Protein AF-A0A1G7VZY7-F1 (afdb_monomer)

Sequence (889 aa):
MVESVDMKRVESKPMIDFALSLQGQIPGLVVTNTGELGSNPEIRIRGNSSLRKGNTTNEPLYVLDGQVISADVFYNLNPSDIKSMKVLKDAAACALYGVKAANGVLEISSQRGYNGTKTVNYSANIGITTRGRRGVKMMKSAEKLELERLLQNPETPGYRYSADYYNKYYSTDPNLETLIAEGEEILNTLRNTDTDWFEELLRTNVYHSHNLSLKGGNGETSYYISGNYAYQGGRIEGNDKRRMGVRLNLDHKLGTKGYLMMSVNGGFSKTKTPNGTKNDPTSLVYELNPYETKSGSLWSYPGQTYYELTHQYSAESSDKNAGASVNISLNPIEGLNISAVAGLDFVLGESNQFTPSTAYSETHSGVPEYARGIYTKYKNTTINRTSNIRLTYNRQFGKKHDLTIGCNMDYYRTDTDSELMRGYGVGTLNTAAAINQSLQGTRQPYVSAPRDKTAQLGFGGVAGYTFDGTYDVYATLKADASSVLPRDKRWNRAWAIGTGLTPTKYKMLANLKWLSYLNLKFSYGQTANLNGVSTSQTVASFQYSTSSYENCRPLDFVTLYNKDLVPEQNITSDIGLSAEFFKRITLDINLYSRKTKQALLDVPIPSSTGYTVLKRNIGVLLNKGIEMGINFKILDSANWRMTVGANIAYNENKVLDLYYTDKIYTYEESLVPDYEIGKSYDMLYGPESLGIDPMTGYPVFRDGNGGEKQASSTLKKEDIVALGHLTPPYTGSIRLSSAYKSLEFDADFYYVLGGVQRYNYSYVRNRDTATKNAVAGQTEKMWFRQGDEHKTYWTPFYTSAIAEENIALYPNSRTVGSSNYLKLSMLSVRYRIPSGWMKKNAPFVRYATIGLQGSNLHVWTKYNESDPESGQQAGTVQPVYTFNVNLTF

Secondary structure (DSSP, 8-state):
-EEEE-HHHHHTS--S-HHHHTTTTSTTEEEE--SSTTPPPEEEESS-SSSS-SHHHHPPEEEETTEEE-HHHHHT--GGGEEEEEEE-SHHHHTTTGGG-TT-EEEEEE----SEEEEEEEEEEEEEE------SPBPPHHHHHHHHHHHT-TTSHHHHTSHHHHHHHSTT-TTHHHHHHHHHHHHHHHHT----HHHHH---EEEEEEEEEEEEE-SSEEEEEEEEEEEEE-SSTT-EEEEEEEEEEEEEEETTTEEEEEEEEEEEEEEEESSBTTB-GGGGGGTS-TT--TTSPPSSSTT--HHHHH-S-EEEEEEEEEEEEEEEEE-SSTTEEEEEEEEEEEEEEEEEEEE-TTSHHHHTTT--GGG--EEEEEEEEEEEEEEEEEEEEEEEETTTEEEEEEEEEEEEEEEEEEEEEEEE--TT--SGGG--TT--GGGS-EEE--EEEEEEEEEEEEEEEEETTTEEEEEEEEEEEETTS-TTS-EEEEEEEEEEE-GGGSHHHHT-TTEEEEEEEEEEEEEEE-TT--GGGTS--EEE-SS-BTTB--EEE-S---TT---EEEEEEEEEEEEEETTTEEEEEEEEEEEEES-EEEEE--GGGS-SEEEEE--EEEEEEEEEEEEEEEEE-SSEEEEEEEEEEEEEEEEEE-SS-SEE-SSTT-SS-SEETTS-TTEEEEPPEEEE-TTT-SEEEE-TTS-EEETTSPP-GGG-EEEEESS-SEEEEEEEEEEETTEEEEEEEEEEES-EEE--GGGS--STTTTS--BTTHHHHB--STT--S-SB--SS---HHHHHHHHH---TTTEEE--EEEEEEEEEEEE--HHHHHHH-TT-SEEEEEEEEEEEEEEES--SS-TTT--SS-PPPPEEEEEEEEE-

Mean predicted aligned error: 7.48 Å

Structure (mmCIF, N/CA/C/O backbone):
data_AF-A0A1G7VZY7-F1
#
_entry.id   AF-A0A1G7VZY7-F1
#
loop_
_atom_site.group_PDB
_atom_site.id
_atom_site.type_symbol
_atom_site.label_atom_id
_atom_site.label_alt_id
_atom_site.label_comp_id
_atom_site.label_asym_id
_atom_site.label_entity_id
_atom_site.label_seq_id
_atom_site.pdbx_PDB_ins_code
_atom_site.Cartn_x
_atom_site.Cartn_y
_atom_site.Cartn_z
_atom_site.occupancy
_atom_site.B_iso_or_equiv
_atom_site.auth_seq_id
_atom_site.auth_comp_id
_atom_site.auth_asym_id
_atom_site.auth_atom_id
_atom_site.pdbx_PDB_model_num
ATOM 1 N N . MET A 1 1 ? -16.239 -12.147 13.057 1.00 71.81 1 MET A N 1
ATOM 2 C CA . MET A 1 1 ? -14.844 -12.335 13.462 1.00 71.81 1 MET A CA 1
ATOM 3 C C . MET A 1 1 ? -14.143 -10.999 13.430 1.00 71.81 1 MET A C 1
ATOM 5 O O . MET A 1 1 ? -13.924 -10.416 12.373 1.00 71.81 1 MET A O 1
ATOM 9 N N . VAL A 1 2 ? -13.862 -10.515 14.635 1.00 85.88 2 VAL A N 1
ATOM 10 C CA . VAL A 1 2 ? -13.226 -9.231 14.901 1.00 85.88 2 VAL A CA 1
ATOM 11 C C . VAL A 1 2 ? -11.867 -9.530 15.498 1.00 85.88 2 VAL A C 1
ATOM 13 O O . VAL A 1 2 ? -11.794 -10.196 16.528 1.00 85.88 2 VAL A O 1
ATOM 16 N N . GLU A 1 3 ? -10.817 -9.049 14.849 1.00 89.88 3 GLU A N 1
ATOM 17 C CA . GLU A 1 3 ? -9.442 -9.219 15.312 1.00 89.88 3 GLU A CA 1
ATOM 18 C C . GLU A 1 3 ? -8.932 -7.919 15.913 1.00 89.88 3 GLU A C 1
ATOM 20 O O . GLU A 1 3 ? -9.233 -6.842 15.403 1.00 89.88 3 GLU A O 1
ATOM 25 N N . SER A 1 4 ? -8.157 -8.002 16.990 1.00 92.00 4 SER A N 1
ATOM 26 C CA . SER A 1 4 ? -7.541 -6.825 17.609 1.00 92.00 4 SER A CA 1
ATOM 27 C C . SER A 1 4 ? -6.063 -6.759 17.257 1.00 92.00 4 SER A C 1
ATOM 29 O O . SER A 1 4 ? -5.350 -7.756 17.351 1.00 92.00 4 SER A O 1
ATOM 31 N N . VAL A 1 5 ? -5.599 -5.577 16.866 1.00 92.00 5 VAL A N 1
ATOM 32 C CA . VAL A 1 5 ? -4.189 -5.327 16.554 1.00 92.00 5 VAL A CA 1
ATOM 33 C C . VAL A 1 5 ? -3.419 -5.077 17.848 1.00 92.00 5 VAL A C 1
ATOM 35 O O . VAL A 1 5 ? -3.859 -4.304 18.704 1.00 92.00 5 VAL A O 1
ATOM 38 N N . ASP A 1 6 ? -2.246 -5.696 17.983 1.00 90.69 6 ASP A N 1
ATOM 39 C CA . ASP A 1 6 ? -1.328 -5.407 19.085 1.00 90.69 6 ASP A CA 1
ATOM 40 C C . ASP A 1 6 ? -0.609 -4.072 18.847 1.00 90.69 6 ASP A C 1
ATOM 42 O O . ASP A 1 6 ? 0.449 -3.996 18.215 1.00 90.69 6 ASP A O 1
ATOM 46 N N . MET A 1 7 ? -1.205 -2.998 19.369 1.00 91.56 7 MET A N 1
ATOM 47 C CA . MET A 1 7 ? -0.685 -1.643 19.187 1.00 91.56 7 MET A CA 1
ATOM 48 C C . MET A 1 7 ? 0.709 -1.440 19.788 1.00 91.56 7 MET A C 1
ATOM 50 O O . MET A 1 7 ? 1.460 -0.618 19.277 1.00 91.56 7 MET A O 1
ATOM 54 N N . LYS A 1 8 ? 1.114 -2.215 20.806 1.00 88.50 8 LYS A N 1
ATOM 55 C CA . LYS A 1 8 ? 2.457 -2.077 21.400 1.00 88.50 8 LYS A CA 1
ATOM 56 C C . LYS A 1 8 ? 3.556 -2.497 20.429 1.00 88.50 8 LYS A C 1
ATOM 58 O O . LYS A 1 8 ? 4.624 -1.886 20.397 1.00 88.50 8 LYS A O 1
ATOM 63 N N . ARG A 1 9 ? 3.301 -3.539 19.631 1.00 88.12 9 ARG A N 1
ATOM 64 C CA . ARG A 1 9 ? 4.229 -3.967 18.574 1.00 88.12 9 ARG A CA 1
ATOM 65 C C . ARG A 1 9 ? 4.279 -2.943 17.454 1.00 88.12 9 ARG A C 1
ATOM 67 O O . ARG A 1 9 ? 5.362 -2.599 17.001 1.00 88.12 9 ARG A O 1
ATOM 74 N N . VAL A 1 10 ? 3.117 -2.429 17.054 1.00 89.06 10 VAL A N 1
ATOM 75 C CA . VAL A 1 10 ? 3.003 -1.380 16.033 1.00 89.06 10 VAL A CA 1
ATOM 76 C C . VAL A 1 10 ? 3.792 -0.126 16.434 1.00 89.06 10 VAL A C 1
ATOM 78 O O . VAL A 1 10 ? 4.573 0.375 15.633 1.00 89.06 10 VAL A O 1
ATOM 81 N N . GLU A 1 11 ? 3.682 0.321 17.687 1.00 87.38 11 GLU A N 1
ATOM 82 C CA . GLU A 1 11 ? 4.471 1.435 18.239 1.00 87.38 11 GLU A CA 1
ATOM 83 C C . GLU A 1 11 ? 5.986 1.167 18.272 1.00 87.38 11 GLU A C 1
ATOM 85 O O . GLU A 1 11 ? 6.775 2.108 18.270 1.00 87.38 11 GLU A O 1
ATOM 90 N N . SER A 1 12 ? 6.404 -0.102 18.304 1.00 87.38 12 SER A N 1
ATOM 91 C CA . SER A 1 12 ? 7.817 -0.507 18.358 1.00 87.38 12 SER A CA 1
ATOM 92 C C . SER A 1 12 ? 8.462 -0.671 16.975 1.00 87.38 12 SER A C 1
ATOM 94 O O . SER A 1 12 ? 9.637 -1.032 16.890 1.00 87.38 12 SER A O 1
ATOM 96 N N . LYS A 1 13 ? 7.708 -0.451 15.889 1.00 89.25 13 LYS A N 1
ATOM 97 C CA . LYS A 1 13 ? 8.227 -0.445 14.518 1.00 89.25 13 LYS A CA 1
ATOM 98 C C . LYS A 1 13 ? 8.575 0.996 14.119 1.00 89.25 13 LYS A C 1
ATOM 100 O O . LYS A 1 13 ? 7.655 1.786 13.909 1.00 89.25 13 LYS A O 1
ATOM 105 N N . PRO A 1 14 ? 9.864 1.355 13.956 1.00 85.38 14 PRO A N 1
ATOM 106 C CA . PRO A 1 14 ? 10.244 2.683 13.483 1.00 85.38 14 PRO A CA 1
ATOM 107 C C . PRO A 1 14 ? 9.896 2.825 11.995 1.00 85.38 14 PRO A C 1
ATOM 109 O O . PRO A 1 14 ? 10.664 2.427 11.119 1.00 85.38 14 PRO A O 1
ATOM 112 N N . MET A 1 15 ? 8.695 3.331 11.712 1.00 83.19 15 MET A N 1
ATOM 113 C CA . MET A 1 15 ? 8.178 3.608 10.369 1.00 83.19 15 MET A CA 1
ATOM 114 C C . MET A 1 15 ? 7.378 4.911 10.397 1.00 83.19 15 MET A C 1
ATOM 116 O O . MET A 1 15 ? 6.642 5.159 11.351 1.00 83.19 15 MET A O 1
ATOM 120 N N . ILE A 1 16 ? 7.530 5.758 9.375 1.00 83.38 16 ILE A N 1
ATOM 121 C CA . ILE A 1 16 ? 6.756 7.006 9.282 1.00 83.38 16 ILE A CA 1
ATOM 122 C C . ILE A 1 16 ? 5.299 6.762 8.853 1.00 83.38 16 ILE A C 1
ATOM 124 O O . ILE A 1 16 ? 4.396 7.464 9.313 1.00 83.38 16 ILE A O 1
ATOM 128 N N . ASP A 1 17 ? 5.071 5.746 8.015 1.00 81.00 17 ASP A N 1
ATOM 129 C CA . ASP A 1 17 ? 3.752 5.389 7.495 1.00 81.00 17 ASP A CA 1
ATOM 130 C C . ASP A 1 17 ? 3.057 4.373 8.397 1.00 81.00 17 ASP A C 1
ATOM 132 O O . ASP A 1 17 ? 3.510 3.236 8.572 1.00 81.00 17 ASP A O 1
ATOM 136 N N . PHE A 1 18 ? 1.910 4.775 8.947 1.00 86.62 18 PHE A N 1
ATOM 137 C CA . PHE A 1 18 ? 1.176 3.959 9.906 1.00 86.62 18 PHE A CA 1
ATOM 138 C C . PHE A 1 18 ? 0.689 2.640 9.303 1.00 86.62 18 PHE A C 1
ATOM 140 O O . PHE A 1 18 ? 0.849 1.587 9.914 1.00 86.62 18 PHE A O 1
ATOM 147 N N . ALA A 1 19 ? 0.143 2.663 8.089 1.00 87.94 19 ALA A N 1
ATOM 148 C CA . ALA A 1 19 ? -0.386 1.464 7.447 1.00 87.94 19 ALA A CA 1
ATOM 149 C C . ALA A 1 19 ? 0.663 0.356 7.271 1.00 87.94 19 ALA A C 1
ATOM 151 O O . ALA A 1 19 ? 0.372 -0.804 7.556 1.00 87.94 19 ALA A O 1
ATOM 152 N N . LEU A 1 20 ? 1.896 0.702 6.881 1.00 85.94 20 LEU A N 1
ATOM 153 C CA . LEU A 1 20 ? 2.973 -0.277 6.700 1.00 85.94 20 LEU A CA 1
ATOM 154 C C . LEU A 1 20 ? 3.334 -0.997 8.009 1.00 85.94 20 LEU A C 1
ATOM 156 O O . LEU A 1 20 ? 3.692 -2.175 7.995 1.00 85.94 20 LEU A O 1
ATOM 160 N N . SER A 1 21 ? 3.169 -0.339 9.160 1.00 87.06 21 SER A N 1
ATOM 161 C CA . SER A 1 21 ? 3.415 -0.964 10.467 1.00 87.06 21 SER A CA 1
ATOM 162 C C . SER A 1 21 ? 2.443 -2.118 10.785 1.00 87.06 21 SER A C 1
ATOM 164 O O . SER A 1 21 ? 2.798 -3.043 11.530 1.00 87.06 21 SER A O 1
ATOM 166 N N . LEU A 1 22 ? 1.251 -2.113 10.168 1.00 90.44 22 LEU A N 1
ATOM 167 C CA . LEU A 1 22 ? 0.215 -3.141 10.323 1.00 90.44 22 LEU A CA 1
ATOM 168 C C . LEU A 1 22 ? 0.535 -4.435 9.563 1.00 90.44 22 LEU A C 1
ATOM 170 O O . LEU A 1 22 ? -0.117 -5.456 9.800 1.00 90.44 22 LEU A O 1
ATOM 174 N N . GLN A 1 23 ? 1.543 -4.423 8.686 1.00 88.44 23 GLN A N 1
ATOM 175 C CA . GLN A 1 23 ? 1.926 -5.593 7.905 1.00 88.44 23 GLN A CA 1
ATOM 176 C C . GLN A 1 23 ? 2.270 -6.777 8.823 1.00 88.44 23 GLN A C 1
ATOM 178 O O . GLN A 1 23 ? 3.066 -6.662 9.764 1.00 88.44 23 GLN A O 1
ATOM 183 N N . GLY A 1 24 ? 1.622 -7.913 8.554 1.00 85.44 24 GLY A N 1
ATOM 184 C CA . GLY A 1 24 ? 1.782 -9.156 9.308 1.00 85.44 24 GLY A CA 1
ATOM 185 C C . GLY A 1 24 ? 1.118 -9.177 10.691 1.00 85.44 24 GLY A C 1
ATOM 186 O O . GLY A 1 24 ? 1.195 -10.195 11.374 1.00 85.44 24 GLY A O 1
ATOM 187 N N . GLN A 1 25 ? 0.448 -8.108 11.137 1.00 88.12 25 GLN A N 1
ATOM 188 C CA . GLN A 1 25 ? -0.163 -8.103 12.474 1.00 88.12 25 GLN A CA 1
ATOM 189 C C . GLN A 1 25 ? -1.424 -8.974 12.545 1.00 88.12 25 GLN A C 1
ATOM 191 O O . GLN A 1 25 ? -1.617 -9.697 13.527 1.00 88.12 25 GLN A O 1
ATOM 196 N N . ILE A 1 26 ? -2.246 -8.951 11.492 1.00 91.19 26 ILE A N 1
ATOM 197 C CA . ILE A 1 26 ? -3.540 -9.640 11.428 1.00 91.19 26 ILE A CA 1
ATOM 198 C C . ILE A 1 26 ? -3.555 -10.639 10.261 1.00 91.19 26 ILE A C 1
ATOM 200 O O . ILE A 1 26 ? -3.233 -10.252 9.137 1.00 91.19 26 ILE A O 1
ATOM 204 N N . PRO A 1 27 ? -3.969 -11.903 10.475 1.00 90.12 27 PRO A N 1
ATOM 205 C CA . PRO A 1 27 ? -4.150 -12.846 9.377 1.00 90.12 27 PRO A CA 1
ATOM 206 C C . PRO A 1 27 ? -5.286 -12.388 8.453 1.00 90.12 27 PRO A C 1
ATOM 208 O O . PRO A 1 27 ? -6.360 -11.983 8.915 1.00 90.12 27 PRO A O 1
ATOM 211 N N . GLY A 1 28 ? -5.035 -12.457 7.145 1.00 88.56 28 GLY A N 1
ATOM 212 C CA . GLY A 1 28 ? -5.967 -12.020 6.105 1.00 88.56 28 GLY A CA 1
ATOM 213 C C . GLY A 1 28 ? -5.951 -10.512 5.834 1.00 88.56 28 GLY A C 1
ATOM 214 O O . GLY A 1 28 ? -6.679 -10.069 4.949 1.00 88.56 28 GLY A O 1
ATOM 215 N N . LEU A 1 29 ? -5.135 -9.728 6.553 1.00 92.06 29 LEU A N 1
ATOM 216 C CA . LEU A 1 29 ? -4.846 -8.327 6.239 1.00 92.06 29 LEU A CA 1
ATOM 217 C C . LEU A 1 29 ? -3.518 -8.251 5.477 1.00 92.06 29 LEU A C 1
ATOM 219 O O . LEU A 1 29 ? -2.452 -8.474 6.052 1.00 92.06 29 LEU A O 1
ATOM 223 N N . VAL A 1 30 ? -3.586 -7.925 4.191 1.00 89.62 30 VAL A N 1
ATOM 224 C CA . VAL A 1 30 ? -2.411 -7.716 3.342 1.00 89.62 30 VAL A CA 1
ATOM 225 C C . VAL A 1 30 ? -2.182 -6.219 3.208 1.00 89.62 30 VAL A C 1
ATOM 227 O O . VAL A 1 30 ? -3.105 -5.477 2.871 1.00 89.62 30 VAL A O 1
ATOM 230 N N . VAL A 1 31 ? -0.959 -5.788 3.507 1.00 89.19 31 VAL A N 1
ATOM 231 C CA . VAL A 1 31 ? -0.494 -4.421 3.278 1.00 89.19 31 VAL A CA 1
ATOM 232 C C . VAL A 1 31 ? 0.694 -4.519 2.338 1.00 89.19 31 VAL A C 1
ATOM 234 O O . VAL A 1 31 ? 1.681 -5.157 2.708 1.00 89.19 31 VAL A O 1
ATOM 237 N N . THR A 1 32 ? 0.587 -3.913 1.161 1.00 83.31 32 THR A N 1
ATOM 238 C CA . THR A 1 32 ? 1.625 -3.947 0.126 1.00 83.31 32 THR A CA 1
ATOM 239 C C . THR A 1 32 ? 2.219 -2.557 -0.033 1.00 83.31 32 THR A C 1
ATOM 241 O O . THR A 1 32 ? 1.489 -1.582 -0.237 1.00 83.31 32 THR A O 1
ATOM 244 N N . ASN A 1 33 ? 3.543 -2.453 0.067 1.00 78.38 33 ASN A N 1
ATOM 245 C CA . ASN A 1 33 ? 4.240 -1.208 -0.230 1.00 78.38 33 ASN A CA 1
ATOM 246 C C . ASN A 1 33 ? 4.272 -0.933 -1.744 1.00 78.38 33 ASN A C 1
ATOM 248 O O . ASN A 1 33 ? 4.639 -1.800 -2.531 1.00 78.38 33 ASN A O 1
ATOM 252 N N . THR A 1 34 ? 3.962 0.299 -2.140 1.00 69.44 34 THR A N 1
ATOM 253 C CA . THR A 1 34 ? 4.036 0.778 -3.531 1.00 69.44 34 THR A CA 1
ATOM 254 C C . THR A 1 34 ? 5.413 1.330 -3.911 1.00 69.44 34 THR A C 1
ATOM 256 O O . THR A 1 34 ? 5.641 1.680 -5.063 1.00 69.44 34 THR A O 1
ATOM 259 N N . GLY A 1 35 ? 6.348 1.370 -2.960 1.00 60.31 35 GLY A N 1
ATOM 260 C CA . GLY A 1 35 ? 7.785 1.444 -3.212 1.00 60.31 35 GLY A CA 1
ATOM 261 C C . GLY A 1 35 ? 8.430 2.818 -3.015 1.00 60.31 35 GLY A C 1
ATOM 262 O O . GLY A 1 35 ? 9.581 2.898 -2.590 1.00 60.31 35 GLY A O 1
ATOM 263 N N . GLU A 1 36 ? 7.707 3.915 -3.224 1.00 67.62 36 GLU A N 1
ATOM 264 C CA . GLU A 1 36 ? 8.247 5.268 -3.031 1.00 67.62 36 GLU A CA 1
ATOM 265 C C . GLU A 1 36 ? 7.926 5.827 -1.638 1.00 67.62 36 GLU A C 1
ATOM 267 O O . GLU A 1 36 ? 6.812 5.676 -1.128 1.00 67.62 36 GLU A O 1
ATOM 272 N N . LEU A 1 37 ? 8.894 6.519 -1.025 1.00 74.50 37 LEU A N 1
ATOM 273 C CA . LEU A 1 37 ? 8.663 7.242 0.227 1.00 74.50 37 LEU A CA 1
ATOM 274 C C . LEU A 1 37 ? 7.554 8.283 0.017 1.00 74.50 37 LEU A C 1
ATOM 276 O O . LEU A 1 37 ? 7.684 9.170 -0.819 1.00 74.50 37 LEU A O 1
ATOM 280 N N . GLY A 1 38 ? 6.473 8.177 0.790 1.00 70.38 38 GLY A N 1
ATOM 281 C CA . GLY A 1 38 ? 5.313 9.060 0.673 1.00 70.38 38 GLY A CA 1
ATOM 282 C C . GLY A 1 38 ? 4.222 8.593 -0.289 1.00 70.38 38 GLY A C 1
ATOM 283 O O . GLY A 1 38 ? 3.191 9.258 -0.351 1.00 70.38 38 GLY A O 1
ATOM 284 N N . SER A 1 39 ? 4.394 7.455 -0.967 1.00 74.31 39 SER A N 1
ATOM 285 C CA . SER A 1 39 ? 3.295 6.782 -1.668 1.00 74.31 39 SER A CA 1
ATOM 286 C C . SER A 1 39 ? 2.379 6.040 -0.682 1.00 74.31 39 SER A C 1
ATOM 288 O O . SER A 1 39 ? 2.839 5.480 0.315 1.00 74.31 39 SER A O 1
ATOM 290 N N . ASN A 1 40 ? 1.068 6.073 -0.933 1.00 79.50 40 ASN A N 1
ATOM 291 C CA . ASN A 1 40 ? 0.081 5.421 -0.073 1.00 79.50 40 ASN A CA 1
ATOM 292 C C . ASN A 1 40 ? 0.110 3.895 -0.296 1.00 79.50 40 ASN A C 1
ATOM 294 O O . ASN A 1 40 ? -0.089 3.459 -1.431 1.00 79.50 40 ASN A O 1
ATOM 298 N N . PRO A 1 41 ? 0.300 3.071 0.752 1.00 84.00 41 PRO A N 1
ATOM 299 C CA . PRO A 1 41 ? 0.329 1.620 0.606 1.00 84.00 41 PRO A CA 1
ATOM 300 C C . PRO A 1 41 ? -1.063 1.046 0.332 1.00 84.00 41 PRO A C 1
ATOM 302 O O . PRO A 1 41 ? -2.084 1.568 0.795 1.00 84.00 41 PRO A O 1
ATOM 305 N N . GLU A 1 42 ? -1.113 -0.091 -0.355 1.00 87.75 42 GLU A N 1
ATOM 306 C CA . GLU A 1 42 ? -2.369 -0.794 -0.607 1.00 87.75 42 GLU A CA 1
ATOM 307 C C . GLU A 1 42 ? -2.759 -1.669 0.586 1.00 87.75 42 GLU A C 1
ATOM 309 O O . GLU A 1 42 ? -1.935 -2.424 1.100 1.00 87.75 42 GLU A O 1
ATOM 314 N N . ILE A 1 43 ? -4.026 -1.605 1.012 1.00 91.38 43 ILE A N 1
ATOM 315 C CA . ILE A 1 43 ? -4.560 -2.420 2.114 1.00 91.38 43 ILE A CA 1
ATOM 316 C C . ILE A 1 43 ? -5.715 -3.282 1.612 1.00 91.38 43 ILE A C 1
ATOM 318 O O . ILE A 1 43 ? -6.684 -2.775 1.041 1.00 91.38 43 ILE A O 1
ATOM 322 N N . ARG A 1 44 ? -5.638 -4.593 1.856 1.00 91.19 44 ARG A N 1
ATOM 323 C CA . ARG A 1 44 ? -6.669 -5.572 1.487 1.00 91.19 44 ARG A CA 1
ATOM 324 C C . ARG A 1 44 ? -7.027 -6.466 2.661 1.00 91.19 44 ARG A C 1
ATOM 326 O O . ARG A 1 44 ? -6.149 -7.002 3.333 1.00 91.19 44 ARG A O 1
ATOM 333 N N . ILE A 1 45 ? -8.324 -6.692 2.854 1.00 92.38 45 ILE A N 1
ATOM 334 C CA . ILE A 1 45 ? -8.851 -7.687 3.792 1.00 92.38 45 ILE A CA 1
ATOM 335 C C . ILE A 1 45 ? -9.433 -8.845 2.978 1.00 92.38 45 ILE A C 1
ATOM 337 O O . ILE A 1 45 ? -10.426 -8.677 2.264 1.00 92.38 45 ILE A O 1
ATOM 341 N N . ARG A 1 46 ? -8.820 -10.029 3.112 1.00 91.19 46 ARG A N 1
ATOM 342 C CA . ARG A 1 46 ? -9.185 -11.269 2.398 1.00 91.19 46 ARG A CA 1
ATOM 343 C C . ARG A 1 46 ? -9.123 -11.121 0.869 1.00 91.19 46 ARG A C 1
ATOM 345 O O . ARG A 1 46 ? -9.993 -11.597 0.142 1.00 91.19 46 ARG A O 1
ATOM 352 N N . GLY A 1 47 ? -8.090 -10.422 0.391 1.00 88.12 47 GLY A N 1
ATOM 353 C CA . GLY A 1 47 ? -7.872 -10.120 -1.028 1.00 88.12 47 GLY A CA 1
ATOM 354 C C . GLY A 1 47 ? -8.898 -9.144 -1.617 1.00 88.12 47 GLY A C 1
ATOM 355 O O . GLY A 1 47 ? -9.758 -8.614 -0.907 1.00 88.12 47 GLY A O 1
ATOM 356 N N . ASN A 1 48 ? -8.828 -8.920 -2.931 1.00 87.56 48 ASN A N 1
ATOM 357 C CA . ASN A 1 48 ? -9.763 -8.041 -3.638 1.00 87.56 48 ASN A CA 1
ATOM 358 C C . ASN A 1 48 ? -11.198 -8.568 -3.556 1.00 87.56 48 ASN A C 1
ATOM 360 O O . ASN A 1 48 ? -11.435 -9.773 -3.659 1.00 87.56 48 ASN A O 1
ATOM 364 N N . SER A 1 49 ? -12.143 -7.660 -3.331 1.00 83.94 49 SER A N 1
ATOM 365 C CA . SER A 1 49 ? -13.584 -7.925 -3.245 1.00 83.94 49 SER A CA 1
ATOM 366 C C . SER A 1 49 ? -14.312 -7.579 -4.543 1.00 83.94 49 SER A C 1
ATOM 368 O O . SER A 1 49 ? -15.434 -8.032 -4.743 1.00 83.94 49 SER A O 1
ATOM 370 N N . SER A 1 50 ? -13.680 -6.802 -5.419 1.00 85.81 50 SER A N 1
ATOM 371 C CA . SER A 1 50 ? -14.160 -6.436 -6.745 1.00 85.81 50 SER A CA 1
ATOM 372 C C . SER A 1 50 ? -13.132 -6.845 -7.793 1.00 85.81 50 SER A C 1
ATOM 374 O O . SER A 1 50 ? -11.930 -6.875 -7.526 1.00 85.81 50 SER A O 1
ATOM 376 N N . LEU A 1 51 ? -13.603 -7.121 -9.008 1.00 82.88 51 LEU A N 1
ATOM 377 C CA . LEU A 1 51 ? -12.728 -7.359 -10.154 1.00 82.88 51 LEU A CA 1
ATOM 378 C C . LEU A 1 51 ? -12.084 -6.064 -10.669 1.00 82.88 51 LEU A C 1
ATOM 380 O O . LEU A 1 51 ? -11.083 -6.116 -11.379 1.00 82.88 51 LEU A O 1
ATOM 384 N N . ARG A 1 52 ? -12.623 -4.897 -10.301 1.00 81.00 52 ARG A N 1
ATOM 385 C CA . ARG A 1 52 ? -12.140 -3.594 -10.768 1.00 81.00 52 ARG A CA 1
ATOM 386 C C . ARG A 1 52 ? -10.704 -3.339 -10.331 1.00 81.00 52 ARG A C 1
ATOM 388 O O . ARG A 1 52 ? -10.369 -3.455 -9.150 1.00 81.00 52 ARG A O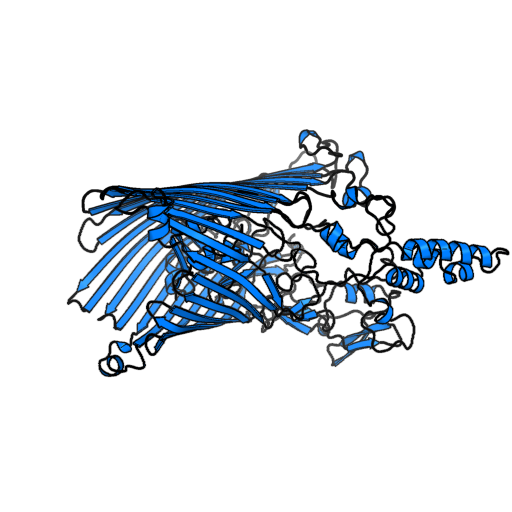 1
ATOM 395 N N . LYS A 1 53 ? -9.887 -2.930 -11.303 1.00 66.50 53 LYS A N 1
ATOM 396 C CA . LYS A 1 53 ? -8.507 -2.488 -11.089 1.00 66.50 53 LYS A CA 1
ATOM 397 C C . LYS A 1 53 ? -8.501 -1.201 -10.242 1.00 66.50 53 LYS A C 1
ATOM 399 O O . LYS A 1 53 ? -9.397 -0.365 -10.362 1.00 66.50 53 LYS A O 1
ATOM 404 N N . GLY A 1 54 ? -7.485 -1.049 -9.393 1.00 64.81 54 GLY A N 1
ATOM 405 C CA . GLY A 1 54 ? -7.256 0.148 -8.575 1.00 64.81 54 GLY A CA 1
ATOM 406 C C . GLY A 1 54 ? -7.499 -0.028 -7.071 1.00 64.81 54 GLY A C 1
ATOM 407 O O . GLY A 1 54 ? -8.311 -0.847 -6.628 1.00 64.81 54 GLY A O 1
ATOM 408 N N . ASN A 1 55 ? -6.779 0.781 -6.286 1.00 71.75 55 ASN A N 1
ATOM 409 C CA . ASN A 1 55 ? -6.756 0.689 -4.826 1.00 71.75 55 ASN A CA 1
ATOM 410 C C . ASN A 1 55 ? -8.090 1.095 -4.180 1.00 71.75 55 ASN A C 1
ATOM 412 O O . ASN A 1 55 ? -8.620 0.364 -3.346 1.00 71.75 55 ASN A O 1
ATOM 416 N N . THR A 1 56 ? -8.677 2.206 -4.629 1.00 70.75 56 THR A N 1
ATOM 417 C CA . THR A 1 56 ? -9.882 2.820 -4.037 1.00 70.75 56 THR A CA 1
ATOM 418 C C . THR A 1 56 ? -11.094 1.888 -3.997 1.00 70.75 56 THR A C 1
ATOM 420 O O . THR A 1 56 ? -11.905 1.951 -3.077 1.00 70.75 56 THR A O 1
ATOM 423 N N . THR A 1 57 ? -11.229 0.989 -4.972 1.00 77.44 57 THR A N 1
ATOM 424 C CA . THR A 1 57 ? -12.376 0.076 -5.059 1.00 77.44 57 THR A CA 1
ATOM 425 C C . THR A 1 57 ? -12.338 -1.042 -4.013 1.00 77.44 57 THR A C 1
ATOM 427 O O . THR A 1 57 ? -13.387 -1.515 -3.565 1.00 77.44 57 THR A O 1
ATOM 430 N N . ASN A 1 58 ? -11.133 -1.459 -3.621 1.00 85.12 58 ASN A N 1
ATOM 431 C CA . ASN A 1 58 ? -10.878 -2.609 -2.749 1.00 85.12 58 ASN A CA 1
ATOM 432 C C . ASN A 1 58 ? -10.348 -2.198 -1.362 1.00 85.12 58 ASN A C 1
ATOM 434 O O . ASN A 1 58 ? -10.026 -3.058 -0.543 1.00 85.12 58 ASN A O 1
ATOM 438 N N . GLU A 1 59 ? -10.264 -0.895 -1.092 1.00 89.19 59 GLU A N 1
ATOM 439 C CA . GLU A 1 59 ? -9.813 -0.342 0.181 1.00 89.19 59 GLU A CA 1
ATOM 440 C C . GLU A 1 59 ? -10.865 -0.547 1.293 1.00 89.19 59 GLU A C 1
ATOM 442 O O . GLU A 1 59 ? -12.069 -0.432 1.021 1.00 89.19 59 GLU A O 1
ATOM 447 N N . PRO A 1 60 ? -10.457 -0.884 2.534 1.00 92.50 60 PRO A N 1
ATOM 448 C CA . PRO A 1 60 ? -11.374 -0.984 3.666 1.00 92.50 60 PRO A CA 1
ATOM 449 C C . PRO A 1 60 ? -11.882 0.386 4.134 1.00 92.50 60 PRO A C 1
ATOM 451 O O . PRO A 1 60 ? -11.319 1.435 3.837 1.00 92.50 60 PRO A O 1
ATOM 454 N N . LEU A 1 61 ? -12.945 0.371 4.937 1.00 91.69 61 LEU A N 1
ATOM 455 C CA . LEU A 1 61 ? -13.439 1.569 5.610 1.00 91.69 61 LEU A CA 1
ATOM 456 C C . LEU A 1 61 ? -12.601 1.872 6.860 1.00 91.69 61 LEU A C 1
ATOM 458 O O . LEU A 1 61 ? -12.441 1.002 7.717 1.00 91.69 61 LEU A O 1
ATOM 462 N N . TYR A 1 62 ? -12.150 3.114 7.025 1.00 92.81 62 TYR A N 1
ATOM 463 C CA . TYR A 1 62 ? -11.472 3.564 8.244 1.00 92.81 62 TYR A CA 1
ATOM 464 C C . TYR A 1 62 ? -12.434 4.336 9.147 1.00 92.81 62 TYR A C 1
ATOM 466 O O . TYR A 1 62 ? -13.081 5.296 8.718 1.00 92.81 62 TYR A O 1
ATOM 474 N N . VAL A 1 63 ? -12.520 3.926 10.413 1.00 91.88 63 VAL A N 1
ATOM 475 C CA . VAL A 1 63 ? -13.388 4.552 11.416 1.00 91.88 63 VAL A CA 1
ATOM 476 C C . VAL A 1 63 ? -12.552 4.931 12.630 1.00 91.88 63 VAL A C 1
ATOM 478 O O . VAL A 1 63 ? -11.998 4.059 13.287 1.00 91.88 63 VAL A O 1
ATOM 481 N N . LEU A 1 64 ? -12.481 6.218 12.958 1.00 91.56 64 LEU A N 1
ATOM 482 C CA . LEU A 1 64 ? -11.775 6.747 14.122 1.00 91.56 64 LEU A CA 1
ATOM 483 C C . LEU A 1 64 ? -12.782 7.316 15.121 1.00 91.56 64 LEU A C 1
ATOM 485 O O . LEU A 1 64 ? -13.501 8.259 14.808 1.00 91.56 64 LEU A O 1
ATOM 489 N N . ASP A 1 65 ? -12.838 6.743 16.323 1.00 89.62 65 ASP A N 1
ATOM 490 C CA . ASP A 1 65 ? -13.742 7.169 17.403 1.00 89.62 65 ASP A CA 1
ATOM 491 C C . ASP A 1 65 ? -15.226 7.254 16.968 1.00 89.62 65 ASP A C 1
ATOM 493 O O . ASP A 1 65 ? -16.000 8.068 17.468 1.00 89.62 65 ASP A O 1
ATOM 497 N N . GLY A 1 66 ? -15.630 6.395 16.023 1.00 85.00 66 GLY A N 1
ATOM 498 C CA . GLY A 1 66 ? -16.983 6.343 15.453 1.00 85.00 66 GLY A CA 1
ATOM 499 C C . GLY A 1 66 ? -17.206 7.221 14.213 1.00 85.00 66 GLY A C 1
ATOM 500 O O . GLY A 1 66 ? -18.230 7.069 13.548 1.00 85.00 66 GLY A O 1
ATOM 501 N N . GLN A 1 67 ? -16.256 8.088 13.857 1.00 87.25 67 GLN A N 1
ATOM 502 C CA . GLN A 1 67 ? -16.280 8.900 12.637 1.00 87.25 67 GLN A CA 1
ATOM 503 C C . GLN A 1 67 ? -15.603 8.161 11.477 1.00 87.25 67 GLN A C 1
ATOM 505 O O . GLN A 1 67 ? -14.508 7.628 11.633 1.00 87.25 67 GLN A O 1
ATOM 510 N N . VAL A 1 68 ? -16.217 8.173 10.290 1.00 87.12 68 VAL A N 1
ATOM 511 C CA . VAL A 1 68 ? -15.553 7.718 9.056 1.00 87.12 68 VAL A CA 1
ATOM 512 C C . VAL A 1 68 ? -14.525 8.766 8.633 1.00 87.12 68 VAL A C 1
ATOM 514 O O . VAL A 1 68 ? -14.880 9.935 8.480 1.00 87.12 68 VAL A O 1
ATOM 517 N N . ILE A 1 69 ? -13.278 8.343 8.436 1.00 88.00 69 ILE A N 1
ATOM 518 C CA . ILE A 1 69 ? -12.170 9.209 8.009 1.00 88.00 69 ILE A CA 1
ATOM 519 C C . ILE A 1 69 ? -11.679 8.820 6.613 1.00 88.00 69 ILE A C 1
ATOM 521 O O . ILE A 1 69 ? -11.923 7.708 6.142 1.00 88.00 69 ILE A O 1
ATOM 525 N N . SER A 1 70 ? -10.991 9.746 5.950 1.00 85.81 70 SER A N 1
ATOM 526 C CA . SER A 1 70 ? -10.311 9.472 4.683 1.00 85.81 70 SER A CA 1
ATOM 527 C C . SER A 1 70 ? -9.090 8.561 4.868 1.00 85.81 70 SER A C 1
ATOM 529 O O . SER A 1 70 ? -8.513 8.472 5.958 1.00 85.81 70 SER A O 1
ATOM 531 N N . ALA A 1 71 ? -8.680 7.906 3.781 1.00 84.38 71 ALA A N 1
ATOM 532 C CA . ALA A 1 71 ? -7.457 7.111 3.730 1.00 84.38 71 ALA A CA 1
ATOM 533 C C . ALA A 1 71 ? -6.214 7.956 4.058 1.00 84.38 71 ALA A C 1
ATOM 535 O O . ALA A 1 71 ? -5.386 7.548 4.868 1.00 84.38 71 ALA A O 1
ATOM 536 N N . ASP A 1 72 ? -6.130 9.179 3.526 1.00 81.44 72 ASP A N 1
ATOM 537 C CA . ASP A 1 72 ? -5.000 10.084 3.772 1.00 81.44 72 ASP A CA 1
ATOM 538 C C . ASP A 1 72 ? -4.845 10.432 5.258 1.00 81.44 72 ASP A C 1
ATOM 540 O O . ASP A 1 72 ? -3.734 10.446 5.792 1.00 81.44 72 ASP A O 1
ATOM 544 N N . VAL A 1 73 ? -5.956 10.643 5.972 1.00 85.12 73 VAL A N 1
ATOM 545 C CA . VAL A 1 73 ? -5.926 10.841 7.429 1.00 85.12 73 VAL A CA 1
ATOM 546 C C . VAL A 1 73 ? -5.467 9.573 8.137 1.00 85.12 73 VAL A C 1
ATOM 548 O O . VAL A 1 73 ? -4.665 9.664 9.064 1.00 85.12 73 VAL A O 1
ATOM 551 N N . PHE A 1 74 ? -5.930 8.398 7.698 1.00 89.50 74 PHE A N 1
ATOM 552 C CA . PHE A 1 74 ? -5.531 7.108 8.260 1.00 89.50 74 PHE A CA 1
ATOM 553 C C . PHE A 1 74 ? -4.023 6.843 8.121 1.00 89.50 74 PHE A C 1
ATOM 555 O O . PHE A 1 74 ? -3.364 6.529 9.116 1.00 89.50 74 PHE A O 1
ATOM 562 N N . TYR A 1 75 ? -3.455 7.015 6.923 1.00 85.31 75 TYR A N 1
ATOM 563 C CA . TYR A 1 75 ? -2.018 6.842 6.672 1.00 85.31 75 TYR A CA 1
ATOM 564 C C . TYR A 1 75 ? -1.166 7.795 7.520 1.00 85.31 75 TYR A C 1
ATOM 566 O O . TYR A 1 75 ? -0.077 7.435 7.977 1.00 85.31 75 TYR A O 1
ATOM 574 N N . ASN A 1 76 ? -1.721 8.974 7.805 1.00 82.38 76 ASN A N 1
ATOM 575 C CA . ASN A 1 76 ? -1.145 10.005 8.651 1.00 82.38 76 ASN A CA 1
ATOM 576 C C . ASN A 1 76 ? -1.660 9.963 10.106 1.00 82.38 76 ASN A C 1
ATOM 578 O O . ASN A 1 76 ? -1.678 10.999 10.780 1.00 82.38 76 ASN A O 1
ATOM 582 N N . LEU A 1 77 ? -2.024 8.791 10.646 1.00 88.69 77 LEU A N 1
ATOM 583 C CA . LEU A 1 77 ? -2.251 8.602 12.087 1.00 88.69 77 LEU A CA 1
ATOM 584 C C . LEU A 1 77 ? -0.959 8.273 12.835 1.00 88.69 77 LEU A C 1
ATOM 586 O O . LEU A 1 77 ? -0.012 7.702 12.306 1.00 88.69 77 LEU A O 1
ATOM 590 N N . ASN A 1 78 ? -0.856 8.748 14.072 1.00 90.81 78 ASN A N 1
ATOM 591 C CA . ASN A 1 78 ? 0.310 8.531 14.921 1.00 90.81 78 ASN A CA 1
ATOM 592 C C . ASN A 1 78 ? 0.030 7.319 15.819 1.00 90.81 78 ASN A C 1
ATOM 594 O O . ASN A 1 78 ? -0.945 7.375 16.574 1.00 90.81 78 ASN A O 1
ATOM 598 N N . PRO A 1 79 ? 0.845 6.248 15.761 1.00 90.88 79 PRO A N 1
ATOM 599 C CA . PRO A 1 79 ? 0.609 5.029 16.530 1.00 90.88 79 PRO A CA 1
ATOM 600 C C . PRO A 1 79 ? 0.370 5.271 18.022 1.00 90.88 79 PRO A C 1
ATOM 602 O O . PRO A 1 79 ? -0.565 4.710 18.580 1.00 90.88 79 PRO A O 1
ATOM 605 N N . SER A 1 80 ? 1.147 6.157 18.655 1.00 91.50 80 SER A N 1
ATOM 606 C CA . SER A 1 80 ? 1.053 6.400 20.103 1.00 91.50 80 SER A CA 1
ATOM 607 C C . SER A 1 80 ? -0.222 7.135 20.533 1.00 91.50 80 SER A C 1
ATOM 609 O O . SER A 1 80 ? -0.541 7.173 21.722 1.00 91.50 80 SER A O 1
ATOM 611 N N . ASP A 1 81 ? -0.955 7.730 19.586 1.00 93.81 81 ASP A N 1
ATOM 612 C CA . ASP A 1 81 ? -2.252 8.366 19.840 1.00 93.81 81 ASP A CA 1
ATOM 613 C C . ASP A 1 81 ? -3.410 7.357 19.735 1.00 93.81 81 ASP A C 1
ATOM 615 O O . ASP A 1 81 ? -4.569 7.702 19.990 1.00 93.81 81 ASP A O 1
ATOM 619 N N . ILE A 1 82 ? -3.123 6.103 19.368 1.00 94.25 82 ILE A N 1
ATOM 620 C CA . ILE A 1 82 ? -4.100 5.030 19.200 1.00 94.25 82 ILE A CA 1
ATOM 621 C C . ILE A 1 82 ? -4.091 4.150 20.449 1.00 94.25 82 ILE A C 1
ATOM 623 O O . ILE A 1 82 ? -3.065 3.649 20.896 1.00 94.25 82 ILE A O 1
ATOM 627 N N . LYS A 1 83 ? -5.270 3.947 21.033 1.00 94.56 83 LYS A N 1
ATOM 628 C CA . LYS A 1 83 ? -5.463 3.048 22.174 1.00 94.56 83 LYS A CA 1
ATOM 629 C C . LYS A 1 83 ? -5.656 1.608 21.723 1.00 94.56 83 LYS A C 1
ATOM 631 O O . LYS A 1 83 ? -5.127 0.683 22.333 1.00 94.56 83 LYS A O 1
ATOM 636 N N . SER A 1 84 ? -6.466 1.422 20.691 1.00 95.44 84 SER A N 1
ATOM 637 C CA . SER A 1 84 ? -6.783 0.109 20.148 1.00 95.44 84 SER A CA 1
ATOM 638 C C . SER A 1 84 ? -7.220 0.226 18.703 1.00 95.44 84 SER A C 1
ATOM 640 O O . SER A 1 84 ? -7.877 1.198 18.328 1.00 95.44 84 SER A O 1
ATOM 642 N N . MET A 1 85 ? -6.922 -0.809 17.930 1.00 96.00 85 MET A N 1
ATOM 643 C CA . MET A 1 85 ? -7.430 -0.988 16.582 1.00 96.00 85 MET A CA 1
ATOM 644 C C . MET A 1 85 ? -8.041 -2.379 16.454 1.00 96.00 85 MET A C 1
ATOM 646 O O . MET A 1 85 ? -7.474 -3.364 16.934 1.00 96.00 85 MET A O 1
ATOM 650 N N . LYS A 1 86 ? -9.193 -2.449 15.794 1.00 95.56 86 LYS A N 1
ATOM 651 C CA . LYS A 1 86 ? -9.899 -3.682 15.472 1.00 95.56 86 LYS A CA 1
ATOM 652 C C . LYS A 1 86 ? -10.106 -3.782 13.970 1.00 95.56 86 LYS A C 1
ATOM 654 O O . LYS A 1 86 ? -10.442 -2.797 13.321 1.00 95.56 86 LYS A O 1
ATOM 659 N N . VAL A 1 87 ? -9.949 -4.984 13.437 1.00 95.00 87 VAL A N 1
ATOM 660 C CA . VAL A 1 87 ? -10.228 -5.306 12.039 1.00 95.00 87 VAL A CA 1
ATOM 661 C C . VAL A 1 87 ? -11.502 -6.142 11.990 1.00 95.00 87 VAL A C 1
ATOM 663 O O . VAL A 1 87 ? -11.538 -7.270 12.490 1.00 95.00 87 VAL A O 1
ATOM 666 N N . LEU A 1 88 ? -12.556 -5.576 11.405 1.00 93.62 88 LEU A N 1
ATOM 667 C CA . LEU A 1 88 ? -13.837 -6.240 11.168 1.00 93.62 88 LEU A CA 1
ATOM 668 C C . LEU A 1 88 ? -13.771 -6.931 9.801 1.00 93.62 88 LEU A C 1
ATOM 670 O O . LEU A 1 88 ? -13.628 -6.257 8.778 1.00 93.62 88 LEU A O 1
ATOM 674 N N . LYS A 1 89 ? -13.833 -8.270 9.794 1.00 91.50 89 LYS A N 1
ATOM 675 C CA . LYS A 1 89 ? -13.653 -9.094 8.582 1.00 91.50 89 LYS A CA 1
ATOM 676 C C . LYS A 1 89 ? -14.914 -9.838 8.137 1.00 91.50 89 LYS A C 1
ATOM 678 O O . LYS A 1 89 ? -14.984 -10.276 6.989 1.00 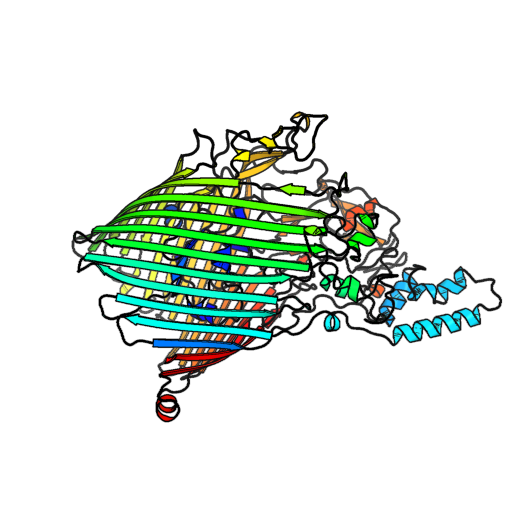91.50 89 LYS A O 1
ATOM 683 N N . ASP A 1 90 ? -15.873 -10.032 9.037 1.00 85.19 90 ASP A N 1
ATOM 684 C CA . ASP A 1 90 ? -17.094 -10.802 8.798 1.00 85.19 90 ASP A CA 1
ATOM 685 C C . ASP A 1 90 ? -18.292 -9.929 8.433 1.00 85.19 90 A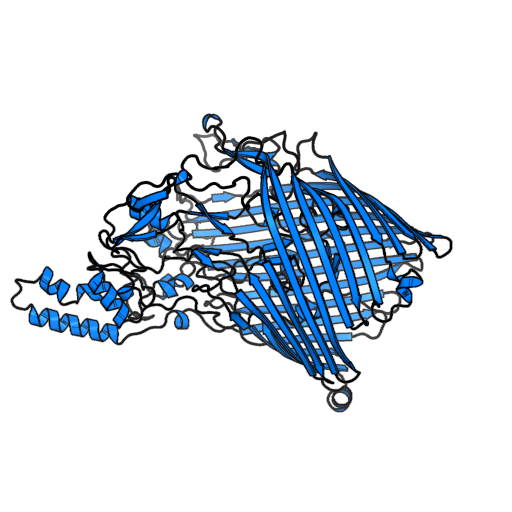SP A C 1
ATOM 687 O O . ASP A 1 90 ? -18.393 -8.764 8.823 1.00 85.19 90 ASP A O 1
ATOM 691 N N . ALA A 1 91 ? -19.266 -10.539 7.756 1.00 80.38 91 ALA A N 1
ATOM 692 C CA . ALA A 1 91 ? -20.482 -9.843 7.351 1.00 80.38 91 ALA A CA 1
ATOM 693 C C . ALA A 1 91 ? -21.274 -9.273 8.536 1.00 80.38 91 ALA A C 1
ATOM 695 O O . ALA A 1 91 ? -21.802 -8.171 8.416 1.00 80.38 91 ALA A O 1
ATOM 696 N N . ALA A 1 92 ? -21.338 -9.973 9.677 1.00 80.75 92 ALA A N 1
ATOM 697 C CA . ALA A 1 92 ? -22.123 -9.528 10.832 1.00 80.75 92 ALA A CA 1
ATOM 698 C C . ALA A 1 92 ? -21.639 -8.188 11.401 1.00 80.75 92 ALA A C 1
ATOM 700 O O . ALA A 1 92 ? -22.457 -7.301 11.654 1.00 80.75 92 ALA A O 1
ATOM 701 N N . ALA A 1 93 ? -20.322 -8.014 11.537 1.00 80.94 93 ALA A N 1
ATOM 702 C CA . ALA A 1 93 ? -19.735 -6.764 12.005 1.00 80.94 93 ALA A CA 1
ATOM 703 C C . ALA A 1 93 ? -19.738 -5.667 10.924 1.00 80.94 93 ALA A C 1
ATOM 705 O O . ALA A 1 93 ? -20.034 -4.508 11.217 1.00 80.94 93 ALA A O 1
ATOM 706 N N . CYS A 1 94 ? -19.454 -6.018 9.665 1.00 83.50 94 CYS A N 1
ATOM 707 C CA . CYS A 1 94 ? -19.423 -5.060 8.557 1.00 83.50 94 CYS A CA 1
ATOM 708 C C . CYS A 1 94 ? -20.813 -4.518 8.188 1.00 83.50 94 CYS A C 1
ATOM 710 O O . CYS A 1 94 ? -20.934 -3.347 7.830 1.00 83.50 94 CYS A O 1
ATOM 712 N N . ALA A 1 95 ? -21.874 -5.322 8.312 1.00 80.62 95 ALA A N 1
ATOM 713 C CA . ALA A 1 95 ? -23.233 -4.934 7.932 1.00 80.62 95 ALA A CA 1
ATOM 714 C C . ALA A 1 95 ? -23.758 -3.703 8.693 1.00 80.62 95 ALA A C 1
ATOM 716 O O . ALA A 1 95 ? -24.567 -2.960 8.143 1.00 80.62 95 ALA A O 1
ATOM 717 N N . LEU A 1 96 ? -23.258 -3.422 9.905 1.00 78.81 96 LEU A N 1
ATOM 718 C CA . LEU A 1 96 ? -23.590 -2.200 10.654 1.00 78.81 96 LEU A CA 1
ATOM 719 C C . LEU A 1 96 ? -23.165 -0.912 9.932 1.00 78.81 96 LEU A C 1
ATOM 721 O O . LEU A 1 96 ? -23.845 0.114 10.030 1.00 78.81 96 LEU A O 1
ATOM 725 N N . TYR A 1 97 ? -22.052 -0.973 9.203 1.00 83.44 97 TYR A N 1
ATOM 726 C CA . TYR A 1 97 ? -21.485 0.138 8.439 1.00 83.44 97 TYR A CA 1
ATOM 727 C C . TYR A 1 97 ? -21.968 0.158 6.980 1.00 83.44 97 TYR A C 1
ATOM 729 O O . TYR A 1 97 ? -21.729 1.131 6.267 1.00 83.44 97 TYR A O 1
ATOM 737 N N . GLY A 1 98 ? -22.682 -0.884 6.546 1.00 81.19 98 GLY A N 1
ATOM 738 C CA . GLY A 1 98 ? -23.431 -0.878 5.296 1.00 81.19 98 GLY A CA 1
ATOM 739 C C . GLY A 1 98 ? -22.581 -0.878 4.035 1.00 81.19 98 GLY A C 1
ATOM 740 O O . GLY A 1 98 ? -21.582 -1.596 3.949 1.00 81.19 98 GLY A O 1
ATOM 741 N N . VAL A 1 99 ? -22.995 -0.079 3.046 1.00 79.12 99 VAL A N 1
ATOM 742 C CA . VAL A 1 99 ? -22.432 -0.108 1.681 1.00 79.12 99 VAL A CA 1
ATOM 743 C C . VAL A 1 99 ? -20.939 0.241 1.586 1.00 79.12 99 VAL A C 1
ATOM 745 O O . VAL A 1 99 ? -20.288 -0.057 0.587 1.00 79.12 99 VAL A O 1
ATOM 748 N N . LYS A 1 100 ? -20.376 0.888 2.613 1.00 77.56 100 LYS A N 1
ATOM 749 C CA . LYS A 1 100 ? -18.951 1.258 2.658 1.00 77.56 100 LYS A CA 1
ATOM 750 C C . LYS A 1 100 ? -18.052 0.180 3.264 1.00 77.56 100 LYS A C 1
ATOM 752 O O . LYS A 1 100 ? -16.841 0.238 3.097 1.00 77.56 100 LYS A O 1
ATOM 757 N N . ALA A 1 101 ? -18.622 -0.803 3.957 1.00 85.25 101 ALA A N 1
ATOM 758 C CA . ALA A 1 101 ? -17.872 -1.814 4.704 1.00 85.25 101 ALA A CA 1
ATOM 759 C C . ALA A 1 101 ? -17.769 -3.167 3.991 1.00 85.25 101 ALA A C 1
ATOM 761 O O . ALA A 1 101 ? -17.357 -4.160 4.591 1.00 85.25 101 ALA A O 1
ATOM 762 N N . ALA A 1 102 ? -18.115 -3.221 2.703 1.00 82.81 102 ALA A N 1
ATOM 763 C CA . ALA A 1 102 ? -18.030 -4.432 1.889 1.00 82.81 102 ALA A CA 1
ATOM 764 C C . ALA A 1 102 ? -16.608 -5.018 1.795 1.00 82.81 102 ALA A C 1
ATOM 766 O O . ALA A 1 102 ? -16.454 -6.223 1.582 1.00 82.81 102 ALA A O 1
ATOM 767 N N . ASN A 1 103 ? -15.595 -4.172 2.003 1.00 89.12 103 ASN A N 1
ATOM 768 C CA . ASN A 1 103 ? -14.170 -4.506 1.976 1.00 89.12 103 ASN A CA 1
ATOM 769 C C . ASN A 1 103 ? -13.579 -4.728 3.381 1.00 89.12 103 ASN A C 1
ATOM 771 O O . ASN A 1 103 ? -12.367 -4.863 3.521 1.00 89.12 103 ASN A O 1
ATOM 775 N N . GLY A 1 104 ? -14.417 -4.755 4.422 1.00 92.12 104 GLY A N 1
ATOM 776 C CA . GLY A 1 104 ? -13.986 -4.761 5.819 1.00 92.12 104 GLY A CA 1
ATOM 777 C C . GLY A 1 104 ? -13.825 -3.356 6.406 1.00 92.12 104 GLY A C 1
ATOM 778 O O . GLY A 1 104 ? -13.947 -2.346 5.707 1.00 92.12 104 GLY A O 1
ATOM 779 N N . VAL A 1 105 ? -13.592 -3.294 7.719 1.00 93.94 105 VAL A N 1
ATOM 780 C CA . VAL A 1 105 ? -13.473 -2.031 8.469 1.00 93.94 105 VAL A CA 1
ATOM 781 C C . VAL A 1 105 ? -12.283 -2.093 9.420 1.00 93.94 105 VAL A C 1
ATOM 783 O O . VAL A 1 105 ? -12.114 -3.084 10.132 1.00 93.94 105 VAL A O 1
ATOM 786 N N . LEU A 1 106 ? -11.495 -1.022 9.475 1.00 95.12 106 LEU A N 1
ATOM 787 C CA . LEU A 1 106 ? -10.524 -0.778 10.537 1.00 95.12 106 LEU A CA 1
ATOM 788 C C . LEU A 1 106 ? -11.134 0.225 11.520 1.00 95.12 106 LEU A C 1
ATOM 790 O O . LEU A 1 106 ? -11.224 1.420 11.238 1.00 95.12 106 LEU A O 1
ATOM 794 N N . GLU A 1 107 ? -11.567 -0.277 12.672 1.00 95.00 107 GLU A N 1
ATOM 795 C CA . GLU A 1 107 ? -12.116 0.524 13.763 1.00 95.00 107 GLU A CA 1
ATOM 796 C C . GLU A 1 107 ? -10.995 0.913 14.733 1.00 95.00 107 GLU A C 1
ATOM 798 O O . GLU A 1 107 ? -10.299 0.064 15.289 1.00 95.00 107 GLU A O 1
ATOM 803 N N . ILE A 1 108 ? -10.822 2.212 14.944 1.00 95.19 108 ILE A N 1
ATOM 804 C CA . ILE A 1 108 ? -9.712 2.813 15.675 1.00 95.19 108 ILE A CA 1
ATOM 805 C C . ILE A 1 108 ? -10.289 3.600 16.840 1.00 95.19 108 ILE A C 1
ATOM 807 O O . ILE A 1 108 ? -11.175 4.438 16.674 1.00 95.19 108 ILE A O 1
ATOM 811 N N . SER A 1 109 ? -9.760 3.353 18.030 1.00 94.88 109 SER A N 1
ATOM 812 C CA . SER A 1 109 ? -10.059 4.146 19.218 1.00 94.88 109 SER A CA 1
ATOM 813 C C . SER A 1 109 ? -8.817 4.913 19.625 1.00 94.88 109 SER A C 1
ATOM 815 O O . SER A 1 109 ? -7.741 4.324 19.769 1.00 94.88 109 SER A O 1
ATOM 817 N N . SER A 1 110 ? -8.955 6.216 19.833 1.00 94.88 110 SER A N 1
ATOM 818 C CA . SER A 1 110 ? -7.837 7.051 20.252 1.00 94.88 110 SER A CA 1
ATOM 819 C C . SER A 1 110 ? -7.585 6.999 21.759 1.00 94.88 110 SER A C 1
ATOM 821 O O . SER A 1 110 ? -8.417 6.551 22.556 1.00 94.88 110 SER A O 1
ATOM 823 N N . GLN A 1 111 ? -6.390 7.425 22.161 1.00 95.25 111 GLN A N 1
ATOM 824 C CA . GLN A 1 111 ? -6.035 7.603 23.564 1.00 95.25 111 GLN A CA 1
ATOM 825 C C . GLN A 1 111 ? -6.904 8.694 24.189 1.00 95.25 111 GLN A C 1
ATOM 827 O O . GLN A 1 111 ? -7.009 9.797 23.664 1.00 95.25 111 GLN A O 1
ATOM 832 N N . ARG A 1 112 ? -7.511 8.403 25.338 1.00 94.12 112 ARG A N 1
ATOM 833 C CA . ARG A 1 112 ? -8.322 9.366 26.094 1.00 94.12 112 ARG A CA 1
ATOM 834 C C . ARG A 1 112 ? -7.721 9.622 27.470 1.00 94.12 112 ARG A C 1
ATOM 836 O O . ARG A 1 112 ? -6.794 8.927 27.903 1.00 94.12 112 ARG A O 1
ATOM 843 N N . GLY A 1 113 ? -8.228 10.660 28.128 1.00 90.75 113 GLY A N 1
ATOM 844 C CA . GLY A 1 113 ? -7.861 10.987 29.497 1.00 90.75 113 GLY A CA 1
ATOM 845 C C . GLY A 1 113 ? -8.256 9.881 30.473 1.00 90.75 113 GLY A C 1
ATOM 846 O O . GLY A 1 113 ? -8.952 8.921 30.141 1.00 90.75 113 GLY A O 1
ATOM 847 N N . TYR A 1 114 ? -7.785 10.005 31.706 1.00 90.75 114 TYR A N 1
ATOM 848 C CA . TYR A 1 114 ? -8.203 9.129 32.791 1.00 90.75 114 TYR A CA 1
ATOM 849 C C . TYR A 1 114 ? -8.315 9.928 34.083 1.00 90.75 114 TYR A C 1
ATOM 851 O O . TYR A 1 114 ? -7.675 10.966 34.242 1.00 90.75 114 TYR A O 1
ATOM 859 N N . ASN A 1 115 ? -9.119 9.427 35.015 1.00 86.69 115 ASN A N 1
ATOM 860 C CA . ASN A 1 115 ? -9.234 10.021 36.339 1.00 86.69 115 ASN A CA 1
ATOM 861 C C . ASN A 1 115 ? -8.005 9.637 37.163 1.00 86.69 115 ASN A C 1
ATOM 863 O O . ASN A 1 115 ? -7.853 8.480 37.554 1.00 86.69 115 ASN A O 1
ATOM 867 N N . GLY A 1 116 ? -7.114 10.597 37.392 1.00 84.75 116 GLY A N 1
ATOM 868 C CA . GLY A 1 116 ? -5.880 10.364 38.125 1.00 84.75 116 GLY A CA 1
ATOM 869 C C . GLY A 1 116 ? -4.873 11.495 37.978 1.00 84.75 116 GLY A C 1
ATOM 870 O O . GLY A 1 116 ? -5.152 12.554 37.414 1.00 84.75 116 GLY A O 1
ATOM 871 N N . THR A 1 117 ? -3.680 11.256 38.517 1.00 86.31 117 THR A N 1
ATOM 872 C CA . THR A 1 117 ? -2.570 12.211 38.477 1.00 86.31 117 THR A CA 1
ATOM 873 C C . THR A 1 117 ? -2.195 12.548 37.042 1.00 86.31 117 THR A C 1
ATOM 875 O O . THR A 1 117 ? -2.089 11.654 36.204 1.00 86.31 117 THR A O 1
ATOM 878 N N . LYS A 1 118 ? -1.927 13.827 36.779 1.00 93.44 118 LYS A N 1
ATOM 879 C CA . LYS A 1 118 ? -1.394 14.280 35.492 1.00 93.44 118 LYS A CA 1
ATOM 880 C C . LYS A 1 118 ? -0.144 13.466 35.146 1.00 93.44 118 LYS A C 1
ATOM 882 O O . LYS A 1 118 ? 0.706 13.254 36.004 1.00 93.44 118 LYS A O 1
ATOM 887 N N . THR A 1 119 ? -0.065 12.976 33.916 1.00 94.06 119 THR A N 1
ATOM 888 C CA . THR A 1 119 ? 1.078 12.209 33.412 1.00 94.06 119 THR A CA 1
ATOM 889 C C . THR A 1 119 ? 1.540 12.825 32.108 1.00 94.06 119 THR A C 1
ATOM 891 O O . THR A 1 119 ? 0.725 13.001 31.198 1.00 94.06 119 THR A O 1
ATOM 894 N N . VAL A 1 120 ? 2.833 13.125 32.023 1.00 96.25 120 VAL A N 1
ATOM 895 C CA . VAL A 1 120 ? 3.478 13.580 30.788 1.00 96.25 120 VAL A CA 1
ATOM 896 C C . VAL A 1 120 ? 4.335 12.438 30.266 1.00 96.25 120 VAL A C 1
ATOM 898 O O . VAL A 1 120 ? 5.103 11.846 31.019 1.00 96.25 120 VAL A O 1
ATOM 901 N N . ASN A 1 121 ? 4.206 12.103 28.990 1.00 96.31 121 ASN A N 1
ATOM 902 C CA . ASN A 1 121 ? 5.043 11.110 28.338 1.00 96.31 121 ASN A CA 1
ATOM 903 C C . ASN A 1 121 ? 5.780 11.749 27.163 1.00 96.31 121 ASN A C 1
ATOM 905 O O . ASN A 1 121 ? 5.161 12.418 26.339 1.00 96.31 121 ASN A O 1
ATOM 909 N N . TYR A 1 122 ? 7.088 11.529 27.101 1.00 96.88 122 TYR A N 1
ATOM 910 C CA . TYR A 1 122 ? 7.929 11.905 25.977 1.00 96.88 122 TYR A CA 1
ATOM 911 C C . TYR A 1 122 ? 8.603 10.658 25.413 1.00 96.88 122 TYR A C 1
ATOM 913 O O . TYR A 1 122 ? 9.287 9.940 26.145 1.00 96.88 122 TYR A O 1
ATOM 921 N N . SER A 1 123 ? 8.451 10.413 24.115 1.00 95.31 123 SER A N 1
ATOM 922 C CA . SER A 1 123 ? 9.170 9.360 23.407 1.00 95.31 123 SER A CA 1
ATOM 923 C C . SER A 1 123 ? 9.929 9.923 22.214 1.00 95.31 123 SER A C 1
ATOM 925 O O . SER A 1 123 ? 9.400 10.732 21.454 1.00 95.31 123 SER A O 1
ATOM 927 N N . ALA A 1 124 ? 11.171 9.481 22.051 1.00 95.62 124 ALA A N 1
ATOM 928 C CA . ALA A 1 124 ? 12.024 9.811 20.926 1.00 95.62 124 ALA A CA 1
ATOM 929 C C . ALA A 1 124 ? 12.577 8.530 20.296 1.00 95.62 124 ALA A C 1
ATOM 931 O O . ALA A 1 124 ? 13.086 7.664 21.006 1.00 95.62 124 ALA A O 1
ATOM 932 N N . ASN A 1 125 ? 12.517 8.439 18.972 1.00 95.06 125 ASN A N 1
ATOM 933 C CA . ASN A 1 125 ? 13.285 7.483 18.179 1.00 95.06 125 ASN A CA 1
ATOM 934 C C . ASN A 1 125 ? 14.253 8.279 17.322 1.00 95.06 125 ASN A C 1
ATOM 936 O O . ASN A 1 125 ? 13.825 9.219 16.658 1.00 95.06 125 ASN A O 1
ATOM 940 N N . ILE A 1 126 ? 15.531 7.925 17.331 1.00 96.31 126 ILE A N 1
ATOM 941 C CA . ILE A 1 126 ? 16.558 8.587 16.522 1.00 96.31 126 ILE A CA 1
ATOM 942 C C . ILE A 1 126 ? 17.440 7.507 15.913 1.00 96.31 126 ILE A C 1
ATOM 944 O O . ILE A 1 126 ? 17.860 6.584 16.609 1.00 96.31 126 ILE A O 1
ATOM 948 N N . GLY A 1 127 ? 17.738 7.611 14.625 1.00 96.00 127 GLY A N 1
ATOM 949 C CA . GLY A 1 127 ? 18.678 6.711 13.982 1.00 96.00 127 GLY A CA 1
ATOM 950 C C . GLY A 1 127 ? 18.787 6.918 12.482 1.00 96.00 127 GLY A C 1
ATOM 951 O O . GLY A 1 127 ? 18.721 8.048 11.998 1.00 96.00 127 GLY A O 1
ATOM 952 N N . ILE A 1 128 ? 19.006 5.828 11.754 1.00 94.62 128 ILE A N 1
ATOM 953 C CA . ILE A 1 128 ? 19.378 5.859 10.341 1.00 94.62 128 ILE A CA 1
ATOM 954 C C . ILE A 1 128 ? 18.465 4.979 9.491 1.00 94.62 128 ILE A C 1
ATOM 956 O O . ILE A 1 128 ? 18.048 3.898 9.902 1.00 94.62 128 ILE A O 1
ATOM 960 N N . THR A 1 129 ? 18.205 5.447 8.277 1.00 91.75 129 THR A N 1
ATOM 961 C CA . THR A 1 129 ? 17.561 4.709 7.190 1.00 91.75 129 THR A CA 1
ATOM 962 C C . THR A 1 129 ? 18.645 4.320 6.188 1.00 91.75 129 THR A C 1
ATOM 964 O O . THR A 1 129 ? 19.356 5.191 5.688 1.00 91.75 129 THR A O 1
ATOM 967 N N . THR A 1 130 ? 18.818 3.030 5.905 1.00 90.75 130 THR A N 1
ATOM 968 C CA . THR A 1 130 ? 19.888 2.545 5.013 1.00 90.75 130 THR A CA 1
ATOM 969 C C . THR A 1 130 ? 19.427 2.454 3.552 1.00 90.75 130 THR A C 1
ATOM 971 O O . THR A 1 130 ? 18.265 2.698 3.225 1.00 90.75 130 THR A O 1
ATOM 974 N N . ARG A 1 131 ? 20.349 2.120 2.639 1.00 86.62 131 ARG A N 1
ATOM 975 C CA . ARG A 1 131 ? 20.122 2.112 1.177 1.00 86.62 131 ARG A CA 1
ATOM 976 C C . ARG A 1 131 ? 19.092 1.079 0.692 1.00 86.62 131 ARG A C 1
ATOM 978 O O . ARG A 1 131 ? 18.528 1.251 -0.386 1.00 86.62 131 ARG A O 1
ATOM 985 N N . GLY A 1 132 ? 18.824 0.040 1.484 1.00 84.81 132 GLY A N 1
ATOM 986 C CA . GLY A 1 132 ? 17.996 -1.097 1.078 1.00 84.81 132 GLY A CA 1
ATOM 987 C C . GLY A 1 132 ? 18.792 -2.217 0.404 1.00 84.81 132 GLY A C 1
ATOM 988 O O . GLY A 1 132 ? 20.022 -2.197 0.358 1.00 84.81 132 GLY A O 1
ATOM 989 N N . ARG A 1 133 ? 18.076 -3.236 -0.078 1.00 84.25 133 ARG A N 1
ATOM 990 C CA . ARG A 1 133 ? 18.656 -4.416 -0.731 1.00 84.25 133 ARG A CA 1
ATOM 991 C C . ARG A 1 133 ? 19.114 -4.077 -2.154 1.00 84.25 133 ARG A C 1
ATOM 993 O O . ARG A 1 133 ? 18.356 -3.494 -2.922 1.00 84.25 133 ARG A O 1
ATOM 1000 N N . ARG A 1 134 ? 20.319 -4.522 -2.526 1.00 84.69 134 ARG A N 1
ATOM 1001 C CA . ARG A 1 134 ? 20.763 -4.595 -3.927 1.00 84.69 134 ARG A CA 1
ATOM 1002 C C . ARG A 1 134 ? 20.184 -5.865 -4.548 1.00 84.69 134 ARG A C 1
ATOM 1004 O O . ARG A 1 134 ? 20.523 -6.955 -4.093 1.00 84.69 134 ARG A O 1
ATOM 1011 N N . GLY A 1 135 ? 19.289 -5.724 -5.524 1.00 78.00 135 GLY A N 1
ATOM 1012 C CA . GLY A 1 135 ? 18.729 -6.859 -6.259 1.00 78.00 135 GLY A CA 1
ATOM 1013 C C . GLY A 1 135 ? 19.750 -7.452 -7.220 1.00 78.00 135 GLY A C 1
ATOM 1014 O O . GLY A 1 135 ? 20.404 -8.450 -6.925 1.00 78.00 135 GLY A O 1
ATOM 1015 N N . VAL A 1 136 ? 19.922 -6.780 -8.357 1.00 86.06 136 VAL A N 1
ATOM 1016 C CA . VAL A 1 136 ? 20.780 -7.237 -9.454 1.00 86.06 136 VAL A CA 1
ATOM 1017 C C . VAL A 1 136 ? 22.176 -6.626 -9.343 1.00 86.06 136 VAL A C 1
ATOM 1019 O O . VAL A 1 136 ? 22.343 -5.449 -9.015 1.00 86.06 136 VAL A O 1
ATOM 1022 N N . LYS A 1 137 ? 23.201 -7.444 -9.602 1.00 91.31 137 LYS A N 1
ATOM 1023 C CA . LYS A 1 137 ? 24.578 -6.972 -9.770 1.00 91.31 137 LYS A CA 1
ATOM 1024 C C . LYS A 1 137 ? 24.807 -6.626 -11.237 1.00 91.31 137 LYS A C 1
ATOM 1026 O O . LYS A 1 137 ? 24.477 -7.424 -12.111 1.00 91.31 137 LYS A O 1
ATOM 1031 N N . MET A 1 138 ? 25.373 -5.453 -11.474 1.00 93.69 138 MET A N 1
ATOM 1032 C CA . MET A 1 138 ? 25.729 -4.975 -12.808 1.00 93.69 138 MET A CA 1
ATOM 1033 C C . MET A 1 138 ? 27.164 -5.372 -13.150 1.00 93.69 138 MET A C 1
ATOM 1035 O O . MET A 1 138 ? 27.945 -5.680 -12.244 1.00 93.69 138 MET A O 1
ATOM 1039 N N . MET A 1 139 ? 27.487 -5.382 -14.442 1.00 96.44 139 MET A N 1
ATOM 1040 C CA . MET A 1 139 ? 28.838 -5.644 -14.928 1.00 96.44 139 MET A CA 1
ATOM 1041 C C . MET A 1 139 ? 29.838 -4.634 -14.368 1.00 96.44 139 MET A C 1
ATOM 1043 O O . MET A 1 139 ? 29.519 -3.459 -14.167 1.00 96.44 139 MET A O 1
ATOM 1047 N N . LYS A 1 140 ? 31.065 -5.117 -14.172 1.00 97.00 140 LYS A N 1
ATOM 1048 C CA . LYS A 1 140 ? 32.256 -4.281 -13.986 1.00 97.00 140 LYS A CA 1
ATOM 1049 C C . LYS A 1 140 ? 32.831 -3.867 -15.336 1.00 97.00 140 LYS A C 1
ATOM 1051 O O . LYS A 1 140 ? 32.514 -4.478 -16.356 1.00 97.00 140 LYS A O 1
ATOM 1056 N N . SER A 1 141 ? 33.723 -2.884 -15.349 1.00 97.31 141 SER A N 1
ATOM 1057 C CA . SER A 1 141 ? 34.246 -2.290 -16.592 1.00 97.31 141 SER A CA 1
ATOM 1058 C C . SER A 1 141 ? 34.868 -3.277 -17.565 1.00 97.31 141 SER A C 1
ATOM 1060 O O . SER A 1 141 ? 34.545 -3.231 -18.747 1.00 97.31 141 SER A O 1
ATOM 1062 N N . ALA A 1 142 ? 35.686 -4.219 -17.091 1.00 96.12 142 ALA A N 1
ATOM 1063 C CA . ALA A 1 142 ? 36.284 -5.231 -17.964 1.00 96.12 142 ALA A CA 1
ATOM 1064 C C . ALA A 1 142 ? 35.229 -6.108 -18.661 1.00 96.12 142 ALA A C 1
ATOM 1066 O O . ALA A 1 142 ? 35.294 -6.320 -19.869 1.00 96.12 142 ALA A O 1
ATOM 1067 N N . GLU A 1 143 ? 34.230 -6.570 -17.907 1.00 96.94 143 GLU A N 1
ATOM 1068 C CA . GLU A 1 143 ? 33.145 -7.394 -18.439 1.00 96.94 143 GLU A CA 1
ATOM 1069 C C . GLU A 1 143 ? 32.257 -6.600 -19.406 1.00 96.94 143 GLU A C 1
ATOM 1071 O O . GLU A 1 143 ? 31.873 -7.106 -20.461 1.00 96.94 143 GLU A O 1
ATOM 1076 N N . LYS A 1 144 ? 31.971 -5.336 -19.070 1.00 97.38 144 LYS A N 1
ATOM 1077 C CA . LYS A 1 144 ? 31.138 -4.458 -19.889 1.00 97.38 144 LYS A CA 1
ATOM 1078 C C . LYS A 1 144 ? 31.783 -4.130 -21.235 1.00 97.38 144 LYS A C 1
ATOM 1080 O O . LYS A 1 144 ? 31.101 -4.194 -22.256 1.00 97.38 144 LYS A O 1
ATOM 1085 N N . LEU A 1 145 ? 33.076 -3.812 -21.244 1.00 97.31 145 LEU A N 1
ATOM 1086 C CA . LEU A 1 145 ? 33.821 -3.513 -22.471 1.00 97.31 145 LEU A CA 1
ATOM 1087 C C . LEU A 1 145 ? 33.928 -4.746 -23.379 1.00 97.31 145 LEU A C 1
ATOM 1089 O O . LEU A 1 145 ? 33.827 -4.621 -24.597 1.00 97.31 145 LEU A O 1
ATOM 1093 N N . GLU A 1 146 ? 34.062 -5.942 -22.800 1.00 96.62 146 GLU A N 1
ATOM 1094 C CA . GLU A 1 146 ? 34.035 -7.188 -23.572 1.00 96.62 146 GLU A CA 1
ATOM 1095 C C . GLU A 1 146 ? 32.649 -7.465 -24.171 1.00 96.62 146 GLU A C 1
ATOM 1097 O O . GLU A 1 146 ? 32.541 -7.839 -25.340 1.00 96.62 146 GLU A O 1
ATOM 1102 N N . LEU A 1 147 ? 31.574 -7.225 -23.409 1.00 97.06 147 LEU A N 1
ATOM 1103 C CA . LEU A 1 147 ? 30.215 -7.311 -23.943 1.00 97.06 147 LEU A CA 1
ATOM 1104 C C . LEU A 1 147 ? 30.038 -6.360 -25.136 1.00 97.06 147 LEU A C 1
ATOM 1106 O O . LEU A 1 147 ? 29.531 -6.769 -26.175 1.00 97.06 147 LEU A O 1
ATOM 1110 N N . GLU A 1 148 ? 30.464 -5.104 -25.006 1.00 97.12 148 GLU A N 1
ATOM 1111 C CA . GLU A 1 148 ? 30.406 -4.107 -26.083 1.00 97.12 148 GLU A CA 1
ATOM 1112 C C . GLU A 1 148 ? 31.147 -4.557 -27.341 1.00 97.12 148 GLU A C 1
ATOM 1114 O O . GLU A 1 148 ? 30.582 -4.473 -28.435 1.00 97.12 148 GLU A O 1
ATOM 1119 N N . ARG A 1 149 ? 32.368 -5.093 -27.185 1.00 96.38 149 ARG A N 1
ATOM 1120 C CA . ARG A 1 149 ? 33.155 -5.655 -28.290 1.00 96.38 149 ARG A CA 1
ATOM 1121 C C . ARG A 1 149 ? 32.363 -6.722 -29.046 1.00 96.38 149 ARG A C 1
ATOM 1123 O O . ARG A 1 149 ? 32.255 -6.652 -30.270 1.00 96.38 149 ARG A O 1
ATOM 1130 N N . LEU A 1 150 ? 31.756 -7.666 -28.323 1.00 96.00 150 LEU A N 1
ATOM 1131 C CA . LEU A 1 150 ? 30.954 -8.743 -28.913 1.00 96.00 150 LEU A CA 1
ATOM 1132 C C . LEU A 1 150 ? 29.630 -8.257 -29.519 1.00 96.00 150 LEU A C 1
ATOM 1134 O O . LEU A 1 150 ? 29.166 -8.836 -30.498 1.00 96.00 150 LEU A O 1
ATOM 1138 N N . LEU A 1 151 ? 29.032 -7.193 -28.978 1.00 95.44 151 LEU A N 1
ATOM 1139 C CA . LEU A 1 151 ? 27.814 -6.571 -29.509 1.00 95.44 151 LEU A CA 1
ATOM 1140 C C . LEU A 1 151 ? 28.055 -5.753 -30.788 1.00 95.44 151 LEU A C 1
ATOM 1142 O O . LEU A 1 151 ? 27.097 -5.442 -31.496 1.00 95.44 151 LEU A O 1
ATOM 1146 N N . GLN A 1 152 ? 29.309 -5.420 -31.110 1.00 95.00 152 GLN A N 1
ATOM 1147 C CA . GLN A 1 152 ? 29.707 -4.754 -32.357 1.00 95.00 152 GLN A CA 1
ATOM 1148 C C . GLN A 1 152 ? 28.968 -3.427 -32.624 1.00 95.00 152 GLN A C 1
ATOM 1150 O O . GLN A 1 152 ? 28.568 -3.126 -33.759 1.00 95.00 152 GLN A O 1
ATOM 1155 N N . ASN A 1 153 ? 28.748 -2.626 -31.577 1.00 94.06 153 ASN A N 1
ATOM 1156 C CA . ASN A 1 153 ? 28.157 -1.293 -31.700 1.00 94.06 153 ASN A CA 1
ATOM 1157 C C . ASN A 1 153 ? 29.263 -0.210 -31.739 1.00 94.06 153 ASN A C 1
ATOM 1159 O O . ASN A 1 153 ? 29.959 -0.032 -30.738 1.00 94.06 153 ASN A O 1
ATOM 1163 N N . PRO A 1 154 ? 29.439 0.532 -32.852 1.00 93.50 154 PRO A N 1
ATOM 1164 C CA . PRO A 1 154 ? 30.510 1.529 -33.008 1.00 93.50 154 PRO A CA 1
ATOM 1165 C C . PRO A 1 154 ? 30.380 2.771 -32.107 1.00 93.50 154 PRO A C 1
ATOM 1167 O O . PRO A 1 154 ? 31.348 3.522 -31.965 1.00 93.50 154 PRO A O 1
ATOM 1170 N N . GLU A 1 155 ? 29.219 2.975 -31.478 1.00 92.50 155 GLU A N 1
ATOM 1171 C CA . GLU A 1 155 ? 28.988 4.046 -30.499 1.00 92.50 155 GLU A CA 1
ATOM 1172 C C . GLU A 1 155 ? 29.531 3.698 -29.105 1.00 92.50 155 GLU A C 1
ATOM 1174 O O . GLU A 1 155 ? 29.590 4.550 -28.222 1.00 92.50 155 GLU A O 1
ATOM 1179 N N . THR A 1 156 ? 29.932 2.442 -28.893 1.00 95.12 156 THR A N 1
ATOM 1180 C CA . THR A 1 156 ? 30.439 1.964 -27.603 1.00 95.12 156 THR A CA 1
ATOM 1181 C C . THR A 1 156 ? 31.962 1.870 -27.607 1.00 95.12 156 THR A C 1
ATOM 1183 O O . THR A 1 156 ? 32.534 1.377 -28.586 1.00 95.12 156 THR A O 1
ATOM 1186 N N . PRO A 1 157 ? 32.648 2.314 -26.538 1.00 95.38 157 PRO A N 1
ATOM 1187 C CA . PRO A 1 157 ? 34.105 2.326 -26.504 1.00 95.38 157 PRO A CA 1
ATOM 1188 C C . PRO A 1 157 ? 34.705 0.917 -26.598 1.00 95.38 157 PRO A C 1
ATOM 1190 O O . PRO A 1 157 ? 35.707 0.736 -27.287 1.00 95.38 157 PRO A O 1
ATOM 1193 N N . GLY A 1 158 ? 34.073 -0.088 -25.984 1.00 95.56 158 GLY A N 1
ATOM 1194 C CA . GLY A 1 158 ? 34.540 -1.472 -25.981 1.00 95.56 158 GLY A CA 1
ATOM 1195 C C . GLY A 1 158 ? 34.657 -2.087 -27.373 1.00 95.56 158 GLY A C 1
ATOM 1196 O O . GLY A 1 158 ? 35.595 -2.840 -27.611 1.00 95.56 158 GLY A O 1
ATOM 1197 N N . TYR A 1 159 ? 33.780 -1.729 -28.319 1.00 96.62 159 TYR A N 1
ATOM 1198 C CA . TYR A 1 159 ? 33.954 -2.114 -29.724 1.00 96.62 159 TYR A CA 1
ATOM 1199 C C . TYR A 1 159 ? 34.790 -1.099 -30.501 1.00 96.62 159 TYR A C 1
ATOM 1201 O O . TYR A 1 159 ? 35.727 -1.500 -31.186 1.00 96.62 159 TYR A O 1
ATOM 1209 N N . ARG A 1 160 ? 34.497 0.201 -30.381 1.00 95.81 160 ARG A N 1
ATOM 1210 C CA . ARG A 1 160 ? 35.131 1.278 -31.160 1.00 95.81 160 ARG A CA 1
ATOM 1211 C C . ARG A 1 160 ? 36.657 1.280 -31.082 1.00 95.81 160 ARG A C 1
ATOM 1213 O O . ARG A 1 160 ? 37.307 1.582 -32.074 1.00 95.81 160 ARG A O 1
ATOM 1220 N N . TYR A 1 161 ? 37.212 0.950 -29.919 1.00 96.50 161 TYR A N 1
ATOM 1221 C CA . TYR A 1 161 ? 38.657 0.923 -29.685 1.00 96.50 161 TYR A CA 1
ATOM 1222 C C . TYR A 1 161 ? 39.248 -0.494 -29.707 1.00 96.50 161 TYR A C 1
ATOM 1224 O O . TYR A 1 161 ? 40.421 -0.677 -29.396 1.00 96.50 161 TYR A O 1
ATOM 1232 N N . SER A 1 162 ? 38.454 -1.507 -30.069 1.00 96.56 162 SER A N 1
ATOM 1233 C CA . SER A 1 162 ? 38.917 -2.893 -30.153 1.00 96.56 162 SER A CA 1
ATOM 1234 C C . SER A 1 162 ? 39.687 -3.179 -31.440 1.00 96.56 162 SER A C 1
ATOM 1236 O O . SER A 1 162 ? 39.437 -2.581 -32.491 1.00 96.56 162 SER A O 1
ATOM 1238 N N . ALA A 1 163 ? 40.547 -4.197 -31.386 1.00 95.06 163 ALA A N 1
ATOM 1239 C CA . ALA A 1 163 ? 41.199 -4.735 -32.574 1.00 95.06 163 ALA A CA 1
ATOM 1240 C C . ALA A 1 163 ? 40.186 -5.165 -33.654 1.00 95.06 163 ALA A C 1
ATOM 1242 O O . ALA A 1 163 ? 40.447 -4.973 -34.837 1.00 95.06 163 ALA A O 1
ATOM 1243 N N . ASP A 1 164 ? 39.014 -5.689 -33.280 1.00 94.81 164 ASP A N 1
ATOM 1244 C CA . ASP A 1 164 ? 37.984 -6.121 -34.238 1.00 94.81 164 ASP A CA 1
ATOM 1245 C C . ASP A 1 164 ? 37.439 -4.965 -35.083 1.00 94.81 164 ASP A C 1
ATOM 1247 O O . ASP A 1 164 ? 37.178 -5.132 -36.276 1.00 94.81 164 ASP A O 1
ATOM 1251 N N . TYR A 1 165 ? 37.255 -3.790 -34.476 1.00 95.94 165 TYR A N 1
ATOM 1252 C CA . TYR A 1 165 ? 36.787 -2.598 -35.179 1.00 95.94 165 TYR A CA 1
ATOM 1253 C C . TYR A 1 165 ? 37.841 -2.099 -36.167 1.00 95.94 165 TYR A C 1
ATOM 1255 O O . TYR A 1 165 ? 37.532 -1.906 -37.346 1.00 95.94 165 TYR A O 1
ATOM 1263 N N . TYR A 1 166 ? 39.096 -1.967 -35.729 1.00 95.44 166 TYR A N 1
ATOM 1264 C CA . TYR A 1 166 ? 40.181 -1.527 -36.605 1.00 95.44 166 TYR A CA 1
ATOM 1265 C C . TYR A 1 166 ? 40.455 -2.523 -37.733 1.00 95.44 166 TYR A C 1
ATOM 1267 O O . TYR A 1 166 ? 40.517 -2.127 -38.894 1.00 95.44 166 TYR A O 1
ATOM 1275 N N . ASN A 1 167 ? 40.490 -3.824 -37.439 1.00 94.44 167 ASN A N 1
ATOM 1276 C CA . ASN A 1 167 ? 40.634 -4.860 -38.462 1.00 94.44 167 ASN A CA 1
ATOM 1277 C C . ASN A 1 167 ? 39.487 -4.844 -39.483 1.00 94.44 167 ASN A C 1
ATOM 1279 O O . ASN A 1 167 ? 39.687 -5.211 -40.636 1.00 94.44 167 ASN A O 1
ATOM 1283 N N . LYS A 1 168 ? 38.278 -4.424 -39.097 1.00 93.81 168 LYS A N 1
ATOM 1284 C CA . LYS A 1 168 ? 37.130 -4.366 -40.009 1.00 93.81 168 LYS A CA 1
ATOM 1285 C C . LYS A 1 168 ? 37.115 -3.106 -40.874 1.00 93.81 168 LYS A C 1
ATOM 1287 O O . LYS A 1 168 ? 36.864 -3.208 -42.072 1.00 93.81 168 LYS A O 1
ATOM 1292 N N . TYR A 1 169 ? 37.344 -1.935 -40.281 1.00 93.44 169 TYR A N 1
ATOM 1293 C CA . TYR A 1 169 ? 37.164 -0.641 -40.955 1.00 93.44 169 TYR A CA 1
ATOM 1294 C C . TYR A 1 169 ? 38.471 -0.008 -41.461 1.00 93.44 169 TYR A C 1
ATOM 1296 O O . TYR A 1 169 ? 38.415 0.859 -42.327 1.00 93.44 169 TYR A O 1
ATOM 1304 N N . TYR A 1 170 ? 39.627 -0.462 -40.968 1.00 92.56 170 TYR A N 1
ATOM 1305 C CA . TYR A 1 170 ? 40.962 0.073 -41.268 1.00 92.56 170 TYR A CA 1
ATOM 1306 C C . TYR A 1 170 ? 41.945 -1.024 -41.717 1.00 92.56 170 TYR A C 1
ATOM 1308 O O . TYR A 1 170 ? 43.155 -0.853 -41.617 1.00 92.56 170 TYR A O 1
ATOM 1316 N N . SER A 1 171 ? 41.451 -2.153 -42.243 1.00 89.25 171 SER A N 1
ATOM 1317 C CA . SER A 1 171 ? 42.283 -3.296 -42.682 1.00 89.25 171 SER A CA 1
ATOM 1318 C C . SER A 1 171 ? 43.375 -2.944 -43.697 1.00 89.25 171 SER A C 1
ATOM 1320 O O . SER A 1 171 ? 44.364 -3.663 -43.803 1.00 89.25 171 SER A O 1
ATOM 1322 N N . THR A 1 172 ? 43.197 -1.862 -44.457 1.00 90.88 172 THR A N 1
ATOM 1323 C CA . THR A 1 172 ? 44.149 -1.388 -45.470 1.00 90.88 172 THR A CA 1
ATOM 1324 C C . THR A 1 172 ? 44.997 -0.200 -45.004 1.00 90.88 172 THR A C 1
ATOM 1326 O O . THR A 1 172 ? 45.735 0.359 -45.813 1.00 90.88 172 THR A O 1
ATOM 1329 N N . ASP A 1 173 ? 44.869 0.235 -43.747 1.00 89.81 173 ASP A N 1
ATOM 1330 C CA . ASP A 1 173 ? 45.628 1.364 -43.202 1.00 89.81 173 ASP A CA 1
ATOM 1331 C C . ASP A 1 173 ? 47.066 0.926 -42.856 1.00 89.81 173 ASP A C 1
ATOM 1333 O O . ASP A 1 173 ? 47.247 -0.048 -42.119 1.00 89.81 173 ASP A O 1
ATOM 1337 N N . PRO A 1 174 ? 48.109 1.621 -43.349 1.00 89.56 174 PRO A N 1
ATOM 1338 C CA . PRO A 1 174 ? 49.497 1.283 -43.036 1.00 89.56 174 PRO A CA 1
ATOM 1339 C C . PRO A 1 174 ? 49.854 1.421 -41.544 1.00 89.56 174 PRO A C 1
ATOM 1341 O O . PRO A 1 174 ? 50.870 0.873 -41.126 1.00 89.56 174 PRO A O 1
ATOM 1344 N N . ASN A 1 175 ? 49.042 2.119 -40.740 1.00 92.31 175 ASN A N 1
ATOM 1345 C CA . ASN A 1 175 ? 49.254 2.326 -39.304 1.00 92.31 175 ASN A CA 1
ATOM 1346 C C . ASN A 1 175 ? 48.355 1.444 -38.418 1.00 92.31 175 ASN A C 1
ATOM 1348 O O . ASN A 1 175 ? 48.182 1.743 -37.236 1.00 92.31 175 ASN A O 1
ATOM 1352 N N . LEU A 1 176 ? 47.772 0.369 -38.962 1.00 91.25 176 LEU A N 1
ATOM 1353 C CA . LEU A 1 176 ? 46.811 -0.486 -38.256 1.00 91.25 176 LEU A CA 1
ATOM 1354 C C . LEU A 1 176 ? 47.312 -0.973 -36.882 1.00 91.25 176 LEU A C 1
ATOM 1356 O O . LEU A 1 176 ? 46.573 -0.891 -35.904 1.00 91.25 176 LEU A O 1
ATOM 1360 N N . GLU A 1 177 ? 48.560 -1.440 -36.781 1.00 92.06 177 GLU A N 1
ATOM 1361 C CA . GLU A 1 177 ? 49.122 -1.916 -35.504 1.00 92.06 177 GLU A CA 1
ATOM 1362 C C . GLU A 1 177 ? 49.207 -0.802 -34.449 1.00 92.06 177 GLU A C 1
ATOM 1364 O O . GLU A 1 177 ? 48.880 -1.031 -33.283 1.00 92.06 177 GLU A O 1
ATOM 1369 N N . THR A 1 178 ? 49.575 0.415 -34.858 1.00 92.81 178 THR A N 1
ATOM 1370 C CA . THR A 1 178 ? 49.623 1.590 -33.977 1.00 92.81 178 THR A CA 1
ATOM 1371 C C . THR A 1 178 ? 48.226 1.967 -33.489 1.00 92.81 178 THR A C 1
ATOM 1373 O O . THR A 1 178 ? 48.032 2.159 -32.292 1.00 92.81 178 THR A O 1
ATOM 1376 N N . LEU A 1 179 ? 47.231 1.995 -34.382 1.00 92.00 179 LEU A N 1
ATOM 1377 C CA . LEU A 1 179 ? 45.838 2.299 -34.027 1.00 92.00 179 LEU A CA 1
ATOM 1378 C C . LEU A 1 179 ? 45.255 1.276 -33.039 1.00 92.00 179 LEU A C 1
ATOM 1380 O O . LEU A 1 179 ? 44.532 1.646 -32.112 1.00 92.00 179 LEU A O 1
ATOM 1384 N N . ILE A 1 180 ? 45.591 -0.008 -33.210 1.00 94.19 180 ILE A N 1
ATOM 1385 C CA . ILE A 1 180 ? 45.201 -1.071 -32.274 1.00 94.19 180 ILE A CA 1
ATOM 1386 C C . ILE A 1 180 ? 45.857 -0.852 -30.903 1.00 94.19 180 ILE A C 1
ATOM 1388 O O . ILE A 1 180 ? 45.175 -0.977 -29.885 1.00 94.19 180 ILE A O 1
ATOM 1392 N N . ALA A 1 181 ? 47.146 -0.501 -30.859 1.00 94.19 181 ALA A N 1
ATOM 1393 C CA . ALA A 1 181 ? 47.854 -0.231 -29.608 1.00 94.19 181 ALA A CA 1
ATOM 1394 C C . ALA A 1 181 ? 47.285 0.993 -28.863 1.00 94.19 181 ALA A C 1
ATOM 1396 O O . ALA A 1 181 ? 47.041 0.915 -27.659 1.00 94.19 181 ALA A O 1
ATOM 1397 N N . GLU A 1 182 ? 47.004 2.088 -29.577 1.00 94.56 182 GLU A N 1
ATOM 1398 C CA . GLU A 1 182 ? 46.363 3.290 -29.022 1.00 94.56 182 GLU A CA 1
ATOM 1399 C C . GLU A 1 182 ? 44.948 2.993 -28.499 1.00 94.56 182 GLU A C 1
ATOM 1401 O O . GLU A 1 182 ? 44.572 3.417 -27.405 1.00 94.56 182 GLU A O 1
ATOM 1406 N N . GLY A 1 183 ? 44.158 2.219 -29.253 1.00 95.00 183 GLY A N 1
ATOM 1407 C CA . GLY A 1 183 ? 42.833 1.776 -28.817 1.00 95.00 183 GLY A CA 1
ATOM 1408 C C . GLY A 1 183 ? 42.882 0.952 -27.530 1.00 95.00 183 GLY A C 1
ATOM 1409 O O . GLY A 1 183 ? 42.098 1.184 -26.608 1.00 95.00 183 GLY A O 1
ATOM 1410 N N . GLU A 1 184 ? 43.846 0.040 -27.423 1.00 95.31 184 GLU A N 1
ATOM 1411 C CA . GLU A 1 184 ? 44.035 -0.785 -26.231 1.00 95.31 184 GLU A CA 1
ATOM 1412 C C . GLU A 1 184 ? 44.487 0.039 -25.009 1.00 95.31 184 GLU A C 1
ATOM 1414 O O . GLU A 1 184 ? 44.073 -0.256 -23.886 1.00 95.31 184 GLU A O 1
ATOM 1419 N N . GLU A 1 185 ? 45.257 1.119 -25.187 1.00 95.62 185 GLU A N 1
ATOM 1420 C CA . GLU A 1 185 ? 45.591 2.059 -24.103 1.00 95.62 185 GLU A CA 1
ATOM 1421 C C . GLU A 1 185 ? 44.340 2.772 -23.553 1.00 95.62 185 GLU A C 1
ATOM 1423 O O . GLU A 1 185 ? 44.140 2.859 -22.332 1.00 95.62 185 GLU A O 1
ATOM 1428 N N . ILE A 1 186 ? 43.442 3.211 -24.443 1.00 94.56 186 ILE A N 1
ATOM 1429 C CA . ILE A 1 186 ? 42.149 3.802 -24.064 1.00 94.56 186 ILE A CA 1
ATOM 1430 C C . ILE A 1 186 ? 41.303 2.775 -23.303 1.00 94.56 186 ILE A C 1
ATOM 1432 O O . ILE A 1 186 ? 40.790 3.075 -22.220 1.00 94.56 186 ILE A O 1
ATOM 1436 N N . LEU A 1 187 ? 41.187 1.547 -23.821 1.00 95.69 187 LEU A N 1
ATOM 1437 C CA . LEU A 1 187 ? 40.444 0.473 -23.158 1.00 95.69 187 LEU A CA 1
ATOM 1438 C C . LEU A 1 187 ? 41.025 0.148 -21.779 1.00 95.69 187 LEU A C 1
ATOM 1440 O O . LEU A 1 187 ? 40.260 -0.019 -20.832 1.00 95.69 187 LEU A O 1
ATOM 1444 N N . ASN A 1 188 ? 42.349 0.114 -21.623 1.00 94.94 188 ASN A N 1
ATOM 1445 C CA . ASN A 1 188 ? 42.994 -0.104 -20.326 1.00 94.94 188 ASN A CA 1
ATOM 1446 C C . ASN A 1 188 ? 42.681 1.010 -19.322 1.00 94.94 188 ASN A C 1
ATOM 1448 O O . ASN A 1 188 ? 42.402 0.727 -18.156 1.00 94.94 188 ASN A O 1
ATOM 1452 N N . THR A 1 189 ? 42.636 2.264 -19.773 1.00 94.06 189 THR A N 1
ATOM 1453 C CA . THR A 1 189 ? 42.220 3.397 -18.932 1.00 94.06 189 THR A CA 1
ATOM 1454 C C . THR A 1 189 ? 40.771 3.242 -18.458 1.00 94.06 189 THR A C 1
ATOM 1456 O O . THR A 1 189 ? 40.482 3.407 -17.271 1.00 94.06 189 THR A O 1
ATOM 1459 N N . LEU A 1 190 ? 39.862 2.849 -19.357 1.00 94.56 190 LEU A N 1
ATOM 1460 C CA . LEU A 1 190 ? 38.456 2.605 -19.022 1.00 94.56 190 LEU A CA 1
ATOM 1461 C C . LEU A 1 190 ? 38.282 1.394 -18.093 1.00 94.56 190 LEU A C 1
ATOM 1463 O O . LEU A 1 190 ? 37.513 1.467 -17.138 1.00 94.56 190 LEU A O 1
ATOM 1467 N N . ARG A 1 191 ? 39.029 0.301 -18.305 1.00 95.19 191 ARG A N 1
ATOM 1468 C CA . ARG A 1 191 ? 39.016 -0.889 -17.429 1.00 95.19 191 ARG A CA 1
ATOM 1469 C C . ARG A 1 191 ? 39.427 -0.564 -15.991 1.00 95.19 191 ARG A C 1
ATOM 1471 O O . ARG A 1 191 ? 38.923 -1.207 -15.074 1.00 95.19 191 ARG A O 1
ATOM 1478 N N . ASN A 1 192 ? 40.301 0.426 -15.798 1.00 94.38 192 ASN A N 1
ATOM 1479 C CA . ASN A 1 192 ? 40.770 0.867 -14.481 1.00 94.38 192 ASN A CA 1
ATOM 1480 C C . ASN A 1 192 ? 39.772 1.766 -13.727 1.00 94.38 192 ASN A C 1
ATOM 1482 O O . ASN A 1 192 ? 39.976 2.038 -12.544 1.00 94.38 192 ASN A O 1
ATOM 1486 N N . THR A 1 193 ? 38.695 2.215 -14.376 1.00 94.25 193 THR A N 1
ATOM 1487 C CA . THR A 1 193 ? 37.604 2.964 -13.735 1.00 94.25 193 THR A CA 1
ATOM 1488 C C . THR A 1 193 ? 36.448 2.003 -13.479 1.00 94.25 193 THR A C 1
ATOM 1490 O O . THR A 1 193 ? 35.948 1.438 -14.437 1.00 94.25 193 THR A O 1
ATOM 1493 N N . ASP A 1 194 ? 36.025 1.780 -12.229 1.00 95.06 194 ASP A N 1
ATOM 1494 C CA . ASP A 1 194 ? 34.951 0.825 -11.872 1.00 95.06 194 ASP A CA 1
ATOM 1495 C C . ASP A 1 194 ? 34.017 1.428 -10.805 1.00 95.06 194 ASP A C 1
ATOM 1497 O O . ASP A 1 194 ? 34.093 1.125 -9.614 1.00 95.06 194 ASP A O 1
ATOM 1501 N N . THR A 1 195 ? 33.172 2.357 -11.235 1.00 95.75 195 THR A N 1
ATOM 1502 C CA . THR A 1 195 ? 32.240 3.130 -10.413 1.00 95.75 195 THR A CA 1
ATOM 1503 C C . THR A 1 195 ? 31.016 2.299 -10.029 1.00 95.75 195 THR A C 1
ATOM 1505 O O . THR A 1 195 ? 30.260 1.841 -10.888 1.00 95.75 195 THR A O 1
ATOM 1508 N N . ASP A 1 196 ? 30.759 2.154 -8.724 1.00 93.81 196 ASP A N 1
ATOM 1509 C CA . ASP A 1 196 ? 29.543 1.499 -8.229 1.00 93.81 196 ASP A CA 1
ATOM 1510 C C . ASP A 1 196 ? 28.390 2.501 -8.083 1.00 93.81 196 ASP A C 1
ATOM 1512 O O . ASP A 1 196 ? 28.171 3.111 -7.032 1.00 93.81 196 ASP A O 1
ATOM 1516 N N . TRP A 1 197 ? 27.599 2.637 -9.146 1.00 92.56 197 TRP A N 1
ATOM 1517 C CA . TRP A 1 197 ? 26.455 3.549 -9.181 1.00 92.56 197 TRP A CA 1
ATOM 1518 C C . TRP A 1 197 ? 25.401 3.286 -8.096 1.00 92.56 197 TRP A C 1
ATOM 1520 O O . TRP A 1 197 ? 24.678 4.210 -7.718 1.00 92.56 197 TRP A O 1
ATOM 1530 N N . PHE A 1 198 ? 25.324 2.069 -7.539 1.00 90.56 198 PHE A N 1
ATOM 1531 C CA . PHE A 1 198 ? 24.433 1.786 -6.410 1.00 90.56 198 PHE A CA 1
ATOM 1532 C C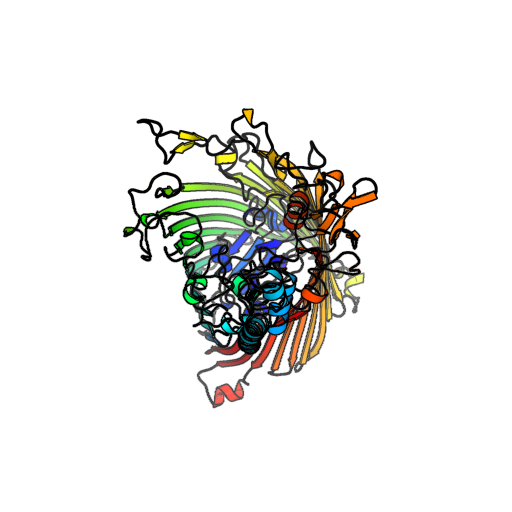 . PHE A 1 198 ? 24.867 2.549 -5.151 1.00 90.56 198 PHE A C 1
ATOM 1534 O O . PHE A 1 198 ? 24.020 3.079 -4.433 1.00 90.56 198 PHE A O 1
ATOM 1541 N N . GLU A 1 199 ? 26.172 2.622 -4.879 1.00 90.56 199 GLU A N 1
ATOM 1542 C CA . GLU A 1 199 ? 26.707 3.346 -3.720 1.00 90.56 199 GLU A CA 1
ATOM 1543 C C . GLU A 1 199 ? 26.764 4.858 -3.946 1.00 90.56 199 GLU A C 1
ATOM 1545 O O . GLU A 1 199 ? 26.569 5.622 -2.997 1.00 90.56 199 GLU A O 1
ATOM 1550 N N . GLU A 1 200 ? 26.980 5.277 -5.195 1.00 90.62 200 GLU A N 1
ATOM 1551 C CA . GLU A 1 200 ? 27.102 6.683 -5.580 1.00 90.62 200 GLU A CA 1
ATOM 1552 C C . GLU A 1 200 ? 25.769 7.439 -5.622 1.00 90.62 200 GLU A C 1
ATOM 1554 O O . GLU A 1 200 ? 25.744 8.640 -5.323 1.00 90.62 200 GLU A O 1
ATOM 1559 N N . LEU A 1 201 ? 24.682 6.764 -6.016 1.00 88.81 201 LEU A N 1
ATOM 1560 C CA . LEU A 1 201 ? 23.347 7.359 -6.123 1.00 88.81 201 LEU A CA 1
ATOM 1561 C C . LEU A 1 201 ? 22.529 7.190 -4.838 1.00 88.81 201 LEU A C 1
ATOM 1563 O O . LEU A 1 201 ? 21.798 8.101 -4.438 1.00 88.81 201 LEU A O 1
ATOM 1567 N N . LEU A 1 202 ? 22.611 6.019 -4.198 1.00 88.69 202 LEU A N 1
ATOM 1568 C CA . LEU A 1 202 ? 21.834 5.723 -2.998 1.00 88.69 202 LEU A CA 1
ATOM 1569 C C . LEU A 1 202 ? 22.648 6.067 -1.752 1.00 88.69 202 LEU A C 1
ATOM 1571 O O . LEU A 1 202 ? 23.810 5.691 -1.635 1.00 88.69 202 LEU A O 1
ATOM 1575 N N . ARG A 1 203 ? 22.031 6.720 -0.765 1.00 86.94 203 ARG A N 1
ATOM 1576 C CA . ARG A 1 203 ? 22.687 7.125 0.488 1.00 86.94 203 ARG A CA 1
ATOM 1577 C C . ARG A 1 203 ? 21.950 6.644 1.732 1.00 86.94 203 ARG A C 1
ATOM 1579 O O . ARG A 1 203 ? 20.745 6.403 1.717 1.00 86.94 203 ARG A O 1
ATOM 1586 N N . THR A 1 204 ? 22.693 6.532 2.828 1.00 92.06 204 THR A N 1
ATOM 1587 C CA . THR A 1 204 ? 22.114 6.419 4.172 1.00 92.06 204 THR A CA 1
ATOM 1588 C C . THR A 1 204 ? 21.573 7.786 4.590 1.00 92.06 204 THR A C 1
ATOM 1590 O O . THR A 1 204 ? 22.193 8.810 4.308 1.00 92.06 204 THR A O 1
ATOM 1593 N N . ASN A 1 205 ? 20.426 7.812 5.261 1.00 91.94 205 ASN A N 1
ATOM 1594 C CA . ASN A 1 205 ? 19.759 9.040 5.685 1.00 91.94 205 ASN A CA 1
ATOM 1595 C C . ASN A 1 205 ? 19.334 8.958 7.157 1.00 91.94 205 ASN A C 1
ATOM 1597 O O . ASN A 1 205 ? 19.417 7.900 7.778 1.00 91.94 205 ASN A O 1
ATOM 1601 N N . VAL A 1 206 ? 18.890 10.072 7.731 1.00 93.56 206 VAL A N 1
ATOM 1602 C CA . VAL A 1 206 ? 18.485 10.150 9.139 1.00 93.56 206 VAL A CA 1
ATOM 1603 C C . VAL A 1 206 ? 16.992 9.861 9.276 1.00 93.56 206 VAL A C 1
ATOM 1605 O O . VAL A 1 206 ? 16.176 10.263 8.444 1.00 93.56 206 VAL A O 1
ATOM 1608 N N . TYR A 1 207 ? 16.639 9.174 10.356 1.00 94.81 207 TYR A N 1
ATOM 1609 C CA . TYR A 1 207 ? 15.272 9.007 10.829 1.00 94.81 207 TYR A CA 1
ATOM 1610 C C . TYR A 1 207 ? 15.167 9.563 12.244 1.00 94.81 207 TYR A C 1
ATOM 1612 O O . TYR A 1 207 ? 15.989 9.232 13.103 1.00 94.81 207 TYR A O 1
ATOM 1620 N N . HIS A 1 208 ? 14.136 10.357 12.517 1.00 95.31 208 HIS A N 1
ATOM 1621 C CA . HIS A 1 208 ? 13.771 10.652 13.893 1.00 95.31 208 HIS A CA 1
ATOM 1622 C C . HIS A 1 208 ? 12.280 10.929 14.064 1.00 95.31 208 HIS A C 1
ATOM 1624 O O . HIS A 1 208 ? 11.619 11.499 13.198 1.00 95.31 208 HIS A O 1
ATOM 1630 N N . SER A 1 209 ? 11.749 10.540 15.217 1.00 95.62 209 SER A N 1
ATOM 1631 C CA . SER A 1 209 ? 10.372 10.808 15.612 1.00 95.62 209 SER A CA 1
ATOM 1632 C C . SER A 1 209 ? 10.318 11.234 17.070 1.00 95.62 209 SER A C 1
ATOM 1634 O O . SER A 1 209 ? 10.937 10.590 17.915 1.00 95.62 209 SER A O 1
ATOM 1636 N N . HIS A 1 210 ? 9.527 12.254 17.369 1.00 96.31 210 HIS A N 1
ATOM 1637 C CA . HIS A 1 210 ? 9.284 12.773 18.706 1.00 96.31 210 HIS A CA 1
ATOM 1638 C C . HIS A 1 210 ? 7.786 12.750 18.983 1.00 96.31 210 HIS A C 1
ATOM 1640 O O . HIS A 1 210 ? 6.987 13.199 18.161 1.00 96.31 210 HIS A O 1
ATOM 1646 N N . ASN A 1 211 ? 7.415 12.254 20.154 1.00 96.44 211 ASN A N 1
ATOM 1647 C CA . ASN A 1 211 ? 6.051 12.240 20.644 1.00 96.44 211 ASN A CA 1
ATOM 1648 C C . ASN A 1 211 ? 6.024 12.824 22.054 1.00 96.44 211 ASN A C 1
ATOM 1650 O O . ASN A 1 211 ? 6.769 12.373 22.922 1.00 96.44 211 ASN A O 1
ATOM 1654 N N . LEU A 1 212 ? 5.167 13.812 22.273 1.00 97.69 212 LEU A N 1
ATOM 1655 C CA . LEU A 1 212 ? 4.865 14.360 23.584 1.00 97.69 212 LEU A CA 1
ATOM 1656 C C . LEU A 1 212 ? 3.366 14.213 23.824 1.00 97.69 212 LEU A C 1
ATOM 1658 O O . LEU A 1 212 ? 2.562 14.700 23.031 1.00 97.69 212 LEU A O 1
ATOM 1662 N N . SER A 1 213 ? 2.982 13.596 24.937 1.00 97.12 213 SER A N 1
ATOM 1663 C CA . SER A 1 213 ? 1.582 13.501 25.343 1.00 97.12 213 SER A CA 1
ATOM 1664 C C . SER A 1 213 ? 1.381 13.853 26.812 1.00 97.12 213 SER A C 1
ATOM 1666 O O . SER A 1 213 ? 2.233 13.616 27.665 1.00 97.12 213 SER A O 1
ATOM 1668 N N . LEU A 1 214 ? 0.225 14.433 27.105 1.00 97.00 214 LEU A N 1
ATOM 1669 C CA . LEU A 1 214 ? -0.236 14.825 28.426 1.00 97.00 214 LEU A CA 1
ATOM 1670 C C . LEU A 1 214 ? -1.630 14.238 28.631 1.00 97.00 214 LEU A C 1
ATOM 1672 O O . LEU A 1 214 ? -2.525 14.463 27.818 1.00 97.00 214 LEU A O 1
ATOM 1676 N N . LYS A 1 215 ? -1.845 13.538 29.744 1.00 95.94 215 LYS A N 1
ATOM 1677 C CA . LYS A 1 215 ? -3.172 13.029 30.112 1.00 95.94 215 LYS A CA 1
ATOM 1678 C C . LYS A 1 215 ? -3.454 13.126 31.602 1.00 95.94 215 LYS A C 1
ATOM 1680 O O . LYS A 1 215 ? -2.544 13.005 32.421 1.00 95.94 215 LYS A O 1
ATOM 1685 N N . GLY A 1 216 ? -4.720 13.333 31.945 1.00 95.44 216 GLY A N 1
ATOM 1686 C CA . GLY A 1 216 ? -5.198 13.420 33.324 1.00 95.44 216 GLY A CA 1
ATOM 1687 C C . GLY A 1 216 ? -6.691 13.736 33.394 1.00 95.44 216 GLY A C 1
ATOM 1688 O O . GLY A 1 216 ? -7.375 13.760 32.369 1.00 95.44 216 GLY A O 1
ATOM 1689 N N . GLY A 1 217 ? -7.196 13.972 34.604 1.00 94.81 217 GLY A N 1
ATOM 1690 C CA . GLY A 1 217 ? -8.606 14.280 34.831 1.00 94.81 217 GLY A CA 1
ATOM 1691 C C . GLY A 1 217 ? -8.974 14.342 36.311 1.00 94.81 217 GLY A C 1
ATOM 1692 O O . GLY A 1 217 ? -8.245 13.822 37.156 1.00 94.81 217 GLY A O 1
ATOM 1693 N N . ASN A 1 218 ? -10.105 14.975 36.623 1.00 89.50 218 ASN A N 1
ATOM 1694 C CA . ASN A 1 218 ? -10.568 15.258 37.988 1.00 89.50 218 ASN A CA 1
ATOM 1695 C C . ASN A 1 218 ? -11.910 14.584 38.342 1.00 89.50 218 ASN A C 1
ATOM 1697 O O . ASN A 1 218 ? -12.665 15.101 39.156 1.00 89.50 218 ASN A O 1
ATOM 1701 N N . GLY A 1 219 ? -12.228 13.429 37.747 1.00 84.56 219 GLY A N 1
ATOM 1702 C CA . GLY A 1 219 ? -13.448 12.669 38.056 1.00 84.56 219 GLY A CA 1
ATOM 1703 C C . GLY A 1 219 ? -14.655 13.055 37.200 1.00 84.56 219 GLY A C 1
ATOM 1704 O O . GLY A 1 219 ? -15.414 12.164 36.804 1.00 84.56 219 GLY A O 1
ATOM 1705 N N . GLU A 1 220 ? -14.795 14.343 36.881 1.00 92.06 220 GLU A N 1
ATOM 1706 C CA . GLU A 1 220 ? -15.830 14.896 35.995 1.00 92.06 220 GLU A CA 1
ATOM 1707 C C . GLU A 1 220 ? -15.323 15.104 34.572 1.00 92.06 220 GLU A C 1
ATOM 1709 O O . GLU A 1 220 ? -16.002 14.732 33.616 1.00 92.06 220 GLU A O 1
ATOM 1714 N N . THR A 1 221 ? -14.117 15.660 34.438 1.00 94.88 221 THR A N 1
ATOM 1715 C CA . THR A 1 221 ? -13.482 15.922 33.146 1.00 94.88 221 THR A CA 1
ATOM 1716 C C . THR A 1 221 ? -12.176 15.155 33.045 1.00 94.88 221 THR A C 1
ATOM 1718 O O . THR A 1 221 ? -11.366 15.161 33.974 1.00 94.88 221 THR A O 1
ATOM 1721 N N . SER A 1 222 ? -11.943 14.520 31.902 1.00 96.12 222 SER A N 1
ATOM 1722 C CA . SER A 1 222 ? -10.659 13.922 31.558 1.00 96.12 222 SER A CA 1
ATOM 1723 C C . SER A 1 222 ? -10.187 14.428 30.202 1.00 96.12 222 SER A C 1
ATOM 1725 O O . SER A 1 222 ? -10.993 14.719 29.321 1.00 96.12 222 SER A O 1
ATOM 1727 N N . TYR A 1 223 ? -8.876 14.572 30.048 1.00 96.19 223 TYR A N 1
ATOM 1728 C CA . TYR A 1 223 ? -8.278 15.134 28.848 1.00 96.19 223 TYR A CA 1
ATOM 1729 C C . TYR A 1 223 ? -7.027 14.361 28.431 1.00 96.19 223 TYR A C 1
ATOM 1731 O O . TYR A 1 223 ? -6.299 13.805 29.261 1.00 96.19 223 TYR A O 1
ATOM 1739 N N . TYR A 1 224 ? -6.781 14.349 27.127 1.00 97.69 224 TYR A N 1
ATOM 1740 C CA . TYR A 1 224 ? -5.567 13.860 26.490 1.00 97.69 224 TYR A CA 1
ATOM 1741 C C . TYR A 1 224 ? -5.144 14.869 25.423 1.00 97.69 224 TYR A C 1
ATOM 1743 O O . TYR A 1 224 ? -5.949 15.248 24.577 1.00 97.69 224 TYR A O 1
ATOM 1751 N N . ILE A 1 225 ? -3.894 15.312 25.475 1.00 97.69 225 ILE A N 1
ATOM 1752 C CA . ILE A 1 225 ? -3.289 16.233 24.513 1.00 97.69 225 ILE A CA 1
ATOM 1753 C C . ILE A 1 225 ? -2.015 15.571 24.009 1.00 97.69 225 ILE A C 1
ATOM 1755 O O . ILE A 1 225 ? -1.222 15.104 24.826 1.00 97.69 225 ILE A O 1
ATOM 1759 N N . SER A 1 226 ? -1.788 15.549 22.701 1.00 97.62 226 SER A N 1
ATOM 1760 C CA . SER A 1 226 ? -0.515 15.104 22.143 1.00 97.62 226 SER A CA 1
ATOM 1761 C C . SER A 1 226 ? -0.035 15.979 20.996 1.00 97.62 226 SER A C 1
ATOM 1763 O O . SER A 1 226 ? -0.820 16.608 20.285 1.00 97.62 226 SER A O 1
ATOM 1765 N N . GLY A 1 227 ? 1.286 16.023 20.852 1.00 97.44 227 GLY A N 1
ATOM 1766 C CA . GLY A 1 227 ? 2.005 16.622 19.741 1.00 97.44 227 GLY A CA 1
ATOM 1767 C C . GLY A 1 227 ? 3.073 15.650 19.254 1.00 97.44 227 GLY A C 1
ATOM 1768 O O . GLY A 1 227 ? 3.768 15.023 20.056 1.00 97.44 227 GLY A O 1
ATOM 1769 N N . ASN A 1 228 ? 3.197 15.503 17.941 1.00 95.94 228 ASN A N 1
ATOM 1770 C CA . ASN A 1 228 ? 4.180 14.623 17.327 1.00 95.94 228 ASN A CA 1
ATOM 1771 C C . ASN A 1 228 ? 4.865 15.279 16.128 1.00 95.94 228 ASN A C 1
ATOM 1773 O O . ASN A 1 228 ? 4.266 16.085 15.415 1.00 95.94 228 ASN A O 1
ATOM 1777 N N . TYR A 1 229 ? 6.130 14.914 15.930 1.00 96.00 229 TYR A N 1
ATOM 1778 C CA . TYR A 1 229 ? 6.947 15.277 14.778 1.00 96.00 229 TYR A CA 1
ATOM 1779 C C . TYR A 1 229 ? 7.714 14.038 14.320 1.00 96.00 229 TYR A C 1
ATOM 1781 O O . TYR A 1 229 ? 8.372 13.396 15.135 1.00 96.00 229 TYR A O 1
ATOM 1789 N N . ALA A 1 230 ? 7.673 13.714 13.035 1.00 94.81 230 ALA A N 1
ATOM 1790 C CA . ALA A 1 230 ? 8.466 12.648 12.439 1.00 94.81 230 ALA A CA 1
ATOM 1791 C C . ALA A 1 230 ? 9.148 13.140 11.163 1.00 94.81 230 ALA A C 1
ATOM 1793 O O . ALA A 1 230 ? 8.560 13.889 10.383 1.00 94.81 230 ALA A O 1
ATOM 1794 N N . TYR A 1 231 ? 10.377 12.692 10.951 1.00 94.81 231 TYR A N 1
ATOM 1795 C CA . TYR A 1 231 ? 11.165 12.931 9.754 1.00 94.81 231 TYR A CA 1
ATOM 1796 C C . TYR A 1 231 ? 11.855 11.634 9.343 1.00 94.81 231 TYR A C 1
ATOM 1798 O O . TYR A 1 231 ? 12.483 10.957 10.162 1.00 94.81 231 TYR A O 1
ATOM 1806 N N . GLN A 1 232 ? 11.753 11.314 8.062 1.00 92.19 232 GLN A N 1
ATOM 1807 C CA . GLN A 1 232 ? 12.456 10.209 7.440 1.00 92.19 232 GLN A CA 1
ATOM 1808 C C . GLN A 1 232 ? 13.016 10.690 6.109 1.00 92.19 232 GLN A C 1
ATOM 1810 O O . GLN A 1 232 ? 12.263 11.105 5.229 1.00 92.19 232 GLN A O 1
ATOM 1815 N N . GLY A 1 233 ? 14.332 10.623 5.952 1.00 90.50 233 GLY A N 1
ATOM 1816 C CA . GLY A 1 233 ? 14.951 10.840 4.654 1.00 90.50 233 GLY A CA 1
ATOM 1817 C C . GLY A 1 233 ? 14.967 9.561 3.811 1.00 90.50 233 GLY A C 1
ATOM 1818 O O . GLY A 1 233 ? 15.200 8.467 4.326 1.00 90.50 233 GLY A O 1
ATOM 1819 N N . GLY A 1 234 ? 14.729 9.701 2.509 1.00 86.12 234 GLY A N 1
ATOM 1820 C CA . GLY A 1 234 ? 14.793 8.611 1.538 1.00 86.12 234 GLY A CA 1
ATOM 1821 C C . GLY A 1 234 ? 16.225 8.262 1.119 1.00 86.12 234 GLY A C 1
ATOM 1822 O O . GLY A 1 234 ? 17.193 8.922 1.509 1.00 86.12 234 GLY A O 1
ATOM 1823 N N . ARG A 1 235 ? 16.359 7.213 0.294 1.00 82.75 235 ARG A N 1
ATOM 1824 C CA . ARG A 1 235 ? 17.650 6.756 -0.269 1.00 82.75 235 ARG A CA 1
ATOM 1825 C C . ARG A 1 235 ? 18.258 7.689 -1.317 1.00 82.75 235 ARG A C 1
ATOM 1827 O O . ARG A 1 235 ? 19.447 7.567 -1.571 1.00 82.75 235 ARG A O 1
ATOM 1834 N N . ILE A 1 236 ? 17.472 8.577 -1.925 1.00 84.69 236 ILE A N 1
ATOM 1835 C CA . ILE A 1 236 ? 17.938 9.511 -2.964 1.00 84.69 236 ILE A CA 1
ATOM 1836 C C . ILE A 1 236 ? 18.108 10.902 -2.356 1.00 84.69 236 ILE A C 1
ATOM 1838 O O . ILE A 1 236 ? 17.378 11.289 -1.439 1.00 84.69 236 ILE A O 1
ATOM 1842 N N . GLU A 1 237 ? 19.064 11.664 -2.873 1.00 84.06 237 GLU A N 1
ATOM 1843 C CA . GLU A 1 237 ? 19.237 13.064 -2.513 1.00 84.06 237 GLU A CA 1
ATOM 1844 C C . GLU A 1 237 ? 17.975 13.901 -2.749 1.00 84.06 237 GLU A C 1
ATOM 1846 O O . GLU A 1 237 ? 17.345 13.803 -3.790 1.00 84.06 237 GLU A O 1
ATOM 1851 N N . GLY A 1 238 ? 17.596 14.710 -1.754 1.00 84.50 238 GLY A N 1
ATOM 1852 C CA . GLY A 1 238 ? 16.401 15.558 -1.802 1.00 84.50 238 GLY A CA 1
ATOM 1853 C C . GLY A 1 238 ? 15.082 14.835 -1.507 1.00 84.50 238 GLY A C 1
ATOM 1854 O O . GLY A 1 238 ? 14.061 15.506 -1.375 1.00 84.50 238 GLY A O 1
ATOM 1855 N N . ASN A 1 239 ? 15.092 13.501 -1.372 1.00 87.88 239 ASN A N 1
ATOM 1856 C CA . ASN A 1 239 ? 13.914 12.729 -0.986 1.00 87.88 239 ASN A CA 1
ATOM 1857 C C . ASN A 1 239 ? 13.761 12.718 0.539 1.00 87.88 239 ASN A C 1
ATOM 1859 O O . ASN A 1 239 ? 14.625 12.194 1.249 1.00 87.88 239 ASN A O 1
ATOM 1863 N N . ASP A 1 240 ? 12.667 13.280 1.042 1.00 91.88 240 ASP A N 1
ATOM 1864 C CA . ASP A 1 240 ? 12.324 13.259 2.460 1.00 91.88 240 ASP A CA 1
ATOM 1865 C C . ASP A 1 240 ? 10.812 13.318 2.683 1.00 91.88 240 ASP A C 1
ATOM 1867 O O . ASP A 1 240 ? 10.052 13.851 1.870 1.00 91.88 240 ASP A O 1
ATOM 1871 N N . LYS A 1 241 ? 10.378 12.765 3.817 1.00 91.75 241 LYS A N 1
ATOM 1872 C CA . LYS A 1 241 ? 9.019 12.903 4.327 1.00 91.75 241 LYS A CA 1
ATOM 1873 C C . LYS A 1 241 ? 9.073 13.425 5.750 1.00 91.75 241 LYS A C 1
ATOM 1875 O O . LYS A 1 241 ? 9.763 12.878 6.613 1.00 91.75 241 LYS A O 1
ATOM 1880 N N . ARG A 1 242 ? 8.293 14.470 6.007 1.00 94.00 242 ARG A N 1
ATOM 1881 C CA . ARG A 1 242 ? 8.089 15.036 7.339 1.00 94.00 242 ARG A CA 1
ATOM 1882 C C . ARG A 1 242 ? 6.616 15.061 7.688 1.00 94.00 242 ARG A C 1
ATOM 1884 O O . ARG A 1 242 ? 5.759 15.276 6.827 1.00 94.00 242 ARG A O 1
ATOM 1891 N N . ARG A 1 243 ? 6.319 14.862 8.964 1.00 92.81 243 ARG A N 1
ATOM 1892 C CA . ARG A 1 243 ? 4.956 14.839 9.471 1.00 92.81 243 ARG A CA 1
ATOM 1893 C C . ARG A 1 243 ? 4.873 15.469 10.846 1.00 92.81 243 ARG A C 1
ATOM 1895 O O . ARG A 1 243 ? 5.736 15.258 11.690 1.00 92.81 243 ARG A O 1
ATOM 1902 N N . MET A 1 244 ? 3.816 16.233 11.052 1.00 95.19 244 MET A N 1
ATOM 1903 C CA . MET A 1 244 ? 3.476 16.875 12.308 1.00 95.19 244 MET A CA 1
ATOM 1904 C C . MET A 1 244 ? 2.021 16.578 12.617 1.00 95.19 244 MET A C 1
ATOM 1906 O O . MET A 1 244 ? 1.182 16.580 11.716 1.00 95.19 244 MET A O 1
ATOM 1910 N N . GLY A 1 245 ? 1.718 16.335 13.882 1.00 94.69 245 GLY A N 1
ATOM 1911 C CA . GLY A 1 245 ? 0.360 16.070 14.317 1.00 94.69 245 GLY A CA 1
ATOM 1912 C C . GLY A 1 245 ? 0.101 16.634 15.698 1.00 94.69 245 GLY A C 1
ATOM 1913 O O . GLY A 1 245 ? 0.983 16.641 16.555 1.00 94.69 245 GLY A O 1
ATOM 1914 N N . VAL A 1 246 ? -1.126 17.086 15.907 1.00 96.44 246 VAL A N 1
ATOM 1915 C CA . VAL A 1 246 ? -1.651 17.489 17.208 1.00 96.44 246 VAL A CA 1
ATOM 1916 C C . VAL A 1 246 ? -2.999 16.825 17.430 1.00 96.44 246 VAL A C 1
ATOM 1918 O O . VAL A 1 246 ? -3.797 16.674 16.500 1.00 96.44 246 VAL A O 1
ATOM 1921 N N . ARG A 1 247 ? -3.265 16.424 18.670 1.00 95.75 247 ARG A N 1
ATOM 1922 C CA . ARG A 1 247 ? -4.546 15.843 19.067 1.00 95.75 247 ARG A CA 1
ATOM 1923 C C . ARG A 1 247 ? -4.968 16.370 20.427 1.00 95.75 247 ARG A C 1
ATOM 1925 O O . ARG A 1 247 ? -4.154 16.484 21.337 1.00 95.75 247 ARG A O 1
ATOM 1932 N N . LEU A 1 248 ? -6.261 16.631 20.559 1.00 97.00 248 LEU A N 1
ATOM 1933 C CA . LEU A 1 248 ? -6.940 16.938 21.807 1.00 97.00 248 LEU A CA 1
ATOM 1934 C C . LEU A 1 248 ? -8.172 16.040 21.912 1.00 97.00 248 LEU A C 1
ATOM 1936 O O . LEU A 1 248 ? -9.049 16.081 21.056 1.00 97.00 248 LEU A O 1
ATOM 1940 N N . ASN A 1 249 ? -8.256 15.267 22.985 1.00 97.25 249 ASN A N 1
ATOM 1941 C CA . ASN A 1 249 ? -9.449 14.529 23.368 1.00 97.25 249 ASN A CA 1
ATOM 1942 C C . ASN A 1 249 ? -9.910 15.022 24.737 1.00 97.25 249 ASN A C 1
ATOM 1944 O O . ASN A 1 249 ? -9.103 15.125 25.663 1.00 97.25 249 ASN A O 1
ATOM 1948 N N . LEU A 1 250 ? -11.202 15.302 24.865 1.00 96.69 250 LEU A N 1
ATOM 1949 C CA . LEU A 1 250 ? -11.827 15.765 26.097 1.00 96.69 250 LEU A CA 1
ATOM 1950 C C . LEU A 1 250 ? -13.094 14.956 26.353 1.00 96.69 250 LEU A C 1
ATOM 1952 O O . LEU A 1 250 ? -13.970 14.894 25.496 1.00 96.69 250 LEU A O 1
ATOM 1956 N N . ASP A 1 251 ? -13.193 14.377 27.543 1.00 95.81 251 ASP A N 1
ATOM 1957 C CA . ASP A 1 251 ? -14.386 13.681 28.014 1.00 95.81 251 ASP A CA 1
ATOM 1958 C C . ASP A 1 251 ? -14.928 14.418 29.230 1.00 95.81 251 ASP A C 1
ATOM 1960 O O . ASP A 1 251 ? -14.195 14.644 30.193 1.00 95.81 251 ASP A O 1
ATOM 1964 N N . HIS A 1 252 ? -16.211 14.755 29.211 1.00 95.75 252 HIS A N 1
ATOM 1965 C CA . HIS A 1 252 ? -16.889 15.450 30.293 1.00 95.75 252 HIS A CA 1
ATOM 1966 C C . HIS A 1 252 ? -18.170 14.712 30.687 1.00 95.75 252 HIS A C 1
ATOM 1968 O O . HIS A 1 252 ? -18.984 14.350 29.837 1.00 95.75 252 HIS A O 1
ATOM 1974 N N . LYS A 1 253 ? -18.361 14.479 31.985 1.00 94.75 253 LYS A N 1
ATOM 1975 C CA . LYS A 1 253 ? -19.591 13.892 32.526 1.00 94.75 253 LYS A CA 1
ATOM 1976 C C . LYS A 1 253 ? -20.725 14.909 32.519 1.00 94.75 253 LYS A C 1
ATOM 1978 O O . LYS A 1 253 ? -20.619 15.970 33.116 1.00 94.75 253 LYS A O 1
ATOM 1983 N N . LEU A 1 254 ? -21.848 14.547 31.909 1.00 92.38 254 LEU A N 1
ATOM 1984 C CA . LEU A 1 254 ? -23.086 15.321 31.940 1.00 92.38 254 LEU A CA 1
ATOM 1985 C C . LEU A 1 254 ? -23.961 14.807 33.093 1.00 92.38 254 LEU A C 1
ATOM 1987 O O . LEU A 1 254 ? -24.825 13.941 32.913 1.00 92.38 254 LEU A O 1
ATOM 1991 N N . GLY A 1 255 ? -23.687 15.300 34.303 1.00 88.50 255 GLY A N 1
ATOM 1992 C CA . GLY A 1 255 ? -24.330 14.825 35.530 1.00 88.50 255 GLY A CA 1
ATOM 1993 C C . GLY A 1 255 ? -24.052 13.339 35.789 1.00 88.50 255 GLY A C 1
ATOM 1994 O O . GLY A 1 255 ? -22.937 12.859 35.599 1.00 88.50 255 GLY A O 1
ATOM 1995 N N . THR A 1 256 ? -25.071 12.588 36.216 1.00 85.06 256 THR A N 1
ATOM 1996 C CA . THR A 1 256 ? -24.952 11.144 36.510 1.00 85.06 256 THR A CA 1
ATOM 1997 C C . THR A 1 256 ? -25.355 10.235 35.349 1.00 85.06 256 THR A C 1
ATOM 1999 O O . THR A 1 256 ? -25.121 9.030 35.410 1.00 85.06 256 THR A O 1
ATOM 2002 N N . LYS A 1 257 ? -25.970 10.789 34.295 1.00 87.56 257 LYS A N 1
ATOM 2003 C CA . LYS A 1 257 ? -26.640 10.009 33.242 1.00 87.56 257 LYS A CA 1
ATOM 2004 C C . LYS A 1 257 ? -25.994 10.114 31.864 1.00 87.56 257 LYS A C 1
ATOM 2006 O O . LYS A 1 257 ? -26.412 9.382 30.972 1.00 87.56 257 LYS A O 1
ATOM 2011 N N . GLY A 1 258 ? -24.994 10.967 31.652 1.00 91.88 258 GLY A N 1
ATOM 2012 C CA . GLY A 1 258 ? -24.435 11.161 30.315 1.00 91.88 258 GLY A CA 1
ATOM 2013 C C . GLY A 1 258 ? -22.963 11.540 30.271 1.00 91.88 258 GLY A C 1
ATOM 2014 O O . GLY A 1 258 ? -22.345 11.843 31.289 1.00 91.88 258 GLY A O 1
ATOM 2015 N N . TYR A 1 259 ? -22.421 11.525 29.057 1.00 93.81 259 TYR A N 1
ATOM 2016 C CA . TYR A 1 259 ? -21.051 11.899 28.735 1.00 93.81 259 TYR A CA 1
ATOM 2017 C C . TYR A 1 259 ? -21.025 12.685 27.423 1.00 93.81 259 TYR A C 1
ATOM 2019 O O . TYR A 1 259 ? -21.698 12.326 26.456 1.00 93.81 259 TYR A O 1
ATOM 2027 N N . LEU A 1 260 ? -20.216 13.736 27.399 1.00 95.50 260 LEU A N 1
ATOM 2028 C CA . LEU A 1 260 ? -19.798 14.464 26.212 1.00 95.50 260 LEU A CA 1
ATOM 2029 C C . LEU A 1 260 ? -18.352 14.071 25.914 1.00 95.50 260 LEU A C 1
ATOM 2031 O O . LEU A 1 260 ? -17.486 14.220 26.771 1.00 95.50 260 LEU A O 1
ATOM 2035 N N . MET A 1 261 ? -18.087 13.586 24.711 1.00 95.50 261 MET A N 1
ATOM 2036 C CA . MET A 1 261 ? -16.752 13.250 24.230 1.00 95.50 261 MET A CA 1
ATOM 2037 C C . MET A 1 261 ? -16.445 14.123 23.022 1.00 95.50 261 MET A C 1
ATOM 2039 O O . MET A 1 261 ? -17.182 14.120 22.039 1.00 95.50 261 MET A O 1
ATOM 2043 N N . MET A 1 262 ? -15.351 14.865 23.084 1.00 95.62 262 MET A N 1
ATOM 2044 C CA . MET A 1 262 ? -14.865 15.711 22.003 1.00 95.62 262 MET A CA 1
ATOM 2045 C C . MET A 1 262 ? -13.488 15.230 21.573 1.00 95.62 262 MET A C 1
ATOM 2047 O O . MET A 1 262 ? -12.657 14.866 22.408 1.00 95.62 262 MET A O 1
ATOM 2051 N N . SER A 1 263 ? -13.250 15.242 20.270 1.00 95.44 263 SER A N 1
ATOM 2052 C CA . SER A 1 263 ? -11.983 14.846 19.671 1.00 95.44 263 SER A CA 1
ATOM 2053 C C . SER A 1 263 ? -11.637 15.821 18.559 1.00 95.44 263 SER A C 1
ATOM 2055 O O . SER A 1 263 ? -12.406 15.997 17.622 1.00 95.44 263 SER A O 1
ATOM 2057 N N . VAL A 1 264 ? -10.482 16.466 18.665 1.00 95.44 264 VAL A N 1
ATOM 2058 C CA . VAL A 1 264 ? -9.949 17.395 17.668 1.00 95.44 264 VAL A CA 1
ATOM 2059 C C . VAL A 1 264 ? -8.564 16.914 17.269 1.00 95.44 264 VAL A C 1
ATOM 2061 O O . VAL A 1 264 ? -7.751 16.546 18.120 1.00 95.44 264 VAL A O 1
ATOM 2064 N N . ASN A 1 265 ? -8.289 16.901 15.973 1.00 93.38 265 ASN A N 1
ATOM 2065 C CA . ASN A 1 265 ? -6.980 16.578 15.437 1.00 93.38 265 ASN A CA 1
ATOM 2066 C C . ASN A 1 265 ? -6.586 17.565 14.336 1.00 93.38 265 ASN A C 1
ATOM 2068 O O . ASN A 1 265 ? -7.430 18.153 13.661 1.00 93.38 265 ASN A O 1
ATOM 2072 N N . GLY A 1 266 ? -5.282 17.743 14.179 1.00 94.25 266 GLY A N 1
ATOM 2073 C CA . GLY A 1 266 ? -4.687 18.482 13.080 1.00 94.25 266 GLY A CA 1
ATOM 2074 C C . GLY A 1 266 ? -3.405 17.788 12.657 1.00 94.25 266 GLY A C 1
ATOM 2075 O O . GLY A 1 266 ? -2.666 17.280 13.503 1.00 94.25 266 GLY A O 1
ATOM 2076 N N . GLY A 1 267 ? -3.147 17.744 11.359 1.00 93.88 267 GLY A N 1
ATOM 2077 C CA . GLY A 1 267 ? -1.961 17.118 10.806 1.00 93.88 267 GLY A CA 1
ATOM 2078 C C . GLY A 1 267 ? -1.429 17.878 9.603 1.00 93.88 267 GLY A C 1
ATOM 2079 O O . GLY A 1 267 ? -2.167 18.520 8.855 1.00 93.88 267 GLY A O 1
ATOM 2080 N N . PHE A 1 268 ? -0.115 17.819 9.454 1.00 94.69 268 PHE A N 1
ATOM 2081 C CA . PHE A 1 268 ? 0.602 18.316 8.295 1.00 94.69 268 PHE A CA 1
ATOM 2082 C C . PHE A 1 268 ? 1.621 17.264 7.888 1.00 94.69 268 PHE A C 1
ATOM 2084 O O . PHE A 1 268 ? 2.489 16.904 8.685 1.00 94.69 268 PHE A O 1
ATOM 2091 N N . SER A 1 269 ? 1.541 16.782 6.656 1.00 93.56 269 SER A N 1
ATOM 2092 C CA . SER A 1 269 ? 2.595 15.988 6.043 1.00 93.56 269 SER A CA 1
ATOM 2093 C C . SER A 1 269 ? 3.139 16.721 4.831 1.00 93.56 269 SER A C 1
ATOM 2095 O O . SER A 1 269 ? 2.409 17.421 4.134 1.00 93.56 269 SER A O 1
ATOM 2097 N N . LYS A 1 270 ? 4.439 16.589 4.599 1.00 93.75 270 LYS A N 1
ATOM 2098 C CA . LYS A 1 270 ? 5.087 17.060 3.386 1.00 93.75 270 LYS A CA 1
ATOM 2099 C C . LYS A 1 270 ? 6.062 15.999 2.915 1.00 93.75 270 LYS A C 1
ATOM 2101 O O . LYS A 1 270 ? 6.900 15.557 3.702 1.00 93.75 270 LYS A O 1
ATOM 2106 N N . THR A 1 271 ? 5.965 15.662 1.642 1.00 92.12 271 THR A N 1
ATOM 2107 C CA . THR A 1 271 ? 6.864 14.740 0.962 1.00 92.12 271 THR A CA 1
ATOM 2108 C C . THR A 1 271 ? 7.544 15.498 -0.163 1.00 92.12 271 THR A C 1
ATOM 2110 O O . THR A 1 271 ? 6.894 16.163 -0.973 1.00 92.12 271 THR A O 1
ATOM 2113 N N . LYS A 1 272 ? 8.865 15.409 -0.215 1.00 91.50 272 LYS A N 1
ATOM 2114 C CA . LYS A 1 272 ? 9.645 15.842 -1.366 1.00 91.50 272 LYS A CA 1
ATOM 2115 C C . LYS A 1 272 ? 10.074 14.608 -2.123 1.00 91.50 272 LYS A C 1
ATOM 2117 O O . LYS A 1 272 ? 10.786 13.771 -1.583 1.00 91.50 272 LYS A O 1
ATOM 2122 N N . THR A 1 273 ? 9.653 14.527 -3.373 1.00 85.81 273 THR A N 1
ATOM 2123 C CA . THR A 1 273 ? 10.057 13.463 -4.280 1.00 85.81 273 THR A CA 1
ATOM 2124 C C . THR A 1 273 ? 10.883 14.113 -5.381 1.00 85.81 273 THR A C 1
ATOM 2126 O O . THR A 1 273 ? 10.321 14.712 -6.295 1.00 85.81 273 THR A O 1
ATOM 2129 N N . PRO A 1 274 ? 12.219 14.063 -5.303 1.00 77.88 274 PRO A N 1
ATOM 2130 C CA . PRO A 1 274 ? 13.097 14.682 -6.292 1.00 77.88 274 PRO A CA 1
ATOM 2131 C C . PRO A 1 274 ? 12.955 14.030 -7.667 1.00 77.88 274 PRO A C 1
ATOM 2133 O O . PRO A 1 274 ? 13.491 14.541 -8.627 1.00 77.88 274 PRO A O 1
ATOM 2136 N N . ASN A 1 275 ? 12.236 12.914 -7.788 1.00 72.31 275 ASN A N 1
ATOM 2137 C CA . ASN A 1 275 ? 12.131 12.152 -9.019 1.00 72.31 275 ASN A CA 1
ATOM 2138 C C . ASN A 1 275 ? 10.709 11.626 -9.194 1.00 72.31 275 ASN A C 1
ATOM 2140 O O . ASN A 1 275 ? 9.992 11.453 -8.214 1.00 72.31 275 ASN A O 1
ATOM 2144 N N . GLY A 1 276 ? 10.262 11.467 -10.434 1.00 61.56 276 GLY A N 1
ATOM 2145 C CA . GLY A 1 276 ? 8.909 10.997 -10.726 1.00 61.56 276 GLY A CA 1
ATOM 2146 C C . GLY A 1 276 ? 8.924 9.516 -11.074 1.00 61.56 276 GLY A C 1
ATOM 2147 O O . GLY A 1 276 ? 9.936 9.014 -11.545 1.00 61.56 276 GLY A O 1
ATOM 2148 N N . THR A 1 277 ? 7.779 8.846 -10.980 1.00 48.00 277 THR A N 1
ATOM 2149 C CA . THR A 1 277 ? 7.620 7.428 -11.363 1.00 48.00 277 THR A CA 1
ATOM 2150 C C . THR A 1 277 ? 8.019 7.110 -12.811 1.00 48.00 277 THR A C 1
ATOM 2152 O O . THR A 1 277 ? 8.326 5.965 -13.123 1.00 48.00 277 THR A O 1
ATOM 2155 N N . LYS A 1 278 ? 8.027 8.104 -13.715 1.00 51.28 278 LYS A N 1
ATOM 2156 C CA . LYS A 1 278 ? 8.508 7.947 -15.103 1.00 51.28 278 LYS A CA 1
ATOM 2157 C C . LYS A 1 278 ? 10.018 8.151 -15.272 1.00 51.28 278 LYS A C 1
ATOM 2159 O O . LYS A 1 278 ? 10.562 7.683 -16.261 1.00 51.28 278 LYS A O 1
ATOM 2164 N N . ASN A 1 279 ? 10.663 8.841 -14.332 1.00 58.59 279 ASN A N 1
ATOM 2165 C CA . ASN A 1 279 ? 12.068 9.246 -14.371 1.00 58.59 279 ASN A CA 1
ATOM 2166 C C . ASN A 1 279 ? 12.692 9.032 -12.977 1.00 58.59 279 ASN A C 1
ATOM 2168 O O . ASN A 1 279 ? 13.199 9.981 -12.378 1.00 58.59 279 ASN A O 1
ATOM 2172 N N . ASP A 1 280 ? 12.576 7.825 -12.412 1.00 71.00 280 ASP A N 1
ATOM 2173 C CA . ASP A 1 280 ? 13.246 7.495 -11.151 1.00 71.00 280 ASP A CA 1
ATOM 2174 C C . ASP A 1 280 ? 14.734 7.255 -11.442 1.00 71.00 280 ASP A C 1
ATOM 2176 O O . ASP A 1 280 ? 15.061 6.257 -12.082 1.00 71.00 280 ASP A O 1
ATOM 2180 N N . PRO A 1 281 ? 15.665 8.098 -10.963 1.00 79.19 281 PRO A N 1
ATOM 2181 C CA . PRO A 1 281 ? 17.080 7.942 -11.226 1.00 79.19 281 PRO A CA 1
ATOM 2182 C C . PRO A 1 281 ? 17.627 6.683 -10.577 1.00 79.19 281 PRO A C 1
ATOM 2184 O O . PRO A 1 281 ? 18.740 6.302 -10.908 1.00 79.19 281 PRO A O 1
ATOM 2187 N N . THR A 1 282 ? 16.894 5.985 -9.698 1.00 81.12 282 THR A N 1
ATOM 2188 C CA . THR A 1 282 ? 17.338 4.651 -9.283 1.00 81.12 282 THR A CA 1
ATOM 2189 C C . THR A 1 282 ? 17.418 3.664 -10.448 1.00 81.12 282 THR A C 1
ATOM 2191 O O . THR A 1 282 ? 18.157 2.688 -10.332 1.00 81.12 282 THR A O 1
ATOM 2194 N N . SER A 1 283 ? 16.782 3.950 -11.595 1.00 83.00 283 SER A N 1
ATOM 2195 C CA . SER A 1 283 ? 17.038 3.238 -12.850 1.00 83.00 283 SER A CA 1
ATOM 2196 C C . SER A 1 283 ? 18.471 3.427 -13.354 1.00 83.00 283 SER A C 1
ATOM 2198 O O . SER A 1 283 ? 19.033 2.483 -13.900 1.00 83.00 283 SER A O 1
ATOM 2200 N N . LEU A 1 284 ? 19.100 4.588 -13.114 1.00 89.31 284 LEU A N 1
ATOM 2201 C CA . LEU A 1 284 ? 20.466 4.901 -13.556 1.00 89.31 284 LEU A CA 1
ATOM 2202 C C . LEU A 1 284 ? 21.501 3.941 -12.968 1.00 89.31 284 LEU A C 1
ATOM 2204 O O . LEU A 1 284 ? 22.516 3.682 -13.608 1.00 89.31 284 LEU A O 1
ATOM 2208 N N . VAL A 1 285 ? 21.221 3.342 -11.804 1.00 89.56 285 VAL A N 1
ATOM 2209 C CA . VAL A 1 285 ? 22.048 2.266 -11.227 1.00 89.56 285 VAL A CA 1
ATOM 2210 C C . VAL A 1 285 ? 22.211 1.096 -12.202 1.00 89.56 285 VAL A C 1
ATOM 2212 O O . VAL A 1 285 ? 23.248 0.437 -12.203 1.00 89.56 285 VAL A O 1
ATOM 2215 N N . TYR A 1 286 ? 21.197 0.841 -13.032 1.00 89.12 286 TYR A N 1
ATOM 2216 C CA . TYR A 1 286 ? 21.184 -0.232 -14.022 1.00 89.12 286 TYR A CA 1
ATOM 2217 C C . TYR A 1 286 ? 21.547 0.245 -15.441 1.00 89.12 286 TYR A C 1
ATOM 2219 O O . TYR A 1 286 ? 21.560 -0.562 -16.371 1.00 89.12 286 TYR A O 1
ATOM 2227 N N . GLU A 1 287 ? 21.813 1.538 -15.642 1.00 92.69 287 GLU A N 1
ATOM 2228 C CA . GLU A 1 287 ? 22.036 2.126 -16.970 1.00 92.69 287 GLU A CA 1
ATOM 2229 C C . GLU A 1 287 ? 23.419 2.751 -17.141 1.00 92.69 287 GLU A C 1
ATOM 2231 O O . GLU A 1 287 ? 24.003 2.594 -18.210 1.00 92.69 287 GLU A O 1
ATOM 2236 N N . LEU A 1 288 ? 23.955 3.424 -16.121 1.00 95.19 288 LEU A N 1
ATOM 2237 C CA . LEU A 1 288 ? 25.266 4.071 -16.191 1.00 95.19 288 LEU A CA 1
ATOM 2238 C C . LEU A 1 288 ? 26.395 3.034 -16.179 1.00 95.19 288 LEU A C 1
ATOM 2240 O O . LEU A 1 288 ? 26.356 2.057 -15.419 1.00 95.19 288 LEU A O 1
ATOM 2244 N N . ASN A 1 289 ? 27.407 3.244 -17.023 1.00 96.75 289 ASN A N 1
ATOM 2245 C CA . ASN A 1 289 ? 28.507 2.297 -17.184 1.00 96.75 289 ASN A CA 1
ATOM 2246 C C . ASN A 1 289 ? 29.493 2.383 -16.018 1.00 96.75 289 ASN A C 1
ATOM 2248 O O . ASN A 1 289 ? 29.730 3.466 -15.484 1.00 96.75 289 ASN A O 1
ATOM 2252 N N . PRO A 1 290 ? 30.121 1.265 -15.634 1.00 96.62 290 PRO A N 1
ATOM 2253 C CA . PRO A 1 290 ? 31.075 1.248 -14.529 1.00 96.62 290 PRO A CA 1
ATOM 2254 C C . PRO A 1 290 ? 32.347 2.057 -14.843 1.00 96.62 290 PRO A C 1
ATOM 2256 O O . PRO A 1 290 ? 32.964 2.595 -13.937 1.00 96.62 290 PRO A O 1
ATOM 2259 N N . TYR A 1 291 ? 32.713 2.245 -16.113 1.00 95.88 291 TYR A N 1
ATOM 2260 C CA . TYR A 1 291 ? 33.870 3.063 -16.504 1.00 95.88 291 TYR A CA 1
ATOM 2261 C C . TYR A 1 291 ? 33.572 4.575 -16.577 1.00 95.88 291 TYR A C 1
ATOM 2263 O O . TYR A 1 291 ? 34.409 5.353 -17.032 1.00 95.88 291 TYR A O 1
ATOM 2271 N N . GLU A 1 292 ? 32.382 5.013 -16.159 1.00 96.00 292 GLU A N 1
ATOM 2272 C CA . GLU A 1 292 ? 31.979 6.425 -16.114 1.00 96.00 292 GLU A CA 1
ATOM 2273 C C . GLU A 1 292 ? 32.157 7.017 -14.711 1.00 96.00 292 GLU A C 1
ATOM 2275 O O . GLU A 1 292 ? 32.201 6.297 -13.718 1.00 96.00 292 GLU A O 1
ATOM 2280 N N . THR A 1 293 ? 32.225 8.347 -14.603 1.00 94.00 293 THR A N 1
ATOM 2281 C CA . THR A 1 293 ? 32.332 9.067 -13.319 1.00 94.00 293 THR A CA 1
ATOM 2282 C C . THR A 1 293 ? 31.362 10.248 -13.269 1.00 94.00 293 THR A C 1
ATOM 2284 O O . THR A 1 293 ? 30.885 10.712 -14.302 1.00 94.00 293 THR A O 1
ATOM 2287 N N . LYS A 1 294 ? 31.080 10.784 -12.071 1.00 92.25 294 LYS A N 1
ATOM 2288 C CA . LYS A 1 294 ? 30.135 11.908 -11.885 1.00 92.25 294 LYS A CA 1
ATOM 2289 C C . LYS A 1 294 ? 30.538 13.201 -12.605 1.00 92.25 294 LYS A C 1
ATOM 2291 O O . LYS A 1 294 ? 29.666 13.993 -12.949 1.00 92.25 294 LYS A O 1
ATOM 2296 N N . SER A 1 295 ? 31.839 13.433 -12.780 1.00 90.50 295 SER A N 1
ATOM 2297 C CA . SER A 1 295 ? 32.398 14.637 -13.414 1.00 90.50 295 SER A CA 1
ATOM 2298 C C . SER A 1 295 ? 32.855 14.412 -14.856 1.00 90.50 295 SER A C 1
ATOM 2300 O O . SER A 1 295 ? 33.255 15.366 -15.518 1.00 90.50 295 SER A O 1
ATOM 2302 N N . GLY A 1 296 ? 32.862 13.162 -15.321 1.00 86.56 296 GLY A N 1
ATOM 2303 C CA . GLY A 1 296 ? 33.252 12.798 -16.677 1.00 86.56 296 GLY A CA 1
ATOM 2304 C C . GLY A 1 296 ? 32.102 12.918 -17.674 1.00 86.56 296 GLY A C 1
ATOM 2305 O O . GLY A 1 296 ? 30.948 13.144 -17.309 1.00 86.56 296 GLY A O 1
ATOM 2306 N N . SER A 1 297 ? 32.427 12.730 -18.952 1.00 87.06 297 SER A N 1
ATOM 2307 C CA . SER A 1 297 ? 31.408 12.512 -19.983 1.00 87.06 297 SER A CA 1
ATOM 2308 C C . SER A 1 297 ? 30.807 11.115 -19.839 1.00 87.06 297 SER A C 1
ATOM 2310 O O . SER A 1 297 ? 31.522 10.156 -19.543 1.00 87.06 297 SER A O 1
ATOM 2312 N N . LEU A 1 298 ? 29.498 11.004 -20.055 1.00 92.88 298 LEU A N 1
ATOM 2313 C CA . LEU A 1 298 ? 28.777 9.737 -19.995 1.00 92.88 298 LEU A CA 1
ATOM 2314 C C . LEU A 1 298 ? 28.654 9.149 -21.404 1.00 92.88 298 LEU A C 1
ATOM 2316 O O . LEU A 1 298 ? 28.128 9.799 -22.305 1.00 92.88 298 LEU A O 1
ATOM 2320 N N . TRP A 1 299 ? 29.109 7.913 -21.591 1.00 92.12 299 TRP A N 1
ATOM 2321 C CA . TRP A 1 299 ? 28.906 7.142 -22.822 1.00 92.12 299 TRP A CA 1
ATOM 2322 C C . TRP A 1 299 ? 27.495 6.546 -22.891 1.00 92.12 299 TRP A C 1
ATOM 2324 O O . TRP A 1 299 ? 26.925 6.410 -23.968 1.00 92.12 299 TRP A O 1
ATOM 2334 N N . SER A 1 300 ? 26.915 6.229 -21.734 1.00 93.94 300 SER A N 1
ATOM 2335 C CA . SER A 1 300 ? 25.538 5.761 -21.559 1.00 93.94 300 SER A CA 1
ATOM 2336 C C . SER A 1 300 ? 24.502 6.806 -21.964 1.00 93.94 300 SER A C 1
ATOM 2338 O O . SER A 1 300 ? 23.434 6.455 -22.467 1.00 93.94 300 SER A O 1
ATOM 2340 N N . TYR A 1 301 ? 24.845 8.084 -21.793 1.00 92.06 301 TYR A N 1
ATOM 2341 C CA . TYR A 1 301 ? 24.026 9.241 -22.139 1.00 92.06 301 TYR A CA 1
ATOM 2342 C C . TYR A 1 301 ? 24.894 10.345 -22.774 1.00 92.06 301 TYR A C 1
ATOM 2344 O O . TYR A 1 301 ? 25.221 11.331 -22.105 1.00 92.06 301 TYR A O 1
ATOM 2352 N N . PRO A 1 302 ? 25.283 10.199 -24.056 1.00 89.00 302 PRO A N 1
ATOM 2353 C CA . PRO A 1 302 ? 26.166 11.151 -24.724 1.00 89.00 302 PRO A CA 1
ATOM 2354 C C . PRO A 1 302 ? 25.628 12.586 -24.674 1.00 89.00 302 PRO A C 1
ATOM 2356 O O . PRO A 1 302 ? 24.453 12.835 -24.942 1.00 89.00 302 PRO A O 1
ATOM 2359 N N . GLY A 1 303 ? 26.494 13.540 -24.326 1.00 87.56 303 GLY A N 1
ATOM 2360 C CA . GLY A 1 303 ? 26.131 14.959 -24.236 1.00 87.56 303 GLY A CA 1
ATOM 2361 C C . GLY A 1 303 ? 25.269 15.332 -23.024 1.00 87.56 303 GLY A C 1
ATOM 2362 O O . GLY A 1 303 ? 24.748 16.444 -22.986 1.00 87.56 303 GLY A O 1
ATOM 2363 N N . GLN A 1 304 ? 25.098 14.432 -22.052 1.00 88.31 304 GLN A N 1
ATOM 2364 C CA . GLN A 1 304 ? 24.434 14.708 -20.776 1.00 88.31 304 GLN A CA 1
ATOM 2365 C C . GLN A 1 304 ? 25.418 14.607 -19.614 1.00 88.31 304 GLN A C 1
ATOM 2367 O O . GLN A 1 304 ? 26.375 13.829 -19.636 1.00 88.31 304 GLN A O 1
ATOM 2372 N N . THR A 1 305 ? 25.147 15.368 -18.560 1.00 90.25 305 THR A N 1
ATOM 2373 C CA . THR A 1 305 ? 25.871 15.279 -17.292 1.00 90.25 305 THR A CA 1
ATOM 2374 C C . THR A 1 305 ? 25.128 14.396 -16.292 1.00 90.25 305 THR A C 1
ATOM 2376 O O . THR A 1 305 ? 23.898 14.303 -16.295 1.00 90.25 305 THR A O 1
ATOM 2379 N N . TYR A 1 306 ? 25.865 13.797 -15.353 1.00 90.31 306 TYR A N 1
ATOM 2380 C CA . TYR A 1 306 ? 25.259 13.060 -14.237 1.00 90.31 306 TYR A CA 1
ATOM 2381 C C . TYR A 1 306 ? 24.283 13.932 -13.426 1.00 90.31 306 TYR A C 1
ATOM 2383 O O . TYR A 1 306 ? 23.232 13.467 -12.980 1.00 90.31 306 TYR A O 1
ATOM 2391 N N . TYR A 1 307 ? 24.610 15.216 -13.254 1.00 88.56 307 TYR A N 1
ATOM 2392 C CA . TYR A 1 307 ? 23.753 16.160 -12.541 1.00 88.56 307 TYR A CA 1
ATOM 2393 C C . TYR A 1 307 ? 22.395 16.329 -13.231 1.00 88.56 307 TYR A C 1
ATOM 2395 O O . TYR A 1 307 ? 21.364 16.228 -12.570 1.00 88.56 307 TYR A O 1
ATOM 2403 N N . GLU A 1 308 ? 22.374 16.514 -14.554 1.00 86.88 308 GLU A N 1
ATOM 2404 C CA . GLU A 1 308 ? 21.124 16.627 -15.309 1.00 86.88 308 GLU A CA 1
ATOM 2405 C C . GLU A 1 308 ? 20.286 15.359 -15.164 1.00 86.88 308 GLU A C 1
ATOM 2407 O O . GLU A 1 308 ? 19.112 15.450 -14.809 1.00 86.88 308 GLU A O 1
ATOM 2412 N N . LEU A 1 309 ? 20.873 14.173 -15.353 1.00 88.06 309 LEU A N 1
ATOM 2413 C CA . LEU A 1 309 ? 20.165 12.886 -15.253 1.00 88.06 309 LEU A CA 1
ATOM 2414 C C . LEU A 1 309 ? 19.584 12.604 -13.860 1.00 88.06 309 LEU A C 1
ATOM 2416 O O . LEU A 1 309 ? 18.595 11.885 -13.742 1.00 88.06 309 LEU A O 1
ATOM 2420 N N . THR A 1 310 ? 20.154 13.193 -12.811 1.00 87.50 310 THR A N 1
ATOM 2421 C CA . THR A 1 310 ? 19.662 13.048 -11.431 1.00 87.50 310 THR A CA 1
ATOM 2422 C C . THR A 1 310 ? 18.691 14.150 -10.996 1.00 87.50 310 THR A C 1
ATOM 2424 O O . THR A 1 310 ? 18.082 14.022 -9.938 1.00 87.50 310 THR A O 1
ATOM 2427 N N . HIS A 1 311 ? 18.502 15.194 -11.813 1.00 87.56 311 HIS A N 1
ATOM 2428 C CA . HIS A 1 311 ? 17.620 16.342 -11.551 1.00 87.56 311 HIS A CA 1
ATOM 2429 C C . HIS A 1 311 ? 16.583 16.530 -12.672 1.00 87.56 311 HIS A C 1
ATOM 2431 O O . HIS A 1 311 ? 16.281 17.638 -13.117 1.00 87.56 311 HIS A O 1
ATOM 2437 N N . GLN A 1 312 ? 16.027 15.413 -13.141 1.00 87.75 312 GLN A N 1
ATOM 2438 C CA . GLN A 1 312 ? 15.079 15.352 -14.260 1.00 87.75 312 GLN A CA 1
ATOM 2439 C C . GLN A 1 312 ? 13.671 15.825 -13.898 1.00 87.75 312 GLN A C 1
ATOM 2441 O O . GLN A 1 312 ? 12.854 16.129 -14.767 1.00 87.75 312 GLN A O 1
ATOM 2446 N N . TYR A 1 313 ? 13.352 15.832 -12.612 1.00 89.38 313 TYR A N 1
ATOM 2447 C CA . TYR A 1 313 ? 12.026 16.114 -12.101 1.00 89.38 313 TYR A CA 1
ATOM 2448 C C . TYR A 1 313 ? 12.151 16.703 -10.696 1.00 89.38 313 TYR A C 1
ATOM 2450 O O . TYR A 1 313 ? 13.216 16.710 -10.096 1.00 89.38 313 TYR A O 1
ATOM 2458 N N . SER A 1 314 ? 11.069 17.250 -10.168 1.00 90.31 314 SER A N 1
ATOM 2459 C CA . SER A 1 314 ? 10.891 17.432 -8.736 1.00 90.31 314 SER A CA 1
ATOM 2460 C C . SER A 1 314 ? 9.403 17.499 -8.444 1.00 90.31 314 SER A C 1
ATOM 2462 O O . SER A 1 314 ? 8.642 18.138 -9.170 1.00 90.31 314 SER A O 1
ATOM 2464 N N . ALA A 1 315 ? 8.982 16.845 -7.375 1.00 91.25 315 ALA A N 1
ATOM 2465 C CA . ALA A 1 315 ? 7.657 16.976 -6.819 1.00 91.25 315 ALA A CA 1
ATOM 2466 C C . ALA A 1 315 ? 7.738 17.327 -5.348 1.00 91.25 315 ALA A C 1
ATOM 2468 O O . ALA A 1 315 ? 8.515 16.772 -4.573 1.00 91.25 315 ALA A O 1
ATOM 2469 N N . GLU A 1 316 ? 6.855 18.220 -4.956 1.00 93.19 316 GLU A N 1
ATOM 2470 C CA . GLU A 1 316 ? 6.567 18.512 -3.574 1.00 93.19 316 GLU A CA 1
ATOM 2471 C C . GLU A 1 316 ? 5.078 18.279 -3.371 1.00 93.19 316 GLU A C 1
ATOM 2473 O O . GLU A 1 316 ? 4.261 18.900 -4.048 1.00 93.19 316 GLU A O 1
ATOM 2478 N N . SER A 1 317 ? 4.721 17.376 -2.464 1.00 92.75 317 SER A N 1
ATOM 2479 C CA . SER A 1 317 ? 3.343 17.200 -2.021 1.00 92.75 317 SER A CA 1
ATOM 2480 C C . SER A 1 317 ? 3.213 17.555 -0.550 1.00 92.75 317 SER A C 1
ATOM 2482 O O . SER A 1 317 ? 4.137 17.368 0.247 1.00 92.75 317 SER A O 1
ATOM 2484 N N . SER A 1 318 ? 2.065 18.104 -0.179 1.00 93.94 318 SER A N 1
ATOM 2485 C CA . SER A 1 318 ? 1.721 18.333 1.213 1.00 93.94 318 SER A CA 1
ATOM 2486 C C . SER A 1 318 ? 0.253 18.076 1.467 1.00 93.94 318 SER A C 1
ATOM 2488 O O . SER A 1 318 ? -0.590 18.597 0.739 1.00 93.94 318 SER A O 1
ATOM 2490 N N . ASP A 1 319 ? -0.022 17.379 2.558 1.00 92.88 319 ASP A N 1
ATOM 2491 C CA . ASP A 1 319 ? -1.366 17.128 3.050 1.00 92.88 319 ASP A CA 1
ATOM 2492 C C . ASP A 1 319 ? -1.561 17.879 4.360 1.00 92.88 319 ASP A C 1
ATOM 2494 O O . ASP A 1 319 ? -0.771 17.757 5.301 1.00 92.88 319 ASP A O 1
ATOM 2498 N N . LYS A 1 320 ? -2.615 18.685 4.414 1.00 94.75 320 LYS A N 1
ATOM 2499 C CA . LYS A 1 320 ? -3.063 19.398 5.608 1.00 94.75 320 LYS A CA 1
ATOM 2500 C C . LYS A 1 320 ? -4.419 18.838 5.979 1.00 94.75 320 LYS A C 1
ATOM 2502 O O . LYS A 1 320 ? -5.371 18.997 5.217 1.00 94.75 320 LYS A O 1
ATOM 2507 N N . ASN A 1 321 ? -4.520 18.211 7.140 1.00 93.12 321 ASN A N 1
ATOM 2508 C CA . ASN A 1 321 ? -5.781 17.672 7.621 1.00 93.12 321 ASN A CA 1
ATOM 2509 C C . ASN A 1 321 ? -6.197 18.320 8.941 1.00 93.12 321 ASN A C 1
ATOM 2511 O O . ASN A 1 321 ? -5.365 18.628 9.795 1.00 93.12 321 ASN A O 1
ATOM 2515 N N . ALA A 1 322 ? -7.499 18.508 9.108 1.00 94.50 322 ALA A N 1
ATOM 2516 C CA . ALA A 1 322 ? -8.111 18.960 10.345 1.00 94.50 322 ALA A CA 1
ATOM 2517 C C . ALA A 1 322 ? -9.419 18.200 10.554 1.00 94.50 322 ALA A C 1
ATOM 2519 O O . ALA A 1 322 ? -10.286 18.185 9.681 1.00 94.50 322 ALA A O 1
ATOM 2520 N N . GLY A 1 323 ? -9.559 17.581 11.719 1.00 93.38 323 GLY A N 1
ATOM 2521 C CA . GLY A 1 323 ? -10.724 16.791 12.077 1.00 93.38 323 GLY A CA 1
ATOM 2522 C C . GLY A 1 323 ? -11.289 17.226 13.418 1.00 93.38 323 GLY A C 1
ATOM 2523 O O . GLY A 1 323 ? -10.546 17.527 14.353 1.00 93.38 323 GLY A O 1
ATOM 2524 N N . ALA A 1 324 ? -12.610 17.230 13.526 1.00 94.56 324 ALA A N 1
ATOM 2525 C CA . ALA A 1 324 ? -13.311 17.446 14.780 1.00 94.56 324 ALA A CA 1
ATOM 2526 C C . ALA A 1 324 ? -14.520 16.518 14.863 1.00 94.56 324 ALA A C 1
ATOM 2528 O O . ALA A 1 324 ? -15.311 16.432 13.924 1.00 94.56 324 ALA A O 1
ATOM 2529 N N . SER A 1 325 ? -14.695 15.862 16.003 1.00 94.69 325 SER A N 1
ATOM 2530 C CA . SER A 1 325 ? -15.891 15.093 16.312 1.00 94.69 325 SER A CA 1
ATOM 2531 C C . SER A 1 325 ? -16.391 15.359 17.719 1.00 94.69 325 SER A C 1
ATOM 2533 O O . SER A 1 325 ? -15.637 15.645 18.652 1.00 94.69 325 SER A O 1
ATOM 2535 N N . VAL A 1 326 ? -17.710 15.273 17.846 1.00 95.75 326 VAL A N 1
ATOM 2536 C CA . VAL A 1 326 ? -18.445 15.383 19.097 1.00 95.75 326 VAL A CA 1
ATOM 2537 C C . VAL A 1 326 ? -19.352 14.170 19.197 1.00 95.75 326 VAL A C 1
ATOM 2539 O O . VAL A 1 326 ? -20.100 13.868 18.269 1.00 95.75 326 VAL A O 1
ATOM 2542 N N . ASN A 1 327 ? -19.290 13.484 20.329 1.00 95.56 327 ASN A N 1
ATOM 2543 C CA . ASN A 1 327 ? -20.170 12.387 20.684 1.00 95.56 327 ASN A CA 1
ATOM 2544 C C . ASN A 1 327 ? -20.870 12.727 22.001 1.00 95.56 327 ASN A C 1
ATOM 2546 O O . ASN A 1 327 ? -20.225 12.974 23.019 1.00 95.56 327 ASN A O 1
ATOM 2550 N N . ILE A 1 328 ? -22.197 12.749 21.968 1.00 95.81 328 ILE A N 1
ATOM 2551 C CA . ILE A 1 328 ? -23.045 12.908 23.144 1.00 95.81 328 ILE A CA 1
ATOM 2552 C C . ILE A 1 328 ? -23.711 11.565 23.404 1.00 95.81 328 ILE A C 1
ATOM 2554 O O . ILE A 1 328 ? -24.468 11.082 22.563 1.00 95.81 328 ILE A O 1
ATOM 2558 N N . SER A 1 329 ? -23.462 10.991 24.578 1.00 95.44 329 SER A N 1
ATOM 2559 C CA . SER A 1 329 ? -24.062 9.731 25.006 1.00 95.44 329 SER A CA 1
ATOM 2560 C C . SER A 1 329 ? -24.875 9.932 26.280 1.00 95.44 329 SER A C 1
ATOM 2562 O O . SER A 1 329 ? -24.352 10.399 27.293 1.00 95.44 329 SER A O 1
ATOM 2564 N N . LEU A 1 330 ? -26.160 9.588 26.239 1.00 95.94 330 LEU A N 1
ATOM 2565 C CA . LEU A 1 330 ? -27.119 9.756 27.328 1.00 95.94 330 LEU A CA 1
ATOM 2566 C C . LEU A 1 330 ? -27.744 8.411 27.699 1.00 95.94 330 LEU A C 1
ATOM 2568 O O . LEU A 1 330 ? -28.140 7.638 26.831 1.00 95.94 330 LEU A O 1
ATOM 2572 N N . ASN A 1 331 ? -27.900 8.173 28.997 1.00 95.69 331 ASN A N 1
ATOM 2573 C CA . ASN A 1 331 ? -28.565 7.005 29.567 1.00 95.69 331 ASN A CA 1
ATOM 2574 C C . ASN A 1 331 ? -29.774 7.470 30.397 1.00 95.69 331 ASN A C 1
ATOM 2576 O O . ASN A 1 331 ? -29.700 7.531 31.629 1.00 95.69 331 ASN A O 1
ATOM 2580 N N . PRO A 1 332 ? -30.872 7.903 29.748 1.00 92.44 332 PRO A N 1
ATOM 2581 C CA . PRO A 1 332 ? -32.000 8.526 30.444 1.00 92.44 332 PRO A CA 1
ATOM 2582 C C . PRO A 1 332 ? -32.679 7.570 31.437 1.00 92.44 332 PRO A C 1
ATOM 2584 O O . PRO A 1 332 ? -33.036 7.980 32.551 1.00 92.44 332 PRO A O 1
ATOM 2587 N N . ILE A 1 333 ? -32.799 6.300 31.043 1.00 93.12 333 ILE A N 1
ATOM 2588 C CA . ILE A 1 333 ? -33.328 5.187 31.835 1.00 93.12 333 ILE A CA 1
ATOM 2589 C C . ILE A 1 333 ? -32.335 4.023 31.816 1.00 93.12 333 ILE A C 1
ATOM 2591 O O . ILE A 1 333 ? -31.488 3.929 30.928 1.00 93.12 333 ILE A O 1
ATOM 2595 N N . GLU A 1 334 ? -32.445 3.129 32.796 1.00 91.25 334 GLU A N 1
ATOM 2596 C CA . GLU A 1 334 ? -31.584 1.951 32.887 1.00 91.25 334 GLU A CA 1
ATOM 2597 C C . GLU A 1 334 ? -31.693 1.084 31.620 1.00 91.25 334 GLU A C 1
ATOM 2599 O O . GLU A 1 334 ? -32.788 0.756 31.160 1.00 91.25 334 GLU A O 1
ATOM 2604 N N . GLY A 1 335 ? -30.543 0.722 31.051 1.00 91.88 335 GLY A N 1
ATOM 2605 C CA . GLY A 1 335 ? -30.449 -0.110 29.853 1.00 91.88 335 GLY A CA 1
ATOM 2606 C C . GLY A 1 335 ? -30.559 0.644 28.526 1.00 91.88 335 GLY A C 1
ATOM 2607 O O . GLY A 1 335 ? -30.011 0.166 27.538 1.00 91.88 335 GLY A O 1
ATOM 2608 N N . LEU A 1 336 ? -31.192 1.824 28.476 1.00 95.62 336 LEU A N 1
ATOM 2609 C CA . LEU A 1 336 ? -31.287 2.625 27.250 1.00 95.62 336 LEU A CA 1
ATOM 2610 C C . LEU A 1 336 ? -30.101 3.585 27.128 1.00 95.62 336 LEU A C 1
ATOM 2612 O O . LEU A 1 336 ? -29.928 4.464 27.965 1.00 95.62 336 LEU A O 1
ATOM 2616 N N . ASN A 1 337 ? -29.356 3.470 26.035 1.00 96.56 337 ASN A N 1
ATOM 2617 C CA . ASN A 1 337 ? -28.319 4.395 25.614 1.00 96.56 337 ASN A CA 1
ATOM 2618 C C . ASN A 1 337 ? -28.732 5.109 24.320 1.00 96.56 337 ASN A C 1
ATOM 2620 O O . ASN A 1 337 ? -29.115 4.473 23.336 1.00 96.56 337 ASN A O 1
ATOM 2624 N N . ILE A 1 338 ? -28.624 6.434 24.324 1.00 96.19 338 ILE A N 1
ATOM 2625 C CA . ILE A 1 338 ? -28.805 7.302 23.162 1.00 96.19 338 ILE A CA 1
ATOM 2626 C C . ILE A 1 338 ? -27.453 7.936 22.876 1.00 96.19 338 ILE A C 1
ATOM 2628 O O . ILE A 1 338 ? -26.949 8.686 23.707 1.00 96.19 338 ILE A O 1
ATOM 2632 N N . SER A 1 339 ? -26.871 7.647 21.720 1.00 95.19 339 SER A N 1
ATOM 2633 C CA . SER A 1 339 ? -25.587 8.207 21.305 1.00 95.19 339 SER A CA 1
ATOM 2634 C C . SER A 1 339 ? -25.739 8.96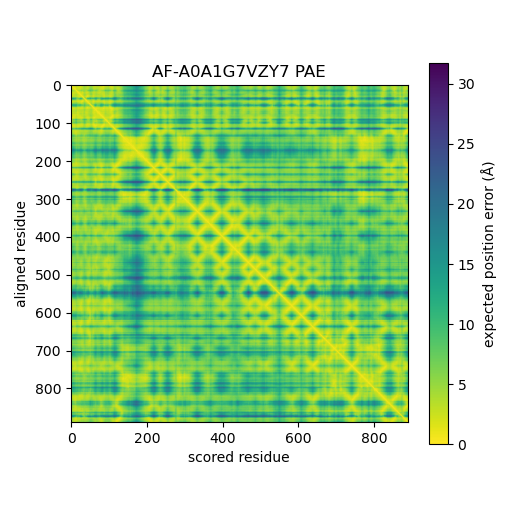6 19.994 1.00 95.19 339 SER A C 1
ATOM 2636 O O . SER A 1 339 ? -26.253 8.425 19.019 1.00 95.19 339 SER A O 1
ATOM 2638 N N . ALA A 1 340 ? -25.287 10.214 19.964 1.00 95.06 340 ALA A N 1
ATOM 2639 C CA . ALA A 1 340 ? -25.262 11.052 18.774 1.00 95.06 340 ALA A CA 1
ATOM 2640 C C . ALA A 1 340 ? -23.824 11.492 18.500 1.00 95.06 340 ALA A C 1
ATOM 2642 O O . ALA A 1 340 ? -23.202 12.144 19.336 1.00 95.06 340 ALA A O 1
ATOM 2643 N N . VAL A 1 341 ? -23.308 11.132 17.330 1.00 93.94 341 VAL A N 1
ATOM 2644 C CA . VAL A 1 341 ? -21.968 11.473 16.857 1.00 93.94 341 VAL A CA 1
ATOM 2645 C C . VAL A 1 341 ? -22.099 12.407 15.666 1.00 93.94 341 VAL A C 1
ATOM 2647 O O . VAL A 1 341 ? -22.808 12.103 14.709 1.00 93.94 341 VAL A O 1
ATOM 2650 N N . ALA A 1 342 ? -21.392 13.527 15.703 1.00 95.62 342 ALA A N 1
ATOM 2651 C CA . ALA A 1 342 ? -21.186 14.401 14.559 1.00 95.62 342 ALA A CA 1
ATOM 2652 C C . ALA A 1 342 ? -19.683 14.569 14.333 1.00 95.62 342 ALA A C 1
ATOM 2654 O O . ALA A 1 342 ? -18.924 14.724 15.288 1.00 95.62 342 ALA A O 1
ATOM 2655 N N . GLY A 1 343 ? -19.260 14.522 13.075 1.00 94.56 343 GLY A N 1
ATOM 2656 C CA . GLY A 1 343 ? -17.863 14.596 12.671 1.00 94.56 343 GLY A CA 1
ATOM 2657 C C . GLY A 1 343 ? -17.689 15.454 11.426 1.00 94.56 343 GLY A C 1
ATOM 2658 O O . GLY A 1 343 ? -18.498 15.396 10.494 1.00 94.56 343 GLY A O 1
ATOM 2659 N N . LEU A 1 344 ? -16.625 16.245 11.425 1.00 94.38 344 LEU A N 1
ATOM 2660 C CA . LEU A 1 344 ? -16.120 17.001 10.291 1.00 94.38 344 LEU A CA 1
ATOM 2661 C C . LEU A 1 344 ? -14.665 16.593 10.072 1.00 94.38 344 LEU A C 1
ATOM 2663 O O . LEU A 1 344 ? -13.890 16.516 11.023 1.00 94.38 344 LEU A O 1
ATOM 2667 N N . ASP A 1 345 ? -14.307 16.322 8.829 1.00 93.44 345 ASP A N 1
ATOM 2668 C CA . ASP A 1 345 ? -12.941 16.034 8.412 1.00 93.44 345 ASP A CA 1
ATOM 2669 C C . ASP A 1 345 ? -12.644 16.849 7.152 1.00 93.44 345 ASP A C 1
ATOM 2671 O O . ASP A 1 345 ? -13.399 16.811 6.180 1.00 93.44 345 ASP A O 1
ATOM 2675 N N . PHE A 1 346 ? -11.593 17.658 7.217 1.00 94.75 346 PHE A N 1
ATOM 2676 C CA . PHE A 1 346 ? -11.128 18.535 6.154 1.00 94.75 346 PHE A CA 1
ATOM 2677 C C . PHE A 1 346 ? -9.726 18.096 5.755 1.00 94.75 346 PHE A C 1
ATOM 2679 O O . PHE A 1 346 ? -8.837 18.041 6.605 1.00 94.75 346 PHE A O 1
ATOM 2686 N N . VAL A 1 347 ? -9.521 17.837 4.468 1.00 94.25 347 VAL A N 1
ATOM 2687 C CA . VAL A 1 347 ? -8.219 17.488 3.899 1.00 94.25 347 VAL A CA 1
ATOM 2688 C C . VAL A 1 347 ? -7.934 18.417 2.729 1.00 94.25 347 VAL A C 1
ATOM 2690 O O . VAL A 1 347 ? -8.736 18.521 1.802 1.00 94.25 347 VAL A O 1
ATOM 2693 N N . LEU A 1 348 ? -6.786 19.084 2.773 1.00 95.50 348 LEU A N 1
ATOM 2694 C CA . LEU A 1 348 ? -6.226 19.858 1.676 1.00 95.50 348 LEU A CA 1
ATOM 2695 C C . LEU A 1 348 ? -4.918 19.199 1.243 1.00 95.50 348 LEU A C 1
ATOM 2697 O O . LEU A 1 348 ? -3.906 19.320 1.934 1.00 95.50 348 LEU A O 1
ATOM 2701 N N . GLY A 1 349 ? -4.967 18.521 0.102 1.00 94.88 349 GLY A N 1
ATOM 2702 C CA . GLY A 1 349 ? -3.794 18.017 -0.597 1.00 94.88 349 GLY A CA 1
ATOM 2703 C C . GLY A 1 349 ? -3.316 19.048 -1.613 1.00 94.88 349 GLY A C 1
ATOM 2704 O O . GLY A 1 349 ? -4.103 19.577 -2.399 1.00 94.88 349 GLY A O 1
ATOM 2705 N N . GLU A 1 350 ? -2.026 19.340 -1.610 1.00 95.56 350 GLU A N 1
ATOM 2706 C CA . GLU A 1 350 ? -1.371 20.186 -2.603 1.00 95.56 350 GLU A CA 1
ATOM 2707 C C . GLU A 1 350 ? -0.194 19.422 -3.194 1.00 95.56 350 GLU A C 1
ATOM 2709 O O . GLU A 1 350 ? 0.566 18.787 -2.467 1.00 95.56 350 GLU A O 1
ATOM 2714 N N . SER A 1 351 ? -0.021 19.493 -4.510 1.00 94.00 351 SER A N 1
ATOM 2715 C CA . SER A 1 351 ? 1.161 18.973 -5.185 1.00 94.00 351 SER A CA 1
ATOM 2716 C C . SER A 1 351 ? 1.672 19.985 -6.199 1.00 94.00 351 SER A C 1
ATOM 2718 O O . SER A 1 351 ? 0.904 20.574 -6.958 1.00 94.00 351 SER A O 1
ATOM 2720 N N . ASN A 1 352 ? 2.981 20.190 -6.198 1.00 94.38 352 ASN A N 1
ATOM 2721 C CA . ASN A 1 352 ? 3.706 20.949 -7.197 1.00 94.38 352 ASN A CA 1
ATOM 2722 C C . ASN A 1 352 ? 4.706 20.010 -7.865 1.00 94.38 352 ASN A C 1
ATOM 2724 O O . ASN A 1 352 ? 5.543 19.435 -7.174 1.00 94.38 352 ASN A O 1
ATOM 2728 N N . GLN A 1 353 ? 4.620 19.859 -9.179 1.00 94.00 353 GLN A N 1
ATOM 2729 C CA . GLN A 1 353 ? 5.496 19.015 -9.979 1.00 94.00 353 GLN A CA 1
ATOM 2730 C C . GLN A 1 353 ? 6.174 19.865 -11.044 1.00 94.00 353 GLN A C 1
ATOM 2732 O O . GLN A 1 353 ? 5.541 20.709 -11.684 1.00 94.00 353 GLN A O 1
ATOM 2737 N N . PHE A 1 354 ? 7.458 19.620 -11.246 1.00 93.94 354 PHE A N 1
ATOM 2738 C CA . PHE A 1 354 ? 8.279 20.400 -12.146 1.00 93.94 354 PHE A CA 1
ATOM 2739 C C . PHE A 1 354 ? 9.250 19.508 -12.913 1.00 93.94 354 PHE A C 1
ATOM 2741 O O . PHE A 1 354 ? 9.939 18.674 -12.332 1.00 93.94 354 PHE A O 1
ATOM 2748 N N . THR A 1 355 ? 9.317 19.719 -14.222 1.00 93.94 355 THR A N 1
ATOM 2749 C CA . THR A 1 355 ? 10.301 19.122 -15.126 1.00 93.94 355 THR A CA 1
ATOM 2750 C C . THR A 1 355 ? 11.044 20.275 -15.789 1.00 93.94 355 THR A C 1
ATOM 2752 O O . THR A 1 355 ? 10.396 21.061 -16.481 1.00 93.94 355 THR A O 1
ATOM 2755 N N . PRO A 1 356 ? 12.359 20.439 -15.575 1.00 92.69 356 PRO A N 1
ATOM 2756 C CA . PRO A 1 356 ? 13.110 21.520 -16.199 1.00 92.69 356 PRO A CA 1
ATOM 2757 C C . PRO A 1 356 ? 13.260 21.296 -17.707 1.00 92.69 356 PRO A C 1
ATOM 2759 O O . PRO A 1 356 ? 13.245 20.169 -18.191 1.00 92.69 356 PRO A O 1
ATOM 2762 N N . SER A 1 357 ? 13.475 22.376 -18.458 1.00 93.25 357 SER A N 1
ATOM 2763 C CA . SER A 1 357 ? 13.756 22.312 -19.904 1.00 93.25 357 SER A CA 1
ATOM 2764 C C . SER A 1 357 ? 15.022 21.531 -20.283 1.00 93.25 357 SER A C 1
ATOM 2766 O O . SER A 1 357 ? 15.128 21.076 -21.420 1.00 93.25 357 SER A O 1
ATOM 2768 N N . THR A 1 358 ? 15.950 21.350 -19.337 1.00 90.50 358 THR A N 1
ATOM 2769 C CA . THR A 1 358 ? 17.175 20.544 -19.474 1.00 90.50 358 THR A CA 1
ATOM 2770 C C . THR A 1 358 ? 16.954 19.056 -19.201 1.00 90.50 358 THR A C 1
ATOM 2772 O O . THR A 1 358 ? 17.876 18.264 -19.369 1.00 90.50 358 THR A O 1
ATOM 2775 N N . ALA A 1 359 ? 15.753 18.646 -18.779 1.00 90.06 359 ALA A N 1
ATOM 2776 C CA . ALA A 1 359 ? 15.447 17.238 -18.586 1.00 90.06 359 ALA A CA 1
ATOM 2777 C C . ALA A 1 359 ? 15.660 16.464 -19.901 1.00 90.06 359 ALA A C 1
ATOM 2779 O O . ALA A 1 359 ? 15.209 16.890 -20.961 1.00 90.06 359 ALA A O 1
ATOM 2780 N N . TYR A 1 360 ? 16.279 15.290 -19.819 1.00 87.44 360 TYR A N 1
ATOM 2781 C CA . TYR A 1 360 ? 16.492 14.331 -20.897 1.00 87.44 360 TYR A CA 1
ATOM 2782 C C . TYR A 1 360 ? 15.194 14.059 -21.666 1.00 87.44 360 TYR A C 1
ATOM 2784 O O . TYR A 1 360 ? 15.162 14.117 -22.894 1.00 87.44 360 TYR A O 1
ATOM 2792 N N . SER A 1 361 ? 14.087 13.870 -20.937 1.00 87.31 361 SER A N 1
ATOM 2793 C CA . SER A 1 361 ? 12.754 13.682 -21.530 1.00 87.31 361 SER A CA 1
ATOM 2794 C C . SER A 1 361 ? 12.238 14.888 -22.336 1.00 87.31 361 SER A C 1
ATOM 2796 O O . SER A 1 361 ? 11.429 14.713 -23.244 1.00 87.31 361 SER A O 1
ATOM 2798 N N . GLU A 1 362 ? 12.715 16.105 -22.061 1.00 89.94 362 GLU A N 1
ATOM 2799 C CA . GLU A 1 362 ? 12.360 17.322 -22.805 1.00 89.94 362 GLU A CA 1
ATOM 2800 C C . GLU A 1 362 ? 13.321 17.574 -23.977 1.00 89.94 362 GLU A C 1
ATOM 2802 O O . GLU A 1 362 ? 12.886 17.977 -25.055 1.00 89.94 362 GLU A O 1
ATOM 2807 N N . THR A 1 363 ? 14.618 17.308 -23.802 1.00 89.38 363 THR A N 1
ATOM 2808 C CA . THR A 1 363 ? 15.642 17.543 -24.831 1.00 89.38 363 THR A CA 1
ATOM 2809 C C . THR A 1 363 ? 15.613 16.504 -25.955 1.00 89.38 363 THR A C 1
ATOM 2811 O O . THR A 1 363 ? 15.935 16.850 -27.090 1.00 89.38 363 THR A O 1
ATOM 2814 N N . HIS A 1 364 ? 15.150 15.278 -25.681 1.00 86.62 364 HIS A N 1
ATOM 2815 C CA . HIS A 1 364 ? 15.149 14.154 -26.633 1.00 86.62 364 HIS A CA 1
ATOM 2816 C C . HIS A 1 364 ? 13.761 13.789 -27.186 1.00 86.62 364 HIS A C 1
ATOM 2818 O O . HIS A 1 364 ? 13.636 12.860 -27.978 1.00 86.62 364 HIS A O 1
ATOM 2824 N N . SER A 1 365 ? 12.703 14.520 -26.816 1.00 84.12 365 SER A N 1
ATOM 2825 C CA . SER A 1 365 ? 11.335 14.279 -27.312 1.00 84.12 365 SER A CA 1
ATOM 2826 C C . SER A 1 365 ? 10.969 15.077 -28.570 1.00 84.12 365 SER A C 1
ATOM 2828 O O . SER A 1 365 ? 9.809 15.082 -28.979 1.00 84.12 365 SER A O 1
ATOM 2830 N N . GLY A 1 366 ? 11.931 15.782 -29.180 1.00 86.50 366 GLY A N 1
ATOM 2831 C CA . GLY A 1 366 ? 11.696 16.628 -30.360 1.00 86.50 366 GLY A CA 1
ATOM 2832 C C . GLY A 1 366 ? 10.931 17.924 -30.062 1.00 86.50 366 GLY A C 1
ATOM 2833 O O . GLY A 1 366 ? 10.502 18.620 -30.979 1.00 86.50 366 GLY A O 1
ATOM 2834 N N . VAL A 1 367 ? 10.753 18.267 -28.783 1.00 90.56 367 VAL A N 1
ATOM 2835 C CA . VAL A 1 367 ? 10.064 19.490 -28.357 1.00 90.56 367 VAL A CA 1
ATOM 2836 C C . VAL A 1 367 ? 10.980 20.696 -28.599 1.00 90.56 367 VAL A C 1
ATOM 2838 O O . VAL A 1 367 ? 12.149 20.658 -28.191 1.00 90.56 367 VAL A O 1
ATOM 2841 N N . PRO A 1 368 ? 10.488 21.775 -29.237 1.00 92.25 368 PRO A N 1
ATOM 2842 C CA . PRO A 1 368 ? 11.292 22.967 -29.469 1.00 92.25 368 PRO A CA 1
ATOM 2843 C C . PRO A 1 368 ? 11.569 23.701 -28.155 1.00 92.25 368 PRO A C 1
ATOM 2845 O O . PRO A 1 368 ? 10.748 23.690 -27.241 1.00 92.25 368 PRO A O 1
ATOM 2848 N N . GLU A 1 369 ? 12.720 24.365 -28.069 1.00 92.00 369 GLU A N 1
ATOM 2849 C CA . GLU A 1 369 ? 13.252 24.943 -26.827 1.00 92.00 369 GLU A CA 1
ATOM 2850 C C . GLU A 1 369 ? 12.261 25.859 -26.088 1.00 92.00 369 GLU A C 1
ATOM 2852 O O . GLU A 1 369 ? 12.055 25.700 -24.887 1.00 92.00 369 GLU A O 1
ATOM 2857 N N . TYR A 1 370 ? 11.551 26.731 -26.811 1.00 93.50 370 TYR A N 1
ATOM 2858 C CA . TYR A 1 370 ? 10.560 27.663 -26.248 1.00 93.50 370 TYR A CA 1
ATOM 2859 C C . TYR A 1 370 ? 9.314 26.988 -25.633 1.00 93.50 370 TYR A C 1
ATOM 2861 O O . TYR A 1 370 ? 8.513 27.653 -24.969 1.00 93.50 370 TYR A O 1
ATOM 2869 N N . ALA A 1 371 ? 9.121 25.687 -25.875 1.00 94.94 371 ALA A N 1
ATOM 2870 C CA . ALA A 1 371 ? 8.028 24.872 -25.341 1.00 94.94 371 ALA A CA 1
ATOM 2871 C C . ALA A 1 371 ? 8.493 23.866 -24.269 1.00 94.94 371 ALA A C 1
ATOM 2873 O O . ALA A 1 371 ? 7.668 23.115 -23.731 1.00 94.94 371 ALA A O 1
ATOM 2874 N N . ARG A 1 372 ? 9.796 23.842 -23.953 1.00 94.75 372 ARG A N 1
ATOM 2875 C CA . ARG A 1 372 ? 10.383 22.925 -22.970 1.00 94.75 372 ARG A CA 1
ATOM 2876 C C . ARG A 1 372 ? 10.172 23.392 -21.534 1.00 94.75 372 ARG A C 1
ATOM 2878 O O . ARG A 1 372 ? 10.079 24.581 -21.226 1.00 94.75 372 ARG A O 1
ATOM 2885 N N . GLY A 1 373 ? 10.158 22.413 -20.645 1.00 94.62 373 GLY A N 1
ATOM 2886 C CA . GLY A 1 373 ? 9.869 22.575 -19.233 1.00 94.62 373 GLY A CA 1
ATOM 2887 C C . GLY A 1 373 ? 8.376 22.413 -18.974 1.00 94.62 373 GLY A C 1
ATOM 2888 O O . GLY A 1 373 ? 7.541 22.922 -19.723 1.00 94.62 373 GLY A O 1
ATOM 2889 N N . ILE A 1 374 ? 8.040 21.703 -17.901 1.00 95.19 374 ILE A N 1
ATOM 2890 C CA . ILE A 1 374 ? 6.668 21.388 -17.507 1.00 95.19 374 ILE A CA 1
ATOM 2891 C C . ILE A 1 374 ? 6.466 21.839 -16.068 1.00 95.19 374 ILE A C 1
ATOM 2893 O O . ILE A 1 374 ? 7.206 21.437 -15.173 1.00 95.19 374 ILE A O 1
ATOM 2897 N N . TYR A 1 375 ? 5.420 22.624 -15.840 1.00 96.06 375 TYR A N 1
ATOM 2898 C CA . TYR A 1 375 ? 4.953 22.984 -14.510 1.00 96.06 375 TYR A CA 1
ATOM 2899 C C . TYR A 1 375 ? 3.552 22.424 -14.307 1.00 96.06 375 TYR A C 1
ATOM 2901 O O . TYR A 1 375 ? 2.664 22.661 -15.127 1.00 96.06 375 TYR A O 1
ATOM 2909 N N . THR A 1 376 ? 3.341 21.688 -13.220 1.00 95.62 376 THR A N 1
ATOM 2910 C CA . THR A 1 376 ? 2.022 21.172 -12.850 1.00 95.62 376 THR A CA 1
ATOM 2911 C C . THR A 1 376 ? 1.743 21.472 -11.387 1.00 95.62 376 THR A C 1
ATOM 2913 O O . THR A 1 376 ? 2.505 21.074 -10.511 1.00 95.62 376 THR A O 1
ATOM 2916 N N . LYS A 1 377 ? 0.622 22.132 -11.109 1.00 96.19 377 LYS A N 1
ATOM 2917 C CA . LYS A 1 377 ? 0.122 22.348 -9.754 1.00 96.19 377 LYS A CA 1
ATOM 2918 C C . LYS A 1 377 ? -1.243 21.706 -9.605 1.00 96.19 377 LYS A C 1
ATOM 2920 O O . LYS A 1 377 ? -2.141 21.958 -10.402 1.00 96.19 377 LYS A O 1
ATOM 2925 N N . TYR A 1 378 ? -1.383 20.902 -8.566 1.00 95.81 378 TYR A N 1
ATOM 2926 C CA . TYR A 1 378 ? -2.621 20.254 -8.183 1.00 95.81 378 TYR A CA 1
ATOM 2927 C C . TYR A 1 378 ? -3.006 20.685 -6.772 1.00 95.81 378 TYR A C 1
ATOM 2929 O O . TYR A 1 378 ? -2.162 20.756 -5.876 1.00 95.81 378 TYR A O 1
ATOM 2937 N N . LYS A 1 379 ? -4.285 20.964 -6.570 1.00 96.62 379 LYS A N 1
ATOM 2938 C CA . LYS A 1 379 ? -4.875 21.245 -5.269 1.00 96.62 379 LYS A CA 1
ATOM 2939 C C . LYS A 1 379 ? -6.161 20.451 -5.162 1.00 96.62 379 LYS A C 1
ATOM 2941 O O . LYS A 1 379 ? -6.974 20.479 -6.073 1.00 96.62 379 LYS A O 1
ATOM 2946 N N . ASN A 1 380 ? -6.355 19.756 -4.056 1.00 95.75 380 ASN A N 1
ATOM 2947 C CA . ASN A 1 380 ? -7.552 18.972 -3.812 1.00 95.75 380 ASN A CA 1
ATOM 2948 C C . ASN A 1 380 ? -8.050 19.224 -2.401 1.00 95.75 380 ASN A C 1
ATOM 2950 O O . ASN A 1 380 ? -7.348 18.954 -1.430 1.00 95.75 380 ASN A O 1
ATOM 2954 N N . THR A 1 381 ? -9.271 19.729 -2.295 1.00 96.12 381 THR A N 1
ATOM 2955 C CA . THR A 1 381 ? -9.944 19.946 -1.021 1.00 96.12 381 THR A CA 1
ATOM 2956 C C . THR A 1 381 ? -11.050 18.918 -0.882 1.00 96.12 381 THR A C 1
ATOM 2958 O O . THR A 1 381 ? -11.954 18.867 -1.708 1.00 96.12 381 THR A O 1
ATOM 2961 N N . THR A 1 382 ? -10.996 18.111 0.171 1.00 94.94 382 THR A N 1
ATOM 2962 C CA . THR A 1 382 ? -12.044 17.147 0.510 1.00 94.94 382 THR A CA 1
ATOM 2963 C C . THR A 1 382 ? -12.626 17.491 1.871 1.00 94.94 382 THR A C 1
ATOM 2965 O O . THR A 1 382 ? -11.895 17.653 2.847 1.00 94.94 382 THR A O 1
ATOM 2968 N N . ILE A 1 383 ? -13.951 17.598 1.941 1.00 94.88 383 ILE A N 1
ATOM 2969 C CA . ILE A 1 383 ? -14.692 17.828 3.180 1.00 94.88 383 ILE A CA 1
ATOM 2970 C C . ILE A 1 383 ? -15.649 16.664 3.395 1.00 94.88 383 ILE A C 1
ATOM 2972 O O . ILE A 1 383 ? -16.633 16.508 2.669 1.00 94.88 383 ILE A O 1
ATOM 2976 N N . ASN A 1 384 ? -15.386 15.878 4.432 1.00 93.69 384 ASN A N 1
ATOM 2977 C CA . ASN A 1 384 ? -16.249 14.800 4.882 1.00 93.69 384 ASN A CA 1
ATOM 2978 C C . ASN A 1 384 ? -17.079 15.269 6.077 1.00 93.69 384 ASN A C 1
ATOM 2980 O O . ASN A 1 384 ? -16.558 15.757 7.079 1.00 93.69 384 ASN A O 1
ATOM 2984 N N . ARG A 1 385 ? -18.395 15.097 5.976 1.00 94.31 385 ARG A N 1
ATOM 2985 C CA . ARG A 1 385 ? -19.357 15.381 7.042 1.00 94.31 385 ARG A CA 1
ATOM 2986 C C . ARG A 1 385 ? -20.066 14.093 7.394 1.00 94.31 385 ARG A C 1
ATOM 2988 O O . ARG A 1 385 ? -20.633 13.441 6.516 1.00 94.31 385 ARG A O 1
ATOM 2995 N N . THR A 1 386 ? -20.038 13.738 8.669 1.00 93.75 386 THR A N 1
ATOM 2996 C CA . THR A 1 386 ? -20.621 12.493 9.161 1.00 93.75 386 THR A CA 1
ATOM 2997 C C . THR A 1 386 ? -21.537 12.787 10.333 1.00 93.75 386 THR A C 1
ATOM 2999 O O . THR A 1 386 ? -21.131 13.483 11.263 1.00 93.75 386 THR A O 1
ATOM 3002 N N . SER A 1 387 ? -22.736 12.224 10.335 1.00 94.25 387 SER A N 1
ATOM 3003 C CA . SER A 1 387 ? -23.584 12.177 11.519 1.00 94.25 387 SER A CA 1
ATOM 3004 C C . SER A 1 387 ? -24.137 10.772 11.715 1.00 94.25 387 SER A C 1
ATOM 3006 O O . SER A 1 387 ? -24.539 10.110 10.763 1.00 94.25 387 SER A O 1
ATOM 3008 N N . ASN A 1 388 ? -24.130 10.304 12.958 1.00 93.62 388 ASN A N 1
ATOM 3009 C CA . ASN A 1 388 ? -24.696 9.026 13.365 1.00 93.62 388 ASN A CA 1
ATOM 3010 C C . ASN A 1 388 ? -25.520 9.239 14.632 1.00 93.62 388 ASN A C 1
ATOM 3012 O O . ASN A 1 388 ? -25.021 9.779 15.614 1.00 93.62 388 ASN A O 1
ATOM 3016 N N . ILE A 1 389 ? -26.771 8.795 14.625 1.00 95.06 389 ILE A N 1
ATOM 3017 C CA . ILE A 1 389 ? -27.610 8.729 15.822 1.00 95.06 389 ILE A CA 1
ATOM 3018 C C . ILE A 1 389 ? -27.917 7.262 16.068 1.00 95.06 389 ILE A C 1
ATOM 3020 O O . ILE A 1 389 ? -28.355 6.561 15.158 1.00 95.06 389 ILE A O 1
ATOM 3024 N N . ARG A 1 390 ? -27.691 6.798 17.294 1.00 95.19 390 ARG A N 1
ATOM 3025 C CA . ARG A 1 390 ? -27.863 5.409 17.707 1.00 95.19 390 ARG A CA 1
ATOM 3026 C C . ARG A 1 390 ? -28.679 5.330 18.984 1.00 95.19 390 ARG A C 1
ATOM 3028 O O . ARG A 1 390 ? -28.368 5.988 19.972 1.00 95.19 390 ARG A O 1
ATOM 3035 N N . LEU A 1 391 ? -29.678 4.462 18.968 1.00 96.50 391 LEU A N 1
ATOM 3036 C CA . LEU A 1 391 ? -30.448 4.056 20.136 1.00 96.50 391 LEU A CA 1
ATOM 3037 C C . LEU A 1 391 ? -30.106 2.597 20.415 1.00 96.50 391 LEU A C 1
ATOM 3039 O O . LEU A 1 391 ? -30.155 1.773 19.507 1.00 96.50 391 LEU A O 1
ATOM 3043 N N . THR A 1 392 ? -29.710 2.268 21.640 1.00 96.62 392 THR A N 1
ATOM 3044 C CA . THR A 1 392 ? -29.407 0.890 22.048 1.00 96.62 392 THR A CA 1
ATOM 3045 C C . THR A 1 392 ? -30.032 0.617 23.404 1.00 96.62 392 THR A C 1
ATOM 3047 O O . THR A 1 392 ? -29.753 1.322 24.364 1.00 96.62 392 THR A O 1
ATOM 3050 N N . TYR A 1 393 ? -30.863 -0.410 23.494 1.00 96.88 393 TYR A N 1
ATOM 3051 C CA . TYR A 1 393 ? -31.449 -0.904 24.726 1.00 96.88 393 TYR A CA 1
ATOM 3052 C C . TYR A 1 393 ? -30.825 -2.250 25.089 1.00 96.88 393 TYR A C 1
ATOM 3054 O O . TYR A 1 393 ? -30.924 -3.209 24.326 1.00 96.88 393 TYR A O 1
ATOM 3062 N N . ASN A 1 394 ? -30.188 -2.311 26.253 1.00 96.50 394 ASN A N 1
ATOM 3063 C CA . ASN A 1 394 ? -29.587 -3.509 26.822 1.00 96.50 394 ASN A CA 1
ATOM 3064 C C . ASN A 1 394 ? -30.313 -3.878 28.114 1.00 96.50 394 ASN A C 1
ATOM 3066 O O . ASN A 1 394 ? -30.409 -3.057 29.028 1.00 96.50 394 ASN A O 1
ATOM 3070 N N . ARG A 1 395 ? -30.788 -5.118 28.226 1.00 95.19 395 ARG A N 1
ATOM 3071 C CA . ARG A 1 395 ? -31.439 -5.608 29.444 1.00 95.19 395 ARG A CA 1
ATOM 3072 C C . ARG A 1 395 ? -31.057 -7.052 29.726 1.00 95.19 395 ARG A C 1
ATOM 3074 O O . ARG A 1 395 ? -31.122 -7.892 28.836 1.00 95.19 395 ARG A O 1
ATOM 3081 N N . GLN A 1 396 ? -30.725 -7.325 30.987 1.00 94.50 396 GLN A N 1
ATOM 3082 C CA . GLN A 1 396 ? -30.517 -8.678 31.486 1.00 94.50 396 GLN A CA 1
ATOM 3083 C C . GLN A 1 396 ? -31.755 -9.161 32.256 1.00 94.50 396 GLN A C 1
ATOM 3085 O O . GLN A 1 396 ? -32.198 -8.505 33.201 1.00 94.50 396 GLN A O 1
ATOM 3090 N N . PHE A 1 397 ? -32.294 -10.324 31.890 1.00 93.88 397 PHE A N 1
ATOM 3091 C CA . PHE A 1 397 ? -33.396 -10.990 32.587 1.00 93.88 397 PHE A CA 1
ATOM 3092 C C . PHE A 1 397 ? -32.904 -12.274 33.259 1.00 93.88 397 PHE A C 1
ATOM 3094 O O . PHE A 1 397 ? -32.149 -13.059 32.681 1.00 93.88 397 PHE A O 1
ATOM 3101 N N . GLY A 1 398 ? -33.309 -12.490 34.513 1.00 91.69 398 GLY A N 1
ATOM 3102 C CA . GLY A 1 398 ? -33.007 -13.724 35.249 1.00 91.69 398 GLY A CA 1
ATOM 3103 C C . GLY A 1 398 ? -31.514 -14.065 35.377 1.00 91.69 398 GLY A C 1
ATOM 3104 O O . GLY A 1 398 ? -31.190 -15.234 35.560 1.00 91.69 398 GLY A O 1
ATOM 3105 N N . LYS A 1 399 ? -30.607 -13.079 35.243 1.00 92.81 399 LYS A N 1
ATOM 3106 C CA . LYS A 1 399 ? -29.130 -13.232 35.212 1.00 92.81 399 LYS A CA 1
ATOM 3107 C C . LYS A 1 399 ? -28.576 -14.135 34.097 1.00 92.81 399 LYS A C 1
ATOM 3109 O O . LYS A 1 399 ? -27.381 -14.406 34.082 1.00 92.81 399 LYS A O 1
ATOM 3114 N N . LYS A 1 400 ? -29.435 -14.619 33.199 1.00 94.69 400 LYS A N 1
ATOM 3115 C CA . LYS A 1 400 ? -29.086 -15.582 32.146 1.00 94.69 400 LYS A CA 1
ATOM 3116 C C . LYS A 1 400 ? -29.448 -15.106 30.751 1.00 94.69 400 LYS A C 1
ATOM 3118 O O . LYS A 1 400 ? -28.908 -15.641 29.800 1.00 94.69 400 LYS A O 1
ATOM 3123 N N . HIS A 1 401 ? -30.369 -14.162 30.609 1.00 96.06 401 HIS A N 1
ATOM 3124 C CA . HIS A 1 401 ? -30.828 -13.685 29.311 1.00 96.06 401 HIS A CA 1
ATOM 3125 C C . HIS A 1 401 ? -30.336 -12.260 29.110 1.00 96.06 401 HIS A C 1
ATOM 3127 O O . HIS A 1 401 ? -30.893 -11.350 29.716 1.00 96.06 401 HIS A O 1
ATOM 3133 N N . ASP A 1 402 ? -29.328 -12.057 28.275 1.00 96.44 402 ASP A N 1
ATOM 3134 C CA . ASP A 1 402 ? -28.852 -10.730 27.895 1.00 96.44 402 ASP A CA 1
ATOM 3135 C C . ASP A 1 402 ? -29.437 -10.367 26.529 1.00 96.44 402 ASP A C 1
ATOM 3137 O O . ASP A 1 402 ? -29.151 -11.025 25.533 1.00 96.44 402 ASP A O 1
ATOM 3141 N N . LEU A 1 403 ? -30.291 -9.345 26.484 1.00 96.44 403 LEU A N 1
ATOM 3142 C CA . LEU A 1 403 ? -30.931 -8.853 25.265 1.00 96.44 403 LEU A CA 1
ATOM 3143 C C . LEU A 1 403 ? -30.389 -7.466 24.913 1.00 96.44 403 LEU A C 1
ATOM 3145 O O . LEU A 1 403 ? -30.432 -6.551 25.737 1.00 96.44 403 LEU A O 1
ATOM 3149 N N . THR A 1 404 ? -29.971 -7.301 23.662 1.00 96.50 404 THR A N 1
ATOM 3150 C CA . THR A 1 404 ? -29.575 -6.031 23.054 1.00 96.50 404 THR A CA 1
ATOM 3151 C C . THR A 1 404 ? -30.461 -5.762 21.848 1.00 96.50 404 THR A C 1
ATOM 3153 O O . THR A 1 404 ? -30.520 -6.568 20.927 1.00 96.50 404 THR A O 1
ATOM 3156 N N . ILE A 1 405 ? -31.122 -4.613 21.806 1.00 96.69 405 ILE A N 1
ATOM 3157 C CA . ILE A 1 405 ? -31.844 -4.138 20.621 1.00 96.69 405 ILE A CA 1
ATOM 3158 C C . ILE A 1 405 ? -31.364 -2.729 20.328 1.00 96.69 405 ILE A C 1
ATOM 3160 O O . ILE A 1 405 ? -31.221 -1.920 21.239 1.00 96.69 405 ILE A O 1
ATOM 3164 N N . GLY A 1 406 ? -31.128 -2.404 19.068 1.00 95.81 406 GLY A N 1
ATOM 3165 C CA . GLY A 1 406 ? -30.763 -1.053 18.694 1.00 95.81 406 GLY A CA 1
ATOM 3166 C C . GLY A 1 406 ? -31.179 -0.687 17.287 1.00 95.81 406 GLY A C 1
ATOM 3167 O O . GLY A 1 406 ? -31.486 -1.538 16.454 1.00 95.81 406 GLY A O 1
ATOM 3168 N N . CYS A 1 407 ? -31.163 0.608 17.028 1.00 95.50 407 CYS A N 1
ATOM 3169 C CA . CYS A 1 407 ? -31.315 1.167 15.700 1.00 95.50 407 CYS A CA 1
ATOM 3170 C C . CYS A 1 407 ? -30.382 2.360 15.529 1.00 95.50 407 CYS A C 1
ATOM 3172 O O . CYS A 1 407 ? -29.935 2.977 16.503 1.00 95.50 407 CYS A O 1
ATOM 3174 N N . ASN A 1 408 ? -30.061 2.672 14.281 1.00 94.38 408 ASN A N 1
ATOM 3175 C CA . ASN A 1 408 ? -29.256 3.830 13.950 1.00 94.38 408 ASN A CA 1
ATOM 3176 C C . ASN A 1 408 ? -29.700 4.493 12.651 1.00 94.38 408 ASN A C 1
ATOM 3178 O O . ASN A 1 408 ? -30.241 3.848 11.757 1.00 94.38 408 ASN A O 1
ATOM 3182 N N . MET A 1 409 ? -29.427 5.788 12.563 1.00 94.69 409 MET A N 1
ATOM 3183 C CA . MET A 1 409 ? -29.479 6.564 11.333 1.00 94.69 409 MET A CA 1
ATOM 3184 C C . MET A 1 409 ? -28.097 7.154 11.089 1.00 94.69 409 MET A C 1
ATOM 3186 O O . MET A 1 409 ? -27.504 7.727 12.007 1.00 94.69 409 MET A O 1
ATOM 3190 N N . ASP A 1 410 ? -27.607 7.049 9.861 1.00 93.19 410 ASP A N 1
ATOM 3191 C CA . ASP A 1 410 ? -26.323 7.611 9.456 1.00 93.19 410 ASP A CA 1
ATOM 3192 C C . ASP A 1 410 ? -26.501 8.513 8.247 1.00 93.19 410 ASP A C 1
ATOM 3194 O O . ASP A 1 410 ? -27.220 8.177 7.307 1.00 93.19 410 ASP A O 1
ATOM 3198 N N . TYR A 1 411 ? -25.802 9.637 8.241 1.00 94.25 411 TYR A N 1
ATOM 3199 C CA . TYR A 1 411 ? -25.703 10.499 7.081 1.00 94.25 411 TYR A CA 1
ATOM 3200 C C . TYR A 1 411 ? -24.242 10.848 6.827 1.00 94.25 411 TYR A C 1
ATOM 3202 O O . TYR A 1 411 ? -23.514 11.291 7.719 1.00 94.25 411 TYR A O 1
ATOM 3210 N N . TYR A 1 412 ? -23.823 10.645 5.584 1.00 91.94 412 TYR A N 1
ATOM 3211 C CA . TYR A 1 412 ? -22.467 10.902 5.130 1.00 91.94 412 TYR A CA 1
ATOM 3212 C C . TYR A 1 412 ? -22.517 11.780 3.897 1.00 91.94 412 TYR A C 1
ATOM 3214 O O . TYR A 1 412 ? -23.263 11.500 2.961 1.00 91.94 412 TYR A O 1
ATOM 3222 N N . ARG A 1 413 ? -21.687 12.815 3.869 1.00 93.75 413 ARG A N 1
ATOM 3223 C CA . ARG A 1 413 ? -21.511 13.652 2.690 1.00 93.75 413 ARG A CA 1
ATOM 3224 C C . ARG A 1 413 ? -20.041 13.955 2.475 1.00 93.75 413 ARG A C 1
ATOM 3226 O O . ARG A 1 413 ? -19.363 14.371 3.411 1.00 93.75 413 ARG A O 1
ATOM 3233 N N . THR A 1 414 ? -19.598 13.783 1.239 1.00 92.94 414 THR A N 1
ATOM 3234 C CA . THR A 1 414 ? -18.252 14.121 0.791 1.00 92.94 414 THR A CA 1
ATOM 3235 C C . THR A 1 414 ? -18.375 15.160 -0.310 1.00 92.94 414 THR A C 1
ATOM 3237 O O . THR A 1 414 ? -19.021 14.910 -1.330 1.00 92.94 414 THR A O 1
ATOM 3240 N N . ASP A 1 415 ? -17.787 16.327 -0.071 1.00 95.06 415 ASP A N 1
ATOM 3241 C CA . ASP A 1 415 ? -17.625 17.382 -1.064 1.00 95.06 415 ASP A CA 1
ATOM 3242 C C . ASP A 1 415 ? -16.133 17.434 -1.449 1.00 95.06 415 ASP A C 1
ATOM 3244 O O . ASP A 1 415 ? -15.281 17.608 -0.574 1.00 95.06 415 ASP A O 1
ATOM 3248 N N . THR A 1 416 ? -15.825 17.282 -2.735 1.00 93.69 416 THR A N 1
ATOM 3249 C CA . THR A 1 416 ? -14.468 17.341 -3.294 1.00 93.69 416 THR A CA 1
ATOM 3250 C C . THR A 1 416 ? -14.386 18.481 -4.305 1.00 93.69 416 THR A C 1
ATOM 3252 O O . THR A 1 416 ? -15.237 18.600 -5.186 1.00 93.69 416 THR A O 1
ATOM 3255 N N . ASP A 1 417 ? -13.375 19.332 -4.157 1.00 95.94 417 ASP A N 1
ATOM 3256 C CA . ASP A 1 417 ? -13.057 20.441 -5.059 1.00 95.94 417 ASP A CA 1
ATOM 3257 C C . ASP A 1 417 ? -11.584 20.316 -5.443 1.00 95.94 417 ASP A C 1
ATOM 3259 O O . ASP A 1 417 ? -10.700 20.480 -4.591 1.00 95.94 417 ASP A O 1
ATOM 3263 N N . SER A 1 418 ? -11.323 19.955 -6.695 1.00 94.81 418 SER A N 1
ATOM 3264 C CA . SER A 1 418 ? -9.966 19.795 -7.204 1.00 94.81 418 SER A CA 1
ATOM 3265 C C . SER A 1 418 ? -9.665 20.874 -8.229 1.00 94.81 418 SER A C 1
ATOM 3267 O O . SER A 1 418 ? -10.530 21.275 -8.994 1.00 94.81 418 SER A O 1
ATOM 3269 N N . GLU A 1 419 ? -8.416 21.307 -8.278 1.00 95.31 419 GLU A N 1
ATOM 3270 C CA . GLU A 1 419 ? -7.884 22.255 -9.243 1.00 95.31 419 GLU A CA 1
ATOM 3271 C C . GLU A 1 419 ? -6.571 21.684 -9.777 1.00 95.31 419 GLU A C 1
ATOM 3273 O O . GLU A 1 419 ? -5.682 21.301 -9.014 1.00 95.31 419 GLU A O 1
ATOM 3278 N N . LEU A 1 420 ? -6.442 21.622 -11.096 1.00 94.88 420 LEU A N 1
ATOM 3279 C CA . LEU A 1 420 ? -5.223 21.244 -11.792 1.00 94.88 420 LEU A CA 1
ATOM 3280 C C . LEU A 1 420 ? -4.855 22.371 -12.742 1.00 94.88 420 LEU A C 1
ATOM 3282 O O . LEU A 1 420 ? -5.665 22.785 -13.565 1.00 94.88 420 LEU A O 1
ATOM 3286 N N . MET A 1 421 ? -3.611 22.810 -12.677 1.00 94.69 421 MET A N 1
ATOM 3287 C CA . MET A 1 421 ? -3.014 23.684 -13.670 1.00 94.69 421 MET A CA 1
ATOM 3288 C C . MET A 1 421 ? -1.763 23.012 -14.204 1.00 94.69 421 MET A C 1
ATOM 3290 O O . MET A 1 421 ? -0.891 22.618 -13.430 1.00 94.69 421 MET A O 1
ATOM 3294 N N . ARG A 1 422 ? -1.664 22.907 -15.524 1.00 95.19 422 ARG A N 1
ATOM 3295 C CA . ARG A 1 422 ? -0.492 22.384 -16.215 1.00 95.19 422 ARG A CA 1
ATOM 3296 C C . ARG A 1 422 ? -0.084 23.345 -17.315 1.00 95.19 422 ARG A C 1
ATOM 3298 O O . ARG A 1 422 ? -0.915 23.763 -18.114 1.00 95.19 422 ARG A O 1
ATOM 3305 N N . GLY A 1 423 ? 1.193 23.680 -17.366 1.00 95.38 423 GLY A N 1
ATOM 3306 C CA . GLY A 1 423 ? 1.745 24.545 -18.395 1.00 95.38 423 GLY A CA 1
ATOM 3307 C C . GLY A 1 423 ? 3.132 24.111 -18.831 1.00 95.38 423 GLY A C 1
ATOM 3308 O O . GLY A 1 423 ? 3.768 23.260 -18.203 1.00 95.38 423 GLY A O 1
ATOM 3309 N N . TYR A 1 424 ? 3.567 24.708 -19.933 1.00 96.44 424 TYR A N 1
ATOM 3310 C CA . TYR A 1 424 ? 4.770 24.339 -20.667 1.00 96.44 424 TYR A CA 1
ATOM 3311 C C . TYR A 1 424 ? 5.583 25.586 -21.031 1.00 96.44 424 TYR A C 1
ATOM 3313 O O . TYR A 1 424 ? 5.101 26.709 -20.860 1.00 96.44 424 TYR A O 1
ATOM 3321 N N . GLY A 1 425 ? 6.808 25.402 -21.528 1.00 95.94 425 GLY A N 1
ATOM 3322 C CA . GLY A 1 425 ? 7.678 26.520 -21.913 1.00 95.94 425 GLY A CA 1
ATOM 3323 C C . GLY A 1 425 ? 8.202 27.325 -20.721 1.00 95.94 425 GLY A C 1
ATOM 3324 O O . GLY A 1 425 ? 8.560 28.485 -20.877 1.00 95.94 425 GLY A O 1
ATOM 3325 N N . VAL A 1 426 ? 8.218 26.725 -19.527 1.00 96.25 426 VAL A N 1
ATOM 3326 C CA . VAL A 1 426 ? 8.652 27.377 -18.278 1.00 96.25 426 VAL A CA 1
ATOM 3327 C C . VAL A 1 426 ? 10.177 27.434 -18.123 1.00 96.25 426 VAL A C 1
ATOM 3329 O O . VAL A 1 426 ? 10.686 28.005 -17.157 1.00 96.25 426 VAL A O 1
ATOM 3332 N N . GLY A 1 427 ? 10.929 26.820 -19.044 1.00 94.25 427 GLY A N 1
ATOM 3333 C CA . GLY A 1 427 ? 12.385 26.776 -18.972 1.00 94.25 427 GLY A CA 1
ATOM 3334 C C . GLY A 1 427 ? 12.857 26.034 -17.720 1.00 94.25 427 GLY A C 1
ATOM 3335 O O . GLY A 1 427 ? 12.502 24.877 -17.486 1.00 94.25 427 GLY A O 1
ATOM 3336 N N . THR A 1 428 ? 13.672 26.697 -16.904 1.00 93.12 428 THR A N 1
ATOM 3337 C CA . THR A 1 428 ? 14.166 26.197 -15.608 1.00 93.12 428 THR A CA 1
ATOM 3338 C C . THR A 1 428 ? 13.431 26.810 -14.407 1.00 93.12 428 THR A C 1
ATOM 3340 O O . THR A 1 428 ? 13.796 26.554 -13.260 1.00 93.12 428 THR A O 1
ATOM 3343 N N . LEU A 1 429 ? 12.370 27.594 -14.642 1.00 94.31 429 LEU A N 1
ATOM 3344 C CA . LEU A 1 429 ? 11.633 28.303 -13.598 1.00 94.31 429 LEU A CA 1
ATOM 3345 C C . LEU A 1 429 ? 10.467 27.459 -13.063 1.00 94.31 429 LEU A C 1
ATOM 3347 O O . LEU A 1 429 ? 9.485 27.202 -13.757 1.00 94.31 429 LEU A O 1
ATOM 3351 N N . ASN A 1 430 ? 10.527 27.087 -11.784 1.00 93.38 430 ASN A N 1
ATOM 3352 C CA . ASN A 1 430 ? 9.457 26.353 -11.100 1.00 93.38 430 ASN A CA 1
ATOM 3353 C C . ASN A 1 430 ? 8.339 27.300 -10.617 1.00 93.38 430 ASN A C 1
ATOM 3355 O O . ASN A 1 430 ? 8.149 27.512 -9.418 1.00 93.38 430 ASN A O 1
ATOM 3359 N N . THR A 1 431 ? 7.629 27.933 -11.553 1.00 94.00 431 THR A N 1
ATOM 3360 C CA . THR A 1 431 ? 6.513 28.838 -11.245 1.00 94.00 431 THR A CA 1
ATOM 3361 C C . THR A 1 431 ? 5.484 28.882 -12.366 1.00 94.00 431 THR A C 1
ATOM 3363 O O . THR A 1 431 ? 5.816 28.886 -13.549 1.00 94.00 431 THR A O 1
ATOM 3366 N N . ALA A 1 432 ? 4.215 29.007 -11.983 1.00 93.38 432 ALA A N 1
ATOM 3367 C CA . ALA A 1 432 ? 3.108 29.189 -12.913 1.00 93.38 432 ALA A CA 1
ATOM 3368 C C . ALA A 1 432 ? 3.236 30.457 -13.773 1.00 93.38 432 ALA A C 1
ATOM 3370 O O . ALA A 1 432 ? 2.751 30.492 -14.899 1.00 93.38 432 ALA A O 1
ATOM 3371 N N . ALA A 1 433 ? 3.899 31.497 -13.257 1.00 95.19 433 ALA A N 1
ATOM 3372 C CA . ALA A 1 433 ? 4.086 32.754 -13.981 1.00 95.19 433 ALA A CA 1
ATOM 3373 C C . ALA A 1 433 ? 4.990 32.610 -15.219 1.00 95.19 433 ALA A C 1
ATOM 3375 O O . ALA A 1 433 ? 4.948 33.460 -16.100 1.00 95.19 433 ALA A O 1
ATOM 3376 N N . ALA A 1 434 ? 5.789 31.540 -15.292 1.00 95.94 434 ALA A N 1
ATOM 3377 C CA . ALA A 1 434 ? 6.672 31.263 -16.420 1.00 95.94 434 ALA A CA 1
ATOM 3378 C C . ALA A 1 434 ? 5.975 30.489 -17.552 1.00 95.94 434 ALA A C 1
ATOM 3380 O O . ALA A 1 434 ? 6.606 30.203 -18.564 1.00 95.94 434 ALA A O 1
ATOM 3381 N N . ILE A 1 435 ? 4.705 30.097 -17.385 1.00 96.19 435 ILE A N 1
ATOM 3382 C CA . ILE A 1 435 ? 3.991 29.306 -18.392 1.00 96.19 435 ILE A CA 1
ATOM 3383 C C . ILE A 1 435 ? 3.867 30.122 -19.679 1.00 96.19 435 ILE A C 1
ATOM 3385 O O . ILE A 1 435 ? 3.287 31.209 -19.686 1.00 96.19 435 ILE A O 1
ATOM 3389 N N . ASN A 1 436 ? 4.357 29.564 -20.784 1.00 95.12 436 ASN A N 1
ATOM 3390 C CA . ASN A 1 436 ? 4.239 30.186 -22.090 1.00 95.12 436 ASN A CA 1
ATOM 3391 C C . ASN A 1 436 ? 2.806 30.018 -22.623 1.00 95.12 436 ASN A C 1
ATOM 3393 O O . ASN A 1 436 ? 2.411 28.953 -23.097 1.00 95.12 436 ASN A O 1
ATOM 3397 N N . GLN A 1 437 ? 2.021 31.093 -22.544 1.00 92.88 437 GLN A N 1
ATOM 3398 C CA . GLN A 1 437 ? 0.610 31.113 -22.949 1.00 92.88 437 GLN A CA 1
ATOM 3399 C C . GLN A 1 437 ? 0.399 31.137 -24.470 1.00 92.88 437 GLN A C 1
ATOM 3401 O O . GLN A 1 437 ? -0.724 30.953 -24.924 1.00 92.88 437 GLN A O 1
ATOM 3406 N N . SER A 1 438 ? 1.458 31.344 -25.262 1.00 92.94 438 SER A N 1
ATOM 3407 C CA . SER A 1 438 ? 1.371 31.340 -26.730 1.00 92.94 438 SER A CA 1
ATOM 3408 C C . SER A 1 438 ? 1.396 29.935 -27.346 1.00 92.94 438 SER A C 1
ATOM 3410 O O . SER A 1 438 ? 1.148 29.782 -28.541 1.00 92.94 438 SER A O 1
ATOM 3412 N N . LEU A 1 439 ? 1.701 28.904 -26.548 1.00 92.94 439 LEU A N 1
ATOM 3413 C CA . LEU A 1 439 ? 1.812 27.527 -27.022 1.00 92.94 439 LEU A CA 1
ATOM 3414 C C . LEU A 1 439 ? 0.447 26.955 -27.426 1.00 92.94 439 LEU A C 1
ATOM 3416 O O . LEU A 1 439 ? -0.550 27.130 -26.730 1.00 92.94 439 LEU A O 1
ATOM 3420 N N . GLN A 1 440 ? 0.433 26.210 -28.531 1.00 88.81 440 GLN A N 1
ATOM 3421 C CA . GLN A 1 440 ? -0.752 25.557 -29.091 1.00 88.81 440 GLN A CA 1
ATOM 3422 C C . GLN A 1 440 ? -0.551 24.034 -29.185 1.00 88.81 440 GLN A C 1
ATOM 3424 O O . GLN A 1 440 ? 0.529 23.505 -28.902 1.00 88.81 440 GLN A O 1
ATOM 3429 N N . GLY A 1 441 ? -1.596 23.305 -29.584 1.00 87.38 441 GLY A N 1
ATOM 3430 C CA . GLY A 1 441 ? -1.533 21.857 -29.788 1.00 87.38 441 GLY A CA 1
ATOM 3431 C C . GLY A 1 441 ? -1.301 21.082 -28.487 1.00 87.38 441 GLY A C 1
ATOM 3432 O O . GLY A 1 441 ? -1.910 21.369 -27.461 1.00 87.38 441 GLY A O 1
ATOM 3433 N N . THR A 1 442 ? -0.417 20.084 -28.504 1.00 86.19 442 THR A N 1
ATOM 3434 C CA . THR A 1 442 ? -0.172 19.187 -27.354 1.00 86.19 442 THR A CA 1
ATOM 3435 C C . THR A 1 442 ? 0.562 19.849 -26.182 1.00 86.19 442 THR A C 1
ATOM 3437 O O . THR A 1 442 ? 0.573 19.299 -25.082 1.00 86.19 442 THR A O 1
ATOM 3440 N N . ARG A 1 443 ? 1.165 21.025 -26.401 1.00 91.06 443 ARG A N 1
ATOM 3441 C CA . ARG A 1 443 ? 1.875 21.825 -25.388 1.00 91.06 443 ARG A CA 1
ATOM 3442 C C . ARG A 1 443 ? 1.108 23.093 -24.995 1.00 91.06 443 ARG A C 1
ATOM 3444 O O . ARG A 1 443 ? 1.679 23.972 -24.356 1.00 91.06 443 ARG A O 1
ATOM 3451 N N . GLN A 1 444 ? -0.176 23.193 -25.344 1.00 91.38 444 GLN A N 1
ATOM 3452 C CA . GLN A 1 444 ? -1.024 24.280 -24.856 1.00 91.38 444 GLN A CA 1
ATOM 3453 C C . GLN A 1 444 ? -1.246 24.157 -23.335 1.00 91.38 444 GLN A C 1
ATOM 3455 O O . GLN A 1 444 ? -1.477 23.045 -22.842 1.00 91.38 444 GLN A O 1
ATOM 3460 N N . PRO A 1 445 ? -1.176 25.258 -22.565 1.00 92.38 445 PRO A N 1
ATOM 3461 C CA . PRO A 1 445 ? -1.511 25.235 -21.148 1.00 92.38 445 PRO A CA 1
ATOM 3462 C C . PRO A 1 445 ? -2.953 24.782 -20.908 1.00 92.38 445 PRO A C 1
ATOM 3464 O O . PRO A 1 445 ? -3.858 25.084 -21.683 1.00 92.38 445 PRO A O 1
ATOM 3467 N N . TYR A 1 446 ? -3.171 24.077 -19.804 1.00 89.38 446 TYR A N 1
ATOM 3468 C CA . TYR A 1 446 ? -4.454 23.479 -19.464 1.00 89.38 446 TYR A CA 1
ATOM 3469 C C . TYR A 1 446 ? -4.797 23.705 -17.991 1.00 89.38 446 TYR A C 1
ATOM 3471 O O . TYR A 1 446 ? -3.946 23.580 -17.107 1.00 89.38 446 TYR A O 1
ATOM 3479 N N . VAL A 1 447 ? -6.073 24.000 -17.735 1.00 90.62 447 VAL A N 1
ATOM 3480 C CA . VAL A 1 447 ? -6.645 24.129 -16.393 1.00 90.62 447 VAL A CA 1
ATOM 3481 C C . VAL A 1 447 ? -7.874 23.232 -16.282 1.00 90.62 447 VAL A C 1
ATOM 3483 O O . VAL A 1 447 ? -8.713 23.197 -17.181 1.00 90.62 447 VAL A O 1
ATOM 3486 N N . SER A 1 448 ? -7.994 22.535 -15.155 1.00 90.25 448 SER A N 1
ATOM 3487 C CA . SER A 1 448 ? -9.154 21.729 -14.778 1.00 90.25 448 SER A CA 1
ATOM 3488 C C . SER A 1 448 ? -9.601 22.087 -13.371 1.00 90.25 448 SER A C 1
ATOM 3490 O O . SER A 1 448 ? -8.758 22.359 -12.518 1.00 90.25 448 SER A O 1
ATOM 3492 N N . ALA A 1 449 ? -10.907 22.057 -13.118 1.00 92.19 449 ALA A N 1
ATOM 3493 C CA . ALA A 1 449 ? -11.454 22.300 -11.786 1.00 92.19 449 ALA A CA 1
ATOM 3494 C C . ALA A 1 449 ? -12.681 21.412 -11.484 1.00 92.19 449 ALA A C 1
ATOM 3496 O O . ALA A 1 449 ? -13.806 21.924 -11.410 1.00 92.19 449 ALA A O 1
ATOM 3497 N N . PRO A 1 450 ? -12.528 20.072 -11.422 1.00 89.12 450 PRO A N 1
ATOM 3498 C CA . PRO A 1 450 ? -13.654 19.183 -11.169 1.00 89.12 450 PRO A CA 1
ATOM 3499 C C . PRO A 1 450 ? -14.190 19.355 -9.744 1.00 89.12 450 PRO A C 1
ATOM 3501 O O . PRO A 1 450 ? -13.448 19.564 -8.783 1.00 89.12 450 PRO A O 1
ATOM 3504 N N . ARG A 1 451 ? -15.514 19.241 -9.618 1.00 91.25 451 ARG A N 1
ATOM 3505 C CA . ARG A 1 451 ? -16.236 19.353 -8.350 1.00 91.25 451 ARG A CA 1
ATOM 3506 C C . ARG A 1 451 ? -17.210 18.208 -8.208 1.00 91.25 451 ARG A C 1
ATOM 3508 O O . ARG A 1 451 ? -18.169 18.122 -8.972 1.00 91.25 451 ARG A O 1
ATOM 3515 N N . ASP A 1 452 ? -17.019 17.417 -7.164 1.00 89.00 452 ASP A N 1
ATOM 3516 C CA . ASP A 1 452 ? -17.831 16.242 -6.890 1.00 89.00 452 ASP A CA 1
ATOM 3517 C C . ASP A 1 452 ? -18.508 16.345 -5.529 1.00 89.00 452 ASP A C 1
ATOM 3519 O O . ASP A 1 452 ? -17.934 16.790 -4.536 1.00 89.00 452 ASP A O 1
ATOM 3523 N N . LYS A 1 453 ? -19.776 15.937 -5.482 1.00 92.31 453 LYS A N 1
ATOM 3524 C CA . LYS A 1 453 ? -20.567 15.894 -4.251 1.00 92.31 453 LYS A CA 1
ATOM 3525 C C . LYS A 1 453 ? -21.308 14.578 -4.186 1.00 92.31 453 LYS A C 1
ATOM 3527 O O . LYS A 1 453 ? -22.140 14.280 -5.043 1.00 92.31 453 LYS A O 1
ATOM 3532 N N . THR A 1 454 ? -21.041 13.810 -3.142 1.00 91.62 454 THR A N 1
ATOM 3533 C CA . THR A 1 454 ? -21.716 12.536 -2.898 1.00 91.62 454 THR A CA 1
ATOM 3534 C C . THR A 1 454 ? -22.340 12.532 -1.515 1.00 91.62 454 THR A C 1
ATOM 3536 O O . THR A 1 454 ? -21.798 13.096 -0.564 1.00 91.62 454 THR A O 1
ATOM 3539 N N . ALA A 1 455 ? -23.515 11.921 -1.403 1.00 93.06 455 ALA A N 1
ATOM 3540 C CA . ALA A 1 455 ? -24.240 11.797 -0.153 1.00 93.06 455 ALA A CA 1
ATOM 3541 C C . ALA A 1 455 ? -24.798 10.383 0.009 1.00 93.06 455 ALA A C 1
ATOM 3543 O O . ALA A 1 455 ? -25.205 9.737 -0.962 1.00 93.06 455 ALA A O 1
ATOM 3544 N N . GLN A 1 456 ? -24.831 9.922 1.253 1.00 92.25 456 GLN A N 1
ATOM 3545 C CA . GLN A 1 456 ? -25.418 8.654 1.651 1.00 92.25 456 GLN A CA 1
ATOM 3546 C C . GLN A 1 456 ? -26.275 8.846 2.899 1.00 92.25 456 GLN A C 1
ATOM 3548 O O . GLN A 1 456 ? -25.913 9.607 3.797 1.00 92.25 456 GLN A O 1
ATOM 3553 N N . LEU A 1 457 ? -27.403 8.146 2.940 1.00 94.62 457 LEU A N 1
ATOM 3554 C CA . LEU A 1 457 ? -28.326 8.116 4.071 1.00 94.62 457 LEU A CA 1
ATOM 3555 C C . LEU A 1 457 ? -28.649 6.660 4.391 1.00 94.62 457 LEU A C 1
ATOM 3557 O O . LEU A 1 457 ? -29.101 5.935 3.508 1.00 94.62 457 LEU A O 1
ATOM 3561 N N . GLY A 1 458 ? -28.436 6.252 5.635 1.00 94.00 458 GLY A N 1
ATOM 3562 C CA . GLY A 1 458 ? -28.615 4.879 6.087 1.00 94.00 458 GLY A CA 1
ATOM 3563 C C . GLY A 1 458 ? -29.540 4.773 7.288 1.00 94.00 458 GLY A C 1
ATOM 3564 O O . GLY A 1 458 ? -29.513 5.624 8.176 1.00 94.00 458 GLY A O 1
ATOM 3565 N N . PHE A 1 459 ? -30.324 3.698 7.333 1.00 95.00 459 PHE A N 1
ATOM 3566 C CA . PHE A 1 459 ? -31.097 3.279 8.501 1.00 95.00 459 PHE A CA 1
ATOM 3567 C C . PHE A 1 459 ? -30.753 1.833 8.839 1.00 95.00 459 PHE A C 1
ATOM 3569 O O . PHE A 1 459 ? -30.820 0.957 7.976 1.00 95.00 459 PHE A O 1
ATOM 3576 N N . GLY A 1 460 ? -30.377 1.576 10.086 1.00 94.06 460 GLY A N 1
ATOM 3577 C CA . GLY A 1 460 ? -29.966 0.264 10.568 1.00 94.06 460 GLY A CA 1
ATOM 3578 C C . GLY A 1 460 ? -30.739 -0.182 11.801 1.00 94.06 460 GLY A C 1
ATOM 3579 O O . GLY A 1 460 ? -31.216 0.629 12.594 1.00 94.06 460 GLY A O 1
ATOM 3580 N N . GLY A 1 461 ? -30.845 -1.495 11.952 1.00 94.75 461 GLY A N 1
ATOM 3581 C CA . GLY A 1 461 ? -31.384 -2.189 13.108 1.00 94.75 461 GLY A CA 1
ATOM 3582 C C . GLY A 1 461 ? -30.459 -3.333 13.508 1.00 94.75 461 GLY A C 1
ATOM 3583 O O . GLY A 1 461 ? -29.863 -3.999 12.657 1.00 94.75 461 GLY A O 1
ATOM 3584 N N . VAL A 1 462 ? -30.341 -3.553 14.811 1.00 94.25 462 VAL A N 1
ATOM 3585 C CA . VAL A 1 462 ? -29.536 -4.615 15.406 1.00 94.25 462 VAL A CA 1
ATOM 3586 C C . VAL A 1 462 ? -30.313 -5.295 16.525 1.00 94.25 462 VAL A C 1
ATOM 3588 O O . VAL A 1 462 ? -30.947 -4.631 17.344 1.00 94.25 462 VAL A O 1
ATOM 3591 N N . ALA A 1 463 ? -30.231 -6.618 16.579 1.00 96.25 463 ALA A N 1
ATOM 3592 C CA . ALA A 1 463 ? -30.703 -7.420 17.693 1.00 96.25 463 ALA A CA 1
ATOM 3593 C C . ALA A 1 463 ? -29.614 -8.420 18.093 1.00 96.25 463 ALA A C 1
ATOM 3595 O O . ALA A 1 463 ? -29.018 -9.074 17.242 1.00 96.25 463 ALA A O 1
ATOM 3596 N N . GLY A 1 464 ? -29.351 -8.530 19.386 1.00 96.25 464 GLY A N 1
ATOM 3597 C CA . GLY A 1 464 ? -28.421 -9.476 19.981 1.00 96.25 464 GLY A CA 1
ATOM 3598 C C . GLY A 1 464 ? -29.073 -10.155 21.175 1.00 96.25 464 GLY A C 1
ATOM 3599 O O . GLY A 1 464 ? -29.803 -9.516 21.931 1.00 96.25 464 GLY A O 1
ATOM 3600 N N . TYR A 1 465 ? -28.828 -11.444 21.340 1.00 96.69 465 TYR A N 1
ATOM 3601 C CA . TYR A 1 465 ? -29.323 -12.221 22.462 1.00 96.69 465 TYR A CA 1
ATOM 3602 C C . TYR A 1 465 ? -28.268 -13.229 22.905 1.00 96.69 465 TYR A C 1
ATOM 3604 O O . TYR A 1 465 ? -27.788 -14.019 22.092 1.00 96.69 465 TYR A O 1
ATOM 3612 N N . THR A 1 466 ? -27.953 -13.226 24.196 1.00 97.00 466 THR A N 1
ATOM 3613 C CA . THR A 1 466 ? -27.026 -14.170 24.813 1.00 97.00 466 THR A CA 1
ATOM 3614 C C . THR A 1 466 ? -27.727 -14.928 25.937 1.00 97.00 466 THR A C 1
ATOM 3616 O O . THR A 1 466 ? -28.321 -14.327 26.833 1.00 97.00 466 THR A O 1
ATOM 3619 N N . PHE A 1 467 ? -27.650 -16.261 25.908 1.00 96.19 467 PHE A N 1
ATOM 3620 C CA . PHE A 1 467 ? -28.166 -17.135 26.961 1.00 96.19 467 PHE A CA 1
ATOM 3621 C C . PHE A 1 467 ? -27.025 -17.763 27.771 1.00 96.19 467 PHE A C 1
ATOM 3623 O O . PHE A 1 467 ? -26.253 -18.574 27.253 1.00 96.19 467 PHE A O 1
ATOM 3630 N N . ASP A 1 468 ? -26.934 -17.385 29.047 1.00 93.38 468 ASP A N 1
ATOM 3631 C CA . ASP A 1 468 ? -25.995 -17.867 30.073 1.00 93.38 468 ASP A CA 1
ATOM 3632 C C . ASP A 1 468 ? -24.520 -17.804 29.623 1.00 93.38 468 ASP A C 1
ATOM 3634 O O . ASP A 1 468 ? -23.692 -18.651 29.969 1.00 93.38 468 ASP A O 1
ATOM 3638 N N . GLY A 1 469 ? -24.199 -16.841 28.745 1.00 90.25 469 GLY A N 1
ATOM 3639 C CA . GLY A 1 469 ? -22.895 -16.716 28.080 1.00 90.25 469 GLY A CA 1
ATOM 3640 C C . GLY A 1 469 ? -22.478 -17.939 27.249 1.00 90.25 469 GLY A C 1
ATOM 3641 O O . GLY A 1 469 ? -21.293 -18.106 26.964 1.00 90.25 469 GLY A O 1
ATOM 3642 N N . THR A 1 470 ? -23.420 -18.834 26.940 1.00 94.56 470 THR A N 1
ATOM 3643 C CA . THR A 1 470 ? -23.181 -20.098 26.232 1.00 94.56 470 THR A CA 1
ATOM 3644 C C . THR A 1 470 ? -23.626 -20.006 24.784 1.00 94.56 470 THR A C 1
ATOM 3646 O O . THR A 1 470 ? -22.897 -20.470 23.914 1.00 94.56 470 THR A O 1
ATOM 3649 N N . TYR A 1 471 ? -24.791 -19.413 24.531 1.00 96.38 471 TYR A N 1
ATOM 3650 C CA . TYR A 1 471 ? -25.330 -19.221 23.188 1.00 96.38 471 TYR A CA 1
ATOM 3651 C C . TYR A 1 471 ? -25.441 -17.739 22.901 1.00 96.38 471 TYR A C 1
ATOM 3653 O O . TYR A 1 471 ? -26.068 -17.029 23.679 1.00 96.38 471 TYR A O 1
ATOM 3661 N N . ASP A 1 472 ? -24.899 -17.311 21.774 1.00 95.31 472 ASP A N 1
ATOM 3662 C CA . ASP A 1 472 ? -24.988 -15.945 21.285 1.00 95.31 472 ASP A CA 1
ATOM 3663 C C . ASP A 1 472 ? -25.708 -15.966 19.939 1.00 95.31 472 ASP A C 1
ATOM 3665 O O . ASP A 1 472 ? -25.397 -16.785 19.076 1.00 95.31 472 ASP A O 1
ATOM 3669 N N . VAL A 1 473 ? -26.665 -15.071 19.737 1.00 95.94 473 VAL A N 1
ATOM 3670 C CA . VAL A 1 473 ? -27.314 -14.840 18.445 1.00 95.94 473 VAL A CA 1
ATOM 3671 C C . VAL A 1 473 ? -27.300 -13.348 18.182 1.00 95.94 473 VAL A C 1
ATOM 3673 O O . VAL A 1 473 ? -27.611 -12.548 19.060 1.00 95.94 473 VAL A O 1
ATOM 3676 N N . TYR A 1 474 ? -26.940 -12.969 16.967 1.00 93.81 474 TYR A N 1
ATOM 3677 C CA . TYR A 1 474 ? -26.836 -11.585 16.550 1.00 93.81 474 TYR A CA 1
ATOM 3678 C C . TYR A 1 474 ? -27.394 -11.429 15.142 1.00 93.81 474 TYR A C 1
ATOM 3680 O O . TYR A 1 474 ? -27.085 -12.225 14.261 1.00 93.81 474 TYR A O 1
ATOM 3688 N N . ALA A 1 475 ? -28.207 -10.407 14.916 1.00 94.56 475 ALA A N 1
ATOM 3689 C CA . ALA A 1 475 ? -28.792 -10.109 13.622 1.00 94.56 475 ALA A CA 1
ATOM 3690 C C . ALA A 1 475 ? -28.743 -8.607 13.352 1.00 94.56 475 ALA A C 1
ATOM 3692 O O . ALA A 1 475 ? -29.032 -7.789 14.228 1.00 94.56 475 ALA A O 1
ATOM 3693 N N . THR A 1 476 ? -28.405 -8.248 12.120 1.00 94.12 476 THR A N 1
ATOM 3694 C CA . THR A 1 476 ? -28.383 -6.867 11.643 1.00 94.12 476 THR A CA 1
ATOM 3695 C C . THR A 1 476 ? -29.112 -6.749 10.320 1.00 94.12 476 THR A C 1
ATOM 3697 O O . THR A 1 476 ? -29.062 -7.636 9.466 1.00 94.12 476 THR A O 1
ATOM 3700 N N . LEU A 1 477 ? -29.787 -5.621 10.147 1.00 94.00 477 LEU A N 1
ATOM 3701 C CA . LEU A 1 477 ? -30.411 -5.210 8.900 1.00 94.00 477 LEU A CA 1
ATOM 3702 C C . LEU A 1 477 ? -30.133 -3.726 8.712 1.00 94.00 477 LEU A C 1
ATOM 3704 O O . LEU A 1 477 ? -30.300 -2.939 9.638 1.00 94.00 477 LEU A O 1
ATOM 3708 N N . LYS A 1 478 ? -29.753 -3.337 7.505 1.00 93.06 478 LYS A N 1
ATOM 3709 C CA . LYS A 1 478 ? -29.472 -1.955 7.152 1.00 93.06 478 LYS A CA 1
ATOM 3710 C C . LYS A 1 478 ? -29.966 -1.660 5.746 1.00 93.06 478 LYS A C 1
ATOM 3712 O O . LYS A 1 478 ? -29.837 -2.499 4.856 1.00 93.06 478 LYS A O 1
ATOM 3717 N N . ALA A 1 479 ? -30.541 -0.484 5.552 1.00 93.62 479 ALA A N 1
ATOM 3718 C CA . ALA A 1 479 ? -30.921 0.045 4.254 1.00 93.62 479 ALA A CA 1
ATOM 3719 C C . ALA A 1 479 ? -30.178 1.364 4.020 1.00 93.62 479 ALA A C 1
ATOM 3721 O O . ALA A 1 479 ? -30.348 2.299 4.798 1.00 93.62 479 ALA A O 1
ATOM 3722 N N . ASP A 1 480 ? -29.386 1.428 2.951 1.00 93.06 480 ASP A N 1
ATOM 3723 C CA . ASP A 1 480 ? -28.571 2.584 2.580 1.00 93.06 480 ASP A CA 1
ATOM 3724 C C . ASP A 1 480 ? -28.994 3.137 1.222 1.00 93.06 480 ASP A C 1
ATOM 3726 O O . ASP A 1 480 ? -29.063 2.411 0.229 1.00 93.06 480 ASP A O 1
ATOM 3730 N N . ALA A 1 481 ? -29.231 4.442 1.171 1.00 93.56 481 ALA A N 1
ATOM 3731 C CA . ALA A 1 481 ? -29.425 5.206 -0.045 1.00 93.56 481 ALA A CA 1
ATOM 3732 C C . ALA A 1 481 ? -28.120 5.898 -0.452 1.00 93.56 481 ALA A C 1
ATOM 3734 O O . ALA A 1 481 ? -27.513 6.589 0.364 1.00 93.56 481 ALA A O 1
ATOM 3735 N N . SER A 1 482 ? -27.720 5.780 -1.720 1.00 92.38 482 SER A N 1
ATOM 3736 C CA . SER A 1 482 ? -26.568 6.506 -2.277 1.00 92.38 482 SER A CA 1
ATOM 3737 C C . SER A 1 482 ? -26.990 7.472 -3.380 1.00 92.38 482 SER A C 1
ATOM 3739 O O . SER A 1 482 ? -27.773 7.113 -4.260 1.00 92.38 482 SER A O 1
ATOM 3741 N N . SER A 1 483 ? -26.443 8.690 -3.370 1.00 92.25 483 SER A N 1
ATOM 3742 C CA . SER A 1 483 ? -26.656 9.679 -4.436 1.00 92.25 483 SER A CA 1
ATOM 3743 C C . SER A 1 483 ? -25.944 9.331 -5.746 1.00 92.25 483 SER A C 1
ATOM 3745 O O . SER A 1 483 ? -26.259 9.932 -6.767 1.00 92.25 483 SER A O 1
ATOM 3747 N N . VAL A 1 484 ? -24.982 8.401 -5.713 1.00 90.38 484 VAL A N 1
ATOM 3748 C CA . VAL A 1 484 ? -24.216 7.953 -6.890 1.00 90.38 484 VAL A CA 1
ATOM 3749 C C . VAL A 1 484 ? -25.077 7.107 -7.826 1.00 90.38 484 VAL A C 1
ATOM 3751 O O . VAL A 1 484 ? -24.844 7.094 -9.028 1.00 90.38 484 VAL A O 1
ATOM 3754 N N . LEU A 1 485 ? -26.080 6.409 -7.292 1.00 90.31 485 LEU A N 1
ATOM 3755 C CA . LEU A 1 485 ? -26.925 5.501 -8.061 1.00 90.31 485 LEU A CA 1
ATOM 3756 C C . LEU A 1 485 ? -28.101 6.218 -8.753 1.00 90.31 485 LEU A C 1
ATOM 3758 O O . LEU A 1 485 ? -28.550 7.274 -8.283 1.00 90.31 485 LEU A O 1
ATOM 3762 N N . PRO A 1 486 ? -28.655 5.611 -9.824 1.00 88.31 486 PRO A N 1
ATOM 3763 C CA . PRO A 1 486 ? -29.896 6.055 -10.455 1.00 88.31 486 PRO A CA 1
ATOM 3764 C C . PRO A 1 486 ? -31.037 6.223 -9.442 1.00 88.31 486 PRO A C 1
ATOM 3766 O O . PRO A 1 486 ? -31.079 5.550 -8.410 1.00 88.31 486 PRO A O 1
ATOM 3769 N N . ARG A 1 487 ? -31.973 7.142 -9.721 1.00 87.12 487 ARG A N 1
ATOM 3770 C CA . ARG A 1 487 ? -33.023 7.579 -8.773 1.00 87.12 487 ARG A CA 1
ATOM 3771 C C . ARG A 1 487 ? -33.860 6.422 -8.214 1.00 87.12 487 ARG A C 1
ATOM 3773 O O . ARG A 1 487 ? -34.219 6.455 -7.041 1.00 87.12 487 ARG A O 1
ATOM 3780 N N . ASP A 1 488 ? -34.153 5.436 -9.043 1.00 90.56 488 ASP A N 1
ATOM 3781 C CA . ASP A 1 488 ? -34.934 4.229 -8.771 1.00 90.56 488 ASP A CA 1
ATOM 3782 C C . ASP A 1 488 ? -34.131 3.114 -8.076 1.00 90.56 488 ASP A C 1
ATOM 3784 O O . ASP A 1 488 ? -34.726 2.232 -7.464 1.00 90.56 488 ASP A O 1
ATOM 3788 N N . LYS A 1 489 ? -32.791 3.183 -8.086 1.00 90.81 489 LYS A N 1
ATOM 3789 C CA . LYS A 1 489 ? -31.889 2.146 -7.543 1.00 90.81 489 LYS A CA 1
ATOM 3790 C C . LYS A 1 489 ? -31.070 2.606 -6.329 1.00 90.81 489 LYS A C 1
ATOM 3792 O O . LYS A 1 489 ? -30.131 1.931 -5.913 1.00 90.81 489 LYS A O 1
ATOM 3797 N N . ARG A 1 490 ? -31.407 3.759 -5.733 1.00 91.12 490 ARG A N 1
ATOM 3798 C CA . ARG A 1 490 ? -30.628 4.357 -4.628 1.00 91.12 490 ARG A CA 1
ATOM 3799 C C . ARG A 1 490 ? -30.551 3.475 -3.389 1.00 91.12 490 ARG A C 1
ATOM 3801 O O . ARG A 1 490 ? -29.486 3.418 -2.781 1.00 91.12 490 ARG A O 1
ATOM 3808 N N . TRP A 1 491 ? -31.667 2.847 -3.013 1.00 92.81 491 TRP A N 1
ATOM 3809 C CA . TRP A 1 491 ? -31.813 2.085 -1.773 1.00 92.81 491 TRP A CA 1
ATOM 3810 C C . TRP A 1 491 ? -31.309 0.656 -1.917 1.00 92.81 491 TRP A C 1
ATOM 3812 O O . TRP A 1 491 ? -31.793 -0.105 -2.748 1.00 92.81 491 TRP A O 1
ATOM 3822 N N . ASN A 1 492 ? -30.378 0.277 -1.048 1.00 91.12 492 ASN A N 1
ATOM 3823 C CA . ASN A 1 492 ? -29.736 -1.027 -1.043 1.00 91.12 492 ASN A CA 1
ATOM 3824 C C . ASN A 1 492 ? -29.739 -1.605 0.365 1.00 91.12 492 ASN A C 1
ATOM 3826 O O . ASN A 1 492 ? -29.587 -0.877 1.342 1.00 91.12 492 ASN A O 1
ATOM 3830 N N . ARG A 1 493 ? -29.937 -2.919 0.476 1.00 89.94 493 ARG A N 1
ATOM 3831 C CA . ARG A 1 493 ? -30.079 -3.595 1.768 1.00 89.94 493 ARG A CA 1
ATOM 3832 C C . ARG A 1 493 ? -28.846 -4.440 2.062 1.00 89.94 493 ARG A C 1
ATOM 3834 O O . ARG A 1 493 ? -28.431 -5.235 1.223 1.00 89.94 493 ARG A O 1
ATOM 3841 N N . ALA A 1 494 ? -28.315 -4.290 3.267 1.00 91.81 494 ALA A N 1
ATOM 3842 C CA . ALA A 1 494 ? -27.318 -5.168 3.857 1.00 91.81 494 ALA A CA 1
ATOM 3843 C C . ALA A 1 494 ? -27.933 -5.860 5.075 1.00 91.81 494 ALA A C 1
ATOM 3845 O O . ALA A 1 494 ? -28.713 -5.261 5.814 1.00 91.81 494 ALA A O 1
ATOM 3846 N N . TRP A 1 495 ? -27.621 -7.129 5.283 1.00 93.31 495 TRP A N 1
ATOM 3847 C CA . TRP A 1 495 ? -28.114 -7.883 6.429 1.00 93.31 495 TRP A CA 1
ATOM 3848 C C . TRP A 1 495 ? -27.126 -8.977 6.788 1.00 93.31 495 TRP A C 1
ATOM 3850 O O . TRP A 1 495 ? -26.398 -9.473 5.931 1.00 93.31 495 TRP A O 1
ATOM 3860 N N . ALA A 1 496 ? -27.105 -9.368 8.052 1.00 94.75 496 ALA A N 1
ATOM 3861 C CA . ALA A 1 496 ? -26.285 -10.477 8.495 1.00 94.75 496 ALA A CA 1
ATOM 3862 C C . ALA A 1 496 ? -26.877 -11.127 9.739 1.00 94.75 496 ALA A C 1
ATOM 3864 O O . ALA A 1 496 ? -27.522 -10.475 10.558 1.00 94.75 496 ALA A O 1
ATOM 3865 N N . ILE A 1 497 ? -26.623 -12.421 9.880 1.00 95.69 497 ILE A N 1
ATOM 3866 C CA . ILE A 1 497 ? -26.908 -13.201 11.074 1.00 95.69 497 ILE A CA 1
ATOM 3867 C C . ILE A 1 497 ? -25.618 -13.873 11.537 1.00 95.69 497 ILE A C 1
ATOM 3869 O O . ILE A 1 497 ? -24.819 -14.345 10.728 1.00 95.69 497 ILE A O 1
ATOM 3873 N N . GLY A 1 498 ? -25.401 -13.893 12.842 1.00 94.81 498 GLY A N 1
ATOM 3874 C CA . GLY A 1 498 ? -24.278 -14.549 13.483 1.00 94.81 498 GLY A CA 1
ATOM 3875 C C . GLY A 1 498 ? -24.740 -15.336 14.698 1.00 94.81 498 GLY A C 1
ATOM 3876 O O . GLY A 1 498 ? -25.664 -14.927 15.398 1.00 94.81 498 GLY A O 1
ATOM 3877 N N . THR A 1 499 ? -24.090 -16.463 14.951 1.00 95.38 499 THR A N 1
ATOM 3878 C CA . THR A 1 499 ? -24.332 -17.294 16.128 1.00 95.38 499 THR A CA 1
ATOM 3879 C C . THR A 1 499 ? -23.015 -17.698 16.771 1.00 95.38 499 THR A C 1
ATOM 3881 O O . THR A 1 499 ? -22.055 -18.020 16.071 1.00 95.38 499 THR A O 1
ATOM 3884 N N . GLY A 1 500 ? -22.972 -17.709 18.096 1.00 95.75 500 GLY A N 1
ATOM 3885 C CA . GLY A 1 500 ? -21.852 -18.170 18.904 1.00 95.75 500 GLY A CA 1
ATOM 3886 C C . GLY A 1 500 ? -22.285 -19.296 19.835 1.00 95.75 500 GLY A C 1
ATOM 3887 O O . GLY A 1 500 ? -23.390 -19.278 20.373 1.00 95.75 500 GLY A O 1
ATOM 3888 N N . LEU A 1 501 ? -21.414 -20.277 20.031 1.00 96.69 501 LEU A N 1
ATOM 3889 C CA . LEU A 1 501 ? -21.574 -21.332 21.021 1.00 96.69 501 LEU A CA 1
ATOM 3890 C C . LEU A 1 501 ? -20.281 -21.433 21.828 1.00 96.69 501 LEU A C 1
ATOM 3892 O O . LEU A 1 501 ? -19.208 -21.554 21.245 1.00 96.69 501 LEU A O 1
ATOM 3896 N N . THR A 1 502 ? -20.373 -21.446 23.157 1.00 96.81 502 THR A N 1
ATOM 3897 C CA . THR A 1 502 ? -19.229 -21.620 24.067 1.00 96.81 502 THR A CA 1
ATOM 3898 C C . THR A 1 502 ? -19.367 -22.933 24.849 1.00 96.81 502 THR A C 1
ATOM 3900 O O . THR A 1 502 ? -19.824 -22.920 25.996 1.00 96.81 502 THR A O 1
ATOM 3903 N N . PRO A 1 503 ? -18.993 -24.099 24.275 1.00 94.88 503 PRO A N 1
ATOM 3904 C CA . PRO A 1 503 ? -19.238 -25.396 24.906 1.00 94.88 503 PRO A CA 1
ATOM 3905 C C . PRO A 1 503 ? -18.544 -25.591 26.258 1.00 94.88 503 PRO A C 1
ATOM 3907 O O . PRO A 1 503 ? -19.027 -26.363 27.083 1.00 94.88 503 PRO A O 1
ATOM 3910 N N . THR A 1 504 ? -17.443 -24.888 26.545 1.00 93.31 504 THR A N 1
ATOM 3911 C CA . THR A 1 504 ? -16.746 -24.998 27.843 1.00 93.31 504 THR A CA 1
ATOM 3912 C C . THR A 1 504 ? -17.573 -24.520 29.037 1.00 93.31 504 THR A C 1
ATOM 3914 O O . THR A 1 504 ? -17.163 -24.720 30.176 1.00 93.31 504 THR A O 1
ATOM 3917 N N . LYS A 1 505 ? -18.754 -23.934 28.812 1.00 90.56 505 LYS A N 1
ATOM 3918 C CA . LYS A 1 505 ? -19.735 -23.639 29.863 1.00 90.56 505 LYS A CA 1
ATOM 3919 C C . LYS A 1 505 ? -20.528 -24.868 30.323 1.00 90.56 505 LYS A C 1
ATOM 3921 O O . LYS A 1 505 ? -21.049 -24.865 31.437 1.00 90.56 505 LYS A O 1
ATOM 3926 N N . TYR A 1 506 ? -20.597 -25.938 29.528 1.00 91.56 506 TYR A N 1
ATOM 3927 C CA . TYR A 1 506 ? -21.233 -27.185 29.956 1.00 91.56 506 TYR A CA 1
ATOM 3928 C C . TYR A 1 506 ? -20.414 -27.872 31.043 1.00 91.56 506 TYR A C 1
ATOM 3930 O O . TYR A 1 506 ? -19.204 -28.025 30.903 1.00 91.56 506 TYR A O 1
ATOM 3938 N N . LYS A 1 507 ? -21.082 -28.388 32.084 1.00 89.25 507 LYS A N 1
ATOM 3939 C CA . LYS A 1 507 ? -20.432 -29.081 33.215 1.00 89.25 507 LYS A CA 1
ATOM 3940 C C . LYS A 1 507 ? -19.452 -30.180 32.779 1.00 89.25 507 LYS A C 1
ATOM 3942 O O . LYS A 1 507 ? -18.400 -30.330 33.390 1.00 89.25 507 LYS A O 1
ATOM 3947 N N . MET A 1 508 ? -19.782 -30.918 31.715 1.00 89.06 508 MET A N 1
ATOM 3948 C CA . MET A 1 508 ? -18.936 -31.985 31.165 1.00 89.06 508 MET A CA 1
ATOM 3949 C C . MET A 1 508 ? -17.586 -31.464 30.645 1.00 89.06 508 MET A C 1
ATOM 3951 O O . MET A 1 508 ? -16.563 -32.106 30.856 1.00 89.06 508 MET A O 1
ATOM 3955 N N . LEU A 1 509 ? -17.579 -30.299 29.990 1.00 89.75 509 LEU A N 1
ATOM 3956 C CA . LEU A 1 509 ? -16.384 -29.712 29.375 1.00 89.75 509 LEU A CA 1
ATOM 3957 C C . LEU A 1 509 ? -15.664 -28.732 30.311 1.00 89.75 509 LEU A C 1
ATOM 3959 O O . LEU A 1 509 ? -14.445 -28.630 30.255 1.00 89.75 509 LEU A O 1
ATOM 3963 N N . ALA A 1 510 ? -16.389 -28.067 31.214 1.00 86.88 510 ALA A N 1
ATOM 3964 C CA . ALA A 1 510 ? -15.840 -27.112 32.179 1.00 86.88 510 ALA A CA 1
ATOM 3965 C C . ALA A 1 510 ? -14.798 -27.734 33.129 1.00 86.88 510 ALA A C 1
ATOM 3967 O O . ALA A 1 510 ? -13.900 -27.045 33.608 1.00 86.88 510 ALA A O 1
ATOM 3968 N N . ASN A 1 511 ? -14.907 -29.041 33.394 1.00 89.94 511 ASN A N 1
ATOM 3969 C CA . ASN A 1 511 ? -13.998 -29.771 34.280 1.00 89.94 511 ASN A CA 1
ATOM 3970 C C . ASN A 1 511 ? -12.710 -30.250 33.581 1.00 89.94 511 ASN A C 1
ATOM 3972 O O . ASN A 1 511 ? -11.796 -30.750 34.244 1.00 89.94 511 ASN A O 1
ATOM 3976 N N . LEU A 1 512 ? -12.613 -30.121 32.254 1.00 92.19 512 LEU A N 1
ATOM 3977 C CA . LEU A 1 512 ? -11.446 -30.564 31.498 1.00 92.19 512 LEU A CA 1
ATOM 3978 C C . LEU A 1 512 ? -10.279 -29.594 31.705 1.00 92.19 512 LEU A C 1
ATOM 3980 O O . LEU A 1 512 ? -10.206 -28.537 31.093 1.00 92.19 512 LEU A O 1
ATOM 3984 N N . LYS A 1 513 ? -9.296 -29.981 32.525 1.00 90.50 513 LYS A N 1
ATOM 3985 C CA . LYS A 1 513 ? -8.100 -29.152 32.789 1.00 90.50 513 LYS A CA 1
ATOM 3986 C C . LYS A 1 513 ? -7.282 -28.825 31.532 1.00 90.50 513 LYS A C 1
ATOM 3988 O O . LYS A 1 513 ? -6.582 -27.816 31.505 1.00 90.50 513 LYS A O 1
ATOM 3993 N N . TRP A 1 514 ? -7.346 -29.684 30.514 1.00 92.50 514 TRP A N 1
ATOM 3994 C CA . TRP A 1 514 ? -6.607 -29.510 29.266 1.00 92.50 514 TRP A CA 1
ATOM 3995 C C . TRP A 1 514 ? -7.279 -28.524 28.298 1.00 92.50 514 TRP A C 1
ATOM 3997 O O . TRP A 1 514 ? -6.569 -27.904 27.512 1.00 92.50 514 TRP A O 1
ATOM 4007 N N . LEU A 1 515 ? -8.598 -28.301 28.398 1.00 95.94 515 LEU A N 1
ATOM 4008 C CA . LEU A 1 515 ? -9.374 -27.388 27.549 1.00 95.94 515 LEU A CA 1
ATOM 4009 C C . LEU A 1 515 ? -9.963 -26.251 28.398 1.00 95.94 515 LEU A C 1
ATOM 4011 O O . LEU A 1 515 ? -10.953 -26.421 29.099 1.00 95.94 515 LEU A O 1
ATOM 4015 N N . SER A 1 516 ? -9.342 -25.077 28.339 1.00 94.88 516 SER A N 1
ATOM 4016 C CA . SER A 1 516 ? -9.698 -23.908 29.158 1.00 94.88 516 SER A CA 1
ATOM 4017 C C . SER A 1 516 ? -10.808 -23.054 28.542 1.00 94.88 516 SER A C 1
ATOM 4019 O O . SER A 1 516 ? -11.629 -22.492 29.266 1.00 94.88 516 SER A O 1
ATOM 4021 N N . TYR A 1 517 ? -10.861 -22.972 27.213 1.00 96.00 517 TYR A N 1
ATOM 4022 C CA . TYR A 1 517 ? -11.881 -22.222 26.485 1.00 96.00 517 TYR A CA 1
ATOM 4023 C C . TYR A 1 517 ? -12.143 -22.877 25.130 1.00 96.00 517 TYR A C 1
ATOM 4025 O O . TYR A 1 517 ? -11.212 -23.343 24.479 1.00 96.00 517 TYR A O 1
ATOM 4033 N N . LEU A 1 518 ? -13.404 -22.913 24.710 1.00 96.75 518 LEU A N 1
ATOM 4034 C CA . LEU A 1 518 ? -13.798 -23.281 23.357 1.00 96.75 518 LEU A CA 1
ATOM 4035 C C . LEU A 1 518 ? -14.983 -22.412 22.969 1.00 96.75 518 LEU A C 1
ATOM 4037 O O . LEU A 1 518 ? -15.986 -22.389 23.683 1.00 96.75 518 LEU A O 1
ATOM 4041 N N . ASN A 1 519 ? -14.873 -21.733 21.838 1.00 96.31 519 ASN A N 1
ATOM 4042 C CA . ASN A 1 519 ? -15.946 -20.953 21.254 1.00 96.31 519 ASN A CA 1
ATOM 4043 C C . ASN A 1 519 ? -16.013 -21.215 19.749 1.00 96.31 519 ASN A C 1
ATOM 4045 O O . ASN A 1 519 ? -14.999 -21.194 19.053 1.00 96.31 519 ASN A O 1
ATOM 4049 N N . LEU A 1 520 ? -17.220 -21.495 19.276 1.00 96.94 520 LEU A N 1
ATOM 4050 C CA . LEU A 1 520 ? -17.555 -21.720 17.881 1.00 96.94 520 LEU A CA 1
ATOM 4051 C C . LEU A 1 520 ? -18.413 -20.551 17.416 1.00 96.94 520 LEU A C 1
ATOM 4053 O O . LEU A 1 520 ? -19.377 -20.189 18.086 1.00 96.94 520 LEU A O 1
ATOM 4057 N N . LYS A 1 521 ? -18.073 -19.970 16.271 1.00 94.94 521 LYS A N 1
ATOM 4058 C CA . LYS A 1 521 ? -18.769 -18.823 15.688 1.00 94.94 521 LYS A CA 1
ATOM 4059 C C . LYS A 1 521 ? -19.194 -19.172 14.277 1.00 94.94 521 LYS A C 1
ATOM 4061 O O . LYS A 1 521 ? -18.425 -19.754 13.521 1.00 94.94 521 LYS A O 1
ATOM 4066 N N . PHE A 1 522 ? -20.389 -18.763 13.905 1.00 95.25 522 PHE A N 1
ATOM 4067 C CA . PHE A 1 522 ? -20.874 -18.825 12.538 1.00 95.25 522 PHE A CA 1
ATOM 4068 C C . PHE A 1 522 ? -21.446 -17.464 12.173 1.00 95.25 522 PHE A C 1
ATOM 4070 O O . PHE A 1 522 ? -22.097 -16.833 13.005 1.00 95.25 522 PHE A O 1
ATOM 4077 N N . SER A 1 523 ? -21.221 -17.001 10.949 1.00 94.88 523 SER A N 1
ATOM 4078 C CA . SER A 1 523 ? -21.955 -15.856 10.420 1.00 94.88 523 SER A CA 1
ATOM 4079 C C . SER A 1 523 ? -22.235 -15.992 8.937 1.00 94.88 523 SER A C 1
ATOM 4081 O O . SER A 1 523 ? -21.417 -16.513 8.183 1.00 94.88 523 SER A O 1
ATOM 4083 N N . TYR A 1 524 ? -23.382 -15.472 8.523 1.00 95.50 524 TYR A N 1
ATOM 4084 C CA . TYR A 1 524 ? -23.809 -15.405 7.138 1.00 95.50 524 TYR A CA 1
ATOM 4085 C C . TYR A 1 524 ? -24.473 -14.059 6.879 1.00 95.50 524 TYR A C 1
ATOM 4087 O O . TYR A 1 524 ? -25.312 -13.614 7.663 1.00 95.50 524 TYR A O 1
ATOM 4095 N N . GLY A 1 525 ? -24.113 -13.395 5.790 1.00 94.06 525 GLY A N 1
ATOM 4096 C CA . GLY A 1 525 ? -24.724 -12.117 5.468 1.00 94.06 525 GLY A CA 1
ATOM 4097 C C . GLY A 1 525 ? -24.375 -11.594 4.092 1.00 94.06 525 GLY A C 1
ATOM 4098 O O . GLY A 1 525 ? -23.494 -12.109 3.403 1.00 94.06 525 GLY A O 1
ATOM 4099 N N . GLN A 1 526 ? -25.088 -10.542 3.720 1.00 92.56 526 GLN A N 1
ATOM 4100 C CA . GLN A 1 526 ? -24.927 -9.815 2.479 1.00 92.56 526 GLN A CA 1
ATOM 4101 C C . GLN A 1 526 ? -24.611 -8.350 2.774 1.00 92.56 526 GLN A C 1
ATOM 4103 O O . GLN A 1 526 ? -25.340 -7.676 3.503 1.00 92.56 526 GLN A O 1
ATOM 4108 N N . THR A 1 527 ? -23.556 -7.838 2.152 1.00 90.62 527 THR A N 1
ATOM 4109 C CA . THR A 1 527 ? -23.241 -6.408 2.087 1.00 90.62 527 THR A CA 1
ATOM 4110 C C . THR A 1 527 ? -23.254 -5.943 0.631 1.00 90.62 527 THR A C 1
ATOM 4112 O O . THR A 1 527 ? -23.340 -6.753 -0.293 1.00 90.62 527 THR A O 1
ATOM 4115 N N . ALA A 1 528 ? -23.225 -4.632 0.411 1.00 88.06 528 ALA A N 1
ATOM 4116 C CA . ALA A 1 528 ? -23.196 -4.037 -0.923 1.00 88.06 528 ALA A CA 1
ATOM 4117 C C . ALA A 1 528 ? -21.967 -3.130 -1.057 1.00 88.06 528 ALA A C 1
ATOM 4119 O O . ALA A 1 528 ? -21.574 -2.531 -0.067 1.00 88.06 528 ALA A O 1
ATOM 4120 N N . ASN A 1 529 ? -21.356 -3.028 -2.237 1.00 86.62 529 ASN A N 1
ATOM 4121 C CA . ASN A 1 529 ? -20.185 -2.184 -2.497 1.00 86.62 529 ASN A CA 1
ATOM 4122 C C . ASN A 1 529 ? -20.475 -1.179 -3.618 1.00 86.62 529 ASN A C 1
ATOM 4124 O O . ASN A 1 529 ? -20.952 -1.552 -4.691 1.00 86.62 529 ASN A O 1
ATOM 4128 N N . LEU A 1 530 ? -20.146 0.091 -3.373 1.00 83.19 530 LEU A N 1
ATOM 4129 C CA . LEU A 1 530 ? -20.238 1.186 -4.350 1.00 83.19 530 LEU A CA 1
ATOM 4130 C C . LEU A 1 530 ? -18.916 1.928 -4.562 1.00 83.19 530 LEU A C 1
ATOM 4132 O O . LEU A 1 530 ? -18.878 2.873 -5.349 1.00 83.19 530 LEU A O 1
ATOM 4136 N N . ASN A 1 531 ? -17.839 1.530 -3.880 1.00 78.94 531 ASN A N 1
ATOM 4137 C CA . ASN A 1 531 ? -16.539 2.180 -4.041 1.00 78.94 531 ASN A CA 1
ATOM 4138 C C . ASN A 1 531 ? -16.113 2.118 -5.510 1.00 78.94 531 ASN A C 1
ATOM 4140 O O . ASN A 1 531 ? -16.364 1.111 -6.162 1.00 78.94 531 ASN A O 1
ATOM 4144 N N . GLY A 1 532 ? -15.521 3.185 -6.053 1.00 73.31 532 GLY A N 1
ATOM 4145 C CA . GLY A 1 532 ? -15.061 3.235 -7.449 1.00 73.31 532 GLY A CA 1
ATOM 4146 C C . GLY A 1 532 ? -16.155 3.400 -8.520 1.00 73.31 532 GLY A C 1
ATOM 4147 O O . GLY A 1 532 ? -15.881 3.144 -9.691 1.00 73.31 532 GLY A O 1
ATOM 4148 N N . VAL A 1 533 ? -17.387 3.776 -8.150 1.00 82.06 533 VAL A N 1
ATOM 4149 C CA . VAL A 1 533 ? -18.446 4.181 -9.100 1.00 82.06 533 VAL A CA 1
ATOM 4150 C C . VAL A 1 533 ? -18.621 5.697 -9.049 1.00 82.06 533 VAL A C 1
ATOM 4152 O O . VAL A 1 533 ? -18.756 6.258 -7.961 1.00 82.06 533 VAL A O 1
ATOM 4155 N N . SER A 1 534 ? -18.643 6.361 -10.206 1.00 84.00 534 SER A N 1
ATOM 4156 C CA . SER A 1 534 ? -18.919 7.801 -10.309 1.00 84.00 534 SER A CA 1
ATOM 4157 C C . SER A 1 534 ? -20.371 8.075 -10.711 1.00 84.00 534 SER A C 1
ATOM 4159 O O . SER A 1 534 ? -21.032 7.256 -11.348 1.00 84.00 534 SER A O 1
ATOM 4161 N N . THR A 1 535 ? -20.875 9.265 -10.381 1.00 83.12 535 THR A N 1
ATOM 4162 C CA . THR A 1 535 ? -22.195 9.746 -10.836 1.00 83.12 535 THR A CA 1
ATOM 4163 C C . THR A 1 535 ? -22.285 9.825 -12.361 1.00 83.12 535 THR A C 1
ATOM 4165 O O . THR A 1 535 ? -23.333 9.537 -12.934 1.00 83.12 535 THR A O 1
ATOM 4168 N N . SER A 1 536 ? -21.177 10.148 -13.032 1.00 84.62 536 SER A N 1
ATOM 4169 C CA . SER A 1 536 ? -21.103 10.195 -14.496 1.00 84.62 536 SER A CA 1
ATOM 4170 C C . SER A 1 536 ? -21.311 8.838 -15.170 1.00 84.62 536 SER A C 1
ATOM 4172 O O . SER A 1 536 ? -21.730 8.790 -16.321 1.00 84.62 536 SER A O 1
ATOM 4174 N N . GLN A 1 537 ? -21.089 7.732 -14.454 1.00 86.62 537 GLN A N 1
ATOM 4175 C CA . GLN A 1 537 ? -21.340 6.379 -14.959 1.00 86.62 537 GLN A CA 1
ATOM 4176 C C . GLN A 1 537 ? -22.807 5.958 -14.835 1.00 86.62 537 GLN A C 1
ATOM 4178 O O . GLN A 1 537 ? -23.218 5.004 -15.489 1.00 86.62 537 GLN A O 1
ATOM 4183 N N . THR A 1 538 ? -23.613 6.639 -14.017 1.00 86.50 538 THR A N 1
ATOM 4184 C CA . THR A 1 538 ? -25.022 6.285 -13.769 1.00 86.50 538 THR A CA 1
ATOM 4185 C C . THR A 1 538 ? -25.999 7.272 -14.402 1.00 86.50 538 THR A C 1
ATOM 4187 O O . THR A 1 538 ? -27.135 6.908 -14.716 1.00 86.50 538 THR A O 1
ATOM 4190 N N . VAL A 1 539 ? -25.564 8.515 -14.629 1.00 85.69 539 VAL A N 1
ATOM 4191 C CA . VAL A 1 539 ? -26.371 9.595 -15.200 1.00 85.69 539 VAL A CA 1
ATOM 4192 C C . VAL A 1 539 ? -25.581 10.333 -16.281 1.00 85.69 539 VAL A C 1
ATOM 4194 O O . VAL A 1 539 ? -24.395 10.617 -16.121 1.00 85.69 539 VAL A O 1
ATOM 4197 N N . ALA A 1 540 ? -26.270 10.691 -17.368 1.00 87.06 540 ALA A N 1
ATOM 4198 C CA . ALA A 1 540 ? -25.740 11.541 -18.430 1.00 87.06 540 ALA A CA 1
ATOM 4199 C C . ALA A 1 540 ? -25.094 12.813 -17.858 1.00 87.06 540 ALA A C 1
ATOM 4201 O O . ALA A 1 540 ? -25.765 13.612 -17.203 1.00 87.06 540 ALA A O 1
ATOM 4202 N N . SER A 1 541 ? -23.796 12.979 -18.104 1.00 86.56 541 SER A N 1
ATOM 4203 C CA . SER A 1 541 ? -22.984 14.069 -17.563 1.00 86.56 541 SER A CA 1
ATOM 4204 C C . SER A 1 541 ? -22.179 14.714 -18.681 1.00 86.56 541 SER A C 1
ATOM 4206 O O . SER A 1 541 ? -21.592 14.017 -19.509 1.00 86.56 541 SER A O 1
ATOM 4208 N N . PHE A 1 542 ? -22.148 16.043 -18.688 1.00 87.50 542 PHE A N 1
ATOM 4209 C CA . PHE A 1 542 ? -21.476 16.839 -19.709 1.00 87.50 542 PHE A CA 1
ATOM 4210 C C . PHE A 1 542 ? -20.358 17.662 -19.073 1.00 87.50 542 PHE A C 1
ATOM 4212 O O . PHE A 1 542 ? -20.499 18.136 -17.944 1.00 87.50 542 PHE A O 1
ATOM 4219 N N . GLN A 1 543 ? -19.270 17.853 -19.809 1.00 86.94 543 GLN A N 1
ATOM 4220 C CA . GLN A 1 543 ? -18.175 18.742 -19.446 1.00 86.94 543 GLN A CA 1
ATOM 4221 C C . GLN A 1 543 ? -17.954 19.774 -20.545 1.00 86.94 543 GLN A C 1
ATOM 4223 O O . GLN A 1 543 ? -18.161 19.508 -21.726 1.00 86.94 543 GLN A O 1
ATOM 4228 N N . TYR A 1 544 ? -17.518 20.964 -20.157 1.00 84.56 544 TYR A N 1
ATOM 4229 C CA . TYR A 1 544 ? -17.121 21.966 -21.132 1.00 84.56 544 TYR A CA 1
ATOM 4230 C C . TYR A 1 544 ? -15.754 21.617 -21.714 1.00 84.56 544 TYR A C 1
ATOM 4232 O O . TYR A 1 544 ? -14.788 21.493 -20.958 1.00 84.56 544 TYR A O 1
ATOM 4240 N N . SER A 1 545 ? -15.650 21.553 -23.041 1.00 81.19 545 SER A N 1
ATOM 4241 C CA . SER A 1 545 ? -14.358 21.376 -23.700 1.00 81.19 545 SER A CA 1
ATOM 4242 C C . SER A 1 545 ? -13.436 22.561 -23.399 1.00 81.19 545 SER A C 1
ATOM 4244 O O . SER A 1 545 ? -13.894 23.701 -23.254 1.00 81.19 545 SER A O 1
ATOM 4246 N N . THR A 1 546 ? -12.133 22.316 -23.260 1.00 75.25 546 THR A N 1
ATOM 4247 C CA . THR A 1 546 ? -11.122 23.390 -23.216 1.00 75.25 546 THR A CA 1
ATOM 4248 C C . THR A 1 546 ? -10.675 23.819 -24.609 1.00 75.25 546 THR A C 1
ATOM 4250 O O . THR A 1 546 ? -9.959 24.806 -24.736 1.00 75.25 546 THR A O 1
ATOM 4253 N N . SER A 1 547 ? -11.118 23.107 -25.644 1.00 74.81 547 SER A N 1
ATOM 4254 C CA . SER A 1 547 ? -10.968 23.496 -27.041 1.00 74.81 547 SER A CA 1
ATOM 4255 C C . SER A 1 547 ? -12.235 24.203 -27.521 1.00 74.81 547 SER A C 1
ATOM 4257 O O . SER A 1 547 ? -13.336 23.889 -27.070 1.00 74.81 547 SER A O 1
ATOM 4259 N N . SER A 1 548 ? -12.093 25.168 -28.425 1.00 77.81 548 SER A N 1
ATOM 4260 C CA . SER A 1 548 ? -13.220 25.731 -29.170 1.00 77.81 548 SER A CA 1
ATOM 4261 C C . SER A 1 548 ? -13.351 25.028 -30.517 1.00 77.81 548 SER A C 1
ATOM 4263 O O . SER A 1 548 ? -12.364 24.578 -31.098 1.00 77.81 548 SER A O 1
ATOM 4265 N N . TYR A 1 549 ? -14.579 24.941 -31.015 1.00 78.38 549 TYR A N 1
ATOM 4266 C CA . TYR A 1 549 ? -14.849 24.617 -32.408 1.00 78.38 549 TYR A CA 1
ATOM 4267 C C . TYR A 1 549 ? -15.468 25.862 -33.036 1.00 78.38 549 TYR A C 1
ATOM 4269 O O . TYR A 1 549 ? -16.551 26.287 -32.620 1.00 78.38 549 TYR A O 1
ATOM 4277 N N . GLU A 1 550 ? -14.749 26.485 -33.973 1.00 85.44 550 GLU A N 1
ATOM 4278 C CA . GLU A 1 550 ? -15.060 27.834 -34.461 1.00 85.44 550 GLU A CA 1
ATOM 4279 C C . GLU A 1 550 ? -15.200 28.822 -33.280 1.00 85.44 550 GLU A C 1
ATOM 4281 O O . GLU A 1 550 ? -14.337 28.889 -32.400 1.00 85.44 550 GLU A O 1
ATOM 4286 N N . ASN A 1 551 ? -16.320 29.547 -33.221 1.00 87.25 551 ASN A N 1
ATOM 4287 C CA . ASN A 1 551 ? -16.650 30.512 -32.171 1.00 87.25 551 ASN A CA 1
ATOM 4288 C C . ASN A 1 551 ? -17.499 29.913 -31.035 1.00 87.25 551 ASN A C 1
ATOM 4290 O O . ASN A 1 551 ? -18.045 30.649 -30.213 1.00 87.25 551 ASN A O 1
ATOM 4294 N N . CYS A 1 552 ? -17.672 28.590 -31.000 1.00 86.69 552 CYS A N 1
ATOM 4295 C CA . CYS A 1 552 ? -18.489 27.903 -30.005 1.00 86.69 552 CYS A CA 1
ATOM 4296 C C . CYS A 1 552 ? -17.628 27.041 -29.085 1.00 86.69 552 CYS A C 1
ATOM 4298 O O . CYS A 1 552 ? -16.616 26.465 -29.487 1.00 86.69 552 CYS A O 1
ATOM 4300 N N . ARG A 1 553 ? -18.062 26.927 -27.829 1.00 85.94 553 ARG A N 1
ATOM 4301 C CA . ARG A 1 553 ? -17.467 26.013 -26.857 1.00 85.94 553 ARG A CA 1
ATOM 4302 C C . ARG A 1 553 ? -18.267 24.707 -26.842 1.00 85.94 553 ARG A C 1
ATOM 4304 O O . ARG A 1 553 ? -19.425 24.744 -26.420 1.00 85.94 553 ARG A O 1
ATOM 4311 N N . PRO A 1 554 ? -17.692 23.575 -27.279 1.00 87.88 554 PRO A N 1
ATOM 4312 C CA . PRO A 1 554 ? -18.371 22.289 -27.240 1.00 87.88 554 PRO A CA 1
ATOM 4313 C C . PRO A 1 554 ? -18.682 21.836 -25.809 1.00 87.88 554 PRO A C 1
ATOM 4315 O O . PRO A 1 554 ? -17.947 22.132 -24.857 1.00 87.88 554 PRO A O 1
ATOM 4318 N N . LEU A 1 555 ? -19.777 21.088 -25.683 1.00 88.25 555 LEU A N 1
ATOM 4319 C CA . LEU A 1 555 ? -20.111 20.297 -24.504 1.00 88.25 555 LEU A CA 1
ATOM 4320 C C . LEU A 1 555 ? -19.840 18.832 -24.829 1.00 88.25 555 LEU A C 1
ATOM 4322 O O . LEU A 1 555 ? -20.553 18.229 -25.629 1.00 88.25 555 LEU A O 1
ATOM 4326 N N . ASP A 1 556 ? -18.826 18.274 -24.183 1.00 85.94 556 ASP A N 1
ATOM 4327 C CA . ASP A 1 556 ? -18.420 16.892 -24.376 1.00 85.94 556 ASP A CA 1
ATOM 4328 C C . ASP A 1 556 ? -19.141 15.997 -23.372 1.00 85.94 556 ASP A C 1
ATOM 4330 O O . ASP A 1 556 ? -19.334 16.341 -22.201 1.00 85.94 556 ASP A O 1
ATOM 4334 N N . PHE A 1 557 ? -19.537 14.817 -23.824 1.00 85.94 557 PHE A N 1
ATOM 4335 C CA . PHE A 1 557 ? -20.134 13.817 -22.958 1.00 85.94 557 PHE A CA 1
ATOM 4336 C C . PHE A 1 557 ? -19.034 13.075 -22.192 1.00 85.94 557 PHE A C 1
ATOM 4338 O O . PHE A 1 557 ? -18.136 12.499 -22.805 1.00 85.94 557 PHE A O 1
ATOM 4345 N N . VAL A 1 558 ? -19.085 13.091 -20.855 1.00 84.06 558 VAL A N 1
ATOM 4346 C CA . VAL A 1 558 ? -17.962 12.640 -20.006 1.00 84.06 558 VAL A CA 1
ATOM 4347 C C . VAL A 1 558 ? -17.673 11.147 -20.179 1.00 84.06 558 VAL A C 1
ATOM 4349 O O . VAL A 1 558 ? -16.526 10.738 -20.320 1.00 84.06 558 VAL A O 1
ATOM 4352 N N . THR A 1 559 ? -18.710 10.313 -20.132 1.00 85.44 559 THR A N 1
ATOM 4353 C CA . THR A 1 559 ? -18.608 8.857 -20.289 1.00 85.44 559 THR A CA 1
ATOM 4354 C C . THR A 1 559 ? -19.983 8.282 -20.594 1.00 85.44 559 THR A C 1
ATOM 4356 O O . THR A 1 559 ? -20.988 8.859 -20.176 1.00 85.44 559 THR A O 1
ATOM 4359 N N . LEU A 1 560 ? -20.051 7.147 -21.292 1.00 87.50 560 LEU A N 1
ATOM 4360 C CA . LEU A 1 560 ? -21.315 6.466 -21.548 1.00 87.50 560 LEU A CA 1
ATOM 4361 C C . LEU A 1 560 ? -21.897 5.914 -20.237 1.00 87.50 560 LEU A C 1
ATOM 4363 O O . LEU A 1 560 ? -21.325 5.028 -19.602 1.00 87.50 560 LEU A O 1
ATOM 4367 N N . TYR A 1 561 ? -23.047 6.451 -19.834 1.00 88.62 561 TYR A N 1
ATOM 4368 C CA . TYR A 1 561 ? -23.710 6.089 -18.585 1.00 88.62 561 TYR A CA 1
ATOM 4369 C C . TYR A 1 561 ? -24.597 4.853 -18.748 1.00 88.62 561 TYR A C 1
ATOM 4371 O O . TYR A 1 561 ? -25.149 4.577 -19.814 1.00 88.62 561 TYR A O 1
ATOM 4379 N N . ASN A 1 562 ? -24.803 4.145 -17.644 1.00 90.31 562 ASN A N 1
ATOM 4380 C CA . ASN A 1 562 ? -25.670 2.988 -17.552 1.00 90.31 562 ASN A CA 1
ATOM 4381 C C . ASN A 1 562 ? -26.687 3.196 -16.415 1.00 90.31 562 ASN A C 1
ATOM 4383 O O . ASN A 1 562 ? -26.363 3.113 -15.229 1.00 90.31 562 ASN A O 1
ATOM 4387 N N . LYS A 1 563 ? -27.944 3.458 -16.796 1.00 89.88 563 LYS A N 1
ATOM 4388 C CA . LYS A 1 563 ? -29.077 3.628 -15.863 1.00 89.88 563 LYS A CA 1
ATOM 4389 C C . LYS A 1 563 ? -29.416 2.349 -15.104 1.00 89.88 563 LYS A C 1
ATOM 4391 O O . LYS A 1 563 ? -30.144 2.413 -14.117 1.00 89.88 563 LYS A O 1
ATOM 4396 N N . ASP A 1 564 ? -28.890 1.207 -15.541 1.00 91.25 564 ASP A N 1
ATOM 4397 C CA . ASP A 1 564 ? -29.180 -0.068 -14.917 1.00 91.25 564 ASP A CA 1
ATOM 4398 C C . ASP A 1 564 ? -28.226 -0.480 -13.804 1.00 91.25 564 ASP A C 1
ATOM 4400 O O . ASP A 1 564 ? -28.499 -1.479 -13.136 1.00 91.25 564 ASP A O 1
ATOM 4404 N N . LEU A 1 565 ? -27.183 0.312 -13.551 1.00 90.25 565 LEU A N 1
ATOM 4405 C CA . LEU A 1 565 ? -26.169 -0.001 -12.553 1.00 90.25 565 LEU A CA 1
ATOM 4406 C C . LEU A 1 565 ? -26.750 -0.185 -11.150 1.00 90.25 565 LEU A C 1
ATOM 4408 O O . LEU A 1 565 ? -27.470 0.662 -10.617 1.00 90.25 565 LEU A O 1
ATOM 4412 N N . VAL A 1 566 ? -26.354 -1.297 -10.541 1.00 91.00 566 VAL A N 1
ATOM 4413 C CA . VAL A 1 566 ? -26.596 -1.644 -9.139 1.00 91.00 566 VAL A CA 1
ATOM 4414 C C . VAL A 1 566 ? -25.255 -1.827 -8.419 1.00 91.00 566 VAL A C 1
ATOM 4416 O O . VAL A 1 566 ? -24.236 -2.055 -9.078 1.00 91.00 566 VAL A O 1
ATOM 4419 N N . PRO A 1 567 ? -25.201 -1.726 -7.080 1.00 90.25 567 PRO A N 1
ATOM 4420 C CA . PRO A 1 567 ? -23.990 -2.072 -6.343 1.00 90.25 567 PRO A CA 1
ATOM 4421 C C . PRO A 1 567 ? -23.606 -3.539 -6.509 1.00 90.25 567 PRO A C 1
ATOM 4423 O O . PRO A 1 567 ? -24.463 -4.410 -6.683 1.00 90.25 567 PRO A O 1
ATOM 4426 N N . GLU A 1 568 ? -22.317 -3.815 -6.335 1.00 91.56 568 GLU A N 1
ATOM 4427 C CA . GLU A 1 568 ? -21.831 -5.186 -6.183 1.00 91.56 568 GLU A CA 1
ATOM 4428 C C . GLU A 1 568 ? -22.361 -5.755 -4.863 1.00 91.56 568 GLU A C 1
ATOM 4430 O O . GLU A 1 568 ? -22.427 -5.042 -3.860 1.00 91.56 568 GLU A O 1
ATOM 4435 N N . GLN A 1 569 ? -22.745 -7.029 -4.840 1.00 91.69 569 GLN A N 1
ATOM 4436 C CA . GLN A 1 569 ? -23.293 -7.682 -3.650 1.00 91.69 569 GLN A CA 1
ATOM 4437 C C . GLN A 1 569 ? -22.317 -8.729 -3.125 1.00 91.69 569 GLN A C 1
ATOM 4439 O O . GLN A 1 569 ? -22.068 -9.731 -3.795 1.00 91.69 569 GLN A O 1
ATOM 4444 N N . ASN A 1 570 ? -21.818 -8.539 -1.906 1.00 92.00 570 ASN A N 1
ATOM 4445 C CA . ASN A 1 570 ? -20.894 -9.463 -1.256 1.00 92.00 570 ASN A CA 1
ATOM 4446 C C . ASN A 1 570 ? -21.672 -10.371 -0.311 1.00 92.00 570 ASN A C 1
ATOM 4448 O O . ASN A 1 570 ? -22.156 -9.921 0.725 1.00 92.00 570 ASN A O 1
ATOM 4452 N N . ILE A 1 571 ? -21.782 -11.648 -0.663 1.00 94.06 571 ILE A N 1
ATOM 4453 C CA . ILE A 1 571 ? -22.391 -12.678 0.178 1.00 94.06 571 ILE A CA 1
ATOM 4454 C C . ILE A 1 571 ? -21.264 -13.430 0.877 1.00 94.06 571 ILE A C 1
ATOM 4456 O O . ILE A 1 571 ? -20.471 -14.104 0.216 1.00 94.06 571 ILE A O 1
ATOM 4460 N N . THR A 1 572 ? -21.192 -13.331 2.201 1.00 94.56 572 THR A N 1
ATOM 4461 C CA . THR A 1 572 ? -20.104 -13.914 2.993 1.00 94.56 572 THR A CA 1
ATOM 4462 C C . THR A 1 572 ? -20.647 -14.934 3.980 1.00 94.56 572 THR A C 1
ATOM 4464 O O . THR A 1 572 ? -21.632 -14.682 4.672 1.00 94.56 572 THR A O 1
ATOM 4467 N N . SER A 1 573 ? -19.982 -16.085 4.041 1.00 95.44 573 SER A N 1
ATOM 4468 C CA . SER A 1 573 ? -20.154 -17.104 5.077 1.00 95.44 573 SER A CA 1
ATOM 4469 C C . SER A 1 573 ? -18.842 -17.265 5.836 1.00 95.44 573 SER A C 1
ATOM 4471 O O . SER A 1 573 ? -17.786 -17.342 5.207 1.00 95.44 573 SER A O 1
ATOM 4473 N N . ASP A 1 574 ? -18.914 -17.362 7.157 1.00 95.31 574 ASP A N 1
ATOM 4474 C CA . ASP A 1 574 ? -17.763 -17.519 8.040 1.00 95.31 574 ASP A CA 1
ATOM 4475 C C . ASP A 1 574 ? -18.038 -18.597 9.096 1.00 95.31 574 ASP A C 1
ATOM 4477 O O . ASP A 1 574 ? -19.114 -18.629 9.698 1.00 95.31 574 ASP A O 1
ATOM 4481 N N . ILE A 1 575 ? -17.041 -19.441 9.364 1.00 96.38 575 ILE A N 1
ATOM 4482 C CA . ILE A 1 575 ? -17.020 -20.415 10.461 1.00 96.38 575 ILE A CA 1
ATOM 4483 C C . ILE A 1 575 ? -15.724 -20.203 11.242 1.00 96.38 575 ILE A C 1
ATOM 4485 O O . ILE A 1 575 ? -14.634 -20.345 10.694 1.00 96.38 575 ILE A O 1
ATOM 4489 N N . GLY A 1 576 ? -15.842 -19.860 12.519 1.00 95.94 576 GLY A N 1
ATOM 4490 C CA . GLY A 1 576 ? -14.728 -19.597 13.420 1.00 95.94 576 GLY A CA 1
ATOM 4491 C C . GLY A 1 576 ? -14.671 -20.590 14.574 1.00 95.94 576 GLY A C 1
ATOM 4492 O O . GLY A 1 576 ? -15.700 -20.972 15.128 1.00 95.94 576 GLY A O 1
ATOM 4493 N N . LEU A 1 577 ? -13.462 -20.959 14.971 1.00 96.81 577 LEU A N 1
ATOM 4494 C CA . LEU A 1 577 ? -13.159 -21.731 16.166 1.00 96.81 577 LEU A CA 1
ATOM 4495 C C . LEU A 1 577 ? -12.057 -21.006 16.934 1.00 96.81 577 LEU A C 1
ATOM 4497 O O . LEU A 1 577 ? -10.993 -20.748 16.383 1.00 96.81 577 LEU A O 1
ATOM 4501 N N . SER A 1 578 ? -12.303 -20.729 18.210 1.00 96.62 578 SER A N 1
ATOM 4502 C CA . SER A 1 578 ? -11.304 -20.227 19.153 1.00 96.62 578 SER A CA 1
ATOM 4503 C C . SER A 1 578 ? -11.198 -21.211 20.310 1.00 96.62 578 SER A C 1
ATOM 4505 O O . SER A 1 578 ? -12.178 -21.442 21.021 1.00 96.62 578 SER A O 1
ATOM 4507 N N . ALA A 1 579 ? -10.022 -21.797 20.507 1.00 97.00 579 ALA A N 1
ATOM 4508 C CA . ALA A 1 579 ? -9.752 -22.753 21.571 1.00 97.00 579 ALA A CA 1
ATOM 4509 C C . ALA A 1 579 ? -8.546 -22.316 22.410 1.00 97.00 579 ALA A C 1
ATOM 4511 O O . ALA A 1 579 ? -7.541 -21.843 21.885 1.00 97.00 579 ALA A O 1
ATOM 4512 N N . GLU A 1 580 ? -8.630 -22.507 23.724 1.00 97.06 580 GLU A N 1
ATOM 4513 C CA . GLU A 1 580 ? -7.508 -22.337 24.642 1.00 97.06 580 GLU A CA 1
ATOM 4514 C C . GLU A 1 580 ? -7.228 -23.656 25.360 1.00 97.06 580 GLU A C 1
ATOM 4516 O O . GLU A 1 580 ? -8.095 -24.194 26.052 1.00 97.06 580 GLU A O 1
ATOM 4521 N N . PHE A 1 581 ? -6.000 -24.154 25.242 1.00 96.69 581 PHE A N 1
ATOM 4522 C CA . PHE A 1 581 ? -5.529 -25.364 25.903 1.00 96.69 581 PHE A CA 1
ATOM 4523 C C . PHE A 1 581 ? -4.551 -25.013 27.025 1.00 96.69 581 PHE A C 1
ATOM 4525 O O . PHE A 1 581 ? -3.632 -24.205 26.848 1.00 96.69 581 PHE A O 1
ATOM 4532 N N . PHE A 1 582 ? -4.744 -25.624 28.196 1.00 94.25 582 PHE A N 1
ATOM 4533 C CA . PHE A 1 582 ? -3.895 -25.454 29.387 1.00 94.25 582 PHE A CA 1
ATOM 4534 C C . PHE A 1 582 ? -3.640 -23.989 29.814 1.00 94.25 582 PHE A C 1
ATOM 4536 O O . PHE A 1 582 ? -2.647 -23.716 30.488 1.00 94.25 582 PHE A O 1
ATOM 4543 N N . LYS A 1 583 ? -4.482 -23.031 29.389 1.00 92.50 583 LYS A N 1
ATOM 4544 C CA . LYS A 1 583 ? -4.276 -21.567 29.515 1.00 92.50 583 LYS A CA 1
ATOM 4545 C C . LYS A 1 583 ? -2.984 -21.023 28.881 1.00 92.50 583 LYS A C 1
ATOM 4547 O O . LYS A 1 583 ? -2.578 -19.882 29.139 1.00 92.50 583 LYS A O 1
ATOM 4552 N N . ARG A 1 584 ? -2.317 -21.844 28.067 1.00 94.44 584 ARG A N 1
ATOM 4553 C CA . ARG A 1 584 ? -0.992 -21.579 27.487 1.00 94.44 584 ARG A CA 1
ATOM 4554 C C . ARG A 1 584 ? -1.005 -21.549 25.971 1.00 94.44 584 ARG A C 1
ATOM 4556 O O . ARG A 1 584 ? -0.225 -20.793 25.403 1.00 94.44 584 ARG A O 1
ATOM 4563 N N . ILE A 1 585 ? -1.855 -22.353 25.340 1.00 96.69 585 ILE A N 1
ATOM 4564 C CA . ILE A 1 585 ? -1.948 -22.454 23.885 1.00 96.69 585 ILE A CA 1
ATOM 4565 C C . ILE A 1 585 ? -3.290 -21.884 23.463 1.00 96.69 585 ILE A C 1
ATOM 4567 O O . ILE A 1 585 ? -4.321 -22.425 23.846 1.00 96.69 585 ILE A O 1
ATOM 4571 N N . THR A 1 586 ? -3.282 -20.821 22.678 1.00 96.69 586 THR A N 1
ATOM 4572 C CA . THR A 1 586 ? -4.479 -20.289 22.027 1.00 96.69 586 THR A CA 1
ATOM 4573 C C . THR A 1 586 ? 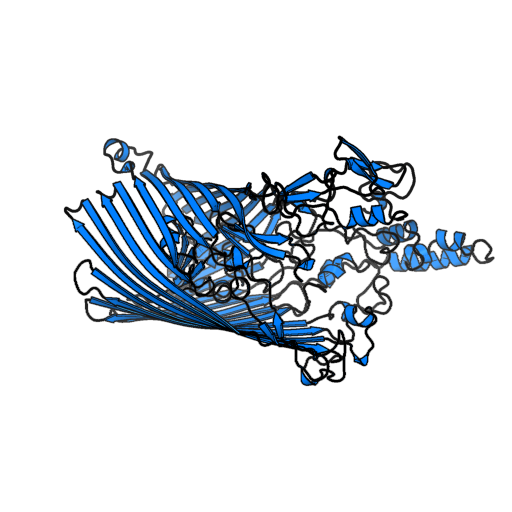-4.412 -20.658 20.553 1.00 96.69 586 THR A C 1
ATOM 4575 O O . THR A 1 586 ? -3.373 -20.458 19.926 1.00 96.69 586 THR A O 1
ATOM 4578 N N . LEU A 1 587 ? -5.487 -21.235 20.028 1.00 96.75 587 LEU A N 1
ATOM 4579 C CA . LEU A 1 587 ? -5.651 -21.605 18.629 1.00 96.75 587 LEU A CA 1
ATOM 4580 C C . LEU A 1 587 ? -6.917 -20.936 18.101 1.00 96.75 587 LEU A C 1
ATOM 4582 O O . LEU A 1 587 ? -8.008 -21.186 18.611 1.00 96.75 587 LEU A O 1
ATOM 4586 N N . ASP A 1 588 ? -6.763 -20.145 17.053 1.00 96.38 588 ASP A N 1
ATOM 4587 C CA . ASP A 1 588 ? -7.847 -19.491 16.338 1.00 96.38 588 ASP A CA 1
ATOM 4588 C C . ASP A 1 588 ? -7.840 -19.984 14.892 1.00 96.38 588 ASP A C 1
ATOM 4590 O O . ASP A 1 588 ? -6.815 -19.932 14.215 1.00 96.38 588 ASP A O 1
ATOM 4594 N N . ILE A 1 589 ? -8.971 -20.497 14.419 1.00 97.06 589 ILE A N 1
ATOM 4595 C CA . ILE A 1 589 ? -9.165 -20.962 13.045 1.00 97.06 589 ILE A CA 1
ATOM 4596 C C . ILE A 1 589 ? -10.417 -20.297 12.498 1.00 97.06 589 ILE A C 1
ATOM 4598 O O . ILE A 1 589 ? -11.462 -20.287 13.143 1.00 97.06 589 ILE A O 1
ATOM 4602 N N . ASN A 1 590 ? -10.325 -19.773 11.288 1.00 96.38 590 ASN A N 1
ATOM 4603 C CA . ASN A 1 590 ? -11.408 -19.092 10.610 1.00 96.38 590 ASN A CA 1
ATOM 4604 C C . ASN A 1 590 ? -11.461 -19.538 9.148 1.00 96.38 590 ASN A C 1
ATOM 4606 O O . ASN A 1 590 ? -10.506 -19.362 8.397 1.00 96.38 590 ASN A O 1
ATOM 4610 N N . LEU A 1 591 ? -12.588 -20.117 8.754 1.00 96.81 591 LEU A N 1
ATOM 4611 C CA . LEU A 1 591 ? -12.901 -20.514 7.390 1.00 96.81 591 LEU A CA 1
ATOM 4612 C C . LEU A 1 591 ? -13.912 -19.527 6.824 1.00 96.81 591 LEU A C 1
ATOM 4614 O O . LEU A 1 591 ? -14.945 -19.282 7.447 1.00 96.81 591 LEU A O 1
ATOM 4618 N N . TYR A 1 592 ? -13.655 -19.006 5.629 1.00 95.94 592 TYR A N 1
ATOM 4619 C CA . TYR A 1 592 ? -14.563 -18.056 4.998 1.00 95.94 592 TYR A CA 1
ATOM 4620 C C . TYR A 1 592 ? -14.757 -18.322 3.510 1.00 95.94 592 TYR A C 1
ATOM 4622 O O . TYR A 1 592 ? -13.905 -18.887 2.821 1.00 95.94 592 TYR A O 1
ATOM 4630 N N . SER A 1 593 ? -15.903 -17.868 3.014 1.00 96.25 593 SER A N 1
ATOM 4631 C CA . SER A 1 593 ? -16.241 -17.820 1.597 1.00 96.25 593 SER A CA 1
ATOM 4632 C C . SER A 1 593 ? -17.021 -16.541 1.326 1.00 96.25 593 SER A C 1
ATOM 4634 O O . SER A 1 593 ? -18.145 -16.389 1.805 1.00 96.25 593 SER A O 1
ATOM 4636 N N . ARG A 1 594 ? -16.436 -15.633 0.546 1.00 95.12 594 ARG A N 1
ATOM 4637 C CA . ARG A 1 594 ? -17.047 -14.388 0.073 1.00 95.12 594 ARG A CA 1
ATOM 4638 C C . ARG A 1 594 ? -17.295 -14.496 -1.426 1.00 95.12 594 ARG A C 1
ATOM 4640 O O . ARG A 1 594 ? -16.356 -14.668 -2.195 1.00 95.12 594 ARG A O 1
ATOM 4647 N N . LYS A 1 595 ? -18.555 -14.379 -1.837 1.00 95.38 595 LYS A N 1
ATOM 4648 C CA . LYS A 1 595 ? -18.977 -14.365 -3.239 1.00 95.38 595 LYS A CA 1
ATOM 4649 C C . LYS A 1 595 ? -19.505 -12.979 -3.595 1.00 95.38 595 LYS A C 1
ATOM 4651 O O . LYS A 1 595 ? -20.563 -12.587 -3.105 1.00 95.38 595 LYS A O 1
ATOM 4656 N N . THR A 1 596 ? -18.789 -12.269 -4.454 1.00 94.06 596 THR A N 1
ATOM 4657 C CA . THR A 1 596 ? -19.209 -10.985 -5.018 1.00 94.06 596 THR A CA 1
ATOM 4658 C C . THR A 1 596 ? -20.037 -11.251 -6.265 1.00 94.06 596 THR A C 1
ATOM 4660 O O . THR A 1 596 ? -19.519 -11.762 -7.255 1.00 94.06 596 THR A O 1
ATOM 4663 N N . LYS A 1 597 ? -21.331 -10.942 -6.223 1.00 92.94 597 LYS A N 1
ATOM 4664 C CA . LYS A 1 597 ? -22.237 -10.984 -7.378 1.00 92.94 597 LYS A CA 1
ATOM 4665 C C . LYS A 1 597 ? -22.417 -9.589 -7.961 1.00 92.94 597 LYS A C 1
ATOM 4667 O O . LYS A 1 597 ? -22.246 -8.600 -7.251 1.00 92.94 597 LYS A O 1
ATOM 4672 N N . GLN A 1 598 ? -22.855 -9.533 -9.221 1.00 90.75 598 GLN A N 1
ATOM 4673 C CA . GLN A 1 598 ? -23.077 -8.267 -9.928 1.00 90.75 598 GLN A CA 1
ATOM 4674 C C . GLN A 1 598 ? -21.796 -7.418 -9.950 1.00 90.75 598 GLN A C 1
ATOM 4676 O O . GLN A 1 598 ? -21.866 -6.203 -9.771 1.00 90.75 598 GLN A O 1
ATOM 4681 N N . ALA A 1 599 ? -20.634 -8.066 -10.117 1.00 88.38 599 ALA A N 1
ATOM 4682 C CA . ALA A 1 599 ? -19.349 -7.380 -10.176 1.00 88.38 599 ALA A CA 1
ATOM 4683 C C . ALA A 1 599 ? -19.381 -6.319 -11.281 1.00 88.38 599 ALA A C 1
ATOM 4685 O O . ALA A 1 599 ? -19.979 -6.528 -12.334 1.00 88.38 599 ALA A O 1
ATOM 4686 N N . LEU A 1 600 ? -18.790 -5.158 -11.032 1.00 87.88 600 LEU A N 1
ATOM 4687 C CA . LEU A 1 600 ? -18.814 -4.054 -11.983 1.00 87.88 600 LEU A CA 1
ATOM 4688 C C . LEU A 1 600 ? -17.569 -4.120 -12.859 1.00 87.88 600 LEU A C 1
ATOM 4690 O O . LEU A 1 600 ? -16.471 -3.955 -12.349 1.00 87.88 600 LEU A O 1
ATOM 4694 N N . LEU A 1 601 ? -17.714 -4.312 -14.165 1.00 86.62 601 LEU A N 1
ATOM 4695 C CA . LEU A 1 601 ? -16.588 -4.335 -15.102 1.00 86.62 601 LEU A CA 1
ATOM 4696 C C . LEU A 1 601 ? -16.828 -3.392 -16.273 1.00 86.62 601 LEU A C 1
ATOM 4698 O O . LEU A 1 601 ? -17.972 -3.100 -16.630 1.00 86.62 601 LEU A O 1
ATOM 4702 N N . ASP A 1 602 ? -15.732 -2.924 -16.863 1.00 84.75 602 ASP A N 1
ATOM 4703 C CA . ASP A 1 602 ? -15.758 -2.229 -18.143 1.00 84.75 602 ASP A CA 1
ATOM 4704 C C . ASP A 1 602 ? -15.796 -3.280 -19.252 1.00 84.75 602 ASP A C 1
ATOM 4706 O O . ASP A 1 602 ? -14.900 -4.112 -19.372 1.00 84.75 602 ASP A O 1
ATOM 4710 N N . VAL A 1 603 ? -16.894 -3.289 -20.006 1.00 86.56 603 VAL A N 1
ATOM 4711 C CA . VAL A 1 603 ? -17.150 -4.265 -21.070 1.00 86.56 603 VAL A CA 1
ATOM 4712 C C . VAL A 1 603 ? -16.941 -3.586 -2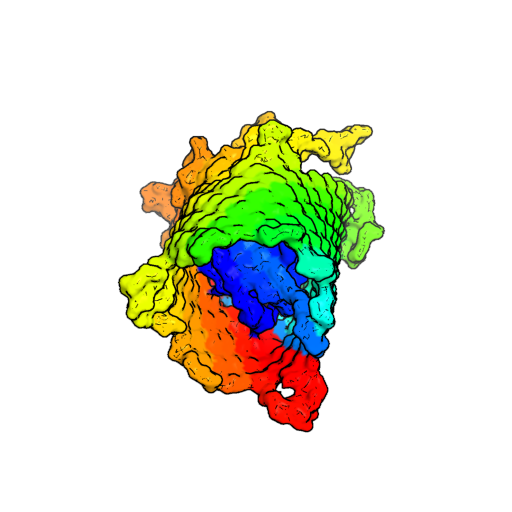2.414 1.00 86.56 603 VAL A C 1
ATOM 4714 O O . VAL A 1 603 ? -17.489 -2.492 -22.593 1.00 86.56 603 VAL A O 1
ATOM 4717 N N . PRO A 1 604 ? -16.216 -4.204 -23.361 1.00 85.56 604 PRO A N 1
ATOM 4718 C CA . PRO A 1 604 ? -16.081 -3.653 -24.699 1.00 85.56 604 PRO A CA 1
ATOM 4719 C C . PRO A 1 604 ? -17.452 -3.529 -25.376 1.00 85.56 604 PRO A C 1
ATOM 4721 O O . PRO A 1 604 ? -18.304 -4.416 -25.274 1.00 85.56 604 PRO A O 1
ATOM 4724 N N . ILE A 1 605 ? -17.673 -2.413 -26.062 1.00 87.81 605 ILE A N 1
ATOM 4725 C CA . ILE A 1 605 ? -18.876 -2.143 -26.855 1.00 87.81 605 ILE A CA 1
ATOM 4726 C C . ILE A 1 605 ? -18.486 -1.686 -28.267 1.00 87.81 605 ILE A C 1
ATOM 4728 O O . ILE A 1 605 ? -17.381 -1.174 -28.452 1.00 87.81 605 ILE A O 1
ATOM 4732 N N . PRO A 1 606 ? -19.369 -1.848 -29.272 1.00 87.56 606 PRO A N 1
ATOM 4733 C CA . PRO A 1 606 ? -19.083 -1.401 -30.630 1.00 87.56 606 PRO A CA 1
ATOM 4734 C C . PRO A 1 606 ? -18.741 0.094 -30.691 1.00 87.56 606 PRO A C 1
ATOM 4736 O O . PRO A 1 606 ? -19.505 0.937 -30.208 1.00 87.56 606 PRO A O 1
ATOM 4739 N N . SER A 1 607 ? -17.627 0.420 -31.351 1.00 86.00 607 SER A N 1
ATOM 4740 C CA . SER A 1 607 ? -17.118 1.792 -31.502 1.00 86.00 607 SER A CA 1
ATOM 4741 C C . SER A 1 607 ? -18.075 2.726 -32.250 1.00 86.00 607 SER A C 1
ATOM 4743 O O . SER A 1 607 ? -18.008 3.940 -32.071 1.00 86.00 607 SER A O 1
ATOM 4745 N N . SER A 1 608 ? -19.032 2.180 -33.011 1.00 88.88 608 SER A N 1
ATOM 4746 C CA . SER A 1 608 ? -20.113 2.932 -33.666 1.00 88.88 608 SER A CA 1
ATOM 4747 C C . SER A 1 608 ? -20.990 3.727 -32.690 1.00 88.88 608 SER A C 1
ATOM 4749 O O . SER A 1 608 ? -21.702 4.636 -33.105 1.00 88.88 608 SER A O 1
ATOM 4751 N N . THR A 1 609 ? -20.946 3.402 -31.395 1.00 85.25 609 THR A N 1
ATOM 4752 C CA . THR A 1 609 ? -21.618 4.158 -30.326 1.00 85.25 609 THR A CA 1
ATOM 4753 C C . THR A 1 609 ? -20.881 5.445 -29.924 1.00 85.25 609 THR A C 1
ATOM 4755 O O . THR A 1 609 ? -21.403 6.207 -29.113 1.00 85.25 609 THR A O 1
ATOM 4758 N N . GLY A 1 610 ? -19.675 5.687 -30.454 1.00 85.06 610 GLY A N 1
ATOM 4759 C CA . GLY A 1 610 ? -18.774 6.768 -30.032 1.00 85.06 610 GLY A CA 1
ATOM 4760 C C . GLY A 1 610 ? -17.933 6.429 -28.795 1.00 85.06 610 GLY A C 1
ATOM 4761 O O . GLY A 1 610 ? -17.115 7.239 -28.368 1.00 85.06 610 GLY A O 1
ATOM 4762 N N . TYR A 1 611 ? -18.108 5.228 -28.236 1.00 85.75 611 TYR A N 1
ATOM 4763 C CA . TYR A 1 611 ? -17.387 4.714 -27.073 1.00 85.75 611 TYR A CA 1
ATOM 4764 C C . TYR A 1 611 ? -16.906 3.291 -27.333 1.00 85.75 611 TYR A C 1
ATOM 4766 O O . TYR A 1 611 ? -17.498 2.558 -28.121 1.00 85.75 611 TYR A O 1
ATOM 4774 N N . THR A 1 612 ? -15.845 2.886 -26.641 1.00 83.38 612 THR A N 1
ATOM 4775 C CA . THR A 1 612 ? -15.263 1.541 -26.761 1.00 83.38 612 THR A CA 1
ATOM 4776 C C . THR A 1 612 ? -15.553 0.654 -25.558 1.00 83.38 612 THR A C 1
ATOM 4778 O O . THR A 1 612 ? -15.456 -0.562 -25.671 1.00 83.38 612 THR A O 1
ATOM 4781 N N . VAL A 1 613 ? -15.950 1.232 -24.418 1.00 85.25 613 VAL A N 1
ATOM 4782 C CA . VAL A 1 613 ? -16.265 0.494 -23.188 1.00 85.25 613 VAL A CA 1
ATOM 4783 C C . VAL A 1 613 ? -17.512 1.041 -22.494 1.00 85.25 613 VAL A C 1
ATOM 4785 O O . VAL A 1 613 ? -17.802 2.236 -22.552 1.00 85.25 613 VAL A O 1
ATOM 4788 N N . LEU A 1 614 ? -18.241 0.164 -21.803 1.00 87.88 614 LEU A N 1
ATOM 4789 C CA . LEU A 1 614 ? -19.380 0.509 -20.955 1.00 87.88 614 LEU A CA 1
ATOM 4790 C C . LEU A 1 614 ? -19.312 -0.250 -19.633 1.00 87.88 614 LEU A C 1
ATOM 4792 O O . LEU A 1 614 ? -19.208 -1.479 -19.615 1.00 87.88 614 LEU A O 1
ATOM 4796 N N . LYS A 1 615 ? -19.459 0.476 -18.522 1.00 87.75 615 LYS A N 1
ATOM 4797 C CA . LYS A 1 615 ? -19.511 -0.139 -17.196 1.00 87.75 615 LYS A CA 1
ATOM 4798 C C . LYS A 1 615 ? -20.828 -0.893 -17.002 1.00 87.75 615 LYS A C 1
ATOM 4800 O O . LYS A 1 615 ? -21.917 -0.324 -17.135 1.00 87.75 615 LYS A O 1
ATOM 4805 N N . ARG A 1 616 ? -20.743 -2.182 -16.675 1.00 89.56 616 ARG A N 1
ATOM 4806 C CA . ARG A 1 616 ? -21.898 -3.069 -16.470 1.00 89.56 616 ARG A CA 1
ATOM 4807 C C . ARG A 1 616 ? -21.688 -3.975 -15.265 1.00 89.56 616 ARG A C 1
ATOM 4809 O O . ARG A 1 616 ? -20.559 -4.301 -14.913 1.00 89.56 616 ARG A O 1
ATOM 4816 N N . ASN A 1 617 ? -22.793 -4.406 -14.661 1.00 90.75 617 ASN A N 1
ATOM 4817 C CA . ASN A 1 617 ? -22.781 -5.487 -13.685 1.00 90.75 617 ASN A CA 1
ATOM 4818 C C . ASN A 1 617 ? -22.639 -6.826 -14.425 1.00 90.75 617 ASN A C 1
ATOM 4820 O O . ASN A 1 617 ? -23.621 -7.399 -14.895 1.00 90.75 617 ASN A O 1
ATOM 4824 N N . ILE A 1 618 ? -21.408 -7.302 -14.568 1.00 87.94 618 ILE A N 1
ATOM 4825 C CA . ILE A 1 618 ? -21.068 -8.543 -15.251 1.00 87.94 618 ILE A CA 1
ATOM 4826 C C . ILE A 1 618 ? -20.042 -9.308 -14.417 1.00 87.94 618 ILE A C 1
ATOM 4828 O O . ILE A 1 618 ? -18.947 -8.838 -14.113 1.00 87.94 618 ILE A O 1
ATOM 4832 N N . GLY A 1 619 ? -20.439 -10.512 -14.035 1.00 90.19 619 GLY A N 1
ATOM 4833 C CA . GLY A 1 619 ? -19.560 -11.481 -13.422 1.00 90.19 619 GLY A CA 1
ATOM 4834 C C . GLY A 1 619 ? -19.650 -11.630 -11.910 1.00 90.19 619 GLY A C 1
ATOM 4835 O O . GLY A 1 619 ? -20.347 -10.908 -11.181 1.00 90.19 619 GLY A O 1
ATOM 4836 N N . VAL A 1 620 ? -18.965 -12.678 -11.467 1.00 94.19 620 VAL A N 1
ATOM 4837 C CA . VAL A 1 620 ? -19.014 -13.212 -10.114 1.00 94.19 620 VAL A CA 1
ATOM 4838 C C . VAL A 1 620 ? -17.602 -13.570 -9.665 1.00 94.19 620 VAL A C 1
ATOM 4840 O O . VAL A 1 620 ? -16.940 -14.399 -10.286 1.00 94.19 620 VAL A O 1
ATOM 4843 N N . LEU A 1 621 ? -17.164 -12.990 -8.550 1.00 93.81 621 LEU A N 1
ATOM 4844 C CA . LEU A 1 621 ? -15.855 -13.243 -7.946 1.00 93.81 621 LEU A CA 1
ATOM 4845 C C . LEU A 1 621 ? -16.009 -14.051 -6.654 1.00 93.81 621 LEU A C 1
ATOM 4847 O O . LEU A 1 621 ? -16.922 -13.807 -5.865 1.00 93.81 621 LEU A O 1
ATOM 4851 N N . LEU A 1 622 ? -15.116 -15.011 -6.430 1.00 95.25 622 LEU A N 1
ATOM 4852 C CA . LEU A 1 622 ? -15.027 -15.796 -5.203 1.00 95.25 622 LEU A CA 1
ATOM 4853 C C . LEU A 1 622 ? -13.691 -15.534 -4.508 1.00 95.25 622 LEU A C 1
ATOM 4855 O O . LEU A 1 622 ? -12.638 -15.694 -5.117 1.00 95.25 622 LEU A O 1
ATOM 4859 N N . ASN A 1 623 ? -13.749 -15.218 -3.216 1.00 94.88 623 ASN A N 1
ATOM 4860 C CA . ASN A 1 623 ? -12.627 -15.310 -2.288 1.00 94.88 623 ASN A CA 1
ATOM 4861 C C . ASN A 1 623 ? -12.958 -16.389 -1.258 1.00 94.88 623 ASN A C 1
ATOM 4863 O O . ASN A 1 623 ? -13.933 -16.255 -0.513 1.00 94.88 623 ASN A O 1
ATOM 4867 N N . LYS A 1 624 ? -12.166 -17.454 -1.199 1.00 96.00 624 LYS A N 1
ATOM 4868 C CA . LYS A 1 624 ? -12.343 -18.537 -0.228 1.00 96.00 624 LYS A CA 1
ATOM 4869 C C . LYS A 1 624 ? -11.020 -18.801 0.463 1.00 96.00 624 LYS A C 1
ATOM 4871 O O . LYS A 1 624 ? -9.980 -18.838 -0.185 1.00 96.00 624 LYS A O 1
ATOM 4876 N N . GLY A 1 625 ? -11.050 -19.004 1.773 1.00 96.50 625 GLY A N 1
ATOM 4877 C CA . GLY A 1 625 ? -9.803 -19.122 2.503 1.00 96.50 625 GLY A CA 1
ATOM 4878 C C . GLY A 1 625 ? -9.917 -19.677 3.906 1.00 96.50 625 GLY A C 1
ATOM 4879 O O . GLY A 1 625 ? -11.006 -19.864 4.455 1.00 96.50 625 GLY A O 1
ATOM 4880 N N . ILE A 1 626 ? -8.738 -19.925 4.467 1.00 96.94 626 ILE A N 1
ATOM 4881 C CA . ILE A 1 626 ? -8.529 -20.300 5.860 1.00 96.94 626 ILE A CA 1
ATOM 4882 C C . ILE A 1 626 ? -7.534 -19.324 6.481 1.00 96.94 626 ILE A C 1
ATOM 4884 O O . ILE A 1 626 ? -6.491 -19.020 5.909 1.00 96.94 626 ILE A O 1
ATOM 4888 N N . GLU A 1 627 ? -7.857 -18.837 7.666 1.00 96.88 627 GLU A N 1
ATOM 4889 C CA . GLU A 1 627 ? -6.970 -18.069 8.527 1.00 96.88 627 GLU A CA 1
ATOM 4890 C C . GLU A 1 627 ? -6.751 -18.891 9.797 1.00 96.88 627 GLU A C 1
ATOM 4892 O O . GLU A 1 627 ? -7.709 -19.367 10.405 1.00 96.88 627 GLU A O 1
ATOM 4897 N N . MET A 1 628 ? -5.499 -19.075 10.196 1.00 96.12 628 MET A N 1
ATOM 4898 C CA . MET A 1 628 ? -5.137 -19.780 11.418 1.00 96.12 628 MET A CA 1
ATOM 4899 C C . MET A 1 628 ? -4.131 -18.948 12.205 1.00 96.12 628 MET A C 1
ATOM 4901 O O . MET A 1 628 ? -3.172 -18.416 11.648 1.00 96.12 628 MET A O 1
ATOM 4905 N N . GLY A 1 629 ? -4.344 -18.850 13.509 1.00 95.81 629 GLY A N 1
ATOM 4906 C CA . GLY A 1 629 ? -3.431 -18.253 14.467 1.00 95.81 629 GLY A CA 1
ATOM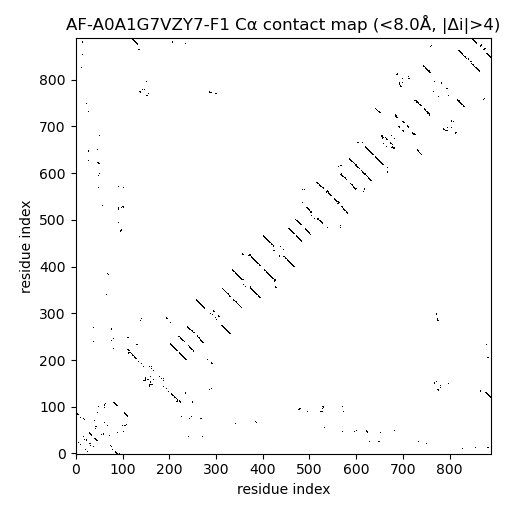 4907 C C . GLY A 1 629 ? -3.177 -19.226 15.605 1.00 95.81 629 GLY A C 1
ATOM 4908 O O . GLY A 1 629 ? -4.104 -19.826 16.137 1.00 95.81 629 GLY A O 1
ATOM 4909 N N . ILE A 1 630 ? -1.919 -19.377 15.991 1.00 96.12 630 ILE A N 1
ATOM 4910 C CA . ILE A 1 630 ? -1.527 -20.100 17.192 1.00 96.12 630 ILE A CA 1
ATOM 4911 C C . ILE A 1 630 ? -0.658 -19.196 18.053 1.00 96.12 630 ILE A C 1
ATOM 4913 O O . ILE A 1 630 ? 0.204 -18.475 17.554 1.00 96.12 630 ILE A O 1
ATOM 4917 N N . ASN A 1 631 ? -0.879 -19.226 19.358 1.00 96.19 631 ASN A N 1
ATOM 4918 C CA . ASN A 1 631 ? -0.079 -18.494 20.322 1.00 96.19 631 ASN A CA 1
ATOM 4919 C C . ASN A 1 631 ? 0.257 -19.393 21.506 1.00 96.19 631 ASN A C 1
ATOM 4921 O O . ASN A 1 631 ? -0.634 -19.966 22.125 1.00 96.19 631 ASN A O 1
ATOM 4925 N N . PHE A 1 632 ? 1.538 -19.499 21.832 1.00 96.62 632 PHE A N 1
ATOM 4926 C CA . PHE A 1 632 ? 2.056 -20.398 22.848 1.00 96.62 632 PHE A CA 1
ATOM 4927 C C . PHE A 1 632 ? 2.825 -19.613 23.913 1.00 96.62 632 PHE A C 1
ATOM 4929 O O . PHE A 1 632 ? 3.873 -19.023 23.642 1.00 96.62 632 PHE A O 1
ATOM 4936 N N . LYS A 1 633 ? 2.322 -19.630 25.150 1.00 96.12 633 LYS A N 1
ATOM 4937 C CA . LYS A 1 633 ? 2.999 -19.105 26.344 1.00 96.12 633 LYS A CA 1
ATOM 4938 C C . LYS A 1 633 ? 3.978 -20.163 26.867 1.00 96.12 633 LYS A C 1
ATOM 4940 O O . LYS A 1 633 ? 3.609 -21.015 27.680 1.00 96.12 633 LYS A O 1
ATOM 4945 N N . ILE A 1 634 ? 5.219 -20.121 26.375 1.00 94.25 634 ILE A N 1
ATOM 4946 C CA . ILE A 1 634 ? 6.283 -21.066 26.757 1.00 94.25 634 ILE A CA 1
ATOM 4947 C C . ILE A 1 634 ? 6.596 -20.915 28.245 1.00 94.25 634 ILE A C 1
ATOM 4949 O O . ILE A 1 634 ? 6.508 -21.871 29.019 1.00 94.25 634 ILE A O 1
ATOM 4953 N N . LEU A 1 635 ? 6.912 -19.686 28.647 1.00 93.00 635 LEU A N 1
ATOM 4954 C CA . LEU A 1 635 ? 7.256 -19.333 30.016 1.00 93.00 635 LEU A CA 1
ATOM 4955 C C . LEU A 1 635 ? 6.311 -18.239 30.483 1.00 93.00 635 LEU A C 1
ATOM 4957 O O . LEU A 1 635 ? 6.086 -17.262 29.772 1.00 93.00 635 LEU A O 1
ATOM 4961 N N . ASP A 1 636 ? 5.768 -18.409 31.680 1.00 92.06 636 ASP A N 1
ATOM 4962 C CA . ASP A 1 636 ? 4.889 -17.429 32.309 1.00 92.06 636 ASP A CA 1
ATOM 4963 C C . ASP A 1 636 ? 5.159 -17.424 33.815 1.00 92.06 636 ASP A C 1
ATOM 4965 O O . ASP A 1 636 ? 4.459 -18.042 34.614 1.00 92.06 636 ASP A O 1
ATOM 4969 N N . SER A 1 637 ? 6.289 -16.825 34.182 1.00 93.50 637 SER A N 1
ATOM 4970 C CA . SER A 1 637 ? 6.745 -16.671 35.562 1.00 93.50 637 SER A CA 1
ATOM 4971 C C . SER A 1 637 ? 6.923 -15.190 35.895 1.00 93.50 637 SER A C 1
ATOM 4973 O O . SER A 1 637 ? 7.005 -14.348 35.001 1.00 93.50 637 SER A O 1
ATOM 4975 N N . ALA A 1 638 ? 7.044 -14.862 37.183 1.00 91.12 638 ALA A N 1
ATOM 4976 C CA . ALA A 1 638 ? 7.201 -13.476 37.633 1.00 91.12 638 ALA A CA 1
ATOM 4977 C C . ALA A 1 638 ? 8.417 -12.760 37.010 1.00 91.12 638 ALA A C 1
ATOM 4979 O O . ALA A 1 638 ? 8.351 -11.567 36.727 1.00 91.12 638 ALA A O 1
ATOM 4980 N N . ASN A 1 639 ? 9.513 -13.490 36.776 1.00 94.25 639 ASN A N 1
ATOM 4981 C CA . ASN A 1 639 ? 10.764 -12.924 36.265 1.00 94.25 639 ASN A CA 1
ATOM 4982 C C . ASN A 1 639 ? 10.985 -13.172 34.775 1.00 94.25 639 ASN A C 1
ATOM 4984 O O . ASN A 1 639 ? 11.773 -12.451 34.170 1.00 94.25 639 ASN A O 1
ATOM 4988 N N . TRP A 1 640 ? 10.339 -14.180 34.190 1.00 96.06 640 TRP A N 1
ATOM 4989 C CA . TRP A 1 640 ? 10.517 -14.525 32.787 1.00 96.06 640 TRP A CA 1
ATOM 4990 C C . TRP A 1 640 ? 9.189 -14.900 32.145 1.00 96.06 640 TRP A C 1
ATOM 4992 O O . TRP A 1 640 ? 8.527 -15.854 32.567 1.00 96.06 640 TRP A O 1
ATOM 5002 N N . ARG A 1 641 ? 8.827 -14.154 31.104 1.00 96.19 641 ARG A N 1
ATOM 5003 C CA . ARG A 1 641 ? 7.706 -14.452 30.218 1.00 96.19 641 ARG A CA 1
ATOM 5004 C C . ARG A 1 641 ? 8.225 -14.638 28.803 1.00 96.19 641 ARG A C 1
ATOM 5006 O O . ARG A 1 641 ? 9.020 -13.827 28.347 1.00 96.19 641 ARG A O 1
ATOM 5013 N N . MET A 1 642 ? 7.780 -15.679 28.116 1.00 96.62 642 MET A N 1
ATOM 5014 C CA . MET A 1 642 ? 8.144 -15.947 26.729 1.00 96.62 642 MET A CA 1
ATOM 5015 C C . MET A 1 642 ? 6.925 -16.467 25.984 1.00 96.62 642 MET A C 1
ATOM 5017 O O . MET A 1 642 ? 6.294 -17.437 26.407 1.00 96.62 642 MET A O 1
ATOM 5021 N N . THR A 1 643 ? 6.600 -15.811 24.878 1.00 96.50 643 THR A N 1
ATOM 5022 C CA . THR A 1 643 ? 5.471 -16.140 24.016 1.00 96.50 643 THR A CA 1
ATOM 5023 C C . THR A 1 643 ? 5.945 -16.250 22.575 1.00 96.50 643 THR A C 1
ATOM 5025 O O . THR A 1 643 ? 6.677 -15.387 22.086 1.00 96.50 643 THR A O 1
ATOM 5028 N N . VAL A 1 644 ? 5.506 -17.306 21.899 1.00 97.00 644 VAL A N 1
ATOM 5029 C CA . VAL A 1 644 ? 5.685 -17.489 20.459 1.00 97.00 644 VAL A CA 1
ATOM 5030 C C . VAL A 1 644 ? 4.310 -17.554 19.823 1.00 97.00 644 VAL A C 1
ATOM 5032 O O . VAL A 1 644 ? 3.488 -18.381 20.207 1.00 97.00 644 VAL A O 1
ATOM 5035 N N . GLY A 1 645 ? 4.059 -16.675 18.864 1.00 95.62 645 GLY A N 1
ATOM 5036 C CA . GLY A 1 645 ? 2.854 -16.687 18.051 1.00 95.62 645 GLY A CA 1
ATOM 5037 C C . GLY A 1 645 ? 3.199 -16.948 16.595 1.00 95.62 645 GLY A C 1
ATOM 5038 O O . GLY A 1 645 ? 4.226 -16.487 16.111 1.00 95.62 645 GLY A O 1
ATOM 5039 N N . ALA A 1 646 ? 2.334 -17.646 15.880 1.00 95.81 646 ALA A N 1
ATOM 5040 C CA . ALA A 1 646 ? 2.402 -17.752 14.434 1.00 95.81 646 ALA A CA 1
ATOM 5041 C C . ALA A 1 646 ? 0.999 -17.602 13.857 1.00 95.81 646 ALA A C 1
ATOM 5043 O O . ALA A 1 646 ? 0.017 -18.015 14.472 1.00 95.81 646 ALA A O 1
ATOM 5044 N N . ASN A 1 647 ? 0.891 -17.000 12.683 1.00 95.38 647 ASN A N 1
ATOM 5045 C CA . ASN A 1 647 ? -0.345 -16.988 11.924 1.00 95.38 647 ASN A CA 1
ATOM 5046 C C . ASN A 1 647 ? -0.073 -17.269 10.450 1.00 95.38 647 ASN A C 1
ATOM 5048 O O . ASN A 1 647 ? 1.034 -17.048 9.955 1.00 95.38 647 ASN A O 1
ATOM 5052 N N . ILE A 1 648 ? -1.098 -17.777 9.779 1.00 95.88 648 ILE A N 1
ATOM 5053 C CA . ILE A 1 648 ? -1.137 -18.022 8.344 1.00 95.88 648 ILE A CA 1
ATOM 5054 C C . ILE A 1 648 ? -2.534 -17.682 7.830 1.00 95.88 648 ILE A C 1
ATOM 5056 O O . ILE A 1 648 ? -3.541 -17.932 8.492 1.00 95.88 648 ILE A O 1
ATOM 5060 N N . ALA A 1 649 ? -2.595 -17.107 6.642 1.00 96.62 649 ALA A N 1
ATOM 5061 C CA . ALA A 1 649 ? -3.807 -16.863 5.895 1.00 96.62 649 ALA A CA 1
ATOM 5062 C C . ALA A 1 649 ? -3.603 -17.366 4.469 1.00 96.62 649 ALA A C 1
ATOM 5064 O O . ALA A 1 649 ? -2.649 -16.976 3.798 1.00 96.62 649 ALA A O 1
ATOM 5065 N N . TYR A 1 650 ? -4.513 -18.225 4.028 1.00 96.12 650 TYR A N 1
ATOM 5066 C CA . TYR A 1 650 ? -4.648 -18.648 2.646 1.00 96.12 650 TYR A CA 1
ATOM 5067 C C . TYR A 1 650 ? -5.913 -18.021 2.065 1.00 96.12 650 TYR A C 1
ATOM 5069 O O . TYR A 1 650 ? -6.983 -18.131 2.669 1.00 96.12 650 TYR A O 1
ATOM 5077 N N . ASN A 1 651 ? -5.794 -17.374 0.911 1.00 95.25 651 ASN A N 1
ATOM 5078 C CA . ASN A 1 651 ? -6.919 -16.842 0.153 1.00 95.25 651 ASN A CA 1
ATOM 5079 C C . ASN A 1 651 ? -6.810 -17.276 -1.310 1.00 95.25 651 ASN A C 1
ATOM 5081 O O . ASN A 1 651 ? -5.941 -16.806 -2.041 1.00 95.25 651 ASN A O 1
ATOM 5085 N N . GLU A 1 652 ? -7.742 -18.111 -1.748 1.00 93.88 652 GLU A N 1
ATOM 5086 C CA . GLU A 1 652 ? -7.965 -18.411 -3.155 1.00 93.88 652 GLU A CA 1
ATOM 5087 C C . GLU A 1 652 ? -8.908 -17.358 -3.742 1.00 93.88 652 GLU A C 1
ATOM 5089 O O . GLU A 1 652 ? -10.015 -17.153 -3.231 1.00 93.88 652 GLU A O 1
ATOM 5094 N N . ASN A 1 653 ? -8.479 -16.695 -4.816 1.00 92.94 653 ASN A N 1
ATOM 5095 C CA . ASN A 1 653 ? -9.339 -15.830 -5.611 1.00 92.94 653 ASN A CA 1
ATOM 5096 C C . ASN A 1 653 ? -9.664 -16.494 -6.954 1.00 92.94 653 ASN A C 1
ATOM 5098 O O . ASN A 1 653 ? -8.780 -17.051 -7.606 1.00 92.94 653 ASN A O 1
ATOM 5102 N N . LYS A 1 654 ? -10.936 -16.438 -7.358 1.00 93.75 654 LYS A N 1
ATOM 5103 C CA . LYS A 1 654 ? -11.407 -17.069 -8.590 1.00 93.75 654 LYS A CA 1
ATOM 5104 C C . LYS A 1 654 ? -12.548 -16.294 -9.239 1.00 93.75 654 LYS A C 1
ATOM 5106 O O . LYS A 1 654 ? -13.556 -16.005 -8.588 1.00 93.75 654 LYS A O 1
ATOM 5111 N N . VAL A 1 655 ? -12.430 -16.030 -10.537 1.00 94.50 655 VAL A N 1
ATOM 5112 C CA . VAL A 1 655 ? -13.544 -15.597 -11.387 1.00 94.50 655 VAL A CA 1
ATOM 5113 C C . VAL A 1 655 ? -14.441 -16.812 -11.624 1.00 94.50 655 VAL A C 1
ATOM 5115 O O . VAL A 1 655 ? -14.009 -17.808 -12.203 1.00 94.50 655 VAL A O 1
ATOM 5118 N N . LEU A 1 656 ? -15.672 -16.778 -11.118 1.00 94.19 656 LEU A N 1
ATOM 5119 C CA . LEU A 1 656 ? -16.614 -17.894 -11.246 1.00 94.19 656 LEU A CA 1
ATOM 5120 C C . LEU A 1 656 ? -17.459 -17.820 -12.511 1.00 94.19 656 LEU A C 1
ATOM 5122 O O . LEU A 1 656 ? -17.839 -18.859 -13.034 1.00 94.19 656 LEU A O 1
ATOM 5126 N N . ASP A 1 657 ? -17.812 -16.612 -12.934 1.00 93.44 657 ASP A N 1
ATOM 5127 C CA . ASP A 1 657 ? -18.752 -16.383 -14.024 1.00 93.44 657 ASP A CA 1
ATOM 5128 C C . ASP A 1 657 ? -18.528 -14.974 -14.586 1.00 93.44 657 ASP A C 1
ATOM 5130 O O . ASP A 1 657 ? -18.189 -14.067 -13.821 1.00 93.44 657 ASP A O 1
ATOM 5134 N N . LEU A 1 658 ? -18.729 -14.789 -15.889 1.00 90.31 658 LEU A N 1
ATOM 5135 C CA . LEU A 1 658 ? -18.758 -13.497 -16.589 1.00 90.31 658 LEU A CA 1
ATOM 5136 C C . LEU A 1 658 ? -20.059 -13.343 -17.413 1.00 90.31 658 LEU A C 1
ATOM 5138 O O . LEU A 1 658 ? -20.161 -12.454 -18.251 1.00 90.31 658 LEU A O 1
ATOM 5142 N N . TYR A 1 659 ? -21.067 -14.184 -17.148 1.00 85.88 659 TYR A N 1
ATOM 5143 C CA . TYR A 1 659 ? -22.427 -14.264 -17.703 1.00 85.88 659 TYR A CA 1
ATOM 5144 C C . TYR A 1 659 ? -22.554 -14.530 -19.208 1.00 85.88 659 TYR A C 1
ATOM 5146 O O . TYR A 1 659 ? -23.423 -15.299 -19.606 1.00 85.88 659 TYR A O 1
ATOM 5154 N N . TYR A 1 660 ? -21.733 -13.895 -20.043 1.00 83.81 660 TYR A N 1
ATOM 5155 C CA . TYR A 1 660 ? -21.884 -13.908 -21.504 1.00 83.81 660 TYR A CA 1
ATOM 5156 C C . TYR A 1 660 ? -20.653 -14.434 -22.253 1.00 83.81 660 TYR A C 1
ATOM 5158 O O . TYR A 1 660 ? -20.720 -14.628 -23.462 1.00 83.81 660 TYR A O 1
ATOM 5166 N N . THR A 1 661 ? -19.523 -14.621 -21.569 1.00 86.62 661 THR A N 1
ATOM 5167 C CA . THR A 1 661 ? -18.251 -15.052 -22.166 1.00 86.62 661 THR A CA 1
ATOM 5168 C C . THR A 1 661 ? -17.413 -15.806 -21.139 1.00 86.62 661 THR A C 1
ATOM 5170 O O . THR A 1 661 ? -17.560 -15.566 -19.945 1.00 86.62 661 THR A O 1
ATOM 5173 N N . ASP A 1 662 ? -16.496 -16.661 -21.586 1.00 89.81 662 ASP A N 1
ATOM 5174 C CA . ASP A 1 662 ? -15.523 -17.316 -20.702 1.00 89.81 662 ASP A CA 1
ATOM 5175 C C . ASP A 1 662 ? -14.294 -16.440 -20.428 1.00 89.81 662 ASP A C 1
ATOM 5177 O O . ASP A 1 662 ? -13.605 -16.612 -19.417 1.00 89.81 662 ASP A O 1
ATOM 5181 N N . LYS A 1 663 ? -14.022 -15.480 -21.321 1.00 90.62 663 LYS A N 1
ATOM 5182 C CA . LYS A 1 663 ? -12.885 -14.557 -21.242 1.00 90.62 663 LYS A CA 1
ATOM 5183 C C . LYS A 1 663 ? -13.297 -13.148 -21.646 1.00 90.62 663 LYS A C 1
ATOM 5185 O O . LYS A 1 663 ? -14.010 -12.963 -22.634 1.00 90.62 663 LYS A O 1
ATOM 5190 N N . ILE A 1 664 ? -12.825 -12.148 -20.910 1.00 87.00 664 ILE A N 1
ATOM 5191 C CA . ILE A 1 664 ? -12.954 -10.739 -21.296 1.00 87.00 664 ILE A CA 1
ATOM 5192 C C . ILE A 1 664 ? -11.603 -10.248 -21.800 1.00 87.00 664 ILE A C 1
ATOM 5194 O O . ILE A 1 664 ? -10.590 -10.395 -21.120 1.00 87.00 664 ILE A O 1
ATOM 5198 N N . TYR A 1 665 ? -11.628 -9.632 -22.977 1.00 88.56 665 TYR A N 1
ATOM 5199 C CA . TYR A 1 665 ? -10.524 -8.878 -23.552 1.00 88.56 665 TYR A CA 1
ATOM 5200 C C . TYR A 1 665 ? -11.015 -7.443 -23.730 1.00 88.56 665 TYR A C 1
ATOM 5202 O O . TYR A 1 665 ? -11.990 -7.221 -24.448 1.00 88.56 665 TYR A O 1
ATOM 5210 N N . THR A 1 666 ? -10.390 -6.472 -23.063 1.00 79.75 666 THR A N 1
ATOM 5211 C CA . THR A 1 666 ? -10.796 -5.060 -23.190 1.00 79.75 666 THR A CA 1
ATOM 5212 C C . THR A 1 666 ? -10.537 -4.525 -24.602 1.00 79.75 666 THR A C 1
ATOM 5214 O O . THR A 1 666 ? -11.273 -3.661 -25.072 1.00 79.75 666 THR A O 1
ATOM 5217 N N . TYR A 1 667 ? -9.535 -5.074 -25.296 1.00 79.62 667 TYR A N 1
ATOM 5218 C CA . TYR A 1 667 ? -9.197 -4.734 -26.677 1.00 79.62 667 TYR A CA 1
ATOM 5219 C C . TYR A 1 667 ? -9.171 -5.992 -27.545 1.00 79.62 667 TYR A C 1
ATOM 5221 O O . TYR A 1 667 ? -8.695 -7.041 -27.111 1.00 79.62 667 TYR A O 1
ATOM 5229 N N . GLU A 1 668 ? -9.651 -5.881 -28.782 1.00 77.81 668 GLU A N 1
ATOM 5230 C CA . GLU A 1 668 ? -9.780 -7.012 -29.712 1.00 77.81 668 GLU A CA 1
ATOM 5231 C C . GLU A 1 668 ? -8.431 -7.698 -30.001 1.00 77.81 668 GLU A C 1
ATOM 5233 O O . GLU A 1 668 ? -8.338 -8.932 -29.983 1.00 77.81 668 GLU A O 1
ATOM 5238 N N . GLU A 1 669 ? -7.380 -6.885 -30.144 1.00 82.19 669 GLU A N 1
ATOM 5239 C CA . GLU A 1 669 ? -5.995 -7.284 -30.428 1.00 82.19 669 GLU A CA 1
ATOM 5240 C C . GLU A 1 669 ? -5.254 -7.876 -29.213 1.00 82.19 669 GLU A C 1
ATOM 5242 O O . GLU A 1 669 ? -4.157 -8.412 -29.350 1.00 82.19 669 GLU A O 1
ATOM 5247 N N . SER A 1 670 ? -5.829 -7.819 -28.004 1.00 86.44 670 SER A N 1
ATOM 5248 C CA . SER A 1 670 ? -5.165 -8.355 -26.808 1.00 86.44 670 SER A CA 1
ATOM 5249 C C . SER A 1 670 ? -5.045 -9.879 -26.875 1.00 86.44 670 SER A C 1
ATOM 5251 O O . SER A 1 670 ? -6.052 -10.583 -26.922 1.00 86.44 670 SER A O 1
ATOM 5253 N N . LEU A 1 671 ? -3.817 -10.404 -26.812 1.00 88.06 671 LEU A N 1
ATOM 5254 C CA . LEU A 1 671 ? -3.567 -11.851 -26.723 1.00 88.06 671 LEU A CA 1
ATOM 5255 C C . LEU A 1 671 ? -3.835 -12.419 -25.320 1.00 88.06 671 LEU A C 1
ATOM 5257 O O . LEU A 1 671 ? -4.185 -13.588 -25.172 1.00 88.06 671 LEU A O 1
ATOM 5261 N N . VAL A 1 672 ? -3.710 -11.578 -24.292 1.00 90.38 672 VAL A N 1
ATOM 5262 C CA . VAL A 1 672 ? -3.911 -11.936 -22.884 1.00 90.38 672 VAL A CA 1
ATOM 5263 C C . VAL A 1 672 ? -5.311 -11.507 -22.431 1.00 90.38 672 VAL A C 1
ATOM 5265 O O . VAL A 1 672 ? -5.684 -10.358 -22.675 1.00 90.38 672 VAL A O 1
ATOM 5268 N N . PRO A 1 673 ? -6.093 -12.388 -21.779 1.00 90.62 673 PRO A N 1
ATOM 5269 C CA . PRO A 1 673 ? -7.383 -12.003 -21.217 1.00 90.62 673 PRO A CA 1
ATOM 5270 C C . PRO A 1 673 ? -7.206 -11.098 -19.989 1.00 90.62 673 PRO A C 1
ATOM 5272 O O . PRO A 1 673 ? -6.320 -11.322 -19.167 1.00 90.62 673 PRO A O 1
ATOM 5275 N N . ASP A 1 674 ? -8.098 -10.120 -19.816 1.00 87.62 674 ASP A N 1
ATOM 5276 C CA . ASP A 1 674 ? -8.197 -9.349 -18.569 1.00 87.62 674 ASP A CA 1
ATOM 5277 C C . ASP A 1 674 ? -8.769 -10.204 -17.434 1.00 87.62 674 ASP A C 1
ATOM 5279 O O . ASP A 1 674 ? -8.325 -10.108 -16.292 1.00 87.62 674 ASP A O 1
ATOM 5283 N N . TYR A 1 675 ? -9.754 -11.047 -17.758 1.00 89.75 675 TYR A N 1
ATOM 5284 C CA . TYR A 1 675 ? -10.388 -11.985 -16.834 1.00 89.75 675 TYR A CA 1
ATOM 5285 C C . TYR A 1 675 ? -10.733 -13.283 -17.564 1.00 89.75 675 TYR A C 1
ATOM 5287 O O . TYR A 1 675 ? -11.185 -13.251 -18.708 1.00 89.75 675 TYR A O 1
ATOM 5295 N N . GLU A 1 676 ? -10.575 -14.416 -16.882 1.00 92.44 676 GLU A N 1
ATOM 5296 C CA . GLU A 1 676 ? -10.893 -15.752 -17.398 1.00 92.44 676 GLU A CA 1
ATOM 5297 C C . GLU A 1 676 ? -11.612 -16.565 -16.319 1.00 92.44 676 GLU A C 1
ATOM 5299 O O . GLU A 1 676 ? -11.153 -16.632 -15.172 1.00 92.44 676 GLU A O 1
ATOM 5304 N N . ILE A 1 677 ? -12.734 -17.194 -16.683 1.00 94.56 677 ILE A N 1
ATOM 5305 C CA . ILE A 1 677 ? -13.474 -18.079 -15.782 1.00 94.56 677 ILE A CA 1
ATOM 5306 C C . ILE A 1 677 ? -12.554 -19.207 -15.310 1.00 94.56 677 ILE A C 1
ATOM 5308 O O . ILE A 1 677 ? -11.866 -19.872 -16.078 1.00 94.56 677 ILE A O 1
ATOM 5312 N N . GLY A 1 678 ? -12.550 -19.442 -14.003 1.00 93.50 678 GLY A N 1
ATOM 5313 C CA . GLY A 1 678 ? -11.750 -20.487 -13.388 1.00 93.50 678 GLY A CA 1
ATOM 5314 C C . GLY A 1 678 ? -10.358 -20.043 -12.935 1.00 93.50 678 GLY A C 1
ATOM 5315 O O . GLY A 1 678 ? -9.720 -20.790 -12.190 1.00 93.50 678 GLY A O 1
ATOM 5316 N N . LYS A 1 679 ? -9.905 -18.844 -13.319 1.00 93.00 679 LYS A N 1
ATOM 5317 C CA . LYS A 1 679 ? -8.608 -18.269 -12.932 1.00 93.00 679 LYS A CA 1
ATOM 5318 C C . LYS A 1 679 ? -8.777 -17.158 -11.891 1.00 93.00 679 LYS A C 1
ATOM 5320 O O . LYS A 1 679 ? -9.880 -16.665 -11.659 1.00 93.00 679 LYS A O 1
ATOM 5325 N N . SER A 1 680 ? -7.676 -16.793 -11.236 1.00 90.50 680 SER A N 1
ATOM 5326 C CA . SER A 1 680 ? -7.632 -15.621 -10.352 1.00 90.50 680 SER A CA 1
ATOM 5327 C C . SER A 1 680 ? -7.720 -14.331 -11.169 1.00 90.50 680 SER A C 1
ATOM 5329 O O . SER A 1 680 ? -7.299 -14.307 -12.325 1.00 90.50 680 SER A O 1
ATOM 5331 N N . TYR A 1 681 ? -8.234 -13.257 -10.568 1.00 86.38 681 TYR A N 1
ATOM 5332 C CA . TYR A 1 681 ? -8.368 -11.939 -11.211 1.00 86.38 681 TYR A CA 1
ATOM 5333 C C . TYR A 1 681 ? -7.040 -11.301 -11.662 1.00 86.38 681 TYR A C 1
ATOM 5335 O O . TYR A 1 681 ? -7.041 -10.354 -12.439 1.00 86.38 681 TYR A O 1
ATOM 5343 N N . ASP A 1 682 ? -5.924 -11.780 -11.129 1.00 87.00 682 ASP A N 1
ATOM 5344 C CA . ASP A 1 682 ? -4.570 -11.242 -11.262 1.00 87.00 682 ASP A CA 1
ATOM 5345 C C . ASP A 1 682 ? -3.582 -12.312 -11.746 1.00 87.00 682 ASP A C 1
ATOM 5347 O O . ASP A 1 682 ? -2.397 -12.323 -11.399 1.00 87.00 682 ASP A O 1
ATOM 5351 N N . MET A 1 683 ? -4.105 -13.267 -12.508 1.00 91.38 683 MET A N 1
ATOM 5352 C CA . MET A 1 683 ? -3.299 -14.290 -13.144 1.00 91.38 683 MET A CA 1
ATOM 5353 C C . MET A 1 683 ? -2.346 -13.637 -14.152 1.00 91.38 683 MET A C 1
ATOM 5355 O O . MET A 1 683 ? -2.764 -12.858 -15.008 1.00 91.38 683 MET A O 1
ATOM 5359 N N . LEU A 1 684 ? -1.063 -13.972 -14.060 1.00 91.88 684 LEU A N 1
ATOM 5360 C CA . LEU A 1 684 ? -0.076 -13.621 -15.067 1.00 91.88 684 LEU A CA 1
ATOM 5361 C C . LEU A 1 684 ? -0.193 -14.609 -16.226 1.00 91.88 684 LEU A C 1
ATOM 5363 O O . LEU A 1 684 ? -0.169 -15.820 -16.004 1.00 91.88 684 LEU A O 1
ATOM 5367 N N . TYR A 1 685 ? -0.291 -14.104 -17.450 1.00 93.50 685 TYR A N 1
ATOM 5368 C CA . TYR A 1 685 ? -0.383 -14.919 -18.658 1.00 93.50 685 TYR A CA 1
ATOM 5369 C C . TYR A 1 685 ? 0.799 -14.664 -19.584 1.00 93.50 685 TYR A C 1
ATOM 5371 O O . TYR A 1 685 ? 1.324 -13.553 -19.638 1.00 93.50 685 TYR A O 1
ATOM 5379 N N . GLY A 1 686 ? 1.169 -15.685 -20.346 1.00 93.88 686 GLY A N 1
ATOM 5380 C CA . GLY A 1 686 ? 2.189 -15.603 -21.379 1.00 93.88 686 GLY A CA 1
ATOM 5381 C C . GLY A 1 686 ? 2.520 -16.975 -21.964 1.00 93.88 686 GLY A C 1
ATOM 5382 O O . GLY A 1 686 ? 1.987 -17.979 -21.486 1.00 93.88 686 GLY A O 1
ATOM 5383 N N . PRO A 1 687 ? 3.365 -17.048 -23.001 1.00 93.81 687 PRO A N 1
ATOM 5384 C CA . PRO A 1 687 ? 3.750 -18.323 -23.590 1.00 93.81 687 PRO A CA 1
ATOM 5385 C C . PRO A 1 687 ? 4.659 -19.146 -22.663 1.00 93.81 687 PRO A C 1
ATOM 5387 O O . PRO A 1 687 ? 5.434 -18.619 -21.856 1.00 93.81 687 PRO A O 1
ATOM 5390 N N . GLU A 1 688 ? 4.611 -20.468 -22.809 1.00 94.25 688 GLU A N 1
ATOM 5391 C CA . GLU A 1 688 ? 5.569 -21.374 -22.172 1.00 94.25 688 GLU A CA 1
ATOM 5392 C C . GLU A 1 688 ? 6.855 -21.418 -23.008 1.00 94.25 688 GLU A C 1
ATOM 5394 O O . GLU A 1 688 ? 6.840 -21.859 -24.153 1.00 94.25 688 GLU A O 1
ATOM 5399 N N . SER A 1 689 ? 7.979 -20.962 -22.451 1.00 93.00 689 SER A N 1
ATOM 5400 C CA . SER A 1 689 ? 9.284 -21.007 -23.118 1.00 93.00 689 SER A CA 1
ATOM 5401 C C . SER A 1 689 ? 9.956 -22.369 -22.938 1.00 93.00 689 SER A C 1
ATOM 5403 O O . SER A 1 689 ? 10.218 -22.804 -21.814 1.00 93.00 689 SER A O 1
ATOM 5405 N N . LEU A 1 690 ? 10.294 -23.008 -24.059 1.00 93.12 690 LEU A N 1
ATOM 5406 C CA . LEU A 1 690 ? 11.028 -24.274 -24.124 1.00 93.12 690 LEU A CA 1
ATOM 5407 C C . LEU A 1 690 ? 12.545 -24.054 -24.036 1.00 93.12 690 LEU A C 1
ATOM 5409 O O . LEU A 1 690 ? 13.283 -24.891 -23.516 1.00 93.12 690 LEU A O 1
ATOM 5413 N N . GLY A 1 691 ? 13.018 -22.874 -24.427 1.00 91.75 691 GLY A N 1
ATOM 5414 C CA . GLY A 1 691 ? 14.419 -22.490 -24.350 1.00 91.75 691 GLY A CA 1
ATOM 5415 C C . GLY A 1 691 ? 14.791 -21.493 -25.422 1.00 91.75 691 GLY A C 1
ATOM 5416 O O . GLY A 1 691 ? 13.917 -20.860 -26.003 1.00 91.75 691 GLY A O 1
ATOM 5417 N N . ILE A 1 692 ? 16.091 -21.347 -25.639 1.00 93.25 692 ILE A N 1
ATOM 5418 C CA . ILE A 1 692 ? 16.642 -20.614 -26.774 1.00 93.25 692 ILE A CA 1
ATOM 5419 C C . ILE A 1 692 ? 17.103 -21.661 -27.776 1.00 93.25 692 ILE A C 1
ATOM 5421 O O . ILE A 1 692 ? 17.822 -22.586 -27.396 1.00 93.25 692 ILE A O 1
ATOM 5425 N N . ASP A 1 693 ? 16.677 -21.521 -29.023 1.00 92.94 693 ASP A N 1
ATOM 5426 C CA . ASP A 1 693 ? 17.130 -22.371 -30.116 1.00 92.94 693 ASP A CA 1
ATOM 5427 C C . ASP A 1 693 ? 18.609 -22.073 -30.431 1.00 92.94 693 ASP A C 1
ATOM 5429 O O . ASP A 1 693 ? 18.926 -20.940 -30.807 1.00 92.94 693 ASP A O 1
ATOM 5433 N N . PRO A 1 694 ? 19.527 -23.054 -30.316 1.00 93.25 694 PRO A N 1
ATOM 5434 C CA . PRO A 1 694 ? 20.949 -22.854 -30.601 1.00 93.25 694 PRO A CA 1
ATOM 5435 C C . PRO A 1 694 ? 21.251 -22.434 -32.044 1.00 93.25 694 PRO A C 1
ATOM 5437 O O . PRO A 1 694 ? 22.333 -21.903 -32.306 1.00 93.25 694 PRO A O 1
ATOM 5440 N N . MET A 1 695 ? 20.333 -22.680 -32.984 1.00 91.38 695 MET A N 1
ATOM 5441 C CA . MET A 1 695 ? 20.521 -22.375 -34.401 1.00 91.38 695 MET A CA 1
ATOM 5442 C C . MET A 1 695 ? 20.169 -20.931 -34.740 1.00 91.38 695 MET A C 1
ATOM 5444 O O . MET A 1 695 ? 20.872 -20.295 -35.521 1.00 91.38 695 MET A O 1
ATOM 5448 N N . THR A 1 696 ? 19.089 -20.415 -34.155 1.00 89.81 696 THR A N 1
ATOM 5449 C CA . THR A 1 696 ? 18.567 -19.076 -34.466 1.00 89.81 696 THR A CA 1
ATOM 5450 C C . THR A 1 696 ? 18.842 -18.048 -33.371 1.00 89.81 696 THR A C 1
ATOM 5452 O O . THR A 1 696 ? 18.789 -16.848 -33.633 1.00 89.81 696 THR A O 1
ATOM 5455 N N . GLY A 1 697 ? 19.124 -18.495 -32.145 1.00 91.50 697 GLY A N 1
ATOM 5456 C CA . GLY A 1 697 ? 19.324 -17.644 -30.976 1.00 91.50 697 GLY A CA 1
ATOM 5457 C C . GLY A 1 697 ? 18.036 -17.047 -30.408 1.00 91.50 697 GLY A C 1
ATOM 5458 O O . GLY A 1 697 ? 18.105 -16.287 -29.440 1.00 91.50 697 GLY A O 1
ATOM 5459 N N . TYR A 1 698 ? 16.867 -17.374 -30.968 1.00 92.25 698 TYR A N 1
ATOM 5460 C CA . TYR A 1 698 ? 15.575 -16.890 -30.487 1.00 92.25 698 TYR A CA 1
ATOM 5461 C C . TYR A 1 698 ? 14.942 -17.836 -29.464 1.00 92.25 698 TYR A C 1
ATOM 5463 O O . TYR A 1 698 ? 15.195 -19.044 -29.480 1.00 92.25 698 TYR A O 1
ATOM 5471 N N . PRO A 1 699 ? 14.089 -17.310 -28.567 1.00 92.38 699 PRO A N 1
ATOM 5472 C CA . PRO A 1 699 ? 13.266 -18.153 -27.722 1.00 92.38 699 PRO A CA 1
ATOM 5473 C C . PRO A 1 699 ? 12.312 -19.023 -28.548 1.00 92.38 699 PRO A C 1
ATOM 5475 O O . PRO A 1 699 ? 11.700 -18.559 -29.510 1.00 92.38 699 PRO A O 1
ATOM 5478 N N . VAL A 1 700 ? 12.140 -20.266 -28.116 1.00 93.81 700 VAL A N 1
ATOM 5479 C CA . VAL A 1 700 ? 11.119 -21.188 -28.616 1.00 93.81 700 VAL A CA 1
ATOM 5480 C C . VAL A 1 700 ? 10.007 -21.274 -27.587 1.00 93.81 700 VAL A C 1
ATOM 5482 O O . VAL A 1 700 ? 10.264 -21.437 -26.388 1.00 93.81 700 VAL A O 1
ATOM 5485 N N . PHE A 1 701 ? 8.772 -21.162 -28.055 1.00 94.50 701 PHE A N 1
ATOM 5486 C CA . PHE A 1 701 ? 7.563 -21.270 -27.259 1.00 94.50 701 PHE A CA 1
ATOM 5487 C C . PHE A 1 701 ? 6.796 -22.540 -27.612 1.00 94.50 701 PHE A C 1
ATOM 5489 O O . PHE A 1 701 ? 6.841 -23.009 -28.749 1.00 94.50 701 PHE A O 1
ATOM 5496 N N . ARG A 1 702 ? 6.069 -23.091 -26.641 1.00 94.06 702 ARG A N 1
ATOM 5497 C CA . ARG A 1 702 ? 5.071 -24.126 -26.911 1.00 94.06 702 ARG A CA 1
ATOM 5498 C C . ARG A 1 702 ? 3.850 -23.477 -27.566 1.00 94.06 702 ARG A C 1
ATOM 5500 O O . ARG A 1 702 ? 3.355 -22.474 -27.057 1.00 94.06 702 ARG A O 1
ATOM 5507 N N . ASP A 1 703 ? 3.376 -24.032 -28.674 1.00 91.19 703 ASP A N 1
ATOM 5508 C CA . ASP A 1 703 ? 2.138 -23.583 -29.315 1.00 91.19 703 ASP A CA 1
ATOM 5509 C C . ASP A 1 703 ? 0.886 -24.201 -28.662 1.00 91.19 703 ASP A C 1
ATOM 5511 O O . ASP A 1 703 ? 0.969 -25.138 -27.860 1.00 91.19 703 ASP A O 1
ATOM 5515 N N . GLY A 1 704 ? -0.296 -23.693 -29.026 1.00 85.62 704 GLY A N 1
ATOM 5516 C CA . GLY A 1 704 ? -1.576 -24.186 -28.497 1.00 85.62 704 GLY A CA 1
ATOM 5517 C C . GLY A 1 704 ? -1.910 -25.658 -28.806 1.00 85.62 704 GLY A C 1
ATOM 5518 O O . GLY A 1 704 ? -2.767 -26.237 -28.140 1.00 85.62 704 GLY A O 1
ATOM 5519 N N . ASN A 1 705 ? -1.233 -26.288 -29.774 1.00 87.56 705 ASN A N 1
ATOM 5520 C CA . ASN A 1 705 ? -1.384 -27.707 -30.122 1.00 87.56 705 ASN A CA 1
ATOM 5521 C C . ASN A 1 705 ? -0.308 -28.597 -29.468 1.00 87.56 705 ASN A C 1
ATOM 5523 O O . ASN A 1 705 ? -0.289 -29.808 -29.694 1.00 87.56 705 ASN A O 1
ATOM 5527 N N . GLY A 1 706 ? 0.586 -28.016 -28.661 1.00 85.88 706 GLY A N 1
ATOM 5528 C CA . GLY A 1 706 ? 1.697 -28.708 -28.012 1.00 85.88 706 GLY A CA 1
ATOM 5529 C C . GLY A 1 706 ? 2.962 -28.839 -28.867 1.00 85.88 706 GLY A C 1
ATOM 5530 O O . GLY A 1 706 ? 3.906 -29.490 -28.418 1.00 85.88 706 GLY A O 1
ATOM 5531 N N . GLY A 1 707 ? 2.991 -28.237 -30.057 1.00 91.69 707 GLY A N 1
ATOM 5532 C CA . GLY A 1 707 ? 4.165 -28.121 -30.917 1.00 91.69 707 GLY A CA 1
ATOM 5533 C C . GLY A 1 707 ? 5.108 -26.993 -30.493 1.00 91.69 707 GLY A C 1
ATOM 5534 O O . GLY A 1 707 ? 4.908 -26.327 -29.475 1.00 91.69 707 GLY A O 1
ATOM 5535 N N . GLU A 1 708 ? 6.155 -26.783 -31.286 1.00 93.19 708 GLU A N 1
ATOM 5536 C CA . GLU A 1 708 ? 7.140 -25.724 -31.070 1.00 93.19 708 GLU A CA 1
ATOM 5537 C C . GLU A 1 708 ? 6.913 -24.568 -32.045 1.00 93.19 708 GLU A C 1
ATOM 5539 O O . GLU A 1 708 ? 6.770 -24.763 -33.253 1.00 93.19 708 GLU A O 1
ATOM 5544 N N . LYS A 1 709 ? 6.929 -23.343 -31.525 1.00 92.19 709 LYS A N 1
ATOM 5545 C CA . LYS A 1 709 ? 6.831 -22.110 -32.301 1.00 92.19 709 LYS A CA 1
ATOM 5546 C C . LYS A 1 709 ? 7.955 -21.161 -31.902 1.00 92.19 709 LYS A C 1
ATOM 5548 O O . LYS A 1 709 ? 8.102 -20.792 -30.742 1.00 92.19 709 LYS A O 1
ATOM 5553 N N . GLN A 1 710 ? 8.746 -20.740 -32.882 1.00 90.88 710 GLN A N 1
ATOM 5554 C CA . GLN A 1 710 ? 9.804 -19.745 -32.695 1.00 90.88 710 GLN A CA 1
ATOM 5555 C C . GLN A 1 710 ? 9.221 -18.373 -32.339 1.00 90.88 710 GLN A C 1
ATOM 5557 O O . GLN A 1 710 ? 8.180 -17.988 -32.873 1.00 90.88 710 GLN A O 1
ATOM 5562 N N . ALA A 1 711 ? 9.928 -17.590 -31.520 1.00 88.81 711 ALA A N 1
ATOM 5563 C CA . ALA A 1 711 ? 9.519 -16.228 -31.166 1.00 88.81 711 ALA A CA 1
ATOM 5564 C C . ALA A 1 711 ? 9.363 -15.306 -32.386 1.00 88.81 711 ALA A C 1
ATOM 5566 O O . ALA A 1 711 ? 8.591 -14.359 -32.332 1.00 88.81 711 ALA A O 1
ATOM 5567 N N . SER A 1 712 ? 10.044 -15.589 -33.498 1.00 87.12 712 SER A N 1
ATOM 5568 C CA . SER A 1 712 ? 9.908 -14.855 -34.764 1.00 87.12 712 SER A CA 1
ATOM 5569 C C . SER A 1 712 ? 8.573 -15.071 -35.487 1.00 87.12 712 SER A C 1
ATOM 5571 O O . SER A 1 712 ? 8.305 -14.399 -36.482 1.00 87.12 712 SER A O 1
ATOM 5573 N N . SER A 1 713 ? 7.731 -15.988 -35.005 1.00 90.31 713 SER A N 1
ATOM 5574 C CA . SER A 1 713 ? 6.383 -16.230 -35.521 1.00 90.31 713 SER A CA 1
ATOM 5575 C C . SER A 1 713 ? 5.330 -15.509 -34.681 1.00 90.31 713 SER A C 1
ATOM 5577 O O . SER A 1 713 ? 5.443 -15.428 -33.460 1.00 90.31 713 SER A O 1
ATOM 5579 N N . THR A 1 714 ? 4.262 -15.024 -35.316 1.00 89.56 714 THR A N 1
ATOM 5580 C CA . THR A 1 714 ? 3.166 -14.337 -34.616 1.00 89.56 714 THR A CA 1
ATOM 5581 C C . THR A 1 714 ? 2.490 -15.266 -33.600 1.00 89.56 714 THR A C 1
ATOM 5583 O O . THR A 1 714 ? 2.030 -16.365 -33.946 1.00 89.56 714 THR A O 1
ATOM 5586 N N . LEU A 1 715 ? 2.425 -14.813 -32.345 1.00 90.50 715 LEU A N 1
ATOM 5587 C CA . LEU A 1 715 ? 1.689 -15.493 -31.284 1.00 90.50 715 LEU A CA 1
ATOM 5588 C C . LEU A 1 715 ? 0.185 -15.299 -31.470 1.00 90.50 715 LEU A C 1
ATOM 5590 O O . LEU A 1 715 ? -0.283 -14.259 -31.934 1.00 90.50 715 LEU A O 1
ATOM 5594 N N . LYS A 1 716 ? -0.578 -16.320 -31.095 1.00 91.25 716 LYS A N 1
ATOM 5595 C CA . LYS A 1 716 ? -2.040 -16.296 -31.079 1.00 91.25 716 LYS A CA 1
ATOM 5596 C C . LYS A 1 716 ? -2.556 -16.498 -29.659 1.00 91.25 716 LYS A C 1
ATOM 5598 O O . LYS A 1 716 ? -1.808 -16.884 -28.764 1.00 91.25 716 LYS A O 1
ATOM 5603 N N . LYS A 1 717 ? -3.854 -16.262 -29.453 1.00 91.38 717 LYS A N 1
ATOM 5604 C CA . LYS A 1 717 ? -4.507 -16.411 -28.139 1.00 91.38 717 LYS A CA 1
ATOM 5605 C C . LYS A 1 717 ? -4.362 -17.832 -27.583 1.00 91.38 717 LYS A C 1
ATOM 5607 O O . LYS A 1 717 ? -4.298 -17.998 -26.370 1.00 91.38 717 LYS A O 1
ATOM 5612 N N . GLU A 1 718 ? -4.277 -18.837 -28.452 1.00 90.81 718 GLU A N 1
ATOM 5613 C CA . GLU A 1 718 ? -4.135 -20.248 -28.078 1.00 90.81 718 GLU A CA 1
ATOM 5614 C C . GLU A 1 718 ? -2.726 -20.600 -27.575 1.00 90.81 718 GLU A C 1
ATOM 5616 O O . GLU A 1 718 ? -2.570 -21.587 -26.865 1.00 90.81 718 GLU A O 1
ATOM 5621 N N . ASP A 1 719 ? -1.713 -19.788 -27.901 1.00 91.69 719 ASP A N 1
ATOM 5622 C CA . ASP A 1 719 ? -0.323 -19.997 -27.465 1.00 91.69 719 ASP A CA 1
ATOM 5623 C C . ASP A 1 719 ? -0.071 -19.466 -26.035 1.00 91.69 719 ASP A C 1
ATOM 5625 O O . ASP A 1 719 ? 0.999 -19.662 -25.458 1.00 91.69 719 ASP A O 1
ATOM 5629 N N . ILE A 1 720 ? -1.042 -18.752 -25.455 1.00 92.50 720 ILE A N 1
ATOM 5630 C CA . ILE A 1 720 ? -0.916 -18.069 -24.165 1.00 92.50 720 ILE A CA 1
ATOM 5631 C C . ILE A 1 720 ? -1.478 -18.939 -23.040 1.00 92.50 720 ILE A C 1
ATOM 5633 O O . ILE A 1 720 ? -2.654 -19.308 -23.036 1.00 92.50 720 ILE A O 1
ATOM 5637 N N . VAL A 1 721 ? -0.655 -19.195 -22.021 1.00 92.75 721 VAL A N 1
ATOM 5638 C CA . VAL A 1 721 ? -1.024 -19.976 -20.836 1.00 92.75 721 VAL A CA 1
ATOM 5639 C C . VAL A 1 721 ? -0.953 -19.137 -19.561 1.00 92.75 721 VAL A C 1
ATOM 5641 O O . VAL A 1 721 ? -0.335 -18.075 -19.510 1.00 92.75 721 VAL A O 1
ATOM 5644 N N . ALA A 1 722 ? -1.606 -19.613 -18.503 1.00 93.50 722 ALA A N 1
ATOM 5645 C CA . ALA A 1 722 ? -1.492 -19.026 -17.172 1.00 93.50 722 ALA A CA 1
ATOM 5646 C C . ALA A 1 722 ? -0.140 -19.412 -16.540 1.00 93.50 722 ALA A C 1
ATOM 5648 O O . ALA A 1 722 ? 0.118 -20.594 -16.319 1.00 93.50 722 ALA A O 1
ATOM 5649 N N . LEU A 1 723 ? 0.699 -18.422 -16.230 1.00 93.19 723 LEU A N 1
ATOM 5650 C CA . LEU A 1 723 ? 2.045 -18.595 -15.671 1.00 93.19 723 LEU A CA 1
ATOM 5651 C C . LEU A 1 723 ? 2.060 -18.618 -14.134 1.00 93.19 723 LEU A C 1
ATOM 5653 O O . LEU A 1 723 ? 2.931 -19.251 -13.541 1.00 93.19 723 LEU A O 1
ATOM 5657 N N . GLY A 1 724 ? 1.114 -17.942 -13.473 1.00 92.06 724 GLY A N 1
ATOM 5658 C CA . GLY A 1 724 ? 0.984 -17.955 -12.011 1.00 92.06 724 GLY A CA 1
ATOM 5659 C C . GLY A 1 724 ? 0.290 -16.722 -11.429 1.00 92.06 724 GLY A C 1
ATOM 5660 O O . GLY A 1 724 ? -0.101 -15.810 -12.150 1.00 92.06 724 GLY A O 1
ATOM 5661 N N . HIS A 1 725 ? 0.132 -16.696 -10.106 1.00 89.81 725 HIS A N 1
ATOM 5662 C CA . HIS A 1 725 ? -0.574 -15.630 -9.387 1.00 89.81 725 HIS A CA 1
ATOM 5663 C C . HIS A 1 725 ? 0.342 -14.441 -9.076 1.00 89.81 725 HIS A C 1
ATOM 5665 O O . HIS A 1 725 ? 1.381 -14.636 -8.443 1.00 89.81 725 HIS A O 1
ATOM 5671 N N . LEU A 1 726 ? -0.055 -13.218 -9.447 1.00 87.62 726 LEU A N 1
ATOM 5672 C CA . LEU A 1 726 ? 0.675 -12.009 -9.042 1.00 87.62 726 LEU A CA 1
ATOM 5673 C C . LEU A 1 726 ? 0.489 -11.702 -7.549 1.00 87.62 726 LEU A C 1
ATOM 5675 O O . LEU A 1 726 ? 1.464 -11.406 -6.861 1.00 87.62 726 LEU A O 1
ATOM 5679 N N . THR A 1 727 ? -0.734 -11.819 -7.024 1.00 86.81 727 THR A N 1
ATOM 5680 C CA . THR A 1 727 ? -1.032 -11.728 -5.589 1.00 86.81 727 THR A CA 1
ATOM 5681 C C . THR A 1 727 ? -0.819 -13.098 -4.958 1.00 86.81 727 THR A C 1
ATOM 5683 O O . THR A 1 727 ? -1.554 -14.045 -5.259 1.00 86.81 727 THR A O 1
ATOM 5686 N N . PRO A 1 728 ? 0.160 -13.237 -4.055 1.00 89.19 728 PRO A N 1
ATOM 5687 C CA . PRO A 1 728 ? 0.458 -14.522 -3.444 1.00 89.19 728 PRO A CA 1
ATOM 5688 C C . PRO A 1 728 ? -0.718 -15.007 -2.574 1.00 89.19 728 PRO A C 1
ATOM 5690 O O . PRO A 1 728 ? -1.244 -14.236 -1.765 1.00 89.19 728 PRO A O 1
ATOM 5693 N N . PRO A 1 729 ? -1.131 -16.282 -2.686 1.00 91.88 729 PRO A N 1
ATOM 5694 C CA . PRO A 1 729 ? -2.288 -16.794 -1.959 1.00 91.88 729 PRO A CA 1
ATOM 5695 C C . PRO A 1 729 ? -2.014 -17.039 -0.471 1.00 91.88 729 PRO A C 1
ATOM 5697 O O . PRO A 1 729 ? -2.968 -17.103 0.302 1.00 91.88 729 PRO A O 1
ATOM 5700 N N . TYR A 1 730 ? -0.748 -17.174 -0.053 1.00 94.06 730 TYR A N 1
ATOM 5701 C CA . TYR A 1 730 ? -0.369 -17.401 1.343 1.00 94.06 730 TYR A CA 1
ATOM 5702 C C . TYR A 1 730 ? 0.369 -16.197 1.923 1.00 94.06 730 TYR A C 1
ATOM 5704 O O . TYR A 1 730 ? 1.382 -15.749 1.385 1.00 94.06 730 TYR A O 1
ATOM 5712 N N . THR A 1 731 ? -0.086 -15.734 3.083 1.00 94.81 731 THR A N 1
ATOM 5713 C CA . THR A 1 731 ? 0.591 -14.702 3.877 1.00 94.81 731 THR A CA 1
ATOM 5714 C C . THR A 1 731 ? 0.555 -15.070 5.352 1.00 94.81 731 THR A C 1
ATOM 5716 O O . THR A 1 731 ? -0.366 -15.746 5.808 1.00 94.81 731 THR A O 1
ATOM 5719 N N . GLY A 1 732 ? 1.540 -14.637 6.129 1.00 94.69 732 GLY A N 1
ATOM 5720 C CA . GLY A 1 732 ? 1.532 -14.901 7.561 1.00 94.69 732 GLY A CA 1
ATOM 5721 C C . GLY A 1 732 ? 2.719 -14.306 8.289 1.00 94.69 732 GLY A C 1
ATOM 5722 O O . GLY A 1 732 ? 3.566 -13.627 7.712 1.00 94.69 732 GLY A O 1
ATOM 5723 N N . SER A 1 733 ? 2.769 -14.544 9.591 1.00 95.31 733 SER A N 1
ATOM 5724 C CA . SER A 1 733 ? 3.819 -14.023 10.453 1.00 95.31 733 SER A CA 1
ATOM 5725 C C . SER A 1 733 ? 4.189 -14.999 11.557 1.00 95.31 733 SER A C 1
ATOM 5727 O O . SER A 1 733 ? 3.375 -15.813 11.992 1.00 95.31 733 SER A O 1
ATOM 5729 N N . ILE A 1 734 ? 5.426 -14.891 12.028 1.00 96.44 734 ILE A N 1
ATOM 5730 C CA . ILE A 1 734 ? 5.919 -15.546 13.235 1.00 96.44 734 ILE A CA 1
ATOM 5731 C C . ILE A 1 734 ? 6.413 -14.446 14.164 1.00 96.44 734 ILE A C 1
ATOM 5733 O O . ILE A 1 734 ? 7.167 -13.560 13.768 1.00 96.44 734 ILE A O 1
ATOM 5737 N N . ARG A 1 735 ? 5.971 -14.500 15.411 1.00 95.25 735 ARG A N 1
ATOM 5738 C CA . ARG A 1 735 ? 6.191 -13.484 16.427 1.00 95.25 735 ARG A CA 1
ATOM 5739 C C . ARG A 1 735 ? 6.826 -14.122 17.640 1.00 95.25 735 ARG A C 1
ATOM 5741 O O . ARG A 1 735 ? 6.284 -15.066 18.208 1.00 95.25 735 ARG A O 1
ATOM 5748 N N . LEU A 1 736 ? 7.937 -13.556 18.074 1.00 95.88 736 LEU A N 1
ATOM 5749 C CA . LEU A 1 736 ? 8.589 -13.908 19.324 1.00 95.88 736 LEU A CA 1
ATOM 5750 C C . LEU A 1 736 ? 8.514 -12.701 20.257 1.00 95.88 736 LEU A C 1
ATOM 5752 O O . LEU A 1 736 ? 8.726 -11.568 19.827 1.00 95.88 736 LEU A O 1
ATOM 5756 N N . SER A 1 737 ? 8.170 -12.945 21.517 1.00 95.75 737 SER A N 1
ATOM 5757 C CA . SER A 1 737 ? 8.237 -11.958 22.591 1.00 95.75 737 SER A CA 1
ATOM 5758 C C . SER A 1 737 ? 8.791 -12.628 23.840 1.00 95.75 737 SER A C 1
ATOM 5760 O O . SER A 1 737 ? 8.308 -13.683 24.255 1.00 95.75 737 SER A O 1
ATOM 5762 N N . SER A 1 738 ? 9.827 -12.047 24.430 1.00 96.50 738 SER A N 1
ATOM 5763 C CA . SER A 1 738 ? 10.465 -12.537 25.646 1.00 96.50 738 SER A CA 1
ATOM 5764 C C . SER A 1 738 ? 10.762 -11.359 26.562 1.00 96.50 738 SER A C 1
ATOM 5766 O O . SER A 1 738 ? 11.332 -10.361 26.138 1.00 96.50 738 SER A O 1
ATOM 5768 N N . ALA A 1 739 ? 10.385 -11.463 27.828 1.00 96.00 739 ALA A N 1
ATOM 5769 C CA . ALA A 1 739 ? 10.669 -10.463 28.841 1.00 96.00 739 ALA A CA 1
ATOM 5770 C C . ALA A 1 739 ? 11.330 -11.140 30.037 1.00 96.00 739 ALA A C 1
ATOM 5772 O O . ALA A 1 739 ? 10.704 -11.974 30.695 1.00 96.00 739 ALA A O 1
ATOM 5773 N N . TYR A 1 740 ? 12.577 -10.771 30.321 1.00 95.69 740 TYR A N 1
ATOM 5774 C CA . TYR A 1 740 ? 13.342 -11.234 31.471 1.00 95.69 740 TYR A CA 1
ATOM 5775 C C . TYR A 1 740 ? 13.662 -10.054 32.395 1.00 95.69 740 TYR A C 1
ATOM 5777 O O . TYR A 1 740 ? 14.487 -9.194 32.082 1.00 95.69 740 TYR A O 1
ATOM 5785 N N . LYS A 1 741 ? 13.005 -10.007 33.558 1.00 93.56 741 LYS A N 1
ATOM 5786 C CA . LYS A 1 741 ? 13.044 -8.884 34.509 1.00 93.56 741 LYS A CA 1
ATOM 5787 C C . LYS A 1 741 ? 12.742 -7.549 33.803 1.00 93.56 741 LYS A C 1
ATOM 5789 O O . LYS A 1 741 ? 11.616 -7.329 33.370 1.00 93.56 741 LYS A O 1
ATOM 5794 N N . SER A 1 742 ? 13.738 -6.669 33.703 1.00 94.25 742 SER A N 1
ATOM 5795 C CA . SER A 1 742 ? 13.651 -5.355 33.053 1.00 94.25 742 SER A CA 1
ATOM 5796 C C . SER A 1 742 ? 13.983 -5.370 31.558 1.00 94.25 742 SER A C 1
ATOM 5798 O O . SER A 1 742 ? 13.842 -4.333 30.915 1.00 94.25 742 SER A O 1
ATOM 5800 N N . LEU A 1 743 ? 14.458 -6.492 31.014 1.00 95.75 743 LEU A N 1
ATOM 5801 C CA . LEU A 1 743 ? 14.822 -6.632 29.607 1.00 95.75 743 LEU A CA 1
ATOM 5802 C C . LEU A 1 743 ? 13.645 -7.219 28.821 1.00 95.75 743 LEU A C 1
ATOM 5804 O O . LEU A 1 743 ? 13.108 -8.261 29.190 1.00 95.75 743 LEU A O 1
ATOM 5808 N N . GLU A 1 744 ? 13.263 -6.565 27.734 1.00 95.38 744 GLU A N 1
ATOM 5809 C CA . GLU A 1 744 ? 12.218 -6.985 26.804 1.00 95.38 744 GLU A CA 1
ATOM 5810 C C . GLU A 1 744 ? 12.839 -7.186 25.412 1.00 95.38 744 GLU A C 1
ATOM 5812 O O . GLU A 1 744 ? 13.652 -6.379 24.962 1.00 95.38 744 GLU A O 1
ATOM 5817 N N . PHE A 1 745 ? 12.459 -8.268 24.740 1.00 95.75 745 PHE A N 1
ATOM 5818 C CA . PHE A 1 745 ? 12.897 -8.656 23.405 1.00 95.75 745 PHE A CA 1
ATOM 5819 C C . PHE A 1 745 ? 11.672 -9.025 22.568 1.00 95.75 745 PHE A C 1
ATOM 5821 O O . PHE A 1 745 ? 10.895 -9.894 22.966 1.00 95.75 745 PHE A O 1
ATOM 5828 N N . ASP A 1 746 ? 11.531 -8.425 21.392 1.00 95.69 746 ASP A N 1
ATOM 5829 C CA . ASP A 1 746 ? 10.464 -8.718 20.438 1.00 95.69 746 ASP A CA 1
ATOM 5830 C C . ASP A 1 746 ? 11.036 -8.863 19.022 1.00 95.69 746 ASP A C 1
ATOM 5832 O O . ASP A 1 746 ? 11.866 -8.059 18.596 1.00 95.69 746 ASP A O 1
ATOM 5836 N N . ALA A 1 747 ? 10.562 -9.860 18.274 1.00 95.81 747 ALA A N 1
ATOM 5837 C CA . ALA A 1 747 ? 10.900 -10.052 16.864 1.00 95.81 747 ALA A CA 1
ATOM 5838 C C . ALA A 1 747 ? 9.661 -10.443 16.042 1.00 95.81 747 ALA A C 1
ATOM 5840 O O . ALA A 1 747 ? 8.881 -11.297 16.479 1.00 95.81 747 ALA A O 1
ATOM 5841 N N . ASP A 1 748 ? 9.507 -9.842 14.857 1.00 95.00 748 ASP A N 1
ATOM 5842 C CA . ASP A 1 748 ? 8.451 -10.146 13.881 1.00 95.00 748 ASP A CA 1
ATOM 5843 C C . ASP A 1 748 ? 9.054 -10.618 12.559 1.00 95.00 748 ASP A C 1
ATOM 5845 O O . ASP A 1 748 ? 9.711 -9.850 11.847 1.00 95.00 748 ASP A O 1
ATOM 5849 N N . PHE A 1 749 ? 8.723 -11.841 12.169 1.00 95.62 749 PHE A N 1
ATOM 5850 C CA . PHE A 1 749 ? 8.968 -12.372 10.837 1.00 95.62 749 PHE A CA 1
ATOM 5851 C C . PHE A 1 749 ? 7.665 -12.351 10.043 1.00 95.62 749 PHE A C 1
ATOM 5853 O O . PHE A 1 749 ? 6.645 -12.829 10.531 1.00 95.62 749 PHE A O 1
ATOM 5860 N N . TYR A 1 750 ? 7.692 -11.821 8.827 1.00 94.25 750 TYR A N 1
ATOM 5861 C CA . TYR A 1 750 ? 6.567 -11.812 7.893 1.00 94.25 750 TYR A CA 1
ATOM 5862 C C . TYR A 1 750 ? 6.930 -12.649 6.670 1.00 94.25 750 TYR A C 1
ATOM 5864 O O . TYR A 1 750 ? 8.040 -12.515 6.164 1.00 94.25 750 TYR A O 1
ATOM 5872 N N . TYR A 1 751 ? 6.039 -13.516 6.205 1.00 94.50 751 TYR A N 1
ATOM 5873 C CA . TYR A 1 751 ? 6.292 -14.355 5.037 1.00 94.50 751 TYR A CA 1
ATOM 5874 C C . TYR A 1 751 ? 5.127 -14.325 4.056 1.00 94.50 751 TYR A C 1
ATOM 5876 O O . TYR A 1 751 ? 3.962 -14.192 4.439 1.00 94.50 751 TYR A O 1
ATOM 5884 N N . VAL A 1 752 ? 5.475 -14.479 2.784 1.00 93.56 752 VAL A N 1
ATOM 5885 C CA . VAL A 1 752 ? 4.557 -14.455 1.648 1.00 93.56 752 VAL A CA 1
ATOM 5886 C C . VAL A 1 752 ? 4.975 -15.551 0.674 1.00 93.56 752 VAL A C 1
ATOM 5888 O O . VAL A 1 752 ? 6.157 -15.646 0.335 1.00 93.56 752 VAL A O 1
ATOM 5891 N N . LEU A 1 753 ? 4.035 -16.414 0.273 1.00 94.44 753 LEU A N 1
ATOM 5892 C CA . LEU A 1 753 ? 4.319 -17.626 -0.505 1.00 94.44 753 LEU A CA 1
ATOM 5893 C C . LEU A 1 753 ? 3.267 -17.878 -1.602 1.00 94.44 753 LEU A C 1
ATOM 5895 O O . LEU A 1 753 ? 2.086 -17.572 -1.441 1.00 94.44 753 LEU A O 1
ATOM 5899 N N . GLY A 1 754 ? 3.695 -18.525 -2.687 1.00 92.31 754 GLY A N 1
ATOM 5900 C CA . GLY A 1 754 ? 2.856 -19.019 -3.782 1.00 92.31 754 GLY A CA 1
ATOM 5901 C C . GLY A 1 754 ? 2.607 -18.022 -4.916 1.00 92.31 754 GLY A C 1
ATOM 5902 O O . GLY A 1 754 ? 1.793 -18.313 -5.787 1.00 92.31 754 GLY A O 1
ATOM 5903 N N . GLY A 1 755 ? 3.266 -16.862 -4.897 1.00 91.81 755 GLY A N 1
ATOM 5904 C CA . GLY A 1 755 ? 3.165 -15.870 -5.964 1.00 91.81 755 GLY A CA 1
ATOM 5905 C C . GLY A 1 755 ? 4.328 -15.923 -6.949 1.00 91.81 755 GLY A C 1
ATOM 5906 O O . GLY A 1 755 ? 5.383 -16.513 -6.683 1.00 91.81 755 GLY A O 1
ATOM 5907 N N . VAL A 1 756 ? 4.133 -15.260 -8.082 1.00 92.06 756 VAL A N 1
ATOM 5908 C CA . VAL A 1 756 ? 5.147 -15.056 -9.114 1.00 92.06 756 VAL A CA 1
ATOM 5909 C C . VAL A 1 756 ? 5.208 -13.589 -9.525 1.00 92.06 756 VAL A C 1
ATOM 5911 O O . VAL A 1 756 ? 4.228 -12.861 -9.402 1.00 92.06 756 VAL A O 1
ATOM 5914 N N . GLN A 1 757 ? 6.362 -13.153 -10.014 1.00 89.25 757 GLN A N 1
ATOM 5915 C CA . GLN A 1 757 ? 6.574 -11.819 -10.572 1.00 89.25 757 GLN A CA 1
ATOM 5916 C C . GLN A 1 757 ? 7.394 -11.922 -11.859 1.00 89.25 757 GLN A C 1
ATOM 5918 O O . GLN A 1 757 ? 8.245 -12.807 -11.998 1.00 89.25 757 GLN A O 1
ATOM 5923 N N . ARG A 1 758 ? 7.126 -11.022 -12.809 1.00 88.31 758 ARG A N 1
ATOM 5924 C CA . ARG A 1 758 ? 7.920 -10.887 -14.035 1.00 88.31 758 ARG A CA 1
ATOM 5925 C C . ARG A 1 758 ? 9.246 -10.219 -13.684 1.00 88.31 758 ARG A C 1
ATOM 5927 O O . ARG A 1 758 ? 9.240 -9.133 -13.118 1.00 88.31 758 ARG A O 1
ATOM 5934 N N . TYR A 1 759 ? 10.354 -10.824 -14.091 1.00 86.19 759 TYR A N 1
ATOM 5935 C CA . TYR A 1 759 ? 11.645 -10.153 -14.053 1.00 86.19 759 TYR A CA 1
ATOM 5936 C C . TYR A 1 759 ? 11.682 -9.030 -15.098 1.00 86.19 759 TYR A C 1
ATOM 5938 O O . TYR A 1 759 ? 11.290 -9.196 -16.257 1.00 86.19 759 TYR A O 1
ATOM 5946 N N . ASN A 1 760 ? 12.183 -7.880 -14.697 1.00 79.25 760 ASN A N 1
ATOM 5947 C CA . ASN A 1 760 ? 12.481 -6.750 -15.533 1.00 79.25 760 ASN A CA 1
ATOM 5948 C C . ASN A 1 760 ? 13.810 -6.963 -16.278 1.00 79.25 760 ASN A C 1
ATOM 5950 O O . ASN A 1 760 ? 14.896 -6.721 -15.763 1.00 79.25 760 ASN A O 1
ATOM 5954 N N . TYR A 1 761 ? 13.707 -7.374 -17.539 1.00 82.06 761 TYR A N 1
ATOM 5955 C CA . TYR A 1 761 ? 14.844 -7.574 -18.441 1.00 82.06 761 TYR A CA 1
ATOM 5956 C C . TYR A 1 761 ? 15.401 -6.258 -19.029 1.00 82.06 761 TYR A C 1
ATOM 5958 O O . TYR A 1 761 ? 16.233 -6.311 -19.928 1.00 82.06 761 TYR A O 1
ATOM 5966 N N . SER A 1 762 ? 15.008 -5.071 -18.537 1.00 83.62 762 SER A N 1
ATOM 5967 C CA . SER A 1 762 ? 15.487 -3.781 -19.073 1.00 83.62 762 SER A CA 1
ATOM 5968 C C . SER A 1 762 ? 16.997 -3.560 -18.941 1.00 83.62 762 SER A C 1
ATOM 5970 O O . SER A 1 762 ? 17.540 -2.705 -19.635 1.00 83.62 762 SER A O 1
ATOM 5972 N N . TYR A 1 763 ? 17.676 -4.302 -18.060 1.00 87.81 763 TYR A N 1
ATOM 5973 C CA . TYR A 1 763 ? 19.133 -4.286 -17.885 1.00 87.81 763 TYR A CA 1
ATOM 5974 C C . TYR A 1 763 ? 19.864 -5.336 -18.733 1.00 87.81 763 TYR A C 1
ATOM 5976 O O . TYR A 1 763 ? 21.087 -5.445 -18.654 1.00 87.81 763 TYR A O 1
ATOM 5984 N N . VAL A 1 764 ? 19.136 -6.146 -19.507 1.00 91.50 764 VAL A N 1
ATOM 5985 C CA . VAL A 1 764 ? 19.732 -7.057 -20.484 1.00 91.50 764 VAL A CA 1
ATOM 5986 C C . VAL A 1 764 ? 19.962 -6.269 -21.766 1.00 91.50 764 VAL A C 1
ATOM 5988 O O . VAL A 1 764 ? 19.027 -5.691 -22.316 1.00 91.50 764 VAL A O 1
ATOM 5991 N N . ARG A 1 765 ? 21.214 -6.198 -22.221 1.00 93.00 765 ARG A N 1
ATOM 5992 C CA . ARG A 1 765 ? 21.606 -5.339 -23.348 1.00 93.00 765 ARG A CA 1
ATOM 5993 C C . ARG A 1 765 ? 21.729 -6.108 -24.649 1.00 93.00 765 ARG A C 1
ATOM 5995 O O . ARG A 1 765 ? 22.374 -7.148 -24.697 1.00 93.00 765 ARG A O 1
ATOM 6002 N N . ASN A 1 766 ? 21.135 -5.563 -25.696 1.00 91.81 766 ASN A N 1
ATOM 6003 C CA . ASN A 1 766 ? 21.338 -5.984 -27.077 1.00 91.81 766 ASN A CA 1
ATOM 6004 C C . ASN A 1 766 ? 22.260 -4.982 -27.791 1.00 91.81 766 ASN A C 1
ATOM 6006 O O . ASN A 1 766 ? 22.754 -4.039 -27.168 1.00 91.81 766 ASN A O 1
ATOM 6010 N N . ARG A 1 767 ? 22.477 -5.158 -29.099 1.00 92.38 767 ARG A N 1
ATOM 6011 C CA . ARG A 1 767 ? 23.324 -4.250 -29.884 1.00 92.38 767 ARG A CA 1
ATOM 6012 C C . ARG A 1 767 ? 22.869 -2.790 -29.798 1.00 92.38 767 ARG A C 1
ATOM 6014 O O . ARG A 1 767 ? 23.711 -1.918 -29.607 1.00 92.38 767 ARG A O 1
ATOM 6021 N N . ASP A 1 768 ? 21.569 -2.525 -29.875 1.00 90.00 768 ASP A N 1
ATOM 6022 C CA . ASP A 1 768 ? 21.029 -1.157 -29.939 1.00 90.00 768 ASP A CA 1
ATOM 6023 C C . ASP A 1 768 ? 21.050 -0.436 -28.586 1.00 90.00 768 ASP A C 1
ATOM 6025 O O . ASP A 1 768 ? 21.144 0.786 -28.520 1.00 90.00 768 ASP A O 1
ATOM 6029 N N . THR A 1 769 ? 21.022 -1.190 -27.487 1.00 91.81 769 THR A N 1
ATOM 6030 C CA . THR A 1 769 ? 21.096 -0.659 -26.116 1.00 91.81 769 THR A CA 1
ATOM 6031 C C . THR A 1 769 ? 22.477 -0.830 -25.482 1.00 91.81 769 THR A C 1
ATOM 6033 O O . THR A 1 769 ? 22.642 -0.582 -24.287 1.00 91.81 769 THR A O 1
ATOM 6036 N N . ALA A 1 770 ? 23.482 -1.220 -26.274 1.00 94.00 770 ALA A N 1
ATOM 6037 C CA . ALA A 1 770 ? 24.834 -1.537 -25.817 1.00 94.00 770 ALA A CA 1
ATOM 6038 C C . ALA A 1 770 ? 25.538 -0.375 -25.101 1.00 94.00 770 ALA A C 1
ATOM 6040 O O . ALA A 1 770 ? 26.458 -0.621 -24.327 1.00 94.00 770 ALA A O 1
ATOM 6041 N N . THR A 1 771 ? 25.110 0.871 -25.315 1.00 94.19 771 THR A N 1
ATOM 6042 C CA . THR A 1 771 ? 25.658 2.054 -24.634 1.00 94.19 771 THR A CA 1
ATOM 6043 C C . THR A 1 771 ? 25.385 2.064 -23.133 1.00 94.19 771 THR A C 1
ATOM 6045 O O . THR A 1 771 ? 26.121 2.711 -22.400 1.00 94.19 771 THR A O 1
ATOM 6048 N N . LYS A 1 772 ? 24.371 1.342 -22.644 1.00 95.31 772 LYS A N 1
ATOM 6049 C CA . LYS A 1 772 ? 24.023 1.259 -21.217 1.00 95.31 772 LYS A CA 1
ATOM 6050 C C . LYS A 1 772 ? 24.643 0.031 -20.549 1.00 95.31 772 LYS A C 1
ATOM 6052 O O . LYS A 1 772 ? 24.890 -0.981 -21.202 1.00 95.31 772 LYS A O 1
ATOM 6057 N N . ASN A 1 773 ? 24.807 0.073 -19.229 1.00 95.38 773 ASN A N 1
ATOM 6058 C CA . ASN A 1 773 ? 25.348 -1.036 -18.440 1.00 95.38 773 ASN A CA 1
ATOM 6059 C C . ASN A 1 773 ? 24.445 -2.275 -18.447 1.00 95.38 773 ASN A C 1
ATOM 6061 O O . ASN A 1 773 ? 23.224 -2.163 -18.543 1.00 95.38 773 ASN A O 1
ATOM 6065 N N . ALA A 1 774 ? 25.041 -3.456 -18.321 1.00 95.12 774 ALA A N 1
ATOM 6066 C CA . ALA A 1 774 ? 24.374 -4.747 -18.417 1.00 95.12 774 ALA A CA 1
ATOM 6067 C C . ALA A 1 774 ? 24.433 -5.536 -17.102 1.00 95.12 774 ALA A C 1
ATOM 6069 O O . ALA A 1 774 ? 25.272 -5.287 -16.233 1.00 95.12 774 ALA A O 1
ATOM 6070 N N . VAL A 1 775 ? 23.542 -6.514 -16.950 1.00 94.06 775 VAL A N 1
ATOM 6071 C CA . VAL A 1 775 ? 23.579 -7.452 -15.820 1.00 94.06 775 VAL A CA 1
ATOM 6072 C C . VAL A 1 775 ? 24.871 -8.273 -15.812 1.00 94.06 775 VAL A C 1
ATOM 6074 O O . VAL A 1 775 ? 25.315 -8.764 -16.846 1.00 94.06 775 VAL A O 1
ATOM 6077 N N . ALA A 1 776 ? 25.458 -8.469 -14.631 1.00 94.69 776 ALA A N 1
ATOM 6078 C CA . ALA A 1 776 ? 26.657 -9.286 -14.475 1.00 94.69 776 ALA A CA 1
ATOM 6079 C C . ALA A 1 776 ? 26.431 -10.734 -14.957 1.00 94.69 776 ALA A C 1
ATOM 6081 O O . ALA A 1 776 ? 25.415 -11.378 -14.667 1.00 94.69 776 ALA A O 1
ATOM 6082 N N . GLY A 1 777 ? 27.408 -11.262 -15.680 1.00 94.81 777 GLY A N 1
ATOM 6083 C CA . GLY A 1 777 ? 27.410 -12.563 -16.334 1.00 94.81 777 GLY A CA 1
ATOM 6084 C C . GLY A 1 777 ? 26.624 -12.619 -17.645 1.00 94.81 777 GLY A C 1
ATOM 6085 O O . GLY A 1 777 ? 26.397 -13.723 -18.141 1.00 94.81 777 GLY A O 1
ATOM 6086 N N . GLN A 1 778 ? 26.148 -11.492 -18.199 1.00 94.88 778 GLN A N 1
ATOM 6087 C CA . GLN A 1 778 ? 25.393 -11.517 -19.461 1.00 94.88 778 GLN A CA 1
ATOM 6088 C C . GLN A 1 778 ? 26.231 -12.079 -20.607 1.00 94.88 778 GLN A C 1
ATOM 6090 O O . GLN A 1 778 ? 25.720 -12.908 -21.351 1.00 94.88 778 GLN A O 1
ATOM 6095 N N . THR A 1 779 ? 27.502 -11.687 -20.712 1.00 94.69 779 THR A N 1
ATOM 6096 C CA . THR A 1 779 ? 28.409 -12.086 -21.798 1.00 94.69 779 THR A CA 1
ATOM 6097 C C . THR A 1 779 ? 28.493 -13.606 -21.946 1.00 94.69 779 THR A C 1
ATOM 6099 O O . THR A 1 779 ? 28.317 -14.143 -23.031 1.00 94.69 779 THR A O 1
ATOM 6102 N N . GLU A 1 780 ? 28.668 -14.339 -20.848 1.00 94.38 780 GLU A N 1
ATOM 6103 C CA . GLU A 1 780 ? 28.782 -15.804 -20.886 1.00 94.38 780 GLU A CA 1
ATOM 6104 C C . GLU A 1 780 ? 27.433 -16.498 -21.151 1.00 94.38 780 GLU A C 1
ATOM 6106 O O . GLU A 1 780 ? 27.366 -17.563 -21.778 1.00 94.38 780 GLU A O 1
ATOM 6111 N N . LYS A 1 781 ? 26.341 -15.891 -20.671 1.00 94.69 781 LYS A N 1
ATOM 6112 C CA . LYS A 1 781 ? 24.976 -16.440 -20.715 1.00 94.69 781 LYS A CA 1
ATOM 6113 C C . LYS A 1 781 ? 24.186 -16.033 -21.956 1.00 94.69 781 LYS A C 1
ATOM 6115 O O . LYS A 1 781 ? 23.050 -16.489 -22.107 1.00 94.69 781 LYS A O 1
ATOM 6120 N N . MET A 1 782 ? 24.746 -15.177 -22.799 1.00 94.88 782 MET A N 1
ATOM 6121 C CA . MET A 1 782 ? 24.143 -14.698 -24.034 1.00 94.88 782 MET A CA 1
ATOM 6122 C C . MET A 1 782 ? 24.525 -15.598 -25.204 1.00 94.88 782 MET A C 1
ATOM 6124 O O . MET A 1 782 ? 25.618 -16.163 -25.252 1.00 94.88 782 MET A O 1
ATOM 6128 N N . TRP A 1 783 ? 23.584 -15.768 -26.122 1.00 94.62 783 TRP A N 1
ATOM 6129 C CA . TRP A 1 783 ? 23.823 -16.410 -27.405 1.00 94.62 783 TRP A CA 1
ATOM 6130 C C . TRP A 1 783 ? 24.432 -15.388 -28.368 1.00 94.62 783 TRP A C 1
ATOM 6132 O O . TRP A 1 783 ? 23.832 -14.338 -28.587 1.00 94.62 783 TRP A O 1
ATOM 6142 N N . PHE A 1 784 ? 25.601 -15.678 -28.944 1.00 93.62 784 PHE A N 1
ATOM 6143 C CA . PHE A 1 784 ? 26.246 -14.803 -29.936 1.00 93.62 784 PHE A CA 1
ATOM 6144 C C . PHE A 1 784 ? 26.363 -15.448 -31.310 1.00 93.62 784 PHE A C 1
ATOM 6146 O O . PHE A 1 784 ? 26.379 -14.740 -32.318 1.00 93.62 784 PHE A O 1
ATOM 6153 N N . ARG A 1 785 ? 26.480 -16.776 -31.361 1.00 92.50 785 ARG A N 1
ATOM 6154 C CA . ARG A 1 785 ? 26.709 -17.507 -32.605 1.00 92.50 785 ARG A CA 1
ATOM 6155 C C . ARG A 1 785 ? 25.987 -18.843 -32.626 1.00 92.50 785 ARG A C 1
ATOM 6157 O O . ARG A 1 785 ? 25.719 -19.454 -31.595 1.00 92.50 785 ARG A O 1
ATOM 6164 N N . GLN A 1 786 ? 25.743 -19.312 -33.843 1.00 92.44 786 GLN A N 1
ATOM 6165 C CA . GLN A 1 786 ? 25.145 -20.611 -34.109 1.00 92.44 786 GLN A CA 1
ATOM 6166 C C . GLN A 1 786 ? 25.912 -21.739 -33.402 1.00 92.44 786 GLN A C 1
ATOM 6168 O O . GLN A 1 786 ? 27.134 -21.835 -33.523 1.00 92.44 786 GLN A O 1
ATOM 6173 N N . GLY A 1 787 ? 25.178 -22.586 -32.677 1.00 90.06 787 GLY A N 1
ATOM 6174 C CA . GLY A 1 787 ? 25.728 -23.682 -31.873 1.00 90.06 787 GLY A CA 1
ATOM 6175 C C . GLY A 1 787 ? 26.004 -23.329 -30.407 1.00 90.06 787 GLY A C 1
ATOM 6176 O O . GLY A 1 787 ? 26.416 -24.201 -29.649 1.00 90.06 787 GLY A O 1
ATOM 6177 N N . ASP A 1 788 ? 25.764 -22.086 -29.976 1.00 92.00 788 ASP A N 1
ATOM 6178 C CA . ASP A 1 788 ? 25.811 -21.727 -28.559 1.00 92.00 788 ASP A CA 1
ATOM 6179 C C . ASP A 1 788 ? 24.637 -22.379 -27.797 1.00 92.00 788 ASP A C 1
ATOM 6181 O O . ASP A 1 788 ? 23.474 -22.002 -27.955 1.00 92.00 788 ASP A O 1
ATOM 6185 N N . GLU A 1 789 ? 24.940 -23.344 -26.929 1.00 91.50 789 GLU A N 1
ATOM 6186 C CA . GLU A 1 789 ? 23.943 -24.075 -26.136 1.00 91.50 789 GLU A CA 1
ATOM 6187 C C . GLU A 1 789 ? 23.811 -23.539 -24.697 1.00 91.50 789 GLU A C 1
ATOM 6189 O O . GLU A 1 789 ? 24.661 -22.806 -24.186 1.00 91.50 789 GLU A O 1
ATOM 6194 N N . HIS A 1 790 ? 22.711 -23.909 -24.029 1.00 89.31 790 HIS A N 1
ATOM 6195 C CA . HIS A 1 790 ? 22.422 -23.599 -22.617 1.00 89.31 790 HIS A CA 1
ATOM 6196 C C . HIS A 1 790 ? 22.459 -22.104 -22.244 1.00 89.31 790 HIS A C 1
ATOM 6198 O O . HIS A 1 790 ? 22.730 -21.734 -21.098 1.00 89.31 790 HIS A O 1
ATOM 6204 N N . LYS A 1 791 ? 22.145 -21.229 -23.202 1.00 92.62 791 LYS A N 1
ATOM 6205 C CA . LYS A 1 791 ? 22.084 -19.781 -22.987 1.00 92.62 791 LYS A CA 1
ATOM 6206 C C . LYS A 1 791 ? 20.810 -19.369 -22.248 1.00 92.62 791 LYS A C 1
ATOM 6208 O O . LYS A 1 791 ? 19.775 -20.032 -22.311 1.00 92.62 791 LYS A O 1
ATOM 6213 N N . THR A 1 792 ? 20.915 -18.274 -21.496 1.00 90.19 792 THR A N 1
ATOM 6214 C CA . THR A 1 792 ? 19.793 -17.646 -20.773 1.00 90.19 792 THR A CA 1
ATOM 6215 C C . THR A 1 792 ? 19.261 -16.435 -21.528 1.00 90.19 792 THR A C 1
ATOM 6217 O O . THR A 1 792 ? 18.054 -16.211 -21.533 1.00 90.19 792 THR A O 1
ATOM 6220 N N . TYR A 1 793 ? 20.148 -15.675 -22.174 1.00 91.44 793 TYR A N 1
ATOM 6221 C CA . TYR A 1 793 ? 19.789 -14.499 -22.959 1.00 91.44 793 TYR A CA 1
ATOM 6222 C C . TYR A 1 793 ? 19.860 -14.827 -24.449 1.00 91.44 793 TYR A C 1
ATOM 6224 O O . TYR A 1 793 ? 20.819 -15.450 -24.910 1.00 91.44 793 TYR A O 1
ATOM 6232 N N . TRP A 1 794 ? 18.813 -14.439 -25.170 1.00 91.06 794 TRP A N 1
ATOM 6233 C CA . TRP A 1 794 ? 18.666 -14.649 -26.609 1.00 91.06 794 TRP A CA 1
ATOM 6234 C C . TRP A 1 794 ? 19.631 -13.764 -27.406 1.00 91.06 794 TRP A C 1
ATOM 6236 O O . TRP A 1 794 ? 20.349 -12.938 -26.837 1.00 91.06 794 TRP A O 1
ATOM 6246 N N . THR A 1 795 ? 19.650 -13.959 -28.726 1.00 91.75 795 THR A N 1
ATOM 6247 C CA . THR A 1 795 ? 20.510 -13.206 -29.644 1.00 91.75 795 THR A CA 1
ATOM 6248 C C . THR A 1 795 ? 20.393 -11.690 -29.425 1.00 91.75 795 THR A C 1
ATOM 6250 O O . THR A 1 795 ? 19.281 -11.156 -29.385 1.00 91.75 795 THR A O 1
ATOM 6253 N N . PRO A 1 796 ? 21.517 -10.961 -29.309 1.00 90.56 796 PRO A N 1
ATOM 6254 C CA . PRO A 1 796 ? 21.499 -9.507 -29.220 1.00 90.56 796 PRO A CA 1
ATOM 6255 C C . PRO A 1 796 ? 21.333 -8.823 -30.585 1.00 90.56 796 PRO A C 1
ATOM 6257 O O . PRO A 1 796 ? 21.268 -7.594 -30.645 1.00 90.56 796 PRO A O 1
ATOM 6260 N N . PHE A 1 797 ? 21.302 -9.599 -31.672 1.00 90.19 797 PHE A N 1
ATOM 6261 C CA . PHE A 1 797 ? 21.162 -9.124 -33.043 1.00 90.19 797 PHE A CA 1
ATOM 6262 C C . PHE A 1 797 ? 19.755 -9.442 -33.543 1.00 90.19 797 PHE A C 1
ATOM 6264 O O . PHE A 1 797 ? 19.530 -10.467 -34.189 1.00 90.19 797 PHE A O 1
ATOM 6271 N N . TYR A 1 798 ? 18.792 -8.581 -33.214 1.00 82.06 798 TYR A N 1
ATOM 6272 C CA . TYR A 1 798 ? 17.427 -8.762 -33.692 1.00 82.06 798 TYR A CA 1
ATOM 6273 C C . TYR A 1 798 ? 17.365 -8.610 -35.215 1.00 82.06 798 TYR A C 1
ATOM 6275 O O . TYR A 1 798 ? 17.762 -7.606 -35.797 1.00 82.06 798 TYR A O 1
ATOM 6283 N N . THR A 1 799 ? 16.852 -9.650 -35.856 1.00 82.94 799 THR A N 1
ATOM 6284 C CA . THR A 1 799 ? 16.603 -9.759 -37.299 1.00 82.94 799 THR A CA 1
ATOM 6285 C C . THR A 1 799 ? 15.113 -9.918 -37.613 1.00 82.94 799 THR A C 1
ATOM 6287 O O . THR A 1 799 ? 14.729 -9.950 -38.779 1.00 82.94 799 THR A O 1
ATOM 6290 N N . SER A 1 800 ? 14.261 -10.007 -36.583 1.00 84.94 800 SER A N 1
ATOM 6291 C CA . SER A 1 800 ? 12.806 -10.140 -36.687 1.00 84.94 800 SER A CA 1
ATOM 6292 C C . SER A 1 800 ? 12.111 -9.199 -35.702 1.00 84.94 800 SER A C 1
ATOM 6294 O O . SER A 1 800 ? 12.234 -9.371 -34.490 1.00 84.94 800 SER A O 1
ATOM 6296 N N . ALA A 1 801 ? 11.332 -8.248 -36.226 1.00 85.62 801 ALA A N 1
ATOM 6297 C CA . ALA A 1 801 ? 10.524 -7.335 -35.412 1.00 85.62 801 ALA A CA 1
ATOM 6298 C C . ALA A 1 801 ? 9.457 -8.079 -34.585 1.00 85.62 801 ALA A C 1
ATOM 6300 O O . ALA A 1 801 ? 9.190 -7.718 -33.445 1.00 85.62 801 ALA A O 1
ATOM 6301 N N . ILE A 1 802 ? 8.900 -9.168 -35.131 1.00 86.88 802 ILE A N 1
ATOM 6302 C CA . ILE A 1 802 ? 7.917 -10.013 -34.434 1.00 86.88 802 ILE A CA 1
ATOM 6303 C C . ILE A 1 802 ? 8.554 -10.685 -33.212 1.00 86.88 802 ILE A C 1
ATOM 6305 O O . ILE A 1 802 ? 7.940 -10.747 -32.149 1.00 86.88 802 ILE A O 1
ATOM 6309 N N . ALA A 1 803 ? 9.795 -11.172 -33.345 1.00 84.56 803 ALA A N 1
ATOM 6310 C CA . ALA A 1 803 ? 10.515 -11.749 -32.214 1.00 84.56 803 ALA A CA 1
ATOM 6311 C C . ALA A 1 803 ? 10.737 -10.718 -31.108 1.00 84.56 803 ALA A C 1
ATOM 6313 O O . ALA A 1 803 ? 10.478 -11.011 -29.943 1.00 84.56 803 ALA A O 1
ATOM 6314 N N . GLU A 1 804 ? 11.180 -9.516 -31.473 1.00 83.81 804 GLU A N 1
ATOM 6315 C CA . GLU A 1 804 ? 11.391 -8.426 -30.523 1.00 83.81 804 GLU A CA 1
ATOM 6316 C C . GLU A 1 804 ? 10.099 -8.060 -29.781 1.00 83.81 804 GLU A C 1
ATOM 6318 O O . GLU A 1 804 ? 10.095 -7.994 -28.552 1.00 83.81 804 GLU A O 1
ATOM 6323 N N . GLU A 1 805 ? 8.986 -7.918 -30.504 1.00 84.25 805 GLU A N 1
ATOM 6324 C CA . GLU A 1 805 ? 7.674 -7.632 -29.927 1.00 84.25 805 GLU A CA 1
ATOM 6325 C C . GLU A 1 805 ? 7.221 -8.734 -28.956 1.00 84.25 805 GLU A C 1
ATOM 6327 O O . GLU A 1 805 ? 6.883 -8.449 -27.804 1.00 84.25 805 GLU A O 1
ATOM 6332 N N . ASN A 1 806 ? 7.280 -10.002 -29.377 1.00 86.12 806 ASN A N 1
ATOM 6333 C CA . ASN A 1 806 ? 6.878 -11.139 -28.548 1.00 86.12 806 ASN A CA 1
ATOM 6334 C C . ASN A 1 806 ? 7.698 -11.236 -27.251 1.00 86.12 806 ASN A C 1
ATOM 6336 O O . ASN A 1 806 ? 7.153 -11.548 -26.191 1.00 86.12 806 ASN A O 1
ATOM 6340 N N . ILE A 1 807 ? 9.001 -10.961 -27.330 1.00 83.56 807 ILE A N 1
ATOM 6341 C CA . ILE A 1 807 ? 9.931 -10.988 -26.194 1.00 83.56 807 ILE A CA 1
ATOM 6342 C C . ILE A 1 807 ? 9.697 -9.798 -25.252 1.00 83.56 807 ILE A C 1
ATOM 6344 O O . ILE A 1 807 ? 9.752 -9.948 -24.027 1.00 83.56 807 ILE A O 1
ATOM 6348 N N . ALA A 1 808 ? 9.458 -8.608 -25.806 1.00 79.94 808 ALA A N 1
ATOM 6349 C CA . ALA A 1 808 ? 9.306 -7.381 -25.035 1.00 79.94 808 ALA A CA 1
ATOM 6350 C C . ALA A 1 808 ? 7.932 -7.287 -24.357 1.00 79.94 808 ALA A C 1
ATOM 6352 O O . ALA A 1 808 ? 7.847 -6.935 -23.174 1.00 79.94 808 ALA A O 1
ATOM 6353 N N . LEU A 1 809 ? 6.853 -7.619 -25.066 1.00 81.50 809 LEU A N 1
ATOM 6354 C CA . LEU A 1 809 ? 5.491 -7.431 -24.570 1.00 81.50 809 LEU A CA 1
ATOM 6355 C C . LEU A 1 809 ? 5.086 -8.516 -23.570 1.00 81.50 809 LEU A C 1
ATOM 6357 O O . LEU A 1 809 ? 4.586 -8.187 -22.488 1.00 81.50 809 LEU A O 1
ATOM 6361 N N . TYR A 1 810 ? 5.348 -9.790 -23.871 1.00 86.94 810 TYR A N 1
ATOM 6362 C CA . TYR A 1 810 ? 4.791 -10.902 -23.102 1.00 86.94 810 TYR A CA 1
ATOM 6363 C C . TYR A 1 810 ? 5.814 -11.535 -22.143 1.00 86.94 810 TYR A C 1
ATOM 6365 O O . TYR A 1 810 ? 6.897 -11.949 -22.562 1.00 86.94 810 TYR A O 1
ATOM 6373 N N . PRO A 1 811 ? 5.495 -11.662 -20.838 1.00 90.50 811 PRO A N 1
ATOM 6374 C CA . PRO A 1 811 ? 6.274 -12.523 -19.954 1.00 90.50 811 PRO A CA 1
ATOM 6375 C C . PRO A 1 811 ? 6.157 -13.981 -20.409 1.00 90.50 811 PRO A C 1
ATOM 6377 O O . PRO A 1 811 ? 5.195 -14.355 -21.063 1.00 90.50 811 PRO A O 1
ATOM 6380 N N . ASN A 1 812 ? 7.105 -14.827 -20.032 1.00 91.31 812 ASN A N 1
ATOM 6381 C CA . ASN A 1 812 ? 7.085 -16.255 -20.332 1.00 91.31 812 ASN A CA 1
ATOM 6382 C C . ASN A 1 812 ? 7.599 -17.058 -19.133 1.00 91.31 812 ASN A C 1
ATOM 6384 O O . ASN A 1 812 ? 8.130 -16.495 -18.174 1.00 91.31 812 ASN A O 1
ATOM 6388 N N . SER A 1 813 ? 7.468 -18.384 -19.186 1.00 90.62 813 SER A N 1
ATOM 6389 C CA . SER A 1 813 ? 7.851 -19.280 -18.081 1.00 90.62 813 SER A CA 1
ATOM 6390 C C . SER A 1 813 ? 9.315 -19.166 -17.613 1.00 90.62 813 SER A C 1
ATOM 6392 O O . SER A 1 813 ? 9.617 -19.607 -16.506 1.00 90.62 813 SER A O 1
ATOM 6394 N N . ARG A 1 814 ? 10.224 -18.563 -18.398 1.00 88.62 814 ARG A N 1
ATOM 6395 C CA . ARG A 1 814 ? 11.626 -18.291 -18.016 1.00 88.62 814 ARG A CA 1
ATOM 6396 C C . ARG A 1 814 ? 11.885 -16.846 -17.577 1.00 88.62 814 ARG A C 1
ATOM 6398 O O . ARG A 1 814 ? 12.874 -16.585 -16.895 1.00 88.62 814 ARG A O 1
ATOM 6405 N N . THR A 1 815 ? 11.017 -15.904 -17.940 1.00 89.06 815 THR A N 1
ATOM 6406 C CA . THR A 1 815 ? 11.111 -14.490 -17.528 1.00 89.06 815 THR A CA 1
ATOM 6407 C C . THR A 1 815 ? 10.242 -14.170 -16.310 1.00 89.06 815 THR A C 1
ATOM 6409 O O . THR A 1 815 ? 10.132 -13.014 -15.905 1.00 89.06 815 THR A O 1
ATOM 6412 N N . VAL A 1 816 ? 9.668 -15.198 -15.683 1.00 91.25 816 VAL A N 1
ATOM 6413 C CA . VAL A 1 816 ? 8.859 -15.118 -14.466 1.00 91.25 816 VAL A CA 1
ATOM 6414 C C . VAL A 1 816 ? 9.525 -15.927 -13.355 1.00 91.25 816 VAL A C 1
ATOM 6416 O O . VAL A 1 816 ? 9.987 -17.045 -13.573 1.00 91.25 816 VAL A O 1
ATOM 6419 N N . GLY A 1 817 ? 9.576 -15.360 -12.152 1.00 89.94 817 GLY A N 1
ATOM 6420 C CA . GLY A 1 817 ? 10.185 -15.977 -10.979 1.00 89.94 817 GLY A CA 1
ATOM 6421 C C . GLY A 1 817 ? 9.259 -16.006 -9.773 1.00 89.94 817 GLY A C 1
ATOM 6422 O O . GLY A 1 817 ? 8.345 -15.197 -9.646 1.00 89.94 817 GLY A O 1
ATOM 6423 N N . SER A 1 818 ? 9.525 -16.927 -8.846 1.00 92.38 818 SER A N 1
ATOM 6424 C CA . SER A 1 818 ? 8.821 -16.989 -7.560 1.00 92.38 818 SER A CA 1
ATOM 6425 C C . SER A 1 818 ? 9.043 -15.701 -6.760 1.00 92.38 818 SER A C 1
ATOM 6427 O O . SER A 1 818 ? 10.187 -15.376 -6.435 1.00 92.38 818 SER A O 1
ATOM 6429 N N . SER A 1 819 ? 7.959 -15.058 -6.328 1.00 91.94 819 SER A N 1
ATOM 6430 C CA . SER A 1 819 ? 7.986 -13.894 -5.432 1.00 91.94 819 SER A CA 1
ATOM 6431 C C . SER A 1 819 ? 7.949 -14.272 -3.951 1.00 91.94 819 SER A C 1
ATOM 6433 O O . SER A 1 819 ? 7.715 -13.430 -3.095 1.00 91.94 819 SER A O 1
ATOM 6435 N N . ASN A 1 820 ? 8.209 -15.539 -3.615 1.00 94.31 820 ASN A N 1
ATOM 6436 C CA . ASN A 1 820 ? 8.253 -15.999 -2.230 1.00 94.31 820 ASN A CA 1
ATOM 6437 C C . ASN A 1 820 ? 9.340 -15.276 -1.425 1.00 94.31 820 ASN A C 1
ATOM 6439 O O . ASN A 1 820 ? 10.507 -15.224 -1.841 1.00 94.31 820 ASN A O 1
ATOM 6443 N N . TYR A 1 821 ? 8.988 -14.796 -0.234 1.00 93.06 821 TYR A N 1
ATOM 6444 C CA . TYR A 1 821 ? 9.951 -14.195 0.682 1.00 93.06 821 TYR A CA 1
ATOM 6445 C C . TYR A 1 821 ? 9.597 -14.390 2.158 1.00 93.06 821 TYR A C 1
ATOM 6447 O O . TYR A 1 821 ? 8.441 -14.570 2.540 1.00 93.06 821 TYR A O 1
ATOM 6455 N N . LEU A 1 822 ? 10.633 -14.317 2.991 1.00 94.69 822 LEU A N 1
ATOM 6456 C CA . LEU A 1 822 ? 10.568 -14.169 4.441 1.00 94.69 822 LEU A CA 1
ATOM 6457 C C . LEU A 1 822 ? 11.278 -12.860 4.799 1.00 94.69 822 LEU A C 1
ATOM 6459 O O . LEU A 1 822 ? 12.377 -12.602 4.320 1.00 94.69 822 LEU A O 1
ATOM 6463 N N . LYS A 1 823 ? 10.676 -12.029 5.643 1.00 92.62 823 LYS A N 1
ATOM 6464 C CA . LYS A 1 823 ? 11.179 -10.709 6.031 1.00 92.62 823 LYS A CA 1
ATOM 6465 C C . LYS A 1 823 ? 11.272 -10.605 7.547 1.00 92.62 823 LYS A C 1
ATOM 6467 O O . LYS A 1 823 ? 10.274 -10.814 8.234 1.00 92.62 823 LYS A O 1
ATOM 6472 N N . LEU A 1 824 ? 12.436 -10.226 8.077 1.00 94.19 824 LEU A N 1
ATOM 6473 C CA . LEU A 1 824 ? 12.567 -9.769 9.464 1.00 94.19 824 LEU A CA 1
ATOM 6474 C C . LEU A 1 824 ? 12.032 -8.335 9.540 1.00 94.19 824 LEU A C 1
ATOM 6476 O O . LEU A 1 824 ? 12.753 -7.360 9.330 1.00 94.19 824 LEU A O 1
ATOM 6480 N N . SER A 1 825 ? 10.725 -8.225 9.761 1.00 91.75 825 SER A N 1
ATOM 6481 C CA . SER A 1 825 ? 9.988 -6.962 9.682 1.00 91.75 825 SER A CA 1
ATOM 6482 C C . SER A 1 825 ? 10.212 -6.059 10.895 1.00 91.75 825 SER A C 1
ATOM 6484 O O . SER A 1 825 ? 10.151 -4.840 10.750 1.00 91.75 825 SER A O 1
ATOM 6486 N N . MET A 1 826 ? 10.500 -6.636 12.065 1.00 93.62 826 MET A N 1
ATOM 6487 C CA . MET A 1 826 ? 10.791 -5.899 13.295 1.00 93.62 826 MET A CA 1
ATOM 6488 C C . MET A 1 826 ? 11.750 -6.680 14.189 1.00 93.62 826 MET A C 1
ATOM 6490 O O . MET A 1 826 ? 11.596 -7.889 14.367 1.00 93.62 826 MET A O 1
ATOM 6494 N N . LEU A 1 827 ? 12.672 -5.960 14.819 1.00 95.50 827 LEU A N 1
ATOM 6495 C CA . LEU A 1 827 ? 13.425 -6.415 15.982 1.00 95.50 827 LEU A CA 1
ATOM 6496 C C . LEU A 1 827 ? 13.451 -5.289 17.017 1.00 95.50 827 LEU A C 1
ATOM 6498 O O . LEU A 1 827 ? 13.739 -4.146 16.672 1.00 95.50 827 LEU A O 1
ATOM 6502 N N . SER A 1 828 ? 13.170 -5.588 18.280 1.00 95.62 828 SER A N 1
ATOM 6503 C CA . SER A 1 828 ? 13.242 -4.608 19.362 1.00 95.62 828 SER A CA 1
ATOM 6504 C C . SER A 1 828 ? 13.823 -5.223 20.623 1.00 95.62 828 SER A C 1
ATOM 6506 O O . SER A 1 828 ? 13.380 -6.273 21.079 1.00 95.62 828 SER A O 1
ATOM 6508 N N . VAL A 1 829 ? 14.802 -4.532 21.198 1.00 96.31 829 VAL A N 1
ATOM 6509 C CA . VAL A 1 829 ? 15.386 -4.831 22.504 1.00 96.31 829 VAL A CA 1
ATOM 6510 C C . VAL A 1 829 ? 15.208 -3.598 23.371 1.00 96.31 829 VAL A C 1
ATOM 6512 O O . VAL A 1 829 ? 15.729 -2.533 23.043 1.00 96.31 829 VAL A O 1
ATOM 6515 N N . ARG A 1 830 ? 14.469 -3.716 24.472 1.00 95.69 830 ARG A N 1
ATOM 6516 C CA . ARG A 1 830 ? 14.177 -2.605 25.383 1.00 95.69 830 ARG A CA 1
ATOM 6517 C C . ARG A 1 830 ? 14.601 -2.953 26.798 1.00 95.69 830 ARG A C 1
ATOM 6519 O O . ARG A 1 830 ? 14.439 -4.081 27.250 1.00 95.69 830 ARG A O 1
ATOM 6526 N N . TYR A 1 831 ? 15.106 -1.966 27.516 1.00 95.81 831 TYR A N 1
ATOM 6527 C CA . TYR A 1 831 ? 15.463 -2.073 28.918 1.00 95.81 831 TYR A CA 1
ATOM 6528 C C . TYR A 1 831 ? 14.711 -1.023 29.728 1.00 95.81 831 TYR A C 1
ATOM 6530 O O . TYR A 1 831 ? 14.844 0.185 29.506 1.00 95.81 831 TYR A O 1
ATOM 6538 N N . ARG A 1 832 ? 13.919 -1.491 30.691 1.00 94.88 832 ARG A N 1
ATOM 6539 C CA . ARG A 1 832 ? 13.208 -0.641 31.642 1.00 94.88 832 ARG A CA 1
ATOM 6540 C C . ARG A 1 832 ? 14.114 -0.315 32.817 1.00 94.88 832 ARG A C 1
ATOM 6542 O O . ARG A 1 832 ? 14.461 -1.195 33.611 1.00 94.88 832 ARG A O 1
ATOM 6549 N N . ILE A 1 833 ? 14.444 0.961 32.972 1.00 94.62 833 ILE A N 1
ATOM 6550 C CA . ILE A 1 833 ? 15.305 1.410 34.062 1.00 94.62 833 ILE A CA 1
ATOM 6551 C C . ILE A 1 833 ? 14.574 1.173 35.399 1.00 94.62 833 ILE A C 1
ATOM 6553 O O . ILE A 1 833 ? 13.419 1.590 35.546 1.00 94.62 833 ILE A O 1
ATOM 6557 N N . PRO A 1 834 ? 15.201 0.491 36.380 1.00 91.56 834 PRO A N 1
ATOM 6558 C CA . PRO A 1 834 ? 14.572 0.207 37.663 1.00 91.56 834 PRO A CA 1
ATOM 6559 C C . PRO A 1 834 ? 14.092 1.476 38.370 1.00 91.56 834 PRO A C 1
ATOM 6561 O O . PRO A 1 834 ? 14.837 2.444 38.528 1.00 91.56 834 PRO A O 1
ATOM 6564 N N . SER A 1 835 ? 12.860 1.451 38.880 1.00 86.88 835 SER A N 1
ATOM 6565 C CA . SER A 1 835 ? 12.240 2.617 39.522 1.00 86.88 835 SER A CA 1
ATOM 6566 C C . SER A 1 835 ? 13.014 3.125 40.741 1.00 86.88 835 SER A C 1
ATOM 6568 O O . SER A 1 835 ? 12.978 4.316 41.029 1.00 86.88 835 SER A O 1
ATOM 6570 N N . GLY A 1 836 ? 13.721 2.245 41.460 1.00 89.19 836 GLY A N 1
ATOM 6571 C CA . GLY A 1 836 ? 14.574 2.642 42.586 1.00 89.19 836 GLY A CA 1
ATOM 6572 C C . GLY A 1 836 ? 15.747 3.527 42.156 1.00 89.19 836 GLY A C 1
ATOM 6573 O O . GLY A 1 836 ? 16.044 4.516 42.820 1.00 89.19 836 GLY A O 1
ATOM 6574 N N . TRP A 1 837 ? 16.362 3.222 41.008 1.00 89.81 837 TRP A N 1
ATOM 6575 C CA . TRP A 1 837 ? 17.435 4.041 40.444 1.00 89.81 837 TRP A CA 1
ATOM 6576 C C . TRP A 1 837 ? 16.902 5.389 39.950 1.00 89.81 837 TRP A C 1
ATOM 6578 O O . TRP A 1 837 ? 17.508 6.420 40.240 1.00 89.81 837 TRP A O 1
ATOM 6588 N N . MET A 1 838 ? 15.736 5.391 39.286 1.00 91.56 838 MET A N 1
ATOM 6589 C CA . MET A 1 838 ? 15.079 6.621 38.820 1.00 91.56 838 MET A CA 1
ATOM 6590 C C . MET A 1 838 ? 14.738 7.552 39.983 1.00 91.56 838 MET A C 1
ATOM 6592 O O . MET A 1 838 ? 15.136 8.709 39.972 1.00 91.56 838 MET A O 1
ATOM 6596 N N . LYS A 1 839 ? 14.106 7.035 41.044 1.00 89.50 839 LYS A N 1
ATOM 6597 C CA . LYS A 1 839 ? 13.773 7.827 42.239 1.00 89.50 839 LYS A CA 1
ATOM 6598 C C . LYS A 1 839 ? 14.996 8.469 42.901 1.00 89.50 839 LYS A C 1
ATOM 6600 O O . LYS A 1 839 ? 14.864 9.549 43.462 1.00 89.50 839 LYS A O 1
ATOM 6605 N N . LYS A 1 840 ? 16.162 7.813 42.851 1.00 92.50 840 LYS A N 1
ATOM 6606 C CA . LYS A 1 840 ? 17.402 8.316 43.460 1.00 92.50 840 LYS A CA 1
ATOM 6607 C C . LYS A 1 840 ? 18.111 9.366 42.598 1.00 92.50 840 LYS A C 1
ATOM 6609 O O . LYS A 1 840 ? 18.599 10.344 43.147 1.00 92.50 840 LYS A O 1
ATOM 6614 N N . ASN A 1 841 ? 18.197 9.154 41.283 1.00 92.75 841 ASN A N 1
ATOM 6615 C CA . ASN A 1 841 ? 19.053 9.961 40.398 1.00 92.75 841 ASN A CA 1
ATOM 6616 C C . ASN A 1 841 ? 18.280 10.958 39.517 1.00 92.75 841 ASN A C 1
ATOM 6618 O O . ASN A 1 841 ? 18.851 11.943 39.067 1.00 92.75 841 ASN A O 1
ATOM 6622 N N . ALA A 1 842 ? 16.993 10.715 39.264 1.00 90.06 842 ALA A N 1
ATOM 6623 C CA . ALA A 1 842 ? 16.127 11.559 38.444 1.00 90.06 842 ALA A CA 1
ATOM 6624 C C . ALA A 1 842 ? 14.688 11.544 39.006 1.00 90.06 842 ALA A C 1
ATOM 6626 O O . ALA A 1 842 ? 13.784 10.992 38.377 1.00 90.06 842 ALA A O 1
ATOM 6627 N N . PRO A 1 843 ? 14.451 12.127 40.200 1.00 87.56 843 PRO A N 1
ATOM 6628 C CA . PRO A 1 843 ? 13.186 11.996 40.937 1.00 87.56 843 PRO A CA 1
ATOM 6629 C C . PRO A 1 843 ? 11.968 12.585 40.210 1.00 87.56 843 PRO A C 1
ATOM 6631 O O . PRO A 1 843 ? 10.836 12.231 40.527 1.00 87.56 843 PRO A O 1
ATOM 6634 N N . PHE A 1 844 ? 12.196 13.458 39.227 1.00 89.06 844 PHE A N 1
ATOM 6635 C CA . PHE A 1 844 ? 11.165 14.029 38.362 1.00 89.06 844 PHE A CA 1
ATOM 6636 C C . PHE A 1 844 ? 10.705 13.073 37.246 1.00 89.06 844 PHE A C 1
ATOM 6638 O O . PHE A 1 844 ? 9.693 13.342 36.611 1.00 89.06 844 PHE A O 1
ATOM 6645 N N . VAL A 1 845 ? 11.416 11.965 36.997 1.00 92.12 845 VAL A N 1
ATOM 6646 C CA . VAL A 1 845 ? 11.042 10.946 36.006 1.00 92.12 845 VAL A CA 1
ATOM 6647 C C . VAL A 1 845 ? 10.521 9.702 36.721 1.00 92.12 845 VAL A C 1
ATOM 6649 O O . VAL A 1 845 ? 11.246 9.007 37.436 1.00 92.12 845 VAL A O 1
ATOM 6652 N N . ARG A 1 846 ? 9.255 9.370 36.482 1.00 90.81 846 ARG A N 1
ATOM 6653 C CA . ARG A 1 846 ? 8.576 8.224 37.090 1.00 90.81 846 ARG A CA 1
ATOM 6654 C C . ARG A 1 846 ? 8.962 6.891 36.446 1.00 90.81 846 ARG A C 1
ATOM 6656 O O . ARG A 1 846 ? 9.179 5.911 37.161 1.00 90.81 846 ARG A O 1
ATOM 6663 N N . TYR A 1 847 ? 9.039 6.844 35.115 1.00 93.06 847 TYR A N 1
ATOM 6664 C CA . TYR A 1 847 ? 9.429 5.651 34.354 1.00 93.06 847 TYR A CA 1
ATOM 6665 C C . TYR A 1 847 ? 10.322 6.030 33.177 1.00 93.06 847 TYR A C 1
ATOM 6667 O O . TYR A 1 847 ? 10.050 7.011 32.491 1.00 93.06 847 TYR A O 1
ATOM 6675 N N . ALA A 1 848 ? 11.349 5.223 32.918 1.00 95.00 848 ALA A N 1
ATOM 6676 C CA . ALA A 1 848 ? 12.221 5.391 31.766 1.00 95.00 848 ALA A CA 1
ATOM 6677 C C . ALA A 1 848 ? 12.500 4.040 31.102 1.00 95.00 848 ALA A C 1
ATOM 6679 O O . ALA A 1 848 ? 12.771 3.040 31.775 1.00 95.00 848 ALA A O 1
ATOM 6680 N N . THR A 1 849 ? 12.424 4.020 29.777 1.00 94.81 849 THR A N 1
ATOM 6681 C CA . THR A 1 849 ? 12.789 2.876 28.940 1.00 94.81 849 THR A CA 1
ATOM 6682 C C . THR A 1 849 ? 13.740 3.358 27.859 1.00 94.81 849 THR A C 1
ATOM 6684 O O . THR A 1 849 ? 13.514 4.408 27.260 1.00 94.81 849 THR A O 1
ATOM 6687 N N . ILE A 1 850 ? 14.793 2.588 27.623 1.00 95.94 850 ILE A N 1
ATOM 6688 C CA . ILE A 1 850 ? 15.708 2.774 26.497 1.00 95.94 850 ILE A CA 1
ATOM 6689 C C . ILE A 1 850 ? 15.688 1.514 25.642 1.00 95.94 850 ILE A C 1
ATOM 6691 O O . ILE A 1 850 ? 15.456 0.425 26.167 1.00 95.94 850 ILE A O 1
ATOM 6695 N N . GLY A 1 851 ? 15.925 1.622 24.343 1.00 95.31 851 GLY A N 1
ATOM 6696 C CA . GLY A 1 851 ? 15.956 0.437 23.499 1.00 95.31 851 GLY A CA 1
ATOM 6697 C C . GLY A 1 851 ? 16.582 0.646 22.137 1.00 95.31 851 GLY A C 1
ATOM 6698 O O . GLY A 1 851 ? 16.708 1.765 21.657 1.00 95.31 851 GLY A O 1
ATOM 6699 N N . LEU A 1 852 ? 16.945 -0.462 21.508 1.00 96.31 852 LEU A N 1
ATOM 6700 C CA . LEU A 1 852 ? 17.301 -0.525 20.099 1.00 96.31 852 LEU A CA 1
ATOM 6701 C C . LEU A 1 852 ? 16.132 -1.156 19.354 1.00 96.31 852 LEU A C 1
ATOM 6703 O O . LEU A 1 852 ? 15.600 -2.187 19.771 1.00 96.31 852 LEU A O 1
ATOM 6707 N N . GLN A 1 853 ? 15.705 -0.515 18.277 1.00 94.81 853 GLN A N 1
ATOM 6708 C CA . GLN A 1 853 ? 14.611 -0.976 17.435 1.00 94.81 853 GLN A CA 1
ATOM 6709 C C . GLN A 1 853 ? 15.059 -0.960 15.981 1.00 94.81 853 GLN A C 1
ATOM 6711 O O . GLN A 1 853 ? 15.866 -0.124 15.576 1.00 94.81 853 GLN A O 1
ATOM 6716 N N . GLY A 1 854 ? 14.527 -1.885 15.200 1.00 94.25 854 GLY A N 1
ATOM 6717 C CA . GLY A 1 854 ? 14.770 -1.959 13.776 1.00 94.25 854 GLY A CA 1
ATOM 6718 C C . GLY A 1 854 ? 13.527 -2.406 13.028 1.00 94.25 854 GLY A C 1
ATOM 6719 O O . GLY A 1 854 ? 12.785 -3.257 13.523 1.00 94.25 854 GLY A O 1
ATOM 6720 N N . SER A 1 855 ? 13.307 -1.843 11.843 1.00 92.31 855 SER A N 1
ATOM 6721 C CA . SER A 1 855 ? 12.248 -2.242 10.916 1.00 92.31 855 SER A CA 1
ATOM 6722 C C . SER A 1 855 ? 12.841 -2.659 9.569 1.00 92.31 855 SER A C 1
ATOM 6724 O O . SER A 1 855 ? 13.871 -2.135 9.147 1.00 92.31 855 SER A O 1
ATOM 6726 N N . ASN A 1 856 ? 12.198 -3.629 8.907 1.00 88.62 856 ASN A N 1
ATOM 6727 C CA . ASN A 1 856 ? 12.561 -4.126 7.569 1.00 88.62 856 ASN A CA 1
ATOM 6728 C C . ASN A 1 856 ? 14.044 -4.514 7.424 1.00 88.62 856 ASN A C 1
ATOM 6730 O O . ASN A 1 856 ? 14.707 -4.148 6.460 1.00 88.62 856 ASN A O 1
ATOM 6734 N N . LEU A 1 857 ? 14.568 -5.254 8.401 1.00 91.25 857 LEU A N 1
ATOM 6735 C CA . LEU A 1 857 ? 16.005 -5.481 8.565 1.00 91.25 857 LEU A CA 1
ATOM 6736 C C . LEU A 1 857 ? 16.620 -6.376 7.488 1.00 91.25 857 LEU A C 1
ATOM 6738 O O . LEU A 1 857 ? 17.754 -6.151 7.071 1.00 91.25 857 LEU A O 1
ATOM 6742 N N . HIS A 1 858 ? 15.902 -7.420 7.075 1.00 90.38 858 HIS A N 1
ATOM 6743 C CA . HIS A 1 858 ? 16.404 -8.376 6.094 1.00 90.38 858 HIS A CA 1
ATOM 6744 C C . HIS A 1 858 ? 15.268 -9.117 5.388 1.00 90.38 858 HIS A C 1
ATOM 6746 O O . HIS A 1 858 ? 14.234 -9.391 6.003 1.00 90.38 858 HIS A O 1
ATOM 6752 N N . VAL A 1 859 ? 15.483 -9.471 4.118 1.00 90.81 859 VAL A N 1
ATOM 6753 C CA . VAL A 1 859 ? 14.544 -10.232 3.284 1.00 90.81 859 VAL A CA 1
ATOM 6754 C C . VAL A 1 859 ? 15.267 -11.432 2.677 1.00 90.81 859 VAL A C 1
ATOM 6756 O O . VAL A 1 859 ? 16.176 -11.272 1.866 1.00 90.81 859 VAL A O 1
ATOM 6759 N N . TRP A 1 860 ? 14.833 -12.633 3.046 1.00 92.88 860 TRP A N 1
ATOM 6760 C CA . TRP A 1 860 ? 15.233 -13.886 2.417 1.00 92.88 860 TRP A CA 1
ATOM 6761 C C . TRP A 1 860 ? 14.288 -14.182 1.255 1.00 92.88 860 TRP A C 1
ATOM 6763 O O . TRP A 1 860 ? 13.093 -14.387 1.462 1.00 92.88 860 TRP A O 1
ATOM 6773 N N . THR A 1 861 ? 14.808 -14.220 0.031 1.00 91.38 861 THR A N 1
ATOM 6774 C CA . THR A 1 861 ? 14.023 -14.521 -1.171 1.00 91.38 861 THR A CA 1
ATOM 6775 C C . THR A 1 861 ? 14.900 -15.137 -2.259 1.00 91.38 861 THR A C 1
ATOM 6777 O O . THR A 1 861 ? 16.109 -14.911 -2.292 1.00 91.38 861 THR A O 1
ATOM 6780 N N . LYS A 1 862 ? 14.280 -15.916 -3.152 1.00 88.12 862 LYS A N 1
ATOM 6781 C CA . LYS A 1 862 ? 14.889 -16.382 -4.410 1.00 88.12 862 LYS A CA 1
ATOM 6782 C C . LYS A 1 862 ? 14.645 -15.411 -5.572 1.00 88.12 862 LYS A C 1
ATOM 6784 O O . LYS A 1 862 ? 15.130 -15.646 -6.673 1.00 88.12 862 LYS A O 1
ATOM 6789 N N . TYR A 1 863 ? 13.871 -14.350 -5.350 1.00 87.56 863 TYR A N 1
ATOM 6790 C CA . TYR A 1 863 ? 13.648 -13.317 -6.347 1.00 87.56 863 TYR A CA 1
ATOM 6791 C C . TYR A 1 863 ? 14.928 -12.490 -6.512 1.00 87.56 863 TYR A C 1
ATOM 6793 O O . TYR A 1 863 ? 15.415 -11.884 -5.552 1.00 87.56 863 TYR A O 1
ATOM 6801 N N . ASN A 1 864 ? 15.497 -12.517 -7.717 1.00 80.12 864 ASN A N 1
ATOM 6802 C CA . ASN A 1 864 ? 16.815 -11.947 -8.006 1.00 80.12 864 ASN A CA 1
ATOM 6803 C C . ASN A 1 864 ? 16.819 -10.415 -8.074 1.00 80.12 864 ASN A C 1
ATOM 6805 O O . ASN A 1 864 ? 17.879 -9.810 -7.964 1.00 80.12 864 ASN A O 1
ATOM 6809 N N . GLU A 1 865 ? 15.660 -9.780 -8.233 1.00 82.25 865 GLU A N 1
ATOM 6810 C CA . GLU A 1 865 ? 15.573 -8.322 -8.266 1.00 82.25 865 GLU A CA 1
ATOM 6811 C C . GLU A 1 865 ? 15.368 -7.727 -6.877 1.00 82.25 865 GLU A C 1
ATOM 6813 O O . GLU A 1 865 ? 15.370 -8.422 -5.855 1.00 82.25 865 GLU A O 1
ATOM 6818 N N . SER A 1 866 ? 15.262 -6.403 -6.845 1.00 73.81 866 SER A N 1
ATOM 6819 C CA . SER A 1 866 ? 15.407 -5.605 -5.637 1.00 73.81 866 SER A CA 1
ATOM 6820 C C . SER A 1 866 ? 14.291 -5.878 -4.628 1.00 73.81 866 SER A C 1
ATOM 6822 O O . SER A 1 866 ? 14.607 -6.243 -3.489 1.00 73.81 866 SER A O 1
ATOM 6824 N N . ASP A 1 867 ? 13.018 -5.798 -5.031 1.00 79.12 867 ASP A N 1
ATOM 6825 C CA . ASP A 1 867 ? 11.880 -6.024 -4.132 1.00 79.12 867 ASP A CA 1
ATOM 6826 C C . ASP A 1 867 ? 10.936 -7.146 -4.625 1.00 79.12 867 ASP A C 1
ATOM 6828 O O . ASP A 1 867 ? 10.272 -6.981 -5.650 1.00 79.12 867 ASP A O 1
ATOM 6832 N N . PRO A 1 868 ? 10.836 -8.288 -3.911 1.00 83.38 868 PRO A N 1
ATOM 6833 C CA . PRO A 1 868 ? 9.857 -9.330 -4.230 1.00 83.38 868 PRO A CA 1
ATOM 6834 C C . PRO A 1 868 ? 8.401 -8.923 -3.944 1.00 83.38 868 PRO A C 1
ATOM 6836 O O . PRO A 1 868 ? 7.494 -9.593 -4.431 1.00 83.38 868 PRO A O 1
ATOM 6839 N N . GLU A 1 869 ? 8.161 -7.876 -3.144 1.00 79.62 869 GLU A N 1
ATOM 6840 C CA . GLU A 1 869 ? 6.819 -7.424 -2.752 1.00 79.62 869 GLU A CA 1
ATOM 6841 C C . GLU A 1 869 ? 6.162 -6.570 -3.845 1.00 79.62 869 GLU A C 1
ATOM 6843 O O . GLU A 1 869 ? 5.000 -6.797 -4.178 1.00 79.62 869 GLU A O 1
ATOM 6848 N N . SER A 1 870 ? 6.904 -5.627 -4.436 1.00 71.12 870 SER A N 1
ATOM 6849 C CA . SER A 1 870 ? 6.398 -4.754 -5.507 1.00 71.12 870 SER A CA 1
ATOM 6850 C C . SER A 1 870 ? 6.641 -5.302 -6.917 1.00 71.12 870 SER A C 1
ATOM 6852 O O . SER A 1 870 ? 5.995 -4.851 -7.861 1.00 71.12 870 SER A O 1
ATOM 6854 N N . GLY A 1 871 ? 7.590 -6.234 -7.087 1.00 68.38 871 GLY A N 1
ATOM 6855 C CA . GLY A 1 871 ? 8.037 -6.693 -8.408 1.00 68.38 871 GLY A CA 1
ATOM 6856 C C . GLY A 1 871 ? 8.745 -5.604 -9.227 1.00 68.38 871 GLY A C 1
ATOM 6857 O O . GLY A 1 871 ? 8.974 -5.785 -10.419 1.00 68.38 871 GLY A O 1
ATOM 6858 N N . GLN A 1 872 ? 9.077 -4.461 -8.615 1.00 68.25 872 GLN A N 1
ATOM 6859 C CA . GLN A 1 872 ? 9.745 -3.349 -9.283 1.00 68.25 872 GLN A CA 1
ATOM 6860 C C . GLN A 1 872 ? 11.262 -3.358 -9.035 1.00 68.25 872 GLN A C 1
ATOM 6862 O O . GLN A 1 872 ? 11.757 -3.758 -7.978 1.00 68.25 872 GLN A O 1
ATOM 6867 N N . GLN A 1 873 ? 12.018 -2.850 -10.018 1.00 60.88 873 GLN A N 1
ATOM 6868 C CA . GLN A 1 873 ? 13.467 -2.612 -9.899 1.00 60.88 873 GLN A CA 1
ATOM 6869 C C . GLN A 1 873 ? 13.794 -1.531 -8.855 1.00 60.88 873 GLN A C 1
ATOM 6871 O O . GLN A 1 873 ? 14.871 -1.550 -8.243 1.00 60.88 873 GLN A O 1
ATOM 6876 N N . AL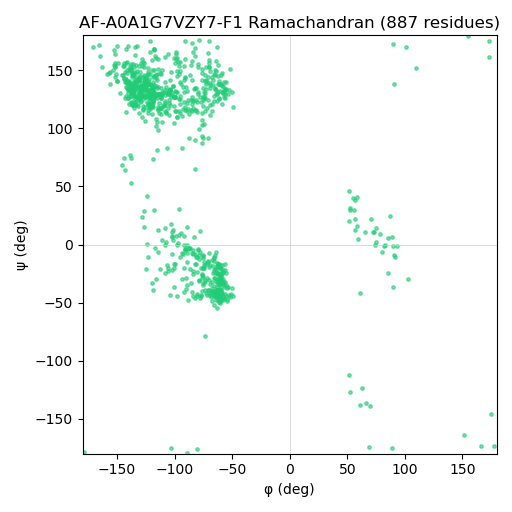A A 1 874 ? 12.858 -0.599 -8.670 1.00 57.78 874 ALA A N 1
ATOM 6877 C CA . ALA A 1 874 ? 12.906 0.511 -7.739 1.00 57.78 874 ALA A CA 1
ATOM 6878 C C . ALA A 1 874 ? 11.938 0.303 -6.563 1.00 57.78 874 ALA A C 1
ATOM 6880 O O . ALA A 1 874 ? 11.018 -0.504 -6.624 1.00 57.78 874 ALA A O 1
ATOM 6881 N N . GLY A 1 875 ? 12.159 1.039 -5.473 1.00 61.28 875 GLY A N 1
ATOM 6882 C CA . GLY A 1 875 ? 11.200 1.112 -4.374 1.00 61.28 875 GLY A CA 1
ATOM 6883 C C . GLY A 1 875 ? 11.312 0.040 -3.286 1.00 61.28 875 GLY A C 1
ATOM 6884 O O . GLY A 1 875 ? 10.349 -0.225 -2.576 1.00 61.28 875 GLY A O 1
ATOM 6885 N N . THR A 1 876 ? 12.490 -0.561 -3.096 1.00 71.00 876 THR A N 1
ATOM 6886 C CA . THR A 1 876 ? 12.717 -1.456 -1.950 1.00 71.00 876 THR A CA 1
ATOM 6887 C C . THR A 1 876 ? 12.454 -0.741 -0.633 1.00 71.00 876 THR A C 1
ATOM 6889 O O . THR A 1 876 ? 13.039 0.320 -0.382 1.00 71.00 876 THR A O 1
ATOM 6892 N N . VAL A 1 877 ? 11.680 -1.370 0.252 1.00 76.88 877 VAL A N 1
ATOM 6893 C CA . VAL A 1 877 ? 11.517 -0.891 1.629 1.00 76.88 877 VAL A CA 1
ATOM 6894 C C . VAL A 1 877 ? 12.889 -0.767 2.304 1.00 76.88 877 VAL A C 1
ATOM 6896 O O . VAL A 1 877 ? 13.670 -1.719 2.338 1.00 76.88 877 VAL A O 1
ATOM 6899 N N . GLN A 1 878 ? 13.189 0.414 2.844 1.00 84.44 878 GLN A N 1
ATOM 6900 C CA . GLN A 1 878 ? 14.478 0.687 3.473 1.00 84.44 878 GLN A CA 1
ATOM 6901 C C . GLN A 1 878 ? 14.520 0.153 4.916 1.00 84.44 878 GLN A C 1
ATOM 6903 O O . GLN A 1 878 ? 13.583 0.407 5.681 1.00 84.44 878 GLN A O 1
ATOM 6908 N N . PRO A 1 879 ? 15.605 -0.531 5.322 1.00 90.50 879 PRO A N 1
ATOM 6909 C CA . PRO A 1 879 ? 15.845 -0.843 6.721 1.00 90.50 879 PRO A CA 1
ATOM 6910 C C . PRO A 1 879 ? 16.040 0.437 7.538 1.00 90.50 879 PRO A C 1
ATOM 6912 O O . PRO A 1 879 ? 16.831 1.308 7.161 1.00 90.50 879 PRO A O 1
ATOM 6915 N N . VAL A 1 880 ? 15.358 0.529 8.679 1.00 92.69 880 VAL A N 1
ATOM 6916 C CA . VAL A 1 880 ? 15.521 1.631 9.636 1.00 92.69 880 VAL A CA 1
ATOM 6917 C C . VAL A 1 880 ? 16.024 1.062 10.952 1.00 92.69 880 VAL A C 1
ATOM 6919 O O . VAL A 1 880 ? 15.460 0.099 11.466 1.00 92.69 880 VAL A O 1
ATOM 6922 N N . TYR A 1 881 ? 17.066 1.673 11.509 1.00 94.69 881 TYR A N 1
ATOM 6923 C CA . TYR A 1 881 ? 17.631 1.337 12.815 1.00 94.69 881 TYR A CA 1
ATOM 6924 C C . TYR A 1 881 ? 17.518 2.553 13.714 1.00 94.69 881 TYR A C 1
ATOM 6926 O O . TYR A 1 881 ? 17.960 3.633 13.330 1.00 94.69 881 TYR A O 1
ATOM 6934 N N . THR A 1 882 ? 16.963 2.394 14.911 1.00 96.25 882 THR A N 1
ATOM 6935 C CA . THR A 1 882 ? 16.735 3.508 15.833 1.00 96.25 882 THR A CA 1
ATOM 6936 C C . THR A 1 882 ? 17.100 3.160 17.262 1.00 96.25 882 THR A C 1
ATOM 6938 O O . THR A 1 882 ? 16.815 2.063 17.746 1.00 96.25 882 THR A O 1
ATOM 6941 N N . PHE A 1 883 ? 17.637 4.144 17.967 1.00 96.88 883 PHE A N 1
ATOM 6942 C CA . PHE A 1 883 ? 17.658 4.182 19.416 1.00 96.88 883 PHE A CA 1
ATOM 6943 C C . PHE A 1 883 ? 16.378 4.860 19.919 1.00 96.88 883 PHE A C 1
ATOM 6945 O O . PHE A 1 883 ? 16.058 5.983 19.525 1.00 96.88 883 PHE A O 1
ATOM 6952 N N . ASN A 1 884 ? 15.638 4.156 20.770 1.00 95.25 884 ASN A N 1
ATOM 6953 C CA . ASN A 1 884 ? 14.408 4.612 21.398 1.00 95.25 884 ASN A CA 1
ATOM 6954 C C . ASN A 1 884 ? 14.678 5.053 22.838 1.00 95.25 884 ASN A C 1
ATOM 6956 O O . ASN A 1 884 ? 15.335 4.345 23.604 1.00 95.25 884 ASN A O 1
ATOM 6960 N N . VAL A 1 885 ? 14.090 6.181 23.220 1.00 95.62 885 VAL A N 1
ATOM 6961 C CA . VAL A 1 885 ? 13.968 6.632 24.606 1.00 95.62 885 VAL A CA 1
ATOM 6962 C C . VAL A 1 885 ? 12.502 6.941 24.876 1.00 95.62 885 VAL A C 1
ATOM 6964 O O . VAL A 1 885 ? 11.842 7.614 24.086 1.00 95.62 885 VAL A O 1
ATOM 6967 N N . ASN A 1 886 ? 11.983 6.470 26.004 1.00 95.25 886 ASN A N 1
ATOM 6968 C CA . ASN A 1 886 ? 10.638 6.776 26.471 1.00 95.25 886 ASN A CA 1
ATOM 6969 C C . ASN A 1 886 ? 10.687 7.161 27.953 1.00 95.25 886 ASN A C 1
ATOM 6971 O O . ASN A 1 886 ? 11.124 6.368 28.789 1.00 95.25 886 ASN A O 1
ATOM 6975 N N . LEU A 1 887 ? 10.249 8.379 28.263 1.00 95.50 887 LEU A N 1
ATOM 6976 C CA . LEU A 1 887 ? 10.241 8.976 29.592 1.00 95.50 887 LEU A CA 1
ATOM 6977 C C . LEU A 1 887 ? 8.808 9.314 29.994 1.00 95.50 887 LEU A C 1
ATOM 6979 O O . LEU A 1 887 ? 8.055 9.914 29.233 1.00 95.50 887 LEU A O 1
ATOM 6983 N N . THR A 1 888 ? 8.439 8.952 31.216 1.00 94.81 888 THR A N 1
ATOM 6984 C CA . THR A 1 888 ? 7.164 9.325 31.831 1.00 94.81 888 THR A CA 1
ATOM 6985 C C . THR A 1 888 ? 7.436 10.115 33.099 1.00 94.81 888 THR A C 1
ATOM 6987 O O . THR A 1 888 ? 8.184 9.633 33.951 1.00 94.81 888 THR A O 1
ATOM 6990 N N . PHE A 1 889 ? 6.812 11.282 33.221 1.00 92.88 889 PHE A N 1
ATOM 6991 C CA . PHE A 1 889 ? 6.908 12.202 34.353 1.00 92.88 889 PHE A CA 1
ATOM 6992 C C . PHE A 1 889 ? 5.629 12.127 35.191 1.00 92.88 889 PHE A C 1
ATOM 6994 O O . PHE A 1 889 ? 4.520 12.120 34.591 1.00 92.88 889 PHE A O 1
#

Nearest PDB structures (foldseek):
  6sln-assembly1_B  TM=8.453E-01  e=3.984E-63  Porphyromonas gingivalis W83
  6slj-assembly1_A  TM=8.318E-01  e=8.335E-62  Porphyromonas gingivalis W83
  8aa4-assembly1_B  TM=8.427E-01  e=9.344E-58  Bacteroides thetaiotaomicron VPI-5482
  5fq7-assembly1_B  TM=7.820E-01  e=4.931E-52  Bacteroides thetaiotaomicron
  5fq8-assembly1_D  TM=7.673E-01  e=1.193E-52  Bacteroides thetaiotaomicron

Solvent-accessible surface area (backbone atoms only — not comparable to full-atom values): 43448 Å² total; per-residue (Å²): 99,73,47,74,51,66,55,71,60,39,58,49,36,69,62,88,50,39,58,68,50,51,45,49,69,47,68,44,45,47,54,46,64,74,32,52,89,82,56,80,58,47,52,27,48,59,52,71,65,53,82,49,86,63,63,73,46,29,38,50,31,43,27,51,75,84,35,80,52,57,67,71,58,54,41,68,42,60,62,87,52,46,63,45,39,35,41,30,72,29,38,49,66,19,20,80,63,26,49,61,18,57,30,17,31,43,42,34,35,60,50,63,35,42,74,47,76,73,36,40,38,42,38,40,36,42,40,38,25,40,65,41,68,81,33,72,61,59,36,48,21,61,60,45,32,52,39,24,37,75,46,65,30,75,88,24,67,33,13,52,34,27,58,70,40,44,57,69,79,36,65,86,46,96,56,43,71,57,54,36,53,54,21,46,52,54,50,52,57,37,44,73,30,67,43,59,46,61,66,75,56,36,35,72,26,54,29,40,36,42,39,41,37,40,34,18,29,76,80,50,42,22,29,19,40,39,41,37,41,37,40,40,38,39,37,43,79,74,23,35,38,39,38,38,40,39,39,40,26,42,38,37,52,50,75,96,44,30,38,39,38,39,40,38,40,38,38,41,37,40,30,32,34,35,43,41,96,91,57,46,50,74,55,45,48,49,30,51,40,17,50,39,54,76,88,45,76,32,72,50,44,71,97,44,48,53,64,45,65,63,53,40,30,35,34,42,37,34,42,39,37,43,35,41,36,41,33,43,38,37,36,91,49,93,46,36,38,41,37,39,38,43,29,43,38,40,36,39,39,38,36,41,37,35,28,36,32,76,10,63,78,34,67,72,64,81,55,55,75,78,58,18,12,39,43,35,41,39,38,37,39,40,41,42,39,39,38,38,41,37,42,38,39,42,49,72,45,93,91,33,38,41,39,36,41,33,38,36,41,37,39,39,34,42,42,36,46,35,40,38,40,37,31,19,22,22,36,82,51,93,49,80,88,41,39,36,80,85,44,61,78,98,50,35,57,47,76,49,68,58,74,48,78,44,43,36,46,33,43,37,40,39,41,36,40,30,45,66,83,29,38,36,41,38,39,38,42,22,42,34,33,37,65,47,40,28,90,94,54,23,69,44,72,15,30,15,37,31,40,35,39,26,62,39,71,42,75,84,41,53,70,37,74,60,47,65,40,40,38,40,36,39,31,41,22,35,26,28,36,55,59,82,62,53,47,43,45,24,37,88,38,74,41,75,48,94,56,66,58,87,97,40,73,48,76,40,72,71,49,70,48,28,70,79,55,65,60,26,34,38,40,31,40,40,44,36,40,41,38,25,34,63,82,32,36,40,40,39,41,37,39,40,40,37,38,20,36,43,22,57,35,73,39,60,45,67,58,92,76,80,40,54,56,39,64,40,64,47,22,28,40,36,30,38,36,44,32,39,37,40,35,36,50,79,36,87,49,98,52,38,36,30,37,45,34,40,34,36,15,39,44,50,52,30,27,71,40,46,90,82,49,66,59,44,48,76,45,92,87,51,59,60,64,66,38,41,56,77,36,38,74,53,55,38,56,21,33,45,55,79,45,54,39,34,76,77,23,42,44,28,25,39,35,64,87,72,48,83,38,52,33,66,48,89,83,52,56,65,28,45,38,82,72,41,32,53,69,45,36,31,39,25,22,41,37,43,39,38,32,50,71,50,38,37,40,40,38,34,34,31,38,37,36,76,16,32,35,57,62,80,63,84,33,61,61,32,33,91,48,43,44,32,28,33,43,52,68,44,70,82,30,36,26,88,52,74,69,45,69,94,44,80,39,51,42,42,74,81,87,41,73,50,24,53,48,50,63,70,74,45,49,29,63,79,44,42,43,53,30,33,36,40,28,40,46,30,39,33,42,36,39,46,58,54,56,73,56,30,54,73,77,40,66,75,38,66,45,42,37,41,30,47,30,25,13,45,70,46,73,54,59,80,37,60,53,34,24,55,85,65,52,33,84,61,39,46,73,49,24,25,43,29,45,36,42,38,41,30,63

Radius of gyration: 30.98 Å; Cα contacts (8 Å, |Δi|>4): 2457; chains: 1; bounding box: 85×65×89 Å

pLDDT: mean 90.89, std 6.2, range [48.0, 97.69]

Foldseek 3Di:
DKDKFPLVQLLQFQDQWSQLSCDFRDFQWHWFFQFADPDQIAIARLPAQFLDDDRQQQGAFEAEPNRTDDSVVVRQDDSQQWPIKMWARDQQVQQVVFQRHSRTYIYTYTDWFDADDKKKKKKKWKFKFFQADFQFDFDWLVVLLCVLCLLCFCLALSNVLALVNCCVPVVPPPCSVVSNVVSVVVSVLLNVQFAQVSDVFFGMDIWMKMKIKIWHDNVFKTKIKIKMKIKDAGRGPQWIKIKIKIKIWMWGDPPPWKIKIKIKMKMKMKTKDQADPVQDCLVVSLFFHRSDDQPDATSSDGPDGPVLSSRQKIKMKMKIKIKIKMWIWGHPDPQKIKIKMKMKIKIKMKMKMKGAQSHPCNVVVPHDSQFGMKIKIKIKIKIKIKIKIKIWGWDDDPVFKIKIKMKMKMKIKIKMKMKMKMATSLHGDRDPVSGDCVDDDPRHIDMDIDIDMKMKIKMKIKIWIGGNVFKIKIKMKMWMAIPLAAPVQRIDIKMKIKMKGKCCPDPVNVPPLFWPTKMKMKMKIKHWYDGPGGSLQQDFDWDWDPDDDPVHIDIDTPDHHDVPDHTWMKIKIKIWMWTDTNVFKIKIKMWMKIKTFQRWDWAADDCVVVDGTHIGRFFMKMKTKMKMKMKGFPDDDPFKTKMKIKIKIFIDIFTAGRPPDQFGDSDPPDLDTCHGHGHHNAFAKAFAWPQQDLAQLFTWTQFLVRDIDTLLDAHHSSRMDGQFGQQARMKMKMKIWMGGHQKIKIWIKIWGFGHKAFADCVSDAASVSSSTIHGPPNSVQGRSDRPDPPHLHGHSDDPGPSSVCSVPPGGYNSRMDTLTKMWRAKIKIKGKDDQVVCCVPPVVWRTKMKIKMKGRADMDDPNSARHSSNSDNRSRDIIIIIIMMMTMD